Protein AF-A0A7C6N5M1-F1 (afdb_monomer_lite)

pLDDT: mean 90.39, std 10.66, range [36.88, 98.88]

Foldseek 3Di:
DDDLVRDDLLLLLLLLEEEAEQELADDPLLVCCCQPSVHAEYEDALSNPPDLLSLLVRLLVSQVSSCVRRVFGYAYEYAPQAFQQHNRFPLFARFHAQLLLLQLVDLLLLLVSLQLVQQLCLLSVHAEYADDELAAQCDLLQLPCFLSANFNANVSSLSSRLSSLNSNVVSRHQYEYDAPQHDNPWNDDLLVEATEDADAPLCSVRHSNSNVLSNQVSPRQHYEYDSYFYCNQPVPRGGLLLALSNQPVVVCPVSVHDHAYEYDALPRCSNCVPQRSLRSLLSSLVSHHLYYYHYYDSVSSNSNSVVNSVCCVVVVDDSVSSSVSSNNSSVSSVSSVVSNVCSSPDDSVVSSVSRVPVVSNVSSLVSLLQSKAWPAADADDDDQFEEEEEEDDDQSDPSGDDDPVQDLQVLCCVQPVSYHYDYAHLQHDPVRLVVCLVVLLVGQEYEYEHESCSNRVNVLVSVVSSLPHNHHYAYEYAARQCSCVVCVVRHTYIYSRHRGPSSSVSVSCRNVVVGDHNTHNSYDPQPLAAEEEEAEFQDPVHDLVNLLVQLVLLLVLQHQAYEYEDDPDRHDPCRVVSVVSNVVSCVVSNHAYEYEDEPVSVVPDDDDPRHAEYEYDDDDDLLNQQVCQPPDPHAYEYALLPDDPVNVVVSVVVRRPLVRYAYEHFWDLDAPPADALVSLLVSQVSVVSSVHAYEWEAFAPPFADPDRSQTTGNHNLRSPDDLLLVLQSCVVSPHNYYYHPGHDRDSVSSNCNSVDHPLAAEFEKEWDPDDDPLLVVLQQDKFWFAQDDDQFKGKTPDDWQPDAFAFDQQAWAAQQFWKAFHCVVHRRGRIIIGTHHTGGGDSRIHGTTGTPSNNVVVVVRHHGGMYHYDYDDD

Sequence (874 aa):
MRKLQDLTLREKIGQLIMAGFKAEDIDDHVLQMVKEAKIGNIILFTRNIKSARQLYRLNRKLYELIYNELGIYPLVSIDQEGGMVTRILEDATFLPGNMTLGATNNPEYAYRAGQISGQELISLGINVNLAPVLDIATNAYNPVIGVRSYSSDPETVALFGARYTQGLQESGVIGVGKHFPGHGDTDVDSHYGLPKVDAGRGRLNSVELVPFKEAIKNQIKGIMSAHILFPSYEKEQLPATLSSKVLTDLLRDQLGYEGLVFTDCMEMKAIADHYGTHQGALQAVIAGANQVCISHTLSEQLKAVDLIEAAVINGEISEDLINERVERVLKAKADLLDQAKAFVNSSEDEAIKVLITKEHHSFAEAVVDESLTLVKGEPFSLKERTLLIASDPFATSIADDEVDSKSIVKAVRDQIPSIATIKMAVRPSVEEQKNIIDQAAEYEQVVICTYNANIYQEQLELVKKLLGLNLTVYVISMRNPYDLVFIPEIKNYVCLYEYTKNSIKTLIKYLKREISPKGSLPIKNNKSHKTGVSVYIGLAEYSLQDNLRYLEHAKASGAEMVFTSAHMPEMSKDFLSDLDAIINKVLELKMKLVIDVSKPMMENFKIPKGTYALRLDYGFKDDEIVKMSNELDLFIELNASTLSPERMQKLIDMGLNVKNIRVSHNFYPKAYTGLTHEQVRRQNEFFKTLGLDILMYIPSQHQKRPPLKEGLPTVEAHRKMPLDVVIQEVLMLGATEICFGDAYASIDEIKTVAEFDVKEIILPIRLVEGLSDEEIRIINSPHRSRMDESVYLKRSTAYRGKVTISAHNTIAREKYAVTIDNDGYLRYRGELNIVMESLPADPRVNVVGYIDNCEYLLENLKPGTRFRFRVKNK

Radius of gyration: 30.92 Å; chains: 1; bounding box: 86×70×77 Å

Structure (mmCIF, N/CA/C/O backbone):
data_AF-A0A7C6N5M1-F1
#
_entry.id   AF-A0A7C6N5M1-F1
#
loop_
_atom_site.group_PDB
_atom_site.id
_atom_site.type_symbol
_atom_site.label_atom_id
_atom_site.label_alt_id
_atom_site.label_comp_id
_atom_site.label_asym_id
_atom_site.label_entity_id
_atom_site.label_seq_id
_atom_site.pdbx_PDB_ins_code
_atom_site.Cartn_x
_atom_site.Cartn_y
_atom_site.Cartn_z
_atom_site.occupancy
_atom_site.B_iso_or_equiv
_atom_site.auth_seq_id
_atom_site.auth_comp_id
_atom_site.auth_asym_id
_atom_site.auth_atom_id
_atom_site.pdbx_PDB_model_num
ATOM 1 N N . MET A 1 1 ? 18.106 10.911 -33.159 1.00 85.31 1 MET A N 1
ATOM 2 C CA . MET A 1 1 ? 17.966 9.566 -32.570 1.00 85.31 1 MET A CA 1
ATOM 3 C C . MET A 1 1 ? 17.758 8.580 -33.707 1.00 85.31 1 MET A C 1
ATOM 5 O O . MET A 1 1 ? 17.018 8.927 -34.625 1.00 85.31 1 MET A O 1
ATOM 9 N N . ARG A 1 2 ? 18.442 7.428 -33.691 1.00 92.88 2 ARG A N 1
ATOM 10 C CA . ARG A 1 2 ? 18.256 6.357 -34.696 1.00 92.88 2 ARG A CA 1
ATOM 11 C C . ARG A 1 2 ? 16.830 5.791 -34.647 1.00 92.88 2 ARG A C 1
ATOM 13 O O . ARG A 1 2 ? 16.206 5.812 -33.585 1.00 92.88 2 ARG A O 1
ATOM 20 N N . LYS A 1 3 ? 16.309 5.335 -35.791 1.00 92.56 3 LYS A N 1
ATOM 21 C CA . LYS A 1 3 ? 14.969 4.733 -35.909 1.00 92.56 3 LYS A CA 1
ATOM 22 C C . LYS A 1 3 ? 15.052 3.210 -35.799 1.00 92.56 3 LYS A C 1
ATOM 24 O O . LYS A 1 3 ? 16.115 2.640 -36.007 1.00 92.56 3 LYS A O 1
ATOM 29 N N . LEU A 1 4 ? 13.920 2.552 -35.532 1.00 96.12 4 LEU A N 1
ATOM 30 C CA . LEU A 1 4 ? 13.825 1.093 -35.366 1.00 96.12 4 LEU A CA 1
ATOM 31 C C . LEU A 1 4 ? 14.471 0.305 -36.520 1.00 96.12 4 LEU A C 1
ATOM 33 O O . LEU A 1 4 ? 15.212 -0.643 -36.285 1.00 96.12 4 LEU A O 1
ATOM 37 N N . GLN A 1 5 ? 14.218 0.731 -37.757 1.00 95.56 5 GLN A N 1
ATOM 38 C CA . GLN A 1 5 ? 14.763 0.131 -38.981 1.00 95.56 5 GLN A CA 1
ATOM 39 C C . GLN A 1 5 ? 16.289 0.257 -39.124 1.00 95.56 5 GLN A C 1
ATOM 41 O O . GLN A 1 5 ? 16.888 -0.477 -39.902 1.00 95.56 5 GLN A O 1
ATOM 46 N N . ASP A 1 6 ? 16.907 1.185 -38.387 1.00 96.00 6 ASP A N 1
ATOM 47 C CA . ASP A 1 6 ? 18.350 1.415 -38.415 1.00 96.00 6 ASP A CA 1
ATOM 48 C C . ASP A 1 6 ? 19.080 0.551 -37.373 1.00 96.00 6 ASP A C 1
ATOM 50 O O . ASP A 1 6 ? 20.309 0.586 -37.324 1.00 96.00 6 ASP A O 1
ATOM 54 N N . LEU A 1 7 ? 18.352 -0.159 -36.500 1.00 98.06 7 LEU A N 1
ATOM 55 C CA . LEU A 1 7 ? 18.908 -0.967 -35.414 1.00 98.06 7 LEU A CA 1
ATOM 56 C C . LEU A 1 7 ? 19.129 -2.415 -35.854 1.00 98.06 7 LEU A C 1
ATOM 58 O O . LEU A 1 7 ? 18.262 -3.038 -36.466 1.00 98.06 7 LEU A O 1
ATOM 62 N N . THR A 1 8 ? 20.270 -2.973 -35.465 1.00 98.31 8 THR A N 1
ATOM 63 C CA . THR A 1 8 ? 20.513 -4.420 -35.506 1.00 98.31 8 THR A CA 1
ATOM 64 C C . THR A 1 8 ? 19.602 -5.150 -34.515 1.00 98.31 8 THR A C 1
ATOM 66 O O . THR A 1 8 ? 19.125 -4.555 -33.547 1.00 98.31 8 THR A O 1
ATOM 69 N N . LEU A 1 9 ? 19.390 -6.455 -34.713 1.00 98.56 9 LEU A N 1
ATOM 70 C CA . LEU A 1 9 ? 18.599 -7.277 -33.791 1.00 98.56 9 LEU A CA 1
ATOM 71 C C . LEU A 1 9 ? 19.101 -7.163 -32.341 1.00 98.56 9 LEU A C 1
ATOM 73 O O . LEU A 1 9 ? 18.314 -6.914 -31.430 1.00 98.56 9 LEU A O 1
ATOM 77 N N . ARG A 1 10 ? 20.417 -7.250 -32.131 1.00 98.50 10 ARG A N 1
ATOM 78 C CA . ARG A 1 10 ? 21.021 -7.102 -30.804 1.00 98.50 10 ARG A CA 1
ATOM 79 C C . ARG A 1 10 ? 20.785 -5.725 -30.186 1.00 98.50 10 ARG A C 1
ATOM 81 O O . ARG A 1 10 ? 20.463 -5.637 -29.007 1.00 98.50 10 ARG A O 1
ATOM 88 N N . GLU A 1 11 ? 20.881 -4.648 -30.969 1.00 98.69 11 GLU A N 1
ATOM 89 C CA . GLU A 1 11 ? 20.552 -3.295 -30.492 1.00 98.69 11 GLU A CA 1
ATOM 90 C C . GLU A 1 11 ? 19.073 -3.165 -30.115 1.00 98.69 11 GLU A C 1
ATOM 92 O O . GLU A 1 11 ? 18.770 -2.539 -29.100 1.00 98.69 11 GLU A O 1
ATOM 97 N N . LYS A 1 12 ? 18.161 -3.780 -30.883 1.00 98.75 12 LYS A N 1
ATOM 98 C CA . LYS A 1 12 ? 16.730 -3.845 -30.549 1.00 98.75 12 LYS A CA 1
ATOM 99 C C . LYS A 1 12 ? 16.520 -4.550 -29.207 1.00 98.75 12 LYS A C 1
ATOM 101 O O . LYS A 1 12 ? 15.891 -3.983 -28.318 1.00 98.75 12 LYS A O 1
ATOM 106 N N . ILE A 1 13 ? 17.107 -5.731 -29.021 1.00 98.75 13 ILE A N 1
ATOM 107 C CA . ILE A 1 13 ? 17.009 -6.497 -27.767 1.00 98.75 13 ILE A CA 1
ATOM 108 C C . ILE A 1 13 ? 17.606 -5.710 -26.594 1.00 98.75 13 ILE A C 1
ATOM 110 O O . ILE A 1 13 ? 16.985 -5.615 -25.538 1.00 98.75 13 ILE A O 1
ATOM 114 N N . GLY A 1 14 ? 18.756 -5.061 -26.787 1.00 98.56 14 GLY A N 1
ATOM 115 C CA . GLY A 1 14 ? 19.378 -4.208 -25.776 1.00 98.56 14 GLY A CA 1
ATOM 116 C C . GLY A 1 14 ? 18.515 -3.008 -25.353 1.00 98.56 14 GLY A C 1
ATOM 117 O O . GLY A 1 14 ? 18.627 -2.546 -24.215 1.00 98.56 14 GLY A O 1
ATOM 118 N N . GLN A 1 15 ? 17.598 -2.526 -26.206 1.00 98.62 15 GLN A N 1
ATOM 119 C CA . GLN A 1 15 ? 16.604 -1.517 -25.808 1.00 98.62 15 GLN A CA 1
ATOM 120 C C . GLN A 1 15 ? 15.501 -2.070 -24.895 1.00 98.62 15 GLN A C 1
ATOM 122 O O . GLN A 1 15 ? 14.842 -1.270 -24.233 1.00 98.62 15 GLN A O 1
ATOM 127 N N . LEU A 1 16 ? 15.297 -3.388 -24.826 1.00 98.69 16 LEU A N 1
ATOM 128 C CA . LEU A 1 16 ? 14.302 -4.014 -23.947 1.00 98.69 16 LEU A CA 1
ATOM 129 C C . LEU A 1 16 ? 14.835 -4.308 -22.543 1.00 98.69 16 LEU A C 1
ATOM 131 O O . LEU A 1 16 ? 14.048 -4.586 -21.643 1.00 98.69 16 LEU A O 1
ATOM 135 N N . ILE A 1 17 ? 16.152 -4.257 -22.335 1.00 98.75 17 ILE A N 1
ATOM 136 C CA . ILE A 1 17 ? 16.771 -4.562 -21.043 1.00 98.75 17 ILE A CA 1
ATOM 137 C C . ILE A 1 17 ? 17.021 -3.273 -20.257 1.00 98.75 17 ILE A C 1
ATOM 139 O O . ILE A 1 17 ? 17.542 -2.291 -20.791 1.00 98.75 17 ILE A O 1
ATOM 143 N N . MET A 1 18 ? 16.676 -3.306 -18.971 1.00 98.62 18 MET A N 1
ATOM 144 C CA . MET A 1 18 ? 17.031 -2.308 -17.965 1.00 98.62 18 MET A CA 1
ATOM 145 C C . MET A 1 18 ? 18.042 -2.928 -16.997 1.00 98.62 18 MET A C 1
ATOM 147 O O . MET A 1 18 ? 17.693 -3.798 -16.196 1.00 98.62 18 MET A O 1
ATOM 151 N N . ALA A 1 19 ? 19.300 -2.497 -17.084 1.00 98.38 19 ALA A N 1
ATOM 152 C CA . ALA A 1 19 ? 20.415 -3.109 -16.364 1.00 98.38 19 ALA A CA 1
ATOM 153 C C . ALA A 1 19 ? 20.944 -2.227 -15.229 1.00 98.38 19 ALA A C 1
ATOM 155 O O . ALA A 1 19 ? 21.029 -1.006 -15.356 1.00 98.38 19 ALA A O 1
ATOM 156 N N . GLY A 1 20 ? 21.333 -2.853 -14.120 1.00 97.62 20 GLY A N 1
ATOM 157 C CA . GLY A 1 20 ? 22.065 -2.187 -13.043 1.00 97.62 20 GLY A CA 1
ATOM 158 C C . GLY A 1 20 ? 23.506 -2.686 -12.921 1.00 97.62 20 GLY A C 1
ATOM 159 O O . GLY A 1 20 ? 23.897 -3.687 -13.520 1.00 97.62 20 GLY A O 1
ATOM 160 N N . PHE A 1 21 ? 24.298 -1.979 -12.118 1.00 97.25 21 PHE A N 1
ATOM 161 C CA . PHE A 1 21 ? 25.713 -2.270 -11.847 1.00 97.25 21 PHE A CA 1
ATOM 162 C C . PHE A 1 21 ? 26.070 -1.846 -10.411 1.00 97.25 21 PHE A C 1
ATOM 164 O O . PHE A 1 21 ? 25.227 -1.283 -9.701 1.00 97.25 21 PHE A O 1
ATOM 171 N N . LYS A 1 22 ? 27.279 -2.166 -9.928 1.00 93.81 22 LYS A N 1
ATOM 172 C CA . LYS A 1 22 ? 27.675 -1.992 -8.509 1.00 93.81 22 LYS A CA 1
ATOM 173 C C . LYS A 1 22 ? 28.709 -0.886 -8.247 1.00 93.81 22 LYS A C 1
ATOM 175 O O . LYS A 1 22 ? 29.173 -0.779 -7.118 1.00 93.81 22 LYS A O 1
ATOM 180 N N . ALA A 1 23 ? 29.061 -0.085 -9.249 1.00 94.81 23 ALA A N 1
ATOM 181 C CA . ALA A 1 23 ? 30.067 0.970 -9.132 1.00 94.81 23 ALA A CA 1
ATOM 182 C C . ALA A 1 23 ? 29.456 2.381 -8.996 1.00 94.81 23 ALA A C 1
ATOM 184 O O . ALA A 1 23 ? 28.322 2.629 -9.409 1.00 94.81 23 ALA A O 1
ATOM 185 N N . GLU A 1 24 ? 30.239 3.311 -8.437 1.00 96.12 24 GLU A N 1
ATOM 186 C CA . GLU A 1 24 ? 29.944 4.757 -8.356 1.00 96.12 24 GLU A CA 1
ATOM 187 C C . GLU A 1 24 ? 30.411 5.529 -9.614 1.00 96.12 24 GLU A C 1
ATOM 189 O O . GLU A 1 24 ? 30.208 6.734 -9.739 1.00 96.12 24 GLU A O 1
ATOM 194 N N . ASP A 1 25 ? 31.071 4.865 -10.559 1.00 97.81 25 ASP A N 1
ATOM 195 C CA . ASP A 1 25 ? 31.503 5.433 -11.840 1.00 97.81 25 ASP A CA 1
ATOM 196 C C . ASP A 1 25 ? 31.401 4.349 -12.929 1.00 97.81 25 ASP A C 1
ATOM 198 O O . ASP A 1 25 ? 31.084 3.196 -12.626 1.00 97.81 25 ASP A O 1
ATOM 202 N N . ILE A 1 26 ? 31.660 4.703 -14.188 1.00 97.50 26 ILE A N 1
ATOM 203 C CA . ILE A 1 26 ? 31.745 3.732 -15.285 1.00 97.50 26 ILE A CA 1
ATOM 204 C C . ILE A 1 26 ? 32.922 2.783 -15.037 1.00 97.50 26 ILE A C 1
ATOM 206 O O . ILE A 1 26 ? 34.074 3.215 -14.977 1.00 97.50 26 ILE A O 1
ATOM 210 N N . ASP A 1 27 ? 32.619 1.493 -14.948 1.00 96.88 27 ASP A N 1
ATOM 211 C CA . ASP A 1 27 ? 33.569 0.392 -14.822 1.00 96.88 27 ASP A CA 1
ATOM 212 C C . ASP A 1 27 ? 33.473 -0.571 -16.023 1.00 96.88 27 ASP A C 1
ATOM 214 O O . ASP A 1 27 ? 32.703 -0.359 -16.967 1.00 96.88 27 ASP A O 1
ATOM 218 N N . ASP A 1 28 ? 34.264 -1.647 -16.001 1.00 97.88 28 ASP A N 1
ATOM 219 C CA . ASP A 1 28 ? 34.266 -2.651 -17.071 1.00 97.88 28 ASP A CA 1
ATOM 220 C C . ASP A 1 28 ? 32.904 -3.341 -17.235 1.00 97.88 28 ASP A C 1
ATOM 222 O O . ASP A 1 28 ? 32.538 -3.697 -18.355 1.00 97.88 28 ASP A O 1
ATOM 226 N N . HIS A 1 29 ? 32.120 -3.478 -16.156 1.00 97.94 29 HIS A N 1
ATOM 227 C CA . HIS A 1 29 ? 30.747 -3.990 -16.231 1.00 97.94 29 HIS A CA 1
ATOM 228 C C . HIS A 1 29 ? 29.909 -3.083 -17.129 1.00 97.94 29 HIS A C 1
ATOM 230 O O . HIS A 1 29 ? 29.341 -3.555 -18.119 1.00 97.94 29 HIS A O 1
ATOM 236 N N . VAL A 1 30 ? 29.868 -1.781 -16.831 1.00 98.19 30 VAL A N 1
ATOM 237 C CA . VAL A 1 30 ? 29.108 -0.804 -17.626 1.00 98.19 30 VAL A CA 1
ATOM 238 C C . VAL A 1 30 ? 29.575 -0.788 -19.085 1.00 98.19 30 VAL A C 1
ATOM 240 O O . VAL A 1 30 ? 28.749 -0.750 -20.000 1.00 98.19 30 VAL A O 1
ATOM 243 N N . LEU A 1 31 ? 30.886 -0.856 -19.329 1.00 98.44 31 LEU A N 1
ATOM 244 C CA . LEU A 1 31 ? 31.424 -0.886 -20.690 1.00 98.44 31 LEU A CA 1
ATOM 245 C C . LEU A 1 31 ? 30.972 -2.130 -21.465 1.00 98.44 31 LEU A C 1
ATOM 247 O O . LEU A 1 31 ? 30.548 -1.989 -22.612 1.00 98.44 31 LEU A O 1
ATOM 251 N N . GLN A 1 32 ? 31.026 -3.318 -20.858 1.00 98.12 32 GLN A N 1
ATOM 252 C CA . GLN A 1 32 ? 30.619 -4.568 -21.508 1.00 98.12 32 GLN A CA 1
ATOM 253 C C . GLN A 1 32 ? 29.113 -4.597 -21.785 1.00 98.12 32 GLN A C 1
ATOM 255 O O . GLN A 1 32 ? 28.702 -4.877 -22.912 1.00 98.12 32 GLN A O 1
ATOM 260 N N . MET A 1 33 ? 28.270 -4.231 -20.813 1.00 97.75 33 MET A N 1
ATOM 261 C CA . MET A 1 33 ? 26.818 -4.260 -21.028 1.00 97.75 33 MET A CA 1
ATOM 262 C C . MET A 1 33 ? 26.370 -3.281 -22.133 1.00 97.75 33 MET A C 1
ATOM 264 O O . MET A 1 33 ? 25.473 -3.601 -22.913 1.00 97.75 33 MET A O 1
ATOM 268 N N . VAL A 1 34 ? 27.021 -2.118 -22.264 1.00 98.56 34 VAL A N 1
ATOM 269 C CA . VAL A 1 34 ? 26.686 -1.144 -23.318 1.00 98.56 34 VAL A CA 1
ATOM 270 C C . VAL A 1 34 ? 27.293 -1.540 -24.666 1.00 98.56 34 VAL A C 1
ATOM 272 O O . VAL A 1 34 ? 26.591 -1.536 -25.675 1.00 98.56 34 VAL A O 1
ATOM 275 N N . LYS A 1 35 ? 28.580 -1.901 -24.720 1.00 98.25 35 LYS A N 1
ATOM 276 C CA . LYS A 1 35 ? 29.273 -2.150 -25.997 1.00 98.25 35 LYS A CA 1
ATOM 277 C C . LYS A 1 35 ? 29.014 -3.536 -26.570 1.00 98.25 35 LYS A C 1
ATOM 279 O O . LYS A 1 35 ? 28.893 -3.666 -27.786 1.00 98.25 35 LYS A O 1
ATOM 284 N N . GLU A 1 36 ? 28.924 -4.561 -25.730 1.00 97.25 36 GLU A N 1
ATOM 285 C CA . GLU A 1 36 ? 28.743 -5.946 -26.176 1.00 97.25 36 GLU A CA 1
ATOM 286 C C . GLU A 1 36 ? 27.263 -6.312 -26.220 1.00 97.25 36 GLU A C 1
ATOM 288 O O . GLU A 1 36 ? 26.778 -6.802 -27.237 1.00 97.25 36 GLU A O 1
ATOM 293 N N . ALA A 1 37 ? 26.519 -6.030 -25.150 1.00 97.38 37 ALA A N 1
ATOM 294 C CA . ALA A 1 37 ? 25.098 -6.374 -25.043 1.00 97.38 37 ALA A CA 1
ATOM 295 C C . ALA A 1 37 ? 24.161 -5.325 -25.670 1.00 97.38 37 ALA A C 1
ATOM 297 O O . ALA A 1 37 ? 22.960 -5.561 -25.779 1.00 97.38 37 ALA A O 1
ATOM 298 N N . LYS A 1 38 ? 24.700 -4.165 -26.075 1.00 98.50 38 LYS A N 1
ATOM 299 C CA . LYS A 1 38 ? 23.947 -3.031 -26.642 1.00 98.50 38 LYS A CA 1
ATOM 300 C C . LYS A 1 38 ? 22.830 -2.517 -25.725 1.00 98.50 38 LYS A C 1
ATOM 302 O O . LYS A 1 38 ? 21.851 -1.937 -26.200 1.00 98.50 38 LYS A O 1
ATOM 307 N N . ILE A 1 39 ? 22.973 -2.713 -24.411 1.00 98.56 39 ILE A N 1
ATOM 308 C CA . ILE A 1 39 ? 21.969 -2.304 -23.429 1.00 98.56 39 ILE A CA 1
ATOM 309 C C . ILE A 1 39 ? 21.944 -0.781 -23.323 1.00 98.56 39 ILE A C 1
ATOM 311 O O . ILE A 1 39 ? 22.966 -0.136 -23.088 1.00 98.56 39 ILE A O 1
ATOM 315 N N . GLY A 1 40 ? 20.750 -0.214 -23.504 1.00 95.56 40 GLY A N 1
ATOM 316 C CA . GLY A 1 40 ? 20.538 1.231 -23.555 1.00 95.56 40 GLY A CA 1
ATOM 317 C C . GLY A 1 40 ? 19.746 1.810 -22.388 1.00 95.56 40 GLY A C 1
ATOM 318 O O . GLY A 1 40 ? 19.379 2.980 -22.469 1.00 95.56 40 GLY A O 1
ATOM 319 N N . ASN A 1 41 ? 19.421 1.029 -21.353 1.00 98.62 41 ASN A N 1
ATOM 320 C CA . ASN A 1 41 ? 18.628 1.495 -20.212 1.00 98.62 41 ASN A CA 1
ATOM 321 C C . ASN A 1 41 ? 19.240 1.041 -18.888 1.00 98.62 41 ASN A C 1
ATOM 323 O O . ASN A 1 41 ? 19.738 -0.080 -18.768 1.00 98.62 41 ASN A O 1
ATOM 327 N N . ILE A 1 42 ? 19.181 1.925 -17.897 1.00 98.75 42 ILE A N 1
ATOM 328 C CA . ILE A 1 42 ? 19.898 1.814 -16.630 1.00 98.75 42 ILE A CA 1
ATOM 329 C C . ILE A 1 42 ? 18.904 1.832 -15.469 1.00 98.75 42 ILE A C 1
ATOM 331 O O . ILE A 1 42 ? 17.950 2.607 -15.489 1.00 98.75 42 ILE A O 1
ATOM 335 N N . ILE A 1 43 ? 19.154 1.024 -14.439 1.00 98.62 43 ILE A N 1
ATOM 336 C CA . ILE A 1 43 ? 18.548 1.168 -13.110 1.00 98.62 43 ILE A CA 1
ATOM 337 C C . ILE A 1 43 ? 19.638 1.454 -12.072 1.00 98.62 43 ILE A C 1
ATOM 339 O O . ILE A 1 43 ? 20.654 0.757 -12.002 1.00 98.62 43 ILE A O 1
ATOM 343 N N . LEU A 1 44 ? 19.424 2.498 -11.274 1.00 98.44 44 LEU A N 1
ATOM 344 C CA . LEU A 1 44 ? 20.336 2.965 -10.236 1.00 98.44 44 LEU A CA 1
ATOM 345 C C . LEU A 1 44 ? 19.837 2.571 -8.844 1.00 98.44 44 LEU A C 1
ATOM 347 O O . LEU A 1 44 ? 18.640 2.564 -8.558 1.00 98.44 44 LEU A O 1
ATOM 351 N N . PHE A 1 45 ? 20.788 2.300 -7.959 1.00 96.31 45 PHE A N 1
ATOM 352 C CA . PHE A 1 45 ? 20.577 1.967 -6.554 1.00 96.31 45 PHE A CA 1
ATOM 353 C C . PHE A 1 45 ? 21.467 2.842 -5.670 1.00 96.31 45 PHE A C 1
ATOM 355 O O . PHE A 1 45 ? 22.397 3.485 -6.149 1.00 96.31 45 PHE A O 1
ATOM 362 N N . THR A 1 46 ? 21.253 2.792 -4.358 1.00 92.06 46 THR A N 1
ATOM 363 C CA . THR A 1 46 ? 22.054 3.507 -3.350 1.00 92.06 46 THR A CA 1
ATOM 364 C C . THR A 1 46 ? 23.557 3.243 -3.499 1.00 92.06 46 THR A C 1
ATOM 366 O O . THR A 1 46 ? 24.364 4.153 -3.377 1.00 92.06 46 THR A O 1
ATOM 369 N N . ARG A 1 47 ? 23.952 2.026 -3.904 1.00 93.06 47 ARG A N 1
ATOM 370 C CA . ARG A 1 47 ? 25.356 1.660 -4.197 1.00 93.06 47 ARG A CA 1
ATOM 371 C C . ARG A 1 47 ? 26.013 2.433 -5.352 1.00 93.06 47 ARG A C 1
ATOM 373 O O . ARG A 1 47 ? 27.220 2.337 -5.523 1.00 93.06 47 ARG A O 1
ATOM 380 N N . ASN A 1 48 ? 25.234 3.135 -6.174 1.00 96.31 48 ASN A N 1
ATOM 381 C CA . ASN A 1 48 ? 25.739 3.979 -7.259 1.00 96.31 48 ASN A CA 1
ATOM 382 C C . ASN A 1 48 ? 25.878 5.451 -6.829 1.00 96.31 48 ASN A C 1
ATOM 384 O O . ASN A 1 48 ? 26.324 6.280 -7.626 1.00 96.31 48 ASN A O 1
ATOM 388 N N . ILE A 1 49 ? 25.460 5.786 -5.600 1.00 94.88 49 ILE A N 1
ATOM 389 C CA . ILE A 1 49 ? 25.220 7.154 -5.144 1.00 94.88 49 ILE A CA 1
ATOM 390 C C . ILE A 1 49 ? 26.069 7.434 -3.908 1.00 94.88 49 ILE A C 1
ATOM 392 O O . ILE A 1 49 ? 25.772 6.986 -2.804 1.00 94.88 49 ILE A O 1
ATOM 396 N N . LYS A 1 50 ? 27.103 8.247 -4.097 1.00 92.88 50 LYS A N 1
ATOM 397 C CA . LYS A 1 50 ? 27.925 8.793 -3.014 1.00 92.88 50 LYS A CA 1
ATOM 398 C C . LYS A 1 50 ? 27.538 10.223 -2.651 1.00 92.88 50 LYS A C 1
ATOM 400 O O . LYS A 1 50 ? 27.630 10.614 -1.494 1.00 92.88 50 LYS A O 1
ATOM 405 N N . SER A 1 51 ? 27.159 11.019 -3.647 1.00 94.44 51 SER A N 1
ATOM 406 C CA . SER A 1 51 ? 26.638 12.380 -3.488 1.00 94.44 51 SER A CA 1
ATOM 407 C C . SER A 1 51 ? 25.898 12.800 -4.751 1.00 94.44 51 SER A C 1
ATOM 409 O O . SER A 1 51 ? 26.127 12.230 -5.824 1.00 94.44 51 SER A O 1
ATOM 411 N N . ALA A 1 52 ? 25.068 13.840 -4.671 1.00 95.12 52 ALA A N 1
ATOM 412 C CA . ALA A 1 52 ? 24.351 14.339 -5.846 1.00 95.12 52 ALA A CA 1
ATOM 413 C C . ALA A 1 52 ? 25.301 14.796 -6.972 1.00 95.12 52 ALA A C 1
ATOM 415 O O . ALA A 1 52 ? 25.030 14.567 -8.151 1.00 95.12 52 ALA A O 1
ATOM 416 N N . ARG A 1 53 ? 26.458 15.382 -6.626 1.00 96.69 53 ARG A N 1
ATOM 417 C CA . ARG A 1 53 ? 27.473 15.807 -7.611 1.00 96.69 53 ARG A CA 1
ATOM 418 C C . ARG A 1 53 ? 28.120 14.623 -8.324 1.00 96.69 53 ARG A C 1
ATOM 420 O O . ARG A 1 53 ? 28.298 14.661 -9.539 1.00 96.69 53 ARG A O 1
ATOM 427 N N . GLN A 1 54 ? 28.477 13.568 -7.590 1.00 97.50 54 GLN A N 1
ATOM 428 C CA . GLN A 1 54 ? 29.019 12.357 -8.211 1.00 97.50 54 GLN A CA 1
ATOM 429 C C . GLN A 1 54 ? 27.965 11.691 -9.105 1.00 97.50 54 GLN A C 1
ATOM 431 O O . GLN A 1 54 ? 28.285 11.334 -10.238 1.00 97.50 54 GLN A O 1
ATOM 436 N N . LEU A 1 55 ? 26.717 11.605 -8.641 1.00 98.00 55 LEU A N 1
ATOM 437 C CA . LEU A 1 55 ? 25.610 11.027 -9.398 1.00 98.00 55 LEU A CA 1
ATOM 438 C C . LEU A 1 55 ? 25.348 11.778 -10.713 1.00 98.00 55 LEU A C 1
ATOM 440 O O . LEU A 1 55 ? 25.218 11.150 -11.763 1.00 98.00 55 LEU A O 1
ATOM 444 N N . TYR A 1 56 ? 25.357 13.115 -10.677 1.00 98.50 56 TYR A N 1
ATOM 445 C CA . TYR A 1 56 ? 25.270 13.954 -11.875 1.00 98.50 56 TYR A CA 1
ATOM 446 C C . TYR A 1 56 ? 26.352 13.585 -12.901 1.00 98.50 56 TYR A C 1
ATOM 448 O O . TYR A 1 56 ? 26.052 13.330 -14.069 1.00 98.50 56 TYR A O 1
ATOM 456 N N . ARG A 1 57 ? 27.619 13.498 -12.469 1.00 98.56 57 ARG A N 1
ATOM 457 C CA . ARG A 1 57 ? 28.750 13.149 -13.348 1.00 98.56 57 ARG A CA 1
ATOM 458 C C . ARG A 1 57 ? 28.623 11.743 -13.921 1.00 98.56 57 ARG A C 1
ATOM 460 O O . ARG A 1 57 ? 28.856 11.568 -15.115 1.00 98.56 57 ARG A O 1
ATOM 467 N N . LEU A 1 58 ? 28.252 10.765 -13.095 1.00 98.69 58 LEU A N 1
ATOM 468 C CA . LEU A 1 58 ? 28.006 9.391 -13.534 1.00 98.69 58 LEU A CA 1
ATOM 469 C C . LEU A 1 58 ? 26.945 9.368 -14.641 1.00 98.69 58 LEU A C 1
ATOM 471 O O . LEU A 1 58 ? 27.196 8.835 -15.721 1.00 98.69 58 LEU A O 1
ATOM 475 N N . ASN A 1 59 ? 25.803 10.020 -14.420 1.00 98.69 59 ASN A N 1
ATOM 476 C CA . ASN A 1 59 ? 24.728 10.060 -15.407 1.00 98.69 59 ASN A CA 1
ATOM 477 C C . ASN A 1 59 ? 25.137 10.819 -16.674 1.00 98.69 59 ASN A C 1
ATOM 479 O O . ASN A 1 59 ? 24.848 10.349 -17.773 1.00 98.69 59 ASN A O 1
ATOM 483 N N . ARG A 1 60 ? 25.893 11.923 -16.579 1.00 98.56 60 ARG A N 1
ATOM 484 C CA . ARG A 1 60 ? 26.436 12.602 -17.771 1.00 98.56 60 ARG A CA 1
ATOM 485 C C . ARG A 1 60 ? 27.321 11.667 -18.602 1.00 98.56 60 ARG A C 1
ATOM 487 O O . ARG A 1 60 ? 27.121 11.590 -19.815 1.00 98.56 60 ARG A O 1
ATOM 494 N N . LYS A 1 61 ? 28.220 10.906 -17.963 1.00 98.69 61 LYS A N 1
ATOM 495 C CA . LYS A 1 61 ? 29.066 9.915 -18.649 1.00 98.69 61 LYS A CA 1
ATOM 496 C C . LYS A 1 61 ? 28.253 8.763 -19.250 1.00 98.69 61 LYS A C 1
ATOM 498 O O . LYS A 1 61 ? 28.558 8.333 -20.358 1.00 98.69 61 LYS A O 1
ATOM 503 N N . LEU A 1 62 ? 27.218 8.274 -18.558 1.00 98.69 62 LEU A N 1
ATOM 504 C CA . LEU A 1 62 ? 26.328 7.224 -19.074 1.00 98.69 62 LEU A CA 1
ATOM 505 C C . LEU A 1 62 ? 25.575 7.691 -20.325 1.00 98.69 62 LEU A C 1
ATOM 507 O O . LEU A 1 62 ? 25.530 6.964 -21.315 1.00 98.69 62 LEU A O 1
ATOM 511 N N . TYR A 1 63 ? 25.035 8.915 -20.313 1.00 98.69 63 TYR A N 1
ATOM 512 C CA . TYR A 1 63 ? 24.389 9.508 -21.487 1.00 98.69 63 TYR A CA 1
ATOM 513 C C . TYR A 1 63 ? 25.356 9.599 -22.670 1.00 98.69 63 TYR A C 1
ATOM 515 O O . TYR A 1 63 ? 24.981 9.239 -23.783 1.00 98.69 63 TYR A O 1
ATOM 523 N N . GLU A 1 64 ? 26.591 10.050 -22.440 1.00 98.44 64 GLU A N 1
ATOM 524 C CA . GLU A 1 64 ? 27.617 10.160 -23.483 1.00 98.44 64 GLU A CA 1
ATOM 525 C C . GLU A 1 64 ? 28.032 8.792 -24.033 1.00 98.44 64 GLU A C 1
ATOM 527 O O . GLU A 1 64 ? 28.036 8.603 -25.249 1.00 98.44 64 GLU A O 1
ATOM 532 N N . LEU A 1 65 ? 28.325 7.820 -23.163 1.00 98.69 65 LEU A N 1
ATOM 533 C CA . LEU A 1 65 ? 28.702 6.462 -23.563 1.00 98.69 65 LEU A CA 1
ATOM 534 C C . LEU A 1 65 ? 27.598 5.802 -24.401 1.00 98.69 65 LEU A C 1
ATOM 536 O O . LEU A 1 65 ? 27.867 5.315 -25.497 1.00 98.69 65 LEU A O 1
ATOM 540 N N . ILE A 1 66 ? 26.362 5.809 -23.899 1.00 98.56 66 ILE A N 1
ATOM 541 C CA . ILE A 1 66 ? 25.232 5.122 -24.536 1.00 98.56 66 ILE A CA 1
ATOM 542 C C . ILE A 1 66 ? 24.836 5.824 -25.837 1.00 98.56 66 ILE A C 1
ATOM 544 O O . ILE A 1 66 ? 24.587 5.156 -26.840 1.00 98.56 66 ILE A O 1
ATOM 548 N N . TYR A 1 67 ? 24.834 7.161 -25.869 1.00 98.25 67 TYR A N 1
ATOM 549 C CA . TYR A 1 67 ? 24.531 7.896 -27.096 1.00 98.25 67 TYR A CA 1
ATOM 550 C C . TYR A 1 67 ? 25.599 7.685 -28.175 1.00 98.25 67 TYR A C 1
ATOM 552 O O . TYR A 1 67 ? 25.245 7.489 -29.335 1.00 98.25 67 TYR A O 1
ATOM 560 N N . ASN A 1 68 ? 26.885 7.690 -27.812 1.00 98.00 68 ASN A N 1
ATOM 561 C CA . ASN A 1 68 ? 27.971 7.462 -28.769 1.00 98.00 68 ASN A CA 1
ATOM 562 C C . ASN A 1 68 ? 27.948 6.039 -29.342 1.00 98.00 68 ASN A C 1
ATOM 564 O O . ASN A 1 68 ? 28.238 5.861 -30.522 1.00 98.00 68 ASN A O 1
ATOM 568 N N . GLU A 1 69 ? 27.590 5.046 -28.526 1.00 98.00 69 GLU A N 1
ATOM 569 C CA . GLU A 1 69 ? 27.529 3.647 -28.953 1.00 98.00 69 GLU A CA 1
ATOM 570 C C . GLU A 1 69 ? 26.261 3.336 -29.764 1.00 98.00 69 GLU A C 1
ATOM 572 O O . GLU A 1 69 ? 26.324 2.636 -30.770 1.00 98.00 69 GLU A O 1
ATOM 577 N N . LEU A 1 70 ? 25.101 3.854 -29.344 1.00 97.12 70 LEU A N 1
ATOM 578 C CA . LEU A 1 70 ? 23.798 3.419 -29.865 1.00 97.12 70 LEU A CA 1
ATOM 579 C C . LEU A 1 70 ? 23.069 4.483 -30.693 1.00 97.12 70 LEU A C 1
ATOM 581 O O . LEU A 1 70 ? 22.105 4.154 -31.383 1.00 97.12 70 LEU A O 1
ATOM 585 N N . GLY A 1 71 ? 23.474 5.756 -30.644 1.00 97.00 71 GLY A N 1
ATOM 586 C CA . GLY A 1 71 ? 22.763 6.878 -31.281 1.00 97.00 71 GLY A CA 1
ATOM 587 C C . GLY A 1 71 ? 21.398 7.198 -30.649 1.00 97.00 71 GLY A C 1
ATOM 588 O O . GLY A 1 71 ? 20.536 7.822 -31.289 1.00 97.00 71 GLY A O 1
ATOM 589 N N . ILE A 1 72 ? 21.181 6.724 -29.418 1.00 97.38 72 IL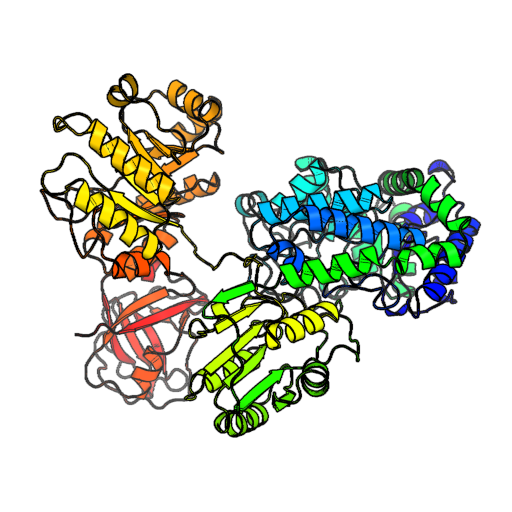E A N 1
ATOM 590 C CA . ILE A 1 72 ? 19.934 6.791 -28.648 1.00 97.38 72 ILE A CA 1
ATOM 591 C C . ILE A 1 72 ? 20.280 7.154 -27.197 1.00 97.38 72 ILE A C 1
ATOM 593 O O . ILE A 1 72 ? 21.204 6.584 -26.628 1.00 97.38 72 ILE A O 1
ATOM 597 N N . TYR A 1 73 ? 19.549 8.095 -26.591 1.00 98.12 73 TYR A N 1
ATOM 598 C CA . TYR A 1 73 ? 19.734 8.433 -25.173 1.00 98.12 73 TYR A CA 1
ATOM 599 C C . TYR A 1 73 ? 19.149 7.353 -24.247 1.00 98.12 73 TYR A C 1
ATOM 601 O O . TYR A 1 73 ? 18.192 6.667 -24.626 1.00 98.12 73 TYR A O 1
ATOM 609 N N . PRO A 1 74 ? 19.699 7.175 -23.036 1.00 98.25 74 PRO A N 1
ATOM 610 C CA . PRO A 1 74 ? 19.217 6.147 -22.129 1.00 98.25 74 PRO A CA 1
ATOM 611 C C . PRO A 1 74 ? 17.903 6.511 -21.437 1.00 98.25 74 PRO A C 1
ATOM 613 O O . PRO A 1 74 ? 17.620 7.682 -21.176 1.00 98.25 74 PRO A O 1
ATOM 616 N N . LEU A 1 75 ? 17.134 5.483 -21.070 1.00 98.75 75 LEU A N 1
ATOM 617 C CA . LEU A 1 75 ? 16.265 5.586 -19.898 1.00 98.75 75 LEU A CA 1
ATOM 618 C C . LEU A 1 75 ? 17.124 5.302 -18.663 1.00 98.75 75 LEU A C 1
ATOM 620 O O . LEU A 1 75 ? 17.838 4.300 -18.629 1.00 98.75 75 LEU A O 1
ATOM 624 N N . VAL A 1 76 ? 17.077 6.185 -17.675 1.00 98.88 76 VAL A N 1
ATOM 625 C CA . VAL A 1 76 ? 17.777 6.044 -16.397 1.00 98.88 76 VAL A CA 1
ATOM 626 C C . VAL A 1 76 ? 16.725 6.038 -15.300 1.00 98.88 76 VAL A C 1
ATOM 628 O O . VAL A 1 76 ? 16.015 7.029 -15.113 1.00 98.88 76 VAL A O 1
ATOM 631 N N . SER A 1 77 ? 16.634 4.904 -14.612 1.00 98.81 77 SER A N 1
ATOM 632 C CA . SER A 1 77 ? 15.575 4.566 -13.664 1.00 98.81 77 SER A CA 1
ATOM 633 C C . SER A 1 77 ? 16.082 4.508 -12.230 1.00 98.81 77 SER A C 1
ATOM 635 O O . SER A 1 77 ? 17.244 4.180 -11.989 1.00 98.81 77 SER A O 1
ATOM 637 N N . ILE A 1 78 ? 15.201 4.782 -11.270 1.00 98.50 78 ILE A N 1
ATOM 638 C CA . ILE A 1 78 ? 15.488 4.686 -9.833 1.00 98.50 78 ILE A CA 1
ATOM 639 C C . ILE A 1 78 ? 14.209 4.376 -9.042 1.00 98.50 78 ILE A C 1
ATOM 641 O O . ILE A 1 78 ? 13.123 4.750 -9.474 1.00 98.50 78 ILE A O 1
ATOM 645 N N . ASP A 1 79 ? 14.329 3.749 -7.870 1.00 97.06 79 ASP A N 1
ATOM 646 C CA . ASP A 1 79 ? 13.236 3.615 -6.892 1.00 97.06 79 ASP A CA 1
ATOM 647 C C . ASP A 1 79 ? 13.245 4.776 -5.882 1.00 97.06 79 ASP A C 1
ATOM 649 O O . ASP A 1 79 ? 13.665 4.616 -4.734 1.00 97.06 79 ASP A O 1
ATOM 653 N N . GLN A 1 80 ? 12.799 5.964 -6.294 1.00 96.94 80 GLN A N 1
ATOM 654 C CA . GLN A 1 80 ? 12.683 7.130 -5.412 1.00 96.94 80 GLN A CA 1
ATOM 655 C C . GLN A 1 80 ? 11.212 7.319 -4.992 1.00 96.94 80 GLN A C 1
ATOM 657 O O . GLN A 1 80 ? 10.569 8.299 -5.371 1.00 96.94 80 GLN A O 1
ATOM 662 N N . GLU A 1 81 ? 10.669 6.351 -4.240 1.00 96.69 81 GLU A N 1
ATOM 663 C CA . GLU A 1 81 ? 9.265 6.348 -3.784 1.00 96.69 81 GLU A CA 1
ATOM 664 C C . GLU A 1 81 ? 9.001 7.452 -2.744 1.00 96.69 81 GLU A C 1
ATOM 666 O O . GLU A 1 81 ? 7.933 8.060 -2.745 1.00 96.69 81 GLU A O 1
ATOM 671 N N . GLY A 1 82 ? 9.986 7.722 -1.880 1.00 93.62 82 GLY A N 1
ATOM 672 C CA . GLY A 1 82 ? 9.844 8.555 -0.685 1.00 93.62 82 GLY A CA 1
ATOM 673 C C . GLY A 1 82 ? 9.723 7.709 0.587 1.00 93.62 82 GLY A C 1
ATOM 674 O O . GLY A 1 82 ? 9.531 6.489 0.550 1.00 93.62 82 GLY A O 1
ATOM 675 N N . GLY A 1 83 ? 9.864 8.347 1.749 1.00 92.69 83 GLY A N 1
ATOM 676 C CA . GLY A 1 83 ? 9.815 7.659 3.040 1.00 92.69 83 GLY A CA 1
ATOM 677 C C . GLY A 1 83 ? 10.866 6.547 3.148 1.00 92.69 83 GLY A C 1
ATOM 678 O O . GLY A 1 83 ? 12.069 6.798 3.071 1.00 92.69 83 GLY A O 1
ATOM 679 N N . MET A 1 84 ? 10.415 5.303 3.341 1.00 88.38 84 MET A N 1
ATOM 680 C CA . MET A 1 84 ? 11.297 4.155 3.599 1.00 88.38 84 MET A CA 1
ATOM 681 C C . MET A 1 84 ? 12.065 3.653 2.366 1.00 88.38 84 MET A C 1
ATOM 683 O O . MET A 1 84 ? 13.116 3.041 2.544 1.00 88.38 84 MET A O 1
ATOM 687 N N . VAL A 1 85 ? 11.582 3.930 1.147 1.00 90.19 85 VAL A N 1
ATOM 688 C CA . VAL A 1 85 ? 12.244 3.533 -0.108 1.00 90.19 85 VAL A CA 1
ATOM 689 C C . VAL A 1 85 ? 12.711 4.791 -0.838 1.00 90.19 85 VAL A C 1
ATOM 691 O O . VAL A 1 85 ? 11.972 5.442 -1.575 1.00 90.19 85 VAL A O 1
ATOM 694 N N . THR A 1 86 ? 13.961 5.153 -0.568 1.00 91.00 86 THR A N 1
ATOM 695 C CA . THR A 1 86 ? 14.620 6.369 -1.053 1.00 91.00 86 THR A CA 1
ATOM 696 C C . THR A 1 86 ? 16.070 6.006 -1.356 1.00 91.00 86 THR A C 1
ATOM 698 O O . THR A 1 86 ? 16.748 5.487 -0.474 1.00 91.00 86 THR A O 1
ATOM 701 N N . ARG A 1 87 ? 16.562 6.275 -2.571 1.00 92.44 87 ARG A N 1
ATOM 702 C CA . ARG A 1 87 ? 17.946 5.951 -2.975 1.00 92.44 87 ARG A CA 1
ATOM 703 C C . ARG A 1 87 ? 18.886 7.141 -2.835 1.00 92.44 87 ARG A C 1
ATOM 705 O O . ARG A 1 87 ? 20.028 6.985 -2.413 1.00 92.44 87 ARG A O 1
ATOM 712 N N . ILE A 1 88 ? 18.404 8.342 -3.158 1.00 92.12 88 ILE A N 1
ATOM 713 C CA . ILE A 1 88 ? 19.157 9.584 -2.945 1.00 92.12 88 ILE A CA 1
ATOM 714 C C . ILE A 1 88 ? 18.867 10.059 -1.518 1.00 92.12 88 ILE A C 1
ATOM 716 O O . ILE A 1 88 ? 17.875 10.738 -1.262 1.00 92.12 88 ILE A O 1
ATOM 720 N N . LEU A 1 89 ? 19.695 9.602 -0.577 1.00 82.00 89 LEU A N 1
ATOM 721 C CA . LEU A 1 89 ? 19.492 9.770 0.870 1.00 82.00 89 LEU A CA 1
ATOM 722 C C . LEU A 1 89 ? 20.044 11.092 1.425 1.00 82.00 89 LEU A C 1
ATOM 724 O O . LEU A 1 89 ? 19.650 11.524 2.514 1.00 82.00 89 LEU A O 1
ATOM 728 N N . GLU A 1 90 ? 20.984 11.695 0.701 1.00 81.06 90 GLU A N 1
ATOM 729 C CA . GLU A 1 90 ? 21.684 12.927 1.061 1.00 81.06 90 GLU A CA 1
ATOM 730 C C . GLU A 1 90 ? 21.635 13.916 -0.112 1.00 81.06 90 GLU A C 1
ATOM 732 O O . GLU A 1 90 ? 21.397 13.519 -1.251 1.00 81.06 90 GLU A O 1
ATOM 737 N N . ASP A 1 91 ? 21.830 15.205 0.176 1.00 86.00 91 ASP A N 1
ATOM 738 C CA . ASP A 1 91 ? 21.748 16.353 -0.747 1.00 86.00 91 ASP A CA 1
ATOM 739 C C . ASP A 1 91 ? 20.357 16.669 -1.335 1.00 86.00 91 ASP A C 1
ATOM 741 O O . ASP A 1 91 ? 20.021 17.844 -1.478 1.00 86.00 91 ASP A O 1
ATOM 745 N N . ALA A 1 92 ? 19.550 15.656 -1.655 1.00 90.62 92 ALA A N 1
ATOM 746 C CA . ALA A 1 92 ? 18.189 15.795 -2.178 1.00 90.62 92 ALA A CA 1
ATOM 747 C C . ALA A 1 92 ? 17.134 15.939 -1.069 1.00 90.62 92 ALA A C 1
ATOM 749 O O . ALA A 1 92 ? 17.394 15.697 0.117 1.00 90.62 92 ALA A O 1
ATOM 750 N N . THR A 1 93 ? 15.915 16.312 -1.457 1.00 93.44 93 THR A N 1
ATOM 751 C CA . THR A 1 93 ? 14.791 16.411 -0.525 1.00 93.44 93 THR A CA 1
ATOM 752 C C . THR A 1 93 ? 14.354 15.021 -0.068 1.00 93.44 93 THR A C 1
ATOM 754 O O . THR A 1 93 ? 13.970 14.168 -0.869 1.00 93.44 93 THR A O 1
ATOM 757 N N . PHE A 1 94 ? 14.342 14.798 1.249 1.00 91.56 94 PHE A N 1
ATOM 758 C CA . PHE A 1 94 ? 13.799 13.571 1.830 1.00 91.56 94 PHE A CA 1
ATOM 759 C C . PHE A 1 94 ? 12.264 13.646 1.850 1.00 91.56 94 PHE A C 1
ATOM 761 O O . PHE A 1 94 ? 11.665 14.087 2.832 1.00 91.56 94 PHE A O 1
ATOM 768 N N . LEU A 1 95 ? 11.633 13.275 0.735 1.00 95.75 95 LEU A N 1
ATOM 769 C CA . LEU A 1 95 ? 10.180 13.337 0.567 1.00 95.75 95 LEU A CA 1
ATOM 770 C C . LEU A 1 95 ? 9.439 12.360 1.504 1.00 95.75 95 LEU A C 1
ATOM 772 O O . LEU A 1 95 ? 9.954 11.270 1.780 1.00 95.75 95 LEU A O 1
ATOM 776 N N . PRO A 1 96 ? 8.230 12.727 1.976 1.00 96.44 96 PRO A N 1
ATOM 777 C CA . PRO A 1 96 ? 7.397 11.858 2.805 1.00 96.44 96 PRO A CA 1
ATOM 778 C C . PRO A 1 96 ? 7.001 10.582 2.051 1.00 96.44 96 PRO A C 1
ATOM 780 O O . PRO A 1 96 ? 6.802 10.602 0.836 1.00 96.44 96 PRO A O 1
ATOM 783 N N . GLY A 1 97 ? 6.869 9.477 2.783 1.00 96.62 97 GLY A N 1
ATOM 784 C CA . GLY A 1 97 ? 6.394 8.205 2.246 1.00 96.62 97 GLY A CA 1
ATOM 785 C C . GLY A 1 97 ? 4.910 8.214 1.879 1.00 96.62 97 GLY A C 1
ATOM 786 O O . GLY A 1 97 ? 4.151 9.116 2.235 1.00 96.62 97 GLY A O 1
ATOM 787 N N . ASN A 1 98 ? 4.470 7.161 1.194 1.00 98.12 98 ASN A N 1
ATOM 788 C CA . ASN A 1 98 ? 3.105 7.080 0.674 1.00 98.12 98 ASN A CA 1
ATOM 789 C C . ASN A 1 98 ? 2.050 7.051 1.787 1.00 98.12 98 ASN A C 1
ATOM 791 O O . ASN A 1 98 ? 1.094 7.819 1.728 1.00 98.12 98 ASN A O 1
ATOM 795 N N . MET A 1 99 ? 2.225 6.245 2.838 1.00 97.56 99 MET A N 1
ATOM 796 C CA . MET A 1 99 ? 1.268 6.232 3.953 1.00 97.56 99 MET A CA 1
ATOM 797 C C . MET A 1 99 ? 1.305 7.530 4.770 1.00 97.56 99 MET A C 1
ATOM 799 O O . MET A 1 99 ? 0.265 7.979 5.244 1.00 97.56 99 MET A O 1
ATOM 803 N N . THR A 1 100 ? 2.474 8.170 4.874 1.00 98.19 100 THR A N 1
ATOM 804 C CA . THR A 1 100 ? 2.642 9.511 5.457 1.00 98.19 100 THR A CA 1
ATOM 805 C C . THR A 1 100 ? 1.802 10.538 4.694 1.00 98.19 100 THR A C 1
ATOM 807 O O . THR A 1 100 ? 1.039 11.289 5.300 1.00 98.19 100 THR A O 1
ATOM 810 N N . LEU A 1 101 ? 1.871 10.523 3.357 1.00 98.19 101 LEU A N 1
ATOM 811 C CA . LEU A 1 101 ? 1.016 11.337 2.491 1.00 98.19 101 LEU A CA 1
ATOM 812 C C . LEU A 1 101 ? -0.464 10.992 2.692 1.00 98.19 101 LEU A C 1
ATOM 814 O O . LEU A 1 101 ? -1.268 11.895 2.914 1.00 98.19 101 LEU A O 1
ATOM 818 N N . GLY A 1 102 ? -0.821 9.706 2.677 1.00 94.19 102 GLY A N 1
ATOM 819 C CA . GLY A 1 102 ? -2.195 9.245 2.886 1.00 94.19 102 GLY A CA 1
ATOM 820 C C . GLY A 1 102 ? -2.789 9.716 4.214 1.00 94.19 102 GLY A C 1
ATOM 821 O O . GLY A 1 102 ? -3.938 10.152 4.253 1.00 94.19 102 GLY A O 1
ATOM 822 N N . ALA A 1 103 ? -1.992 9.728 5.286 1.00 93.81 103 ALA A N 1
ATOM 823 C CA . ALA A 1 103 ? -2.434 10.160 6.607 1.00 93.81 103 ALA A CA 1
ATOM 824 C C . ALA A 1 103 ? -2.830 11.644 6.666 1.00 93.81 103 ALA A C 1
ATOM 826 O O . ALA A 1 103 ? -3.679 12.024 7.473 1.00 93.81 103 ALA A O 1
ATOM 827 N N . THR A 1 104 ? -2.280 12.487 5.786 1.00 89.00 104 THR A N 1
ATOM 828 C CA . THR A 1 104 ? -2.682 13.903 5.695 1.00 89.00 104 THR A CA 1
ATOM 829 C C . THR A 1 104 ? -4.083 14.101 5.117 1.00 89.00 104 THR A C 1
ATOM 831 O O . THR A 1 104 ? -4.649 15.184 5.253 1.00 89.00 104 THR A O 1
ATOM 834 N N . ASN A 1 105 ? -4.640 13.084 4.443 1.00 81.44 105 ASN A N 1
ATOM 835 C CA . ASN A 1 105 ? -5.887 13.172 3.681 1.00 81.44 105 ASN A CA 1
ATOM 836 C C . ASN A 1 105 ? -5.907 14.341 2.666 1.00 81.44 105 ASN A C 1
ATOM 838 O O . ASN A 1 105 ? -6.968 14.851 2.305 1.00 81.44 105 ASN A O 1
ATOM 842 N N . ASN A 1 106 ? -4.726 14.779 2.207 1.00 85.31 106 ASN A N 1
ATOM 843 C CA . ASN A 1 106 ? -4.565 15.863 1.248 1.00 85.31 106 ASN A CA 1
ATOM 844 C C . ASN A 1 106 ? -3.838 15.372 -0.022 1.00 85.31 106 ASN A C 1
ATOM 846 O O . ASN A 1 106 ? -2.605 15.321 -0.060 1.00 85.31 106 ASN A O 1
ATOM 850 N N . PRO A 1 107 ? -4.575 15.037 -1.095 1.00 85.12 107 PRO A N 1
ATOM 851 C CA . PRO A 1 107 ? -3.986 14.498 -2.319 1.00 85.12 107 PRO A CA 1
ATOM 852 C C . PRO A 1 107 ? -3.127 15.525 -3.087 1.00 85.12 107 PRO A C 1
ATOM 854 O O . PRO A 1 107 ? -2.293 15.136 -3.907 1.00 85.12 107 PRO A O 1
ATOM 857 N N . GLU A 1 108 ? -3.237 16.826 -2.789 1.00 92.69 108 GLU A N 1
ATOM 858 C CA . GLU A 1 108 ? -2.345 17.847 -3.360 1.00 92.69 108 GLU A CA 1
ATOM 859 C C . GLU A 1 108 ? -0.909 17.731 -2.842 1.00 92.69 108 GLU A C 1
ATOM 861 O O . GLU A 1 108 ? 0.036 18.084 -3.551 1.00 92.69 108 GLU A O 1
ATOM 866 N N . TYR A 1 109 ? -0.711 17.173 -1.645 1.00 97.00 109 TYR A N 1
ATOM 867 C CA . TYR A 1 109 ? 0.634 16.864 -1.166 1.00 97.00 109 TYR A CA 1
ATOM 868 C C . TYR A 1 109 ? 1.282 15.746 -1.975 1.00 97.00 109 TYR A C 1
ATOM 870 O O . TYR A 1 109 ? 2.480 15.821 -2.238 1.00 97.00 109 TYR A O 1
ATOM 878 N N . ALA A 1 110 ? 0.507 14.766 -2.451 1.00 98.06 110 ALA A N 1
ATOM 879 C CA . ALA A 1 110 ? 1.023 13.737 -3.348 1.00 98.06 110 ALA A CA 1
ATOM 880 C C . ALA A 1 110 ? 1.446 14.339 -4.696 1.00 98.06 110 ALA A C 1
ATOM 882 O O . ALA A 1 110 ? 2.549 14.060 -5.164 1.00 98.06 110 ALA A O 1
ATOM 883 N N . TYR A 1 111 ? 0.630 15.233 -5.269 1.00 98.38 111 TYR A N 1
ATOM 884 C CA . TYR A 1 111 ? 0.995 15.981 -6.478 1.00 98.38 111 TYR A CA 1
ATOM 885 C C . TYR A 1 111 ? 2.286 16.781 -6.291 1.00 98.38 111 TYR A C 1
ATOM 887 O O . TYR A 1 111 ? 3.218 16.658 -7.088 1.00 98.38 111 TYR A O 1
ATOM 895 N N . ARG A 1 112 ? 2.383 17.564 -5.210 1.00 98.50 112 ARG A N 1
ATOM 896 C CA . ARG A 1 112 ? 3.566 18.391 -4.954 1.00 98.50 112 ARG A CA 1
ATOM 897 C C . ARG A 1 112 ? 4.813 17.550 -4.668 1.00 98.50 112 ARG A C 1
ATOM 899 O O . ARG A 1 112 ? 5.889 17.914 -5.137 1.00 98.50 112 ARG A O 1
ATOM 906 N N . ALA A 1 113 ? 4.679 16.423 -3.967 1.00 98.62 113 ALA A N 1
ATOM 907 C CA . ALA A 1 113 ? 5.773 15.475 -3.759 1.00 98.62 113 ALA A CA 1
ATOM 908 C C . ALA A 1 113 ? 6.262 14.873 -5.087 1.00 98.62 113 ALA A C 1
ATOM 910 O O . ALA A 1 113 ? 7.466 14.863 -5.340 1.00 98.62 113 ALA A O 1
ATOM 911 N N . GLY A 1 114 ? 5.342 14.456 -5.966 1.00 98.56 114 GLY A N 1
ATOM 912 C CA . GLY A 1 114 ? 5.675 13.989 -7.315 1.00 98.56 114 GLY A CA 1
ATOM 913 C C . GLY A 1 114 ? 6.385 15.065 -8.140 1.00 98.56 114 GLY A C 1
ATOM 914 O O . GLY A 1 114 ? 7.406 14.793 -8.766 1.00 98.56 114 GLY A O 1
ATOM 915 N N . GLN A 1 115 ? 5.910 16.312 -8.070 1.00 98.62 115 GLN A N 1
ATOM 916 C CA . GLN A 1 115 ? 6.517 17.447 -8.767 1.00 98.62 115 GLN A CA 1
ATOM 917 C C . GLN A 1 115 ? 7.957 17.716 -8.315 1.00 98.62 115 GLN A C 1
ATOM 919 O O . GLN A 1 115 ? 8.838 17.841 -9.168 1.00 98.62 115 GLN A O 1
ATOM 924 N N . ILE A 1 116 ? 8.198 17.775 -6.999 1.00 98.62 116 ILE A N 1
ATOM 925 C CA . ILE A 1 116 ? 9.536 17.964 -6.414 1.00 98.62 116 ILE A CA 1
ATOM 926 C C . ILE A 1 116 ? 10.455 16.804 -6.805 1.00 98.62 116 ILE A C 1
ATOM 928 O O . ILE A 1 116 ? 11.561 17.041 -7.287 1.00 98.62 116 ILE A O 1
ATOM 932 N N . SER A 1 117 ? 9.976 15.560 -6.666 1.00 98.44 117 SER A N 1
ATOM 933 C CA . SER A 1 117 ? 10.725 14.366 -7.072 1.00 98.44 117 SER A CA 1
ATOM 934 C C . SER A 1 117 ? 11.140 14.458 -8.539 1.00 98.44 117 SER A C 1
ATOM 936 O O . SER A 1 117 ? 12.316 14.312 -8.855 1.00 98.44 117 SER A O 1
ATOM 938 N N . GLY A 1 118 ? 10.207 14.790 -9.433 1.00 98.38 118 GLY A N 1
ATOM 939 C CA . GLY A 1 118 ? 10.500 14.911 -10.857 1.00 98.38 118 GLY A CA 1
ATOM 940 C C . GLY A 1 118 ? 11.515 16.008 -11.178 1.00 98.38 118 GLY A C 1
ATOM 941 O O . GLY A 1 118 ? 12.412 15.776 -11.982 1.00 98.38 118 GLY A O 1
ATOM 942 N N . GLN A 1 119 ? 11.424 17.171 -10.522 1.00 98.31 119 GLN A N 1
ATOM 943 C CA . GLN A 1 119 ? 12.378 18.273 -10.704 1.00 98.31 119 GLN A CA 1
ATOM 944 C C . GLN A 1 119 ? 13.795 17.884 -10.268 1.00 98.31 119 GLN A C 1
ATOM 946 O O . GLN A 1 119 ? 14.758 18.151 -10.988 1.00 98.31 119 GLN A O 1
ATOM 951 N N . GLU A 1 120 ? 13.933 17.234 -9.112 1.00 98.19 120 GLU A N 1
ATOM 952 C CA . GLU A 1 120 ? 15.238 16.808 -8.602 1.00 98.19 120 GLU A CA 1
ATOM 953 C C . GLU A 1 120 ? 15.823 15.667 -9.443 1.00 98.19 120 GLU A C 1
ATOM 955 O O . GLU A 1 120 ? 16.984 15.737 -9.851 1.00 98.19 120 GLU A O 1
ATOM 960 N N . LEU A 1 121 ? 15.019 14.658 -9.790 1.00 98.62 121 LEU A N 1
ATOM 961 C CA . LEU A 1 121 ? 15.459 13.514 -10.591 1.00 98.62 121 LEU A CA 1
ATOM 962 C C . LEU A 1 121 ? 15.899 13.924 -12.000 1.00 98.62 121 LEU A C 1
ATOM 964 O O . LEU A 1 121 ? 16.994 13.543 -12.427 1.00 98.62 121 LEU A O 1
ATOM 968 N N . ILE A 1 122 ? 15.108 14.743 -12.702 1.00 98.19 122 ILE A N 1
ATOM 969 C CA . ILE A 1 122 ? 15.451 15.145 -14.071 1.00 98.19 122 ILE A CA 1
ATOM 970 C C . ILE A 1 122 ? 16.712 16.013 -14.111 1.00 98.19 122 ILE A C 1
ATOM 972 O O . ILE A 1 122 ? 17.509 15.895 -15.041 1.00 98.19 122 ILE A O 1
ATOM 976 N N . SER A 1 123 ? 16.950 16.820 -13.067 1.00 98.00 123 SER A N 1
ATOM 977 C CA . SER A 1 123 ? 18.175 17.621 -12.930 1.00 98.00 123 SER A CA 1
ATOM 978 C C . SER A 1 123 ? 19.435 16.756 -12.793 1.00 98.00 123 SER A C 1
ATOM 980 O O . SER A 1 123 ? 20.521 17.153 -13.210 1.00 98.00 123 SER A O 1
ATOM 982 N N . LEU A 1 124 ? 19.281 15.533 -12.279 1.00 98.50 124 LEU A N 1
ATOM 983 C CA . LEU A 1 124 ? 20.338 14.531 -12.168 1.00 98.50 124 LEU A CA 1
ATOM 984 C C . LEU A 1 124 ? 20.394 13.584 -13.376 1.00 98.50 124 LEU A C 1
ATOM 986 O O . LEU A 1 124 ? 21.188 12.646 -13.369 1.00 98.50 124 LEU A O 1
ATOM 990 N N . GLY A 1 125 ? 19.576 13.801 -14.410 1.00 98.25 125 GLY A N 1
ATOM 991 C CA . GLY A 1 125 ? 19.534 12.963 -15.612 1.00 98.25 125 GLY A CA 1
ATOM 992 C C . GLY A 1 125 ? 18.739 11.668 -15.453 1.00 98.25 125 GLY A C 1
ATOM 993 O O . GLY A 1 125 ? 18.814 10.796 -16.321 1.00 98.25 125 GLY A O 1
ATOM 994 N N . ILE A 1 126 ? 17.980 11.533 -14.367 1.00 98.81 126 ILE A N 1
ATOM 995 C CA . ILE A 1 126 ? 17.088 10.401 -14.117 1.00 98.81 126 ILE A CA 1
ATOM 996 C C . ILE A 1 126 ? 15.723 10.746 -14.713 1.00 98.81 126 ILE A C 1
ATOM 998 O O . ILE A 1 126 ? 15.101 11.736 -14.336 1.00 98.81 126 ILE A O 1
ATOM 1002 N N . ASN A 1 127 ? 15.263 9.939 -15.665 1.00 98.69 127 ASN A N 1
ATOM 1003 C CA . ASN A 1 127 ? 14.067 10.221 -16.465 1.00 98.69 127 ASN A CA 1
ATOM 1004 C C . ASN A 1 127 ? 12.969 9.152 -16.324 1.00 98.69 127 ASN A C 1
ATOM 1006 O O . ASN A 1 127 ? 11.906 9.279 -16.935 1.00 98.69 127 ASN A O 1
ATOM 1010 N N . VAL A 1 128 ? 13.185 8.152 -15.467 1.00 98.88 128 VAL A N 1
ATOM 1011 C CA . VAL A 1 128 ? 12.179 7.185 -15.020 1.00 98.88 128 VAL A CA 1
ATOM 1012 C C . VAL A 1 128 ? 12.245 7.086 -13.494 1.00 98.88 128 VAL A C 1
ATOM 1014 O O . VAL A 1 128 ? 13.307 6.835 -12.928 1.00 98.88 128 VAL A O 1
ATOM 1017 N N . ASN A 1 129 ? 11.117 7.261 -12.811 1.00 98.81 129 ASN A N 1
ATOM 1018 C CA . ASN A 1 129 ? 10.995 6.908 -11.399 1.00 98.81 129 ASN A CA 1
ATOM 1019 C C . ASN A 1 129 ? 10.071 5.698 -11.291 1.00 98.81 129 ASN A C 1
ATOM 1021 O O . ASN A 1 129 ? 8.956 5.708 -11.817 1.00 98.81 129 ASN A O 1
ATOM 1025 N N . LEU A 1 130 ? 10.529 4.658 -10.601 1.00 98.75 130 LEU A N 1
ATOM 1026 C CA . LEU A 1 130 ? 9.782 3.430 -10.358 1.00 98.75 130 LEU A CA 1
ATOM 1027 C C . LEU A 1 130 ? 8.763 3.659 -9.227 1.00 98.75 130 LEU A C 1
ATOM 1029 O O . LEU A 1 130 ? 8.789 2.999 -8.195 1.00 98.75 130 LEU A O 1
ATOM 1033 N N . ALA A 1 131 ? 7.909 4.664 -9.406 1.00 98.12 131 ALA A N 1
ATOM 1034 C CA . ALA A 1 131 ? 6.885 5.141 -8.485 1.00 98.12 131 ALA A CA 1
ATOM 1035 C C . ALA A 1 131 ? 5.738 5.784 -9.298 1.00 98.12 131 ALA A C 1
ATOM 1037 O O . ALA A 1 131 ? 5.983 6.294 -10.398 1.00 98.12 131 ALA A O 1
ATOM 1038 N N . PRO A 1 132 ? 4.496 5.815 -8.783 1.00 98.25 132 PRO A N 1
ATOM 1039 C CA . PRO A 1 132 ? 4.088 5.482 -7.414 1.00 98.25 132 PRO A CA 1
ATOM 1040 C C . PRO A 1 132 ? 3.813 3.991 -7.172 1.00 98.25 132 PRO A C 1
ATOM 1042 O O . PRO A 1 132 ? 3.564 3.211 -8.091 1.00 98.25 132 PRO A O 1
ATOM 1045 N N . VAL A 1 133 ? 3.774 3.611 -5.894 1.00 98.06 133 VAL A N 1
ATOM 1046 C CA . VAL A 1 133 ? 3.201 2.327 -5.467 1.00 98.06 133 VAL A CA 1
ATOM 1047 C C . VAL A 1 133 ? 1.676 2.457 -5.443 1.00 98.06 133 VAL A C 1
ATOM 1049 O O . VAL A 1 133 ? 1.120 3.313 -4.760 1.00 98.06 133 VAL A O 1
ATOM 1052 N N . LEU A 1 134 ? 1.011 1.606 -6.214 1.00 98.19 134 LEU A N 1
ATOM 1053 C CA . LEU A 1 134 ? -0.435 1.513 -6.402 1.00 98.19 134 LEU A CA 1
ATOM 1054 C C . LEU A 1 134 ? -1.052 0.313 -5.664 1.00 98.19 134 LEU A C 1
ATOM 1056 O O . LEU A 1 134 ? -2.251 0.065 -5.772 1.00 98.19 134 LEU A O 1
ATOM 1060 N N . ASP A 1 135 ? -0.247 -0.430 -4.903 1.00 96.06 135 ASP A N 1
ATOM 1061 C CA . ASP A 1 135 ? -0.729 -1.491 -4.023 1.00 96.06 135 ASP A CA 1
ATOM 1062 C C . ASP A 1 135 ? -1.558 -0.933 -2.863 1.00 96.06 135 ASP A C 1
ATOM 1064 O O . ASP A 1 135 ? -1.306 0.164 -2.361 1.00 96.06 135 ASP A O 1
ATOM 1068 N N . ILE A 1 136 ? -2.516 -1.724 -2.381 1.00 91.44 136 ILE A N 1
ATOM 1069 C CA . ILE A 1 136 ? -3.437 -1.334 -1.308 1.00 91.44 136 ILE A CA 1
ATOM 1070 C C . ILE A 1 136 ? -3.068 -2.090 -0.038 1.00 91.44 136 ILE A C 1
ATOM 1072 O O . ILE A 1 136 ? -2.938 -3.309 -0.059 1.00 91.44 136 ILE A O 1
ATOM 1076 N N . ALA A 1 137 ? -2.930 -1.397 1.087 1.00 88.81 137 ALA A N 1
ATOM 1077 C CA . ALA A 1 137 ? -2.560 -2.012 2.360 1.00 88.81 137 ALA A CA 1
ATOM 1078 C C . ALA A 1 137 ? -3.725 -2.784 3.025 1.00 88.81 137 ALA A C 1
ATOM 1080 O O . ALA A 1 137 ? -4.140 -2.458 4.135 1.00 88.81 137 ALA A O 1
ATOM 1081 N N . THR A 1 138 ? -4.288 -3.793 2.351 1.00 74.94 138 THR A N 1
ATOM 1082 C CA . THR A 1 138 ? -5.426 -4.588 2.860 1.00 74.94 138 THR A CA 1
ATOM 1083 C C . THR A 1 138 ? -5.032 -5.590 3.940 1.00 74.94 138 THR A C 1
ATOM 1085 O O . THR A 1 138 ? -5.868 -5.954 4.766 1.00 74.94 138 THR A O 1
ATOM 1088 N N . ASN A 1 139 ? -3.775 -6.039 3.951 1.00 70.50 139 ASN A N 1
ATOM 1089 C CA . ASN A 1 139 ? -3.302 -7.083 4.849 1.00 70.50 139 ASN A CA 1
ATOM 1090 C C . ASN A 1 139 ? -2.279 -6.541 5.861 1.00 70.50 139 ASN A C 1
ATOM 1092 O O . ASN A 1 139 ? -1.134 -6.245 5.520 1.00 70.50 139 ASN A O 1
ATOM 1096 N N . ALA A 1 140 ? -2.668 -6.489 7.139 1.00 73.94 140 ALA A N 1
ATOM 1097 C CA . ALA A 1 140 ? -1.802 -6.066 8.247 1.00 73.94 140 ALA A CA 1
ATOM 1098 C C . ALA A 1 140 ? -0.586 -6.989 8.486 1.00 73.94 140 ALA A C 1
ATOM 1100 O O . ALA A 1 140 ? 0.338 -6.617 9.212 1.00 73.94 140 ALA A O 1
ATOM 1101 N N . TYR A 1 141 ? -0.582 -8.189 7.898 1.00 67.00 141 TYR A N 1
ATOM 1102 C CA . TYR A 1 141 ? 0.527 -9.144 7.947 1.00 67.00 141 TYR A CA 1
ATOM 1103 C C . TYR A 1 141 ? 1.479 -9.026 6.753 1.00 67.00 141 TYR A C 1
ATOM 1105 O O . TYR A 1 141 ? 2.493 -9.719 6.737 1.00 67.00 141 TYR A O 1
ATOM 1113 N N . ASN A 1 142 ? 1.182 -8.171 5.768 1.00 67.25 142 ASN A N 1
ATOM 1114 C CA . ASN A 1 142 ? 2.026 -8.006 4.590 1.00 67.25 142 ASN A CA 1
ATOM 1115 C C . ASN A 1 142 ? 3.401 -7.432 4.996 1.00 67.25 142 ASN A C 1
ATOM 1117 O O . ASN A 1 142 ? 3.459 -6.316 5.528 1.00 67.25 142 ASN A O 1
ATOM 1121 N N . PRO A 1 143 ? 4.510 -8.157 4.750 1.00 64.75 143 PRO A N 1
ATOM 1122 C CA . PRO A 1 143 ? 5.837 -7.709 5.160 1.00 64.75 143 PRO A CA 1
ATOM 1123 C C . PRO A 1 143 ? 6.476 -6.713 4.175 1.00 64.75 143 PRO A C 1
ATOM 1125 O O . PRO A 1 143 ? 7.450 -6.059 4.539 1.00 64.75 143 PRO A O 1
ATOM 1128 N N . VAL A 1 144 ? 5.945 -6.585 2.951 1.00 69.94 144 VAL A N 1
ATOM 1129 C CA . VAL A 1 144 ? 6.593 -5.889 1.822 1.00 69.94 144 VAL A CA 1
ATOM 1130 C C . VAL A 1 144 ? 5.995 -4.513 1.538 1.00 69.94 144 VAL A C 1
ATOM 1132 O O . VAL A 1 144 ? 6.741 -3.571 1.271 1.00 69.94 144 VAL A O 1
ATOM 1135 N N . ILE A 1 145 ? 4.664 -4.384 1.556 1.00 80.50 145 ILE A N 1
ATOM 1136 C CA . ILE A 1 145 ? 3.978 -3.142 1.171 1.00 80.50 145 ILE A CA 1
ATOM 1137 C C . ILE A 1 145 ? 3.862 -2.202 2.368 1.00 80.50 145 ILE A C 1
ATOM 1139 O O . ILE A 1 145 ? 4.555 -1.188 2.404 1.00 80.50 145 ILE A O 1
ATOM 1143 N N . GLY A 1 146 ? 3.040 -2.534 3.370 1.00 87.00 146 GLY A N 1
ATOM 1144 C CA . GLY A 1 146 ? 2.875 -1.714 4.577 1.00 87.00 146 GLY A CA 1
ATOM 1145 C C . GLY A 1 146 ? 2.757 -0.214 4.264 1.00 87.00 146 GLY A C 1
ATOM 1146 O O . GLY A 1 146 ? 1.919 0.198 3.464 1.00 87.00 146 GLY A O 1
ATOM 1147 N N . VAL A 1 147 ? 3.652 0.587 4.847 1.00 93.38 147 VAL A N 1
ATOM 1148 C CA . VAL A 1 147 ? 3.727 2.053 4.670 1.00 93.38 147 VAL A CA 1
ATOM 1149 C C . VAL A 1 147 ? 4.080 2.543 3.254 1.00 93.38 147 VAL A C 1
ATOM 1151 O O . VAL A 1 147 ? 3.986 3.740 2.980 1.00 93.38 147 VAL A O 1
ATOM 1154 N N . ARG A 1 148 ? 4.485 1.647 2.343 1.00 95.25 148 ARG A N 1
ATOM 1155 C CA . ARG A 1 148 ? 4.697 1.970 0.920 1.00 95.25 148 ARG A CA 1
ATOM 1156 C C . ARG A 1 148 ? 3.381 2.133 0.162 1.00 95.25 148 ARG A C 1
ATOM 1158 O O . ARG A 1 148 ? 3.388 2.708 -0.915 1.00 95.25 148 ARG A O 1
ATOM 1165 N N . SER A 1 149 ? 2.256 1.669 0.701 1.00 96.19 149 SER A N 1
ATOM 1166 C CA . SER A 1 149 ? 0.933 2.018 0.175 1.00 96.19 149 SER A CA 1
ATOM 1167 C C . SER A 1 149 ? 0.446 3.339 0.768 1.00 96.19 149 SER A C 1
ATOM 1169 O O . SER A 1 149 ? 0.759 3.655 1.913 1.00 96.19 149 SER A O 1
ATOM 1171 N N . TYR A 1 150 ? -0.365 4.088 0.019 1.00 96.69 150 TYR A N 1
ATOM 1172 C CA . TYR A 1 150 ? -1.031 5.284 0.540 1.00 96.69 150 TYR A CA 1
ATOM 1173 C C . TYR A 1 150 ? -2.092 4.960 1.594 1.00 96.69 150 TYR A C 1
ATOM 1175 O O . TYR A 1 150 ? -2.285 5.743 2.519 1.00 96.69 150 TYR A O 1
ATOM 1183 N N . SER A 1 151 ? -2.814 3.845 1.442 1.00 91.75 151 SER A N 1
ATOM 1184 C CA . SER A 1 151 ? -3.994 3.544 2.254 1.00 91.75 151 SER A CA 1
ATOM 1185 C C . SER A 1 151 ? -4.433 2.082 2.124 1.00 91.75 151 SER A C 1
ATOM 1187 O O . SER A 1 151 ? -4.043 1.374 1.195 1.00 91.75 151 SER A O 1
ATOM 1189 N N . SER A 1 152 ? -5.289 1.617 3.034 1.00 85.75 152 SER A N 1
ATOM 1190 C CA . SER A 1 152 ? -6.029 0.358 2.848 1.00 85.75 152 SER A CA 1
ATOM 1191 C C . SER A 1 152 ? -7.325 0.536 2.034 1.00 85.75 152 SER A C 1
ATOM 1193 O O . SER A 1 152 ? -8.096 -0.414 1.885 1.00 85.75 152 SER A O 1
ATOM 1195 N N . ASP A 1 153 ? -7.628 1.756 1.588 1.00 82.44 153 ASP A N 1
ATOM 1196 C CA . ASP A 1 153 ? -8.806 2.102 0.797 1.00 82.44 153 ASP A CA 1
ATOM 1197 C C . ASP A 1 153 ? -8.448 2.251 -0.699 1.00 82.44 153 ASP A C 1
ATOM 1199 O O . ASP A 1 153 ? -7.613 3.098 -1.029 1.00 82.44 153 ASP A O 1
ATOM 1203 N N . PRO A 1 154 ? -9.064 1.466 -1.609 1.00 83.81 154 PRO A N 1
ATOM 1204 C CA . PRO A 1 154 ? -8.709 1.468 -3.032 1.00 83.81 154 PRO A CA 1
ATOM 1205 C C . PRO A 1 154 ? -8.827 2.839 -3.706 1.00 83.81 154 PRO A C 1
ATOM 1207 O O . PRO A 1 154 ? -7.949 3.217 -4.477 1.00 83.81 154 PRO A O 1
ATOM 1210 N N . GLU A 1 155 ? -9.881 3.597 -3.394 1.00 84.19 155 GLU A N 1
ATOM 1211 C CA . GLU A 1 155 ? -10.139 4.915 -3.992 1.00 84.19 155 GLU A CA 1
ATOM 1212 C C . GLU A 1 155 ? -9.127 5.957 -3.506 1.00 84.19 155 GLU A C 1
ATOM 1214 O O . GLU A 1 155 ? -8.629 6.771 -4.283 1.00 84.19 155 GLU A O 1
ATOM 1219 N N . THR A 1 156 ? -8.751 5.889 -2.227 1.00 82.06 156 THR A N 1
ATOM 1220 C CA . THR A 1 156 ? -7.684 6.732 -1.673 1.00 82.06 156 THR A CA 1
ATOM 1221 C C . THR A 1 156 ? -6.348 6.450 -2.363 1.00 82.06 156 THR A C 1
ATOM 1223 O O . THR A 1 156 ? -5.663 7.384 -2.781 1.00 82.06 156 THR A O 1
ATOM 1226 N N . VAL A 1 157 ? -5.980 5.174 -2.541 1.00 96.88 157 VAL A N 1
ATOM 1227 C CA . VAL A 1 157 ? -4.743 4.797 -3.252 1.00 96.88 157 VAL A CA 1
ATOM 1228 C C . VAL A 1 157 ? -4.784 5.262 -4.710 1.00 96.88 157 VAL A C 1
ATOM 1230 O O . VAL A 1 157 ? -3.798 5.818 -5.196 1.00 96.88 157 VAL A O 1
ATOM 1233 N N . ALA A 1 158 ? -5.922 5.101 -5.390 1.00 89.88 158 ALA A N 1
ATOM 1234 C CA . ALA A 1 158 ? -6.119 5.555 -6.763 1.00 89.88 158 ALA A CA 1
ATOM 1235 C C . ALA A 1 158 ? -5.922 7.072 -6.906 1.00 89.88 158 ALA A C 1
ATOM 1237 O O . ALA A 1 158 ? -5.155 7.521 -7.760 1.00 89.88 158 ALA A O 1
ATOM 1238 N N . LEU A 1 159 ? -6.556 7.860 -6.032 1.00 89.94 159 LEU A N 1
ATOM 1239 C CA . LEU A 1 159 ? -6.476 9.318 -6.054 1.00 89.94 159 LEU A CA 1
ATOM 1240 C C . LEU A 1 159 ? -5.054 9.823 -5.781 1.00 89.94 159 LEU A C 1
ATOM 1242 O O . LEU A 1 159 ? -4.526 10.632 -6.545 1.00 89.94 159 LEU A O 1
ATOM 1246 N N . PHE A 1 160 ? -4.416 9.341 -4.713 1.00 97.19 160 PHE A N 1
ATOM 1247 C CA . PHE A 1 160 ? -3.066 9.778 -4.345 1.00 97.19 160 PHE A CA 1
ATOM 1248 C C . PHE A 1 160 ? -2.026 9.340 -5.381 1.00 97.19 160 PHE A C 1
ATOM 1250 O O . PHE A 1 160 ? -1.187 10.150 -5.784 1.00 97.19 160 PHE A O 1
ATOM 1257 N N . GLY A 1 161 ? -2.121 8.099 -5.869 1.00 98.19 161 GLY A N 1
ATOM 1258 C CA . GLY A 1 161 ? -1.258 7.587 -6.931 1.00 98.19 161 GLY A CA 1
ATOM 1259 C C . GLY A 1 161 ? -1.388 8.392 -8.227 1.00 98.19 161 GLY A C 1
ATOM 1260 O O . GLY A 1 161 ? -0.375 8.759 -8.829 1.00 98.19 161 GLY A O 1
ATOM 1261 N N . ALA A 1 162 ? -2.611 8.749 -8.633 1.00 95.81 162 ALA A N 1
ATOM 1262 C CA . ALA A 1 162 ? -2.841 9.590 -9.808 1.00 95.81 162 ALA A CA 1
ATOM 1263 C C . ALA A 1 162 ? -2.243 10.998 -9.637 1.00 95.81 162 ALA A C 1
ATOM 1265 O O . ALA A 1 162 ? -1.546 11.479 -10.532 1.00 95.81 162 ALA A O 1
ATOM 1266 N N . ARG A 1 163 ? -2.441 11.641 -8.475 1.00 97.75 163 ARG A N 1
ATOM 1267 C CA . ARG A 1 163 ? -1.881 12.976 -8.200 1.00 97.75 163 ARG A CA 1
ATOM 1268 C C . ARG A 1 163 ? -0.353 12.971 -8.177 1.00 97.75 163 ARG A C 1
ATOM 1270 O O . ARG A 1 163 ? 0.247 13.827 -8.825 1.00 97.75 163 ARG A O 1
ATOM 1277 N N . TYR A 1 164 ? 0.276 11.993 -7.520 1.00 98.69 164 TYR A N 1
ATOM 1278 C CA . TYR A 1 164 ? 1.737 11.841 -7.541 1.00 98.69 164 TYR A CA 1
ATOM 1279 C C . TYR A 1 164 ? 2.268 11.642 -8.964 1.00 98.69 164 TYR A C 1
ATOM 1281 O O . TYR A 1 164 ? 3.192 12.340 -9.385 1.00 98.69 164 TYR A O 1
ATOM 1289 N N . THR A 1 165 ? 1.643 10.736 -9.727 1.00 98.44 165 THR A N 1
ATOM 1290 C CA . THR A 1 165 ? 1.999 10.471 -11.131 1.00 98.44 165 THR A CA 1
ATOM 1291 C C . THR A 1 165 ? 1.929 11.743 -11.965 1.00 98.44 165 THR A C 1
ATOM 1293 O O . THR A 1 165 ? 2.844 12.022 -12.736 1.00 98.44 165 THR A O 1
ATOM 1296 N N . GLN A 1 166 ? 0.871 12.536 -11.796 1.00 98.00 166 GLN A N 1
ATOM 1297 C CA . GLN A 1 166 ? 0.709 13.784 -12.527 1.00 98.00 166 GLN A CA 1
ATOM 1298 C C . GLN A 1 166 ? 1.860 14.759 -12.247 1.00 98.00 166 GLN A C 1
ATOM 1300 O O . GLN A 1 166 ? 2.510 15.204 -13.191 1.00 98.00 166 GLN A O 1
ATOM 1305 N N . GLY A 1 167 ? 2.160 15.040 -10.974 1.00 98.44 167 GLY A N 1
ATOM 1306 C CA . GLY A 1 167 ? 3.248 15.955 -10.615 1.00 98.44 167 GLY A CA 1
ATOM 1307 C C . GLY A 1 167 ? 4.609 15.485 -11.140 1.00 98.44 167 GLY A C 1
ATOM 1308 O O . GLY A 1 167 ? 5.380 16.280 -11.673 1.00 98.44 167 GLY A O 1
ATOM 1309 N N . LEU A 1 168 ? 4.880 14.180 -11.053 1.00 98.38 168 LEU A N 1
ATOM 1310 C CA . LEU A 1 168 ? 6.116 13.572 -11.548 1.00 98.38 168 LEU A CA 1
ATOM 1311 C C . LEU A 1 168 ? 6.260 13.702 -13.075 1.00 98.38 168 LEU A C 1
ATOM 1313 O O . LEU A 1 168 ? 7.314 14.107 -13.573 1.00 98.38 168 LEU A O 1
ATOM 1317 N N . GLN A 1 169 ? 5.199 13.382 -13.821 1.00 98.19 169 GLN A N 1
ATOM 1318 C CA . GLN A 1 169 ? 5.224 13.376 -15.285 1.00 98.19 169 GLN A CA 1
ATOM 1319 C C . GLN A 1 169 ? 5.240 14.776 -15.897 1.00 98.19 169 GLN A C 1
ATOM 1321 O O . GLN A 1 169 ? 5.881 14.965 -16.933 1.00 98.19 169 GLN A O 1
ATOM 1326 N N . GLU A 1 170 ? 4.596 15.758 -15.262 1.00 97.69 170 GLU A N 1
ATOM 1327 C CA . GLU A 1 170 ? 4.666 17.166 -15.676 1.00 97.69 170 GLU A CA 1
ATOM 1328 C C . GLU A 1 170 ? 6.084 17.746 -15.529 1.00 97.69 170 GLU A C 1
ATOM 1330 O O . GLU A 1 170 ? 6.484 18.602 -16.317 1.00 97.69 170 GLU A O 1
ATOM 1335 N N . SER A 1 171 ? 6.883 17.223 -14.592 1.00 96.94 171 SER A N 1
ATOM 1336 C CA . SER A 1 171 ? 8.309 17.555 -14.447 1.00 96.94 171 SER A CA 1
ATOM 1337 C C . SER A 1 171 ? 9.221 16.848 -15.466 1.00 96.94 171 SER A C 1
ATOM 1339 O O . SER A 1 171 ? 10.431 17.063 -15.455 1.00 96.94 171 SER A O 1
ATOM 1341 N N . GLY A 1 172 ? 8.670 16.021 -16.363 1.00 96.06 172 GLY A N 1
ATOM 1342 C CA . GLY A 1 172 ? 9.431 15.358 -17.426 1.00 96.06 172 GLY A CA 1
ATOM 1343 C C . GLY A 1 172 ? 10.042 14.007 -17.045 1.00 96.06 172 GLY A C 1
ATOM 1344 O O . GLY A 1 172 ? 10.969 13.561 -17.715 1.00 96.06 172 GLY A O 1
ATOM 1345 N N . VAL A 1 173 ? 9.525 13.343 -16.005 1.00 98.69 173 VAL A N 1
ATOM 1346 C CA . VAL A 1 173 ? 9.962 12.004 -15.571 1.00 98.69 173 VAL A CA 1
ATOM 1347 C C . VAL A 1 173 ? 8.843 10.987 -15.802 1.00 98.69 173 VAL A C 1
ATOM 1349 O O . VAL A 1 173 ? 7.690 11.234 -15.467 1.00 98.69 173 VAL A O 1
ATOM 1352 N N . ILE A 1 174 ? 9.150 9.825 -16.379 1.00 98.75 174 ILE A N 1
ATOM 1353 C CA . ILE A 1 174 ? 8.183 8.725 -16.514 1.00 98.75 174 ILE A CA 1
ATOM 1354 C C . ILE A 1 174 ? 7.859 8.173 -15.122 1.00 98.75 174 ILE A C 1
ATOM 1356 O O . ILE A 1 174 ? 8.758 7.707 -14.424 1.00 98.75 174 ILE A O 1
ATOM 1360 N N . GLY A 1 175 ? 6.580 8.203 -14.743 1.00 98.62 175 GLY A N 1
ATOM 1361 C CA . GLY A 1 175 ? 6.075 7.479 -13.577 1.00 98.62 175 GLY A CA 1
ATOM 1362 C C . GLY A 1 175 ? 5.739 6.035 -13.931 1.00 98.62 175 GLY A C 1
ATOM 1363 O O . GLY A 1 175 ? 5.195 5.772 -15.008 1.00 98.62 175 GLY A O 1
ATOM 1364 N N . VAL A 1 176 ? 6.057 5.110 -13.025 1.00 98.88 176 VAL A N 1
ATOM 1365 C CA . VAL A 1 176 ? 5.814 3.673 -13.186 1.00 98.88 176 VAL A CA 1
ATOM 1366 C C . VAL A 1 176 ? 4.986 3.149 -12.015 1.00 98.88 176 VAL A C 1
ATOM 1368 O O . VAL A 1 176 ? 5.487 2.996 -10.903 1.00 98.88 176 VAL A O 1
ATOM 1371 N N . GLY A 1 177 ? 3.709 2.864 -12.275 1.00 98.50 177 GLY A N 1
ATOM 1372 C CA . GLY A 1 177 ? 2.776 2.351 -11.272 1.00 98.50 177 GLY A CA 1
ATOM 1373 C C . GLY A 1 177 ? 3.064 0.890 -10.936 1.00 98.50 177 GLY A C 1
ATOM 1374 O O . GLY A 1 177 ? 3.187 0.073 -11.852 1.00 98.50 177 GLY A O 1
ATOM 1375 N N . LYS A 1 178 ? 3.160 0.539 -9.648 1.00 97.38 178 LYS A N 1
ATOM 1376 C CA . LYS A 1 178 ? 3.566 -0.814 -9.218 1.00 97.38 178 LYS A CA 1
ATOM 1377 C C . LYS A 1 178 ? 2.842 -1.325 -7.959 1.00 97.38 178 LYS A C 1
ATOM 1379 O O . LYS A 1 178 ? 2.412 -0.513 -7.156 1.00 97.38 178 LYS A O 1
ATOM 1384 N N . HIS A 1 179 ? 2.666 -2.628 -7.747 1.00 95.81 179 HIS A N 1
ATOM 1385 C CA . HIS A 1 179 ? 3.148 -3.744 -8.572 1.00 95.81 179 HIS A CA 1
ATOM 1386 C C . HIS A 1 179 ? 1.941 -4.491 -9.156 1.00 95.81 179 HIS A C 1
ATOM 1388 O O . HIS A 1 179 ? 1.186 -5.151 -8.447 1.00 95.81 179 HIS A O 1
ATOM 1394 N N . PHE A 1 180 ? 1.725 -4.359 -10.462 1.00 98.00 180 PHE A N 1
ATOM 1395 C CA . PHE A 1 180 ? 0.548 -4.883 -11.148 1.00 98.00 180 PHE A CA 1
ATOM 1396 C C . PHE A 1 180 ? 0.506 -6.421 -11.128 1.00 98.00 180 PHE A C 1
ATOM 1398 O O . PHE A 1 180 ? 1.540 -7.050 -11.373 1.00 98.00 180 PHE A O 1
ATOM 1405 N N . PRO A 1 181 ? -0.669 -7.055 -10.931 1.00 94.56 181 PRO A N 1
ATOM 1406 C CA . PRO A 1 181 ? -2.005 -6.479 -10.706 1.00 94.56 181 PRO A CA 1
ATOM 1407 C C . PRO A 1 181 ? -2.374 -6.195 -9.236 1.00 94.56 181 PRO A C 1
ATOM 1409 O O . PRO A 1 181 ? -3.544 -5.945 -8.960 1.00 94.56 181 PRO A O 1
ATOM 1412 N N . GLY A 1 182 ? -1.414 -6.221 -8.308 1.00 89.81 182 GLY A N 1
ATOM 1413 C CA . GLY A 1 182 ? -1.582 -5.817 -6.908 1.00 89.81 182 GLY A CA 1
ATOM 1414 C C . GLY A 1 182 ? -0.855 -6.737 -5.921 1.00 89.81 182 GLY A C 1
ATOM 1415 O O . GLY A 1 182 ? -1.142 -7.927 -5.837 1.00 89.81 182 GLY A O 1
ATOM 1416 N N . HIS A 1 183 ? 0.051 -6.182 -5.119 1.00 84.62 183 HIS A N 1
ATOM 1417 C CA . HIS A 1 183 ? 0.870 -6.893 -4.122 1.00 84.62 183 HIS A CA 1
ATOM 1418 C C . HIS A 1 183 ? 0.338 -6.750 -2.680 1.00 84.62 183 HIS A C 1
ATOM 1420 O O . HIS A 1 183 ? 0.845 -7.360 -1.738 1.00 84.62 183 HIS A O 1
ATOM 1426 N N . GLY A 1 184 ? -0.692 -5.928 -2.486 1.00 72.69 184 GLY A N 1
ATOM 1427 C CA . GLY A 1 184 ? -1.203 -5.511 -1.179 1.00 72.69 184 GLY A CA 1
ATOM 1428 C C . GLY A 1 184 ? -1.680 -6.626 -0.240 1.00 72.69 184 GLY A C 1
ATOM 1429 O O . GLY A 1 184 ? -1.527 -6.515 0.979 1.00 72.69 184 GLY A O 1
ATOM 1430 N N . ASP A 1 185 ? -2.180 -7.729 -0.801 1.00 75.88 185 ASP A N 1
ATOM 1431 C CA . ASP A 1 185 ? -2.837 -8.815 -0.060 1.00 75.88 185 ASP A CA 1
ATOM 1432 C C . ASP A 1 185 ? -1.985 -10.092 0.085 1.00 75.88 185 ASP A C 1
ATOM 1434 O O . ASP A 1 185 ? -2.505 -11.174 0.335 1.00 75.88 185 ASP A O 1
ATOM 1438 N N . THR A 1 186 ? -0.661 -9.999 -0.067 1.00 64.38 186 THR A N 1
ATOM 1439 C CA . THR A 1 186 ? 0.250 -11.150 0.092 1.00 64.38 186 THR A CA 1
ATOM 1440 C C . THR A 1 186 ? 0.754 -11.295 1.530 1.00 64.38 186 THR A C 1
ATOM 1442 O O . THR A 1 186 ? 1.109 -10.301 2.165 1.00 64.38 186 THR A O 1
ATOM 1445 N N . ASP A 1 187 ? 0.866 -12.526 2.028 1.00 57.06 187 ASP A N 1
ATOM 1446 C CA . ASP A 1 187 ? 1.440 -12.875 3.341 1.00 57.06 187 ASP A CA 1
ATOM 1447 C C . ASP A 1 187 ? 2.868 -13.459 3.262 1.00 57.06 187 ASP A C 1
ATOM 1449 O O . ASP A 1 187 ? 3.528 -13.634 4.287 1.00 57.06 187 ASP A O 1
ATOM 1453 N N . VAL A 1 188 ? 3.369 -13.709 2.048 1.00 57.41 188 VAL A N 1
ATOM 1454 C CA . VAL A 1 188 ? 4.744 -14.139 1.748 1.00 57.41 188 VAL A CA 1
ATOM 1455 C C . VAL A 1 188 ? 5.471 -13.012 1.015 1.00 57.41 188 VAL A C 1
ATOM 1457 O O . VAL A 1 188 ? 4.928 -12.402 0.096 1.00 57.41 188 VAL A O 1
ATOM 1460 N N . ASP A 1 189 ? 6.713 -12.743 1.407 1.00 55.72 189 ASP A N 1
ATOM 1461 C CA . ASP A 1 189 ? 7.596 -11.813 0.703 1.00 55.72 189 ASP A CA 1
ATOM 1462 C C . ASP A 1 189 ? 8.166 -12.451 -0.583 1.00 55.72 189 ASP A C 1
ATOM 1464 O O . ASP A 1 189 ? 8.787 -13.519 -0.535 1.00 55.72 189 ASP A O 1
ATOM 1468 N N . SER A 1 190 ? 7.992 -11.774 -1.725 1.00 51.97 190 SER A N 1
ATOM 1469 C CA . SER A 1 190 ? 8.511 -12.161 -3.050 1.00 51.97 190 SER A CA 1
ATOM 1470 C C . SER A 1 190 ? 10.039 -12.279 -3.112 1.00 51.97 190 SER A C 1
ATOM 1472 O O . SER A 1 190 ? 10.578 -12.953 -3.994 1.00 51.97 190 SER A O 1
ATOM 1474 N N . HIS A 1 191 ? 10.760 -11.692 -2.154 1.00 54.41 191 HIS A N 1
ATOM 1475 C CA . HIS A 1 191 ? 12.211 -11.845 -2.032 1.00 54.41 191 HIS A CA 1
ATOM 1476 C C . HIS A 1 191 ? 12.634 -13.209 -1.458 1.00 54.41 191 HIS A C 1
ATOM 1478 O O . HIS A 1 191 ? 13.800 -13.589 -1.600 1.00 54.41 191 HIS A O 1
ATOM 1484 N N . TYR A 1 192 ? 11.721 -13.954 -0.820 1.00 54.25 192 TYR A N 1
ATOM 1485 C CA . TYR A 1 192 ? 12.021 -15.222 -0.136 1.00 54.25 192 TYR A CA 1
ATOM 1486 C C . TYR A 1 192 ? 11.233 -16.430 -0.663 1.00 54.25 192 TYR A C 1
ATOM 1488 O O . TYR A 1 192 ? 11.604 -17.562 -0.357 1.00 54.25 192 TYR A O 1
ATOM 1496 N N . GLY A 1 193 ? 10.185 -16.216 -1.457 1.00 58.41 193 GLY A N 1
ATOM 1497 C CA . GLY A 1 193 ? 9.400 -17.268 -2.105 1.00 58.41 193 GLY A CA 1
ATOM 1498 C C . GLY A 1 193 ? 8.466 -16.687 -3.162 1.00 58.41 193 GLY A C 1
ATOM 1499 O O . GLY A 1 193 ? 8.505 -15.489 -3.415 1.00 58.41 193 GLY A O 1
ATOM 1500 N N . LEU A 1 194 ? 7.630 -17.523 -3.783 1.00 73.81 194 LEU A N 1
ATOM 1501 C CA . LEU A 1 194 ? 6.669 -17.085 -4.796 1.00 73.81 194 LEU A CA 1
ATOM 1502 C C . LEU A 1 194 ? 5.291 -16.791 -4.158 1.00 73.81 194 LEU A C 1
ATOM 1504 O O . LEU A 1 194 ? 4.543 -17.733 -3.880 1.00 73.81 194 LEU A O 1
ATOM 1508 N N . PRO A 1 195 ? 4.945 -15.520 -3.879 1.00 77.06 195 PRO A N 1
ATOM 1509 C CA . PRO A 1 195 ? 3.651 -15.149 -3.318 1.00 77.06 195 PRO A CA 1
ATOM 1510 C C . PRO A 1 195 ? 2.485 -15.435 -4.262 1.00 77.06 195 PRO A C 1
ATOM 1512 O O . PRO A 1 195 ? 2.616 -15.449 -5.487 1.00 77.06 195 PRO A O 1
ATOM 1515 N N . LYS A 1 196 ? 1.308 -15.617 -3.664 1.00 81.44 196 LYS A N 1
ATOM 1516 C CA . LYS A 1 196 ? 0.052 -15.895 -4.359 1.00 81.44 196 LYS A CA 1
ATOM 1517 C C . LYS A 1 196 ? -1.057 -15.011 -3.796 1.00 81.44 196 LYS A C 1
ATOM 1519 O O . LYS A 1 196 ? -1.191 -14.899 -2.582 1.00 81.44 196 LYS A O 1
ATOM 1524 N N . VAL A 1 197 ? -1.891 -14.466 -4.678 1.00 79.06 197 VAL A N 1
ATOM 1525 C CA . VAL A 1 197 ? -3.154 -13.811 -4.313 1.00 79.06 197 VAL A CA 1
ATOM 1526 C C . VAL A 1 197 ? -4.304 -14.699 -4.789 1.00 79.06 197 VAL A C 1
ATOM 1528 O O . VAL A 1 197 ? -4.569 -14.809 -5.986 1.00 79.06 197 VAL A O 1
ATOM 1531 N N . ASP A 1 198 ? -4.986 -15.364 -3.850 1.00 75.50 198 ASP A N 1
ATOM 1532 C CA . ASP A 1 198 ? -6.085 -16.307 -4.135 1.00 75.50 198 ASP A CA 1
ATOM 1533 C C . ASP A 1 198 ? -7.462 -15.622 -4.196 1.00 75.50 198 ASP A C 1
ATOM 1535 O O . ASP A 1 198 ? -8.463 -16.119 -3.679 1.00 75.50 198 ASP A O 1
ATOM 1539 N N . ALA A 1 199 ? -7.506 -14.430 -4.788 1.00 70.25 199 ALA A N 1
ATOM 1540 C CA . ALA A 1 199 ? -8.723 -13.643 -4.920 1.00 70.25 199 ALA A CA 1
ATOM 1541 C C . ALA A 1 199 ? -9.419 -13.914 -6.262 1.00 70.25 199 ALA A C 1
ATOM 1543 O O . ALA A 1 199 ? -8.784 -14.051 -7.306 1.00 70.25 199 ALA A O 1
ATOM 1544 N N . GLY A 1 200 ? -10.754 -13.951 -6.256 1.00 69.25 200 GLY A N 1
ATOM 1545 C CA . GLY A 1 200 ? -11.540 -14.025 -7.489 1.00 69.25 200 GLY A CA 1
ATOM 1546 C C . GLY A 1 200 ? -11.474 -12.726 -8.302 1.00 69.25 200 GLY A C 1
ATOM 1547 O O . GLY A 1 200 ? -11.263 -11.644 -7.753 1.00 69.25 200 GLY A O 1
ATOM 1548 N N . ARG A 1 201 ? -11.745 -12.800 -9.615 1.00 78.94 201 ARG A N 1
ATOM 1549 C CA . ARG A 1 201 ? -11.698 -11.629 -10.519 1.00 78.94 201 ARG A CA 1
ATOM 1550 C C . ARG A 1 201 ? -12.569 -10.457 -10.061 1.00 78.94 201 ARG A C 1
ATOM 1552 O O . ARG A 1 201 ? -12.181 -9.316 -10.278 1.00 78.94 201 ARG A O 1
ATOM 1559 N N . GLY A 1 202 ? -13.730 -10.718 -9.452 1.00 64.75 202 GLY A N 1
ATOM 1560 C CA . GLY A 1 202 ? -14.607 -9.669 -8.917 1.00 64.75 202 GLY A CA 1
ATOM 1561 C C . GLY A 1 202 ? -13.915 -8.847 -7.827 1.00 64.75 202 GLY A C 1
ATOM 1562 O O . GLY A 1 202 ? -13.870 -7.625 -7.922 1.00 64.75 202 GLY A O 1
ATOM 1563 N N . ARG A 1 203 ? -13.268 -9.528 -6.868 1.00 73.62 203 ARG A N 1
ATOM 1564 C CA . ARG A 1 203 ? -12.461 -8.892 -5.817 1.00 73.62 203 ARG A CA 1
ATOM 1565 C C . ARG A 1 203 ? -11.323 -8.076 -6.426 1.00 73.62 203 ARG A C 1
ATOM 1567 O O . ARG A 1 203 ? -11.307 -6.868 -6.207 1.00 73.62 203 ARG A O 1
ATOM 1574 N N . LEU A 1 204 ? -10.496 -8.704 -7.268 1.00 79.81 204 LEU A N 1
ATOM 1575 C CA . LEU A 1 204 ? -9.377 -8.041 -7.952 1.00 79.81 204 LEU A CA 1
ATOM 1576 C C . LEU A 1 204 ? -9.827 -6.790 -8.713 1.00 79.81 204 LEU A C 1
ATOM 1578 O O . LEU A 1 204 ? -9.162 -5.765 -8.675 1.00 79.81 204 LEU A O 1
ATOM 1582 N N . ASN A 1 205 ? -10.991 -6.830 -9.364 1.00 76.06 205 ASN A N 1
ATOM 1583 C CA . ASN A 1 205 ? -11.532 -5.677 -10.082 1.00 76.06 205 ASN A CA 1
ATOM 1584 C C . ASN A 1 205 ? -12.028 -4.536 -9.190 1.00 76.06 205 ASN A C 1
ATOM 1586 O O . ASN A 1 205 ? -11.992 -3.393 -9.648 1.00 76.06 205 ASN A O 1
ATOM 1590 N N . SER A 1 206 ? -12.522 -4.854 -7.993 1.00 71.81 206 SER A N 1
ATOM 1591 C CA . SER A 1 206 ? -13.107 -3.908 -7.030 1.00 71.81 206 SER A CA 1
ATOM 1592 C C . SER A 1 206 ? -12.112 -3.353 -6.006 1.00 71.81 206 SER A C 1
ATOM 1594 O O . SER A 1 206 ? -12.434 -2.402 -5.302 1.00 71.81 206 SER A O 1
ATOM 1596 N N . VAL A 1 207 ? -10.927 -3.959 -5.899 1.00 77.31 207 VAL A N 1
ATOM 1597 C CA . VAL A 1 207 ? -9.897 -3.586 -4.924 1.00 77.31 207 VAL A CA 1
ATOM 1598 C C . VAL A 1 207 ? -8.572 -3.394 -5.653 1.00 77.31 207 VAL A C 1
ATOM 1600 O O . VAL A 1 207 ? -8.245 -2.268 -6.010 1.00 77.31 207 VAL A O 1
ATOM 1603 N N . GLU A 1 208 ? -7.842 -4.467 -5.950 1.00 88.94 208 GLU A N 1
ATOM 1604 C CA . GLU A 1 208 ? -6.441 -4.403 -6.386 1.00 88.94 208 GLU A CA 1
ATOM 1605 C C . GLU A 1 208 ? -6.242 -3.644 -7.713 1.00 88.94 208 GLU A C 1
ATOM 1607 O O . GLU A 1 208 ? -5.292 -2.879 -7.853 1.00 88.94 208 GLU A O 1
ATOM 1612 N N . LEU A 1 209 ? -7.169 -3.780 -8.668 1.00 93.56 209 LEU A N 1
ATOM 1613 C CA . LEU A 1 209 ? -7.098 -3.127 -9.980 1.00 93.56 209 LEU A CA 1
ATOM 1614 C C . LEU A 1 209 ? -7.630 -1.686 -9.997 1.00 93.56 209 LEU A C 1
ATOM 1616 O O . LEU A 1 209 ? -7.459 -1.009 -11.013 1.00 93.56 209 LEU A O 1
ATOM 1620 N N . VAL A 1 210 ? -8.286 -1.208 -8.933 1.00 94.06 210 VAL A N 1
ATOM 1621 C CA . VAL A 1 210 ? -8.882 0.143 -8.906 1.00 94.06 210 VAL A CA 1
ATOM 1622 C C . VAL A 1 210 ? -7.816 1.232 -9.111 1.00 94.06 210 VAL A C 1
ATOM 1624 O O . VAL A 1 210 ? -7.973 2.024 -10.045 1.00 94.06 210 VAL A O 1
ATOM 1627 N N . PRO A 1 211 ? -6.684 1.235 -8.376 1.00 96.94 211 PRO A N 1
ATOM 1628 C CA . PRO A 1 211 ? -5.627 2.222 -8.590 1.00 96.94 211 PRO A CA 1
ATOM 1629 C C . PRO A 1 211 ? -4.990 2.160 -9.980 1.00 96.94 211 PRO A C 1
ATOM 1631 O O . PRO A 1 211 ? -4.692 3.199 -10.564 1.00 96.94 211 PRO A O 1
ATOM 1634 N N . PHE A 1 212 ? -4.820 0.964 -10.551 1.00 98.56 212 PHE A N 1
ATOM 1635 C CA . PHE A 1 212 ? -4.250 0.811 -11.894 1.00 98.56 212 PHE A CA 1
ATOM 1636 C C . PHE A 1 212 ? -5.186 1.338 -12.984 1.00 98.56 212 PHE A C 1
ATOM 1638 O O . PHE A 1 212 ? -4.726 2.015 -13.900 1.00 98.56 212 PHE A O 1
ATOM 1645 N N . LYS A 1 213 ? -6.498 1.089 -12.874 1.00 97.06 213 LYS A N 1
ATOM 1646 C CA . LYS A 1 213 ? -7.501 1.647 -13.797 1.00 97.06 213 LYS A CA 1
ATOM 1647 C C . LYS A 1 213 ? -7.486 3.173 -13.780 1.00 97.06 213 LYS A C 1
ATOM 1649 O O . LYS A 1 213 ? -7.481 3.793 -14.843 1.00 97.06 213 LYS A O 1
ATOM 1654 N N . GLU A 1 214 ? -7.437 3.776 -12.592 1.00 94.88 214 GLU A N 1
ATOM 1655 C CA . GLU A 1 214 ? -7.382 5.234 -12.480 1.00 94.88 214 GLU A CA 1
ATOM 1656 C C . GLU A 1 214 ? -6.039 5.786 -12.984 1.00 94.88 214 GLU A C 1
ATOM 1658 O O . GLU A 1 214 ? -6.023 6.790 -13.692 1.00 94.88 214 GLU A O 1
ATOM 1663 N N . ALA A 1 215 ? -4.915 5.111 -12.725 1.00 97.56 215 ALA A N 1
ATOM 1664 C CA . ALA A 1 215 ? -3.611 5.510 -13.257 1.00 97.56 215 ALA A CA 1
ATOM 1665 C C . ALA A 1 215 ? -3.560 5.464 -14.798 1.00 97.56 215 ALA A C 1
ATOM 1667 O O . ALA A 1 215 ? -3.059 6.400 -15.422 1.00 97.56 215 ALA A O 1
ATOM 1668 N N . ILE A 1 216 ? -4.127 4.425 -15.425 1.00 98.25 216 ILE A N 1
ATOM 1669 C CA . ILE A 1 216 ? -4.233 4.307 -16.892 1.00 98.25 216 ILE A CA 1
ATOM 1670 C C . ILE A 1 216 ? -5.083 5.446 -17.461 1.00 98.25 216 ILE A C 1
ATOM 1672 O O . ILE A 1 216 ? -4.667 6.120 -18.404 1.00 98.25 216 ILE A O 1
ATOM 1676 N N . LYS A 1 217 ? -6.242 5.717 -16.852 1.00 95.06 217 LYS A N 1
ATOM 1677 C CA . LYS A 1 217 ? -7.120 6.835 -17.227 1.00 95.06 217 LYS A CA 1
ATOM 1678 C C . LYS A 1 217 ? -6.420 8.195 -17.108 1.00 95.06 217 LYS A C 1
ATOM 1680 O O . LYS A 1 217 ? -6.662 9.077 -17.927 1.00 95.06 217 LYS A O 1
ATOM 1685 N N . ASN A 1 218 ? -5.520 8.344 -16.136 1.00 92.12 218 ASN A N 1
ATOM 1686 C CA . ASN A 1 218 ? -4.676 9.529 -15.951 1.00 92.12 218 ASN A CA 1
ATOM 1687 C C . ASN A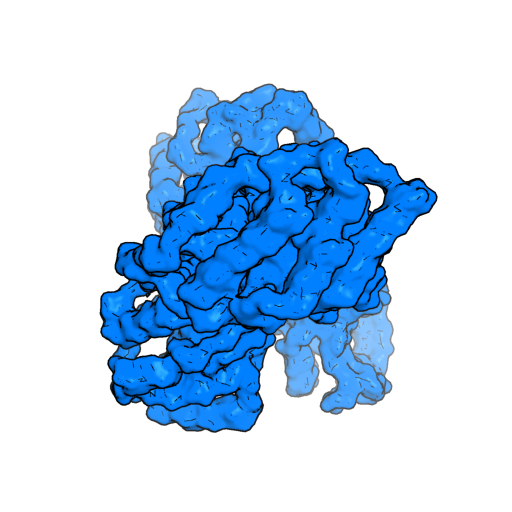 1 218 ? -3.336 9.450 -16.712 1.00 92.12 218 ASN A C 1
ATOM 1689 O O . ASN A 1 218 ? -2.409 10.200 -16.412 1.00 92.12 218 ASN A O 1
ATOM 1693 N N . GLN A 1 219 ? -3.243 8.589 -17.733 1.00 96.31 219 GLN A N 1
ATOM 1694 C CA . GLN A 1 219 ? -2.125 8.522 -18.680 1.00 96.31 219 GLN A CA 1
ATOM 1695 C C . GLN A 1 219 ? -0.763 8.262 -18.013 1.00 96.31 219 GLN A C 1
ATOM 1697 O O . GLN A 1 219 ? 0.250 8.879 -18.362 1.00 96.31 219 GLN A O 1
ATOM 1702 N N . ILE A 1 220 ? -0.718 7.339 -17.049 1.00 98.38 220 ILE A N 1
ATOM 1703 C CA . ILE A 1 220 ? 0.556 6.851 -16.512 1.00 98.38 220 ILE A CA 1
ATOM 1704 C C . ILE A 1 220 ? 1.424 6.251 -17.631 1.00 98.38 220 ILE A C 1
ATOM 1706 O O . ILE A 1 220 ? 0.948 5.488 -18.470 1.00 98.38 220 ILE A O 1
ATOM 1710 N N . LYS A 1 221 ? 2.711 6.601 -17.677 1.00 98.56 221 LYS A N 1
ATOM 1711 C CA . LYS A 1 221 ? 3.612 6.233 -18.782 1.00 98.56 221 LYS A CA 1
ATOM 1712 C C . LYS A 1 221 ? 4.255 4.853 -18.625 1.00 98.56 221 LYS A C 1
ATOM 1714 O O . LYS A 1 221 ? 4.609 4.256 -19.642 1.00 98.56 221 LYS A O 1
ATOM 1719 N N . GLY A 1 222 ? 4.356 4.331 -17.401 1.00 98.75 222 GLY A N 1
ATOM 1720 C CA . GLY A 1 222 ? 4.832 2.976 -17.110 1.00 98.75 222 GLY A CA 1
ATOM 1721 C C . GLY A 1 222 ? 3.948 2.211 -16.115 1.00 98.75 222 GLY A C 1
ATOM 1722 O O . GLY A 1 222 ? 3.363 2.801 -15.208 1.00 98.75 222 GLY A O 1
ATOM 1723 N N . ILE A 1 223 ? 3.891 0.885 -16.242 1.00 98.88 223 ILE A N 1
ATOM 1724 C CA . ILE A 1 223 ? 3.370 -0.026 -15.209 1.00 98.88 223 ILE A CA 1
ATOM 1725 C C . ILE A 1 223 ? 4.368 -1.162 -15.009 1.00 98.88 223 ILE A C 1
ATOM 1727 O O . ILE A 1 223 ? 4.818 -1.763 -15.982 1.00 98.88 223 ILE A O 1
ATOM 1731 N N . MET A 1 224 ? 4.693 -1.464 -13.753 1.00 98.81 224 MET A N 1
ATOM 1732 C CA . MET A 1 224 ? 5.570 -2.572 -13.379 1.00 98.81 224 MET A CA 1
ATOM 1733 C C . MET A 1 224 ? 4.761 -3.771 -12.893 1.00 98.81 224 MET A C 1
ATOM 1735 O O . MET A 1 224 ? 3.891 -3.616 -12.034 1.00 98.81 224 MET A O 1
ATOM 1739 N N . SER A 1 225 ? 5.061 -4.962 -13.410 1.00 97.50 225 SER A N 1
ATOM 1740 C CA . SER A 1 225 ? 4.443 -6.222 -12.987 1.00 97.50 225 SER A CA 1
ATOM 1741 C C . SER A 1 225 ? 5.107 -6.826 -11.750 1.00 97.50 225 SER A C 1
ATOM 1743 O O . SER A 1 225 ? 6.309 -6.677 -11.549 1.00 97.50 225 SER A O 1
ATOM 1745 N N . ALA A 1 226 ? 4.329 -7.556 -10.950 1.00 92.31 226 ALA A N 1
ATOM 1746 C CA . ALA A 1 226 ? 4.803 -8.274 -9.772 1.00 92.31 226 ALA A CA 1
ATOM 1747 C C . ALA A 1 226 ? 5.118 -9.751 -10.065 1.00 92.31 226 ALA A C 1
ATOM 1749 O O . ALA A 1 226 ? 4.406 -10.422 -10.820 1.00 92.31 226 ALA A O 1
ATOM 1750 N N . HIS A 1 227 ? 6.100 -10.317 -9.363 1.00 93.88 227 HIS A N 1
ATOM 1751 C CA . HIS A 1 227 ? 6.370 -11.763 -9.373 1.00 93.88 227 HIS A CA 1
ATOM 1752 C C . HIS A 1 227 ? 5.418 -12.520 -8.427 1.00 93.88 227 HIS A C 1
ATOM 1754 O O . HIS A 1 227 ? 5.847 -13.137 -7.455 1.00 93.88 227 HIS A O 1
ATOM 1760 N N . ILE A 1 228 ? 4.109 -12.431 -8.687 1.00 91.69 228 ILE A N 1
ATOM 1761 C CA . ILE A 1 228 ? 3.032 -13.029 -7.875 1.00 91.69 228 ILE A CA 1
ATOM 1762 C C . ILE A 1 228 ? 2.137 -13.916 -8.744 1.00 91.69 228 ILE A C 1
ATOM 1764 O O . ILE A 1 228 ? 1.836 -13.574 -9.888 1.00 91.69 228 ILE A O 1
ATOM 1768 N N . LEU A 1 229 ? 1.652 -15.021 -8.177 1.00 91.88 229 LEU A N 1
ATOM 1769 C CA . LEU A 1 229 ? 0.632 -15.881 -8.780 1.00 91.88 229 LEU A CA 1
ATOM 1770 C C . LEU A 1 229 ? -0.784 -15.310 -8.613 1.00 91.88 229 LEU A C 1
ATOM 1772 O O . LEU A 1 229 ? -1.214 -15.029 -7.492 1.00 91.88 229 LEU A O 1
ATOM 1776 N N . PHE A 1 230 ? -1.544 -15.257 -9.713 1.00 89.00 230 PHE A N 1
ATOM 1777 C CA . PHE A 1 230 ? -2.963 -14.868 -9.727 1.00 89.00 230 PHE A CA 1
ATOM 1778 C C . PHE A 1 230 ? -3.825 -15.936 -10.416 1.00 89.00 230 PHE A C 1
ATOM 1780 O O . PHE A 1 230 ? -4.194 -15.760 -11.582 1.00 89.00 230 PHE A O 1
ATOM 1787 N N . PRO A 1 231 ? -4.212 -17.025 -9.720 1.00 87.69 231 PRO A N 1
ATOM 1788 C CA . PRO A 1 231 ? -4.920 -18.157 -10.332 1.00 87.69 231 PRO A CA 1
ATOM 1789 C C . PRO A 1 231 ? -6.230 -17.800 -11.044 1.00 87.69 231 PRO A C 1
ATOM 1791 O O . PRO A 1 231 ? -6.680 -18.508 -11.944 1.00 87.69 231 PRO A O 1
ATOM 1794 N N . SER A 1 232 ? -6.868 -16.694 -10.651 1.00 85.88 232 SER A N 1
ATOM 1795 C CA . SER A 1 232 ? -8.088 -16.206 -11.293 1.00 85.88 232 SER A CA 1
ATOM 1796 C C . SER A 1 232 ? -7.861 -15.681 -12.715 1.00 85.88 232 SER A C 1
ATOM 1798 O O . SER A 1 232 ? -8.803 -15.653 -13.513 1.00 85.88 232 SER A O 1
ATOM 1800 N N . TYR A 1 233 ? -6.649 -15.223 -13.033 1.00 86.81 233 TYR A N 1
ATOM 1801 C CA . TYR A 1 233 ? -6.262 -14.729 -14.357 1.00 86.81 233 TYR A CA 1
ATOM 1802 C C . TYR A 1 233 ? -5.345 -15.711 -15.092 1.00 86.81 233 TYR A C 1
ATOM 1804 O O . TYR A 1 233 ? -5.531 -15.891 -16.292 1.00 86.81 233 TYR A O 1
ATOM 1812 N N . GLU A 1 234 ? -4.455 -16.395 -14.372 1.00 93.00 234 GLU A N 1
ATOM 1813 C CA . GLU A 1 234 ? -3.472 -17.333 -14.913 1.00 93.00 234 GLU A CA 1
ATOM 1814 C C . GLU A 1 234 ? -3.585 -18.706 -14.235 1.00 93.00 234 GLU A C 1
ATOM 1816 O O . GLU A 1 234 ? -3.191 -18.887 -13.083 1.00 93.00 234 GLU A O 1
ATOM 1821 N N . LYS A 1 235 ? -4.144 -19.688 -14.949 1.00 89.38 235 LYS A N 1
ATOM 1822 C CA . LYS A 1 235 ? -4.411 -21.031 -14.404 1.00 89.38 235 LYS A CA 1
ATOM 1823 C C . LYS A 1 235 ? -3.172 -21.922 -14.388 1.00 89.38 235 LYS A C 1
ATOM 1825 O O . LYS A 1 235 ? -3.145 -22.879 -13.615 1.00 89.38 235 LYS A O 1
ATOM 1830 N N . GLU A 1 236 ? -2.167 -21.615 -15.205 1.00 88.00 236 GLU A N 1
ATOM 1831 C CA . GLU A 1 236 ? -0.931 -22.399 -15.322 1.00 88.00 236 GLU A CA 1
ATOM 1832 C C . GLU A 1 236 ? 0.084 -22.073 -14.217 1.00 88.00 236 GLU A C 1
ATOM 1834 O O . GLU A 1 236 ? 1.196 -22.589 -14.225 1.00 88.00 236 GLU A O 1
ATOM 1839 N N . GLN A 1 237 ? -0.314 -21.264 -13.223 1.00 86.06 237 GLN A N 1
ATOM 1840 C CA . GLN A 1 237 ? 0.517 -20.875 -12.080 1.00 86.06 237 GLN A CA 1
ATOM 1841 C C . GLN A 1 237 ? 1.822 -20.183 -12.502 1.00 86.06 237 GLN A C 1
ATOM 1843 O O . GLN A 1 237 ? 2.852 -20.330 -11.844 1.00 86.06 237 GLN A O 1
ATOM 1848 N N . LEU A 1 238 ? 1.770 -19.394 -13.579 1.00 94.06 238 LEU A N 1
ATOM 1849 C CA . LEU A 1 238 ? 2.840 -18.464 -13.918 1.00 94.06 238 LEU A CA 1
ATOM 1850 C C . LEU A 1 238 ? 2.697 -17.172 -13.091 1.00 94.06 238 LEU A C 1
ATOM 1852 O O . LEU A 1 238 ? 1.575 -16.692 -12.884 1.00 94.06 238 LEU A O 1
ATOM 1856 N N . PRO A 1 239 ? 3.811 -16.578 -12.623 1.00 95.31 239 PRO A N 1
ATOM 1857 C CA . PRO A 1 239 ? 3.802 -15.237 -12.055 1.00 95.31 239 PRO A CA 1
ATOM 1858 C C . PRO A 1 239 ? 3.253 -14.230 -13.069 1.00 95.31 239 PRO A C 1
ATOM 1860 O O . PRO A 1 239 ? 3.485 -14.376 -14.269 1.00 95.31 239 PRO A O 1
ATOM 1863 N N . ALA A 1 240 ? 2.589 -13.173 -12.597 1.00 96.44 240 ALA A N 1
ATOM 1864 C CA . ALA A 1 240 ? 2.033 -12.124 -13.454 1.00 96.44 240 ALA A CA 1
ATOM 1865 C C . ALA A 1 240 ? 3.057 -11.575 -14.463 1.00 96.44 240 ALA A C 1
ATOM 1867 O O . ALA A 1 240 ? 2.712 -11.389 -15.625 1.00 96.44 240 ALA A O 1
ATOM 1868 N N . THR A 1 241 ? 4.318 -11.400 -14.054 1.00 97.44 241 THR A N 1
ATOM 1869 C CA . THR A 1 241 ? 5.427 -10.972 -14.928 1.00 97.44 241 THR A CA 1
ATOM 1870 C C . THR A 1 241 ? 5.699 -11.897 -16.125 1.00 97.44 241 THR A C 1
ATOM 1872 O O . THR A 1 241 ? 6.185 -11.431 -17.152 1.00 97.44 241 THR A O 1
ATOM 1875 N N . LEU A 1 242 ? 5.405 -13.196 -16.017 1.00 98.06 242 LEU A N 1
ATOM 1876 C CA . LEU A 1 242 ? 5.685 -14.196 -17.058 1.00 98.06 242 LEU A CA 1
ATOM 1877 C C . LEU A 1 242 ? 4.432 -14.602 -17.853 1.00 98.06 242 LEU A C 1
ATOM 1879 O O . LEU A 1 242 ? 4.516 -15.428 -18.757 1.00 98.06 242 LEU A O 1
ATOM 1883 N N . SER A 1 243 ? 3.261 -14.052 -17.520 1.00 97.94 243 SER A N 1
ATOM 1884 C CA . SER A 1 243 ? 1.978 -14.478 -18.081 1.00 97.94 243 SER A CA 1
ATOM 1885 C C . SER A 1 243 ? 1.457 -13.501 -19.135 1.00 97.94 243 SER A C 1
ATOM 1887 O O . SER A 1 243 ? 1.133 -12.349 -18.831 1.00 97.94 243 SER A O 1
ATOM 1889 N N . SER A 1 244 ? 1.265 -13.980 -20.369 1.00 97.62 244 SER A N 1
ATOM 1890 C CA . SER A 1 244 ? 0.560 -13.219 -21.412 1.00 97.62 244 SER A CA 1
ATOM 1891 C C . SER A 1 244 ? -0.908 -12.970 -21.051 1.00 97.62 244 SER A C 1
ATOM 1893 O O . SER A 1 244 ? -1.445 -11.919 -21.391 1.00 97.62 244 SER A O 1
ATOM 1895 N N . LYS A 1 245 ? -1.535 -13.859 -20.264 1.00 97.88 245 LYS A N 1
ATOM 1896 C CA . LYS A 1 245 ? -2.896 -13.664 -19.732 1.00 97.88 245 LYS A CA 1
ATOM 1897 C C . LYS A 1 245 ? -3.008 -12.456 -18.813 1.00 97.88 245 LYS A C 1
ATOM 1899 O O . LYS A 1 245 ? -4.083 -11.866 -18.704 1.00 97.88 245 LYS A O 1
ATOM 1904 N N . VAL A 1 246 ? -1.913 -12.078 -18.159 1.00 98.00 246 VAL A N 1
ATOM 1905 C CA . VAL A 1 246 ? -1.873 -10.917 -17.271 1.00 98.00 246 VAL A CA 1
ATOM 1906 C C . VAL A 1 246 ? -1.335 -9.680 -17.994 1.00 98.00 246 VAL A C 1
ATOM 1908 O O . VAL A 1 246 ? -1.996 -8.641 -17.983 1.00 98.00 246 VAL A O 1
ATOM 1911 N N . LEU A 1 247 ? -0.172 -9.763 -18.646 1.00 98.50 247 LEU A N 1
ATOM 1912 C CA . LEU A 1 247 ? 0.468 -8.587 -19.251 1.00 98.50 247 LEU A CA 1
ATOM 1913 C C . LEU A 1 247 ? -0.140 -8.165 -20.589 1.00 98.50 247 LEU A C 1
ATOM 1915 O O . LEU A 1 247 ? -0.112 -6.974 -20.894 1.00 98.50 247 LEU A O 1
ATOM 1919 N N . THR A 1 248 ? -0.696 -9.103 -21.358 1.00 97.75 248 THR A N 1
ATOM 1920 C CA . THR A 1 248 ? -1.360 -8.821 -22.637 1.00 97.75 248 THR A CA 1
ATOM 1921 C C . THR A 1 248 ? -2.879 -8.840 -22.461 1.00 97.75 248 THR A C 1
ATOM 1923 O O . THR A 1 248 ? -3.478 -7.768 -22.411 1.00 97.75 248 THR A O 1
ATOM 1926 N N . ASP A 1 249 ? -3.501 -10.004 -22.239 1.00 97.94 249 ASP A N 1
ATOM 1927 C CA . ASP A 1 249 ? -4.970 -10.128 -22.259 1.00 97.94 249 ASP A CA 1
ATOM 1928 C C . ASP A 1 249 ? -5.663 -9.235 -21.205 1.00 97.94 249 ASP A C 1
ATOM 1930 O O . ASP A 1 249 ? -6.731 -8.677 -21.459 1.00 97.94 249 ASP A O 1
ATOM 1934 N N . LEU A 1 250 ? -5.105 -9.116 -19.993 1.00 97.88 250 LEU A N 1
ATOM 1935 C CA . LEU A 1 250 ? -5.662 -8.247 -18.951 1.00 97.88 250 LEU A CA 1
ATOM 1936 C C . LEU A 1 250 ? -5.173 -6.800 -19.102 1.00 97.88 250 LEU A C 1
ATOM 1938 O O . LEU A 1 250 ? -5.988 -5.890 -19.225 1.00 97.88 250 LEU A O 1
ATOM 1942 N N . LEU A 1 251 ? -3.860 -6.566 -19.054 1.00 98.50 251 LEU A N 1
ATOM 1943 C CA . LEU A 1 251 ? -3.324 -5.205 -18.986 1.00 98.50 251 LEU A CA 1
ATOM 1944 C C . LEU A 1 251 ? -3.429 -4.438 -20.312 1.00 98.50 251 LEU A C 1
ATOM 1946 O O . LEU A 1 251 ? -3.845 -3.279 -20.294 1.00 98.50 251 LEU A O 1
ATOM 1950 N N . ARG A 1 252 ? -3.054 -5.048 -21.445 1.00 97.25 252 ARG A N 1
ATOM 1951 C CA . ARG A 1 252 ? -3.173 -4.392 -22.757 1.00 97.25 252 ARG A CA 1
ATOM 1952 C C . ARG A 1 252 ? -4.617 -4.388 -23.230 1.00 97.25 252 ARG A C 1
ATOM 1954 O O . ARG A 1 252 ? -5.177 -3.318 -23.433 1.00 97.25 252 ARG A O 1
ATOM 1961 N N . ASP A 1 253 ? -5.226 -5.564 -23.348 1.00 97.56 253 ASP A N 1
ATOM 1962 C CA . ASP A 1 253 ? -6.471 -5.699 -24.106 1.00 97.56 253 ASP A CA 1
ATOM 1963 C C . ASP A 1 253 ? -7.698 -5.283 -23.284 1.00 97.56 253 ASP A C 1
ATOM 1965 O O . ASP A 1 253 ? -8.516 -4.488 -23.743 1.00 97.56 253 ASP A O 1
ATOM 1969 N N . GLN A 1 254 ? -7.839 -5.787 -22.051 1.00 96.25 254 GLN A N 1
ATOM 1970 C CA . GLN A 1 254 ? -9.006 -5.473 -21.213 1.00 96.25 254 GLN A CA 1
ATOM 1971 C C . GLN A 1 254 ? -8.928 -4.091 -20.559 1.00 96.25 254 GLN A C 1
ATOM 1973 O O . GLN A 1 254 ? -9.951 -3.414 -20.452 1.00 96.25 254 GLN A O 1
ATOM 1978 N N . LEU A 1 255 ? -7.750 -3.683 -20.076 1.00 96.75 255 LEU A N 1
ATOM 1979 C CA . LEU A 1 255 ? -7.568 -2.383 -19.419 1.00 96.75 255 LEU A CA 1
ATOM 1980 C C . LEU A 1 255 ? -7.164 -1.261 -20.388 1.00 96.75 255 LEU A C 1
ATOM 1982 O O . LEU A 1 255 ? -7.171 -0.100 -19.983 1.00 96.75 255 LEU A O 1
ATOM 1986 N N . GLY A 1 256 ? -6.846 -1.580 -21.648 1.00 97.56 256 GLY A N 1
ATOM 1987 C CA . GLY A 1 256 ? -6.544 -0.593 -22.688 1.00 97.56 256 GLY A CA 1
ATOM 1988 C C . GLY A 1 256 ? -5.254 0.188 -22.441 1.00 97.56 256 GLY A C 1
ATOM 1989 O O . GLY A 1 256 ? -5.165 1.360 -22.808 1.00 97.56 256 GLY A O 1
ATOM 1990 N N . TYR A 1 257 ? -4.276 -0.401 -21.747 1.00 98.50 257 TYR A N 1
ATOM 1991 C CA . TYR A 1 257 ? -3.045 0.309 -21.428 1.00 98.50 257 TYR A CA 1
ATOM 1992 C C . TYR A 1 257 ? -2.101 0.346 -22.640 1.00 98.50 257 TYR A C 1
ATOM 1994 O O . TYR A 1 257 ? -1.832 -0.680 -23.252 1.00 98.50 257 TYR A O 1
ATOM 2002 N N . GLU A 1 258 ? -1.520 1.508 -22.956 1.00 95.88 258 GLU A N 1
ATOM 2003 C CA . GLU A 1 258 ? -0.648 1.704 -24.136 1.00 95.88 258 GLU A CA 1
ATOM 2004 C C . GLU A 1 258 ? 0.811 2.065 -23.804 1.00 95.88 258 GLU A C 1
ATOM 2006 O O . GLU A 1 258 ? 1.674 2.055 -24.686 1.00 95.88 258 GLU A O 1
ATOM 2011 N N . GLY A 1 259 ? 1.098 2.388 -22.537 1.00 97.69 259 GLY A N 1
ATOM 2012 C CA . GLY A 1 259 ? 2.437 2.760 -22.070 1.00 97.69 259 GLY A CA 1
ATOM 2013 C C . GLY A 1 259 ? 3.366 1.561 -21.850 1.00 97.69 259 GLY A C 1
ATOM 2014 O O . GLY A 1 259 ? 3.023 0.422 -22.175 1.00 97.69 259 GLY A O 1
ATOM 2015 N N . LEU A 1 260 ? 4.544 1.814 -21.282 1.00 98.75 260 LEU A N 1
ATOM 2016 C CA . LEU A 1 260 ? 5.591 0.806 -21.101 1.00 98.75 260 LEU A CA 1
ATOM 2017 C C . LEU A 1 260 ? 5.247 -0.207 -19.995 1.00 98.75 260 LEU A C 1
ATOM 2019 O O . LEU A 1 260 ? 4.879 0.169 -18.883 1.00 98.75 260 LEU A O 1
ATOM 2023 N N . VAL A 1 261 ? 5.439 -1.498 -20.272 1.00 98.88 261 VAL A N 1
ATOM 2024 C CA . VAL A 1 261 ? 5.489 -2.555 -19.250 1.00 98.88 261 VAL A CA 1
ATOM 2025 C C . VAL A 1 261 ? 6.915 -2.717 -18.746 1.00 98.88 261 VAL A C 1
ATOM 2027 O O . VAL A 1 261 ? 7.816 -3.051 -19.517 1.00 98.88 261 VAL A O 1
ATOM 2030 N N . PHE A 1 262 ? 7.092 -2.568 -17.442 1.00 98.88 262 PHE A N 1
ATOM 2031 C CA . PHE A 1 262 ? 8.314 -2.909 -16.729 1.00 98.88 262 PHE A CA 1
ATOM 2032 C C . PHE A 1 262 ? 8.129 -4.240 -15.997 1.00 98.88 262 PHE A C 1
ATOM 2034 O O . PHE A 1 262 ? 7.037 -4.542 -15.516 1.00 98.88 262 PHE A O 1
ATOM 2041 N N . THR A 1 263 ? 9.194 -5.022 -15.870 1.00 98.62 263 THR A N 1
ATOM 2042 C CA . THR A 1 263 ? 9.227 -6.124 -14.901 1.00 98.62 263 THR A CA 1
ATOM 2043 C C . THR A 1 263 ? 9.809 -5.627 -13.583 1.00 98.62 263 THR A C 1
ATOM 2045 O O . THR A 1 263 ? 10.675 -4.747 -13.582 1.00 98.62 263 THR A O 1
ATOM 2048 N N . ASP A 1 264 ? 9.406 -6.234 -12.468 1.00 95.25 264 ASP A N 1
ATOM 2049 C CA . ASP A 1 264 ? 10.245 -6.226 -11.266 1.00 95.25 264 ASP A CA 1
ATOM 2050 C C . ASP A 1 264 ? 11.566 -6.986 -11.540 1.00 95.25 264 ASP A C 1
ATOM 2052 O O . ASP A 1 264 ? 11.736 -7.619 -12.594 1.00 95.25 264 ASP A O 1
ATOM 2056 N N . CYS A 1 265 ? 12.535 -6.911 -10.630 1.00 95.62 265 CYS A N 1
ATOM 2057 C CA . CYS A 1 265 ? 13.875 -7.452 -10.840 1.00 95.62 265 CYS A CA 1
ATOM 2058 C C . CYS A 1 265 ? 13.844 -8.969 -11.090 1.00 95.62 265 CYS A C 1
ATOM 2060 O O . CYS A 1 265 ? 13.412 -9.751 -10.243 1.00 95.62 265 CYS A O 1
ATOM 2062 N N . MET A 1 266 ? 14.353 -9.409 -12.242 1.00 96.69 266 MET A N 1
ATOM 2063 C CA . MET A 1 266 ? 14.364 -10.824 -12.641 1.00 96.69 266 MET A CA 1
ATOM 2064 C C . MET A 1 266 ? 15.356 -11.672 -11.833 1.00 96.69 266 MET A C 1
ATOM 2066 O O . MET A 1 266 ? 15.306 -12.897 -11.886 1.00 96.69 266 MET A O 1
ATOM 2070 N N . GLU A 1 267 ? 16.239 -11.030 -11.061 1.00 94.25 267 GLU A N 1
ATOM 2071 C CA . GLU A 1 267 ? 17.164 -11.689 -10.130 1.00 94.25 267 GLU A CA 1
ATOM 2072 C C . GLU A 1 267 ? 16.540 -11.943 -8.742 1.00 94.25 267 GLU A C 1
ATOM 2074 O O . GLU A 1 267 ? 17.202 -12.478 -7.853 1.00 94.25 267 GLU A O 1
ATOM 2079 N N . MET A 1 268 ? 15.267 -11.585 -8.527 1.00 89.19 268 MET A N 1
ATOM 2080 C CA . MET A 1 268 ? 14.532 -11.976 -7.320 1.00 89.19 268 MET A CA 1
ATOM 2081 C C . MET A 1 268 ? 14.285 -13.486 -7.300 1.00 89.19 268 MET A C 1
ATOM 2083 O O . MET A 1 268 ? 13.966 -14.086 -8.327 1.00 89.19 268 MET A O 1
ATOM 2087 N N . LYS A 1 269 ? 14.350 -14.095 -6.110 1.00 86.06 269 LYS A N 1
ATOM 2088 C CA . LYS A 1 269 ? 14.225 -15.552 -5.920 1.00 86.06 269 LYS A CA 1
ATOM 2089 C C . LYS A 1 269 ? 12.947 -16.147 -6.508 1.00 86.06 269 LYS A C 1
ATOM 2091 O O . LYS A 1 269 ? 12.997 -17.238 -7.065 1.00 86.06 269 LYS A O 1
ATOM 2096 N N . ALA A 1 270 ? 11.833 -15.410 -6.463 1.00 84.62 270 ALA A N 1
ATOM 2097 C CA . ALA A 1 270 ? 10.566 -15.811 -7.082 1.00 84.62 270 ALA A CA 1
ATOM 2098 C C . ALA A 1 270 ? 10.700 -16.192 -8.572 1.00 84.62 270 ALA A C 1
ATOM 2100 O O . ALA A 1 270 ? 9.970 -17.059 -9.049 1.00 84.62 270 ALA A O 1
ATOM 2101 N N . ILE A 1 271 ? 11.645 -15.579 -9.293 1.00 93.19 271 ILE A N 1
ATOM 2102 C CA . ILE A 1 271 ? 11.954 -15.881 -10.695 1.00 93.19 271 ILE A CA 1
ATOM 2103 C C . ILE A 1 271 ? 13.242 -16.694 -10.810 1.00 93.19 271 ILE A C 1
ATOM 2105 O O . ILE A 1 271 ? 13.242 -17.751 -11.441 1.00 93.19 271 ILE A O 1
ATOM 2109 N N . ALA A 1 272 ? 14.328 -16.227 -10.191 1.00 91.06 272 ALA A N 1
ATOM 2110 C CA . ALA A 1 272 ? 15.655 -16.813 -10.341 1.00 91.06 272 ALA A CA 1
ATOM 2111 C C . ALA A 1 272 ? 15.701 -18.297 -9.933 1.00 91.06 272 ALA A C 1
ATOM 2113 O O . ALA A 1 272 ? 16.276 -19.099 -10.668 1.00 91.06 272 ALA A O 1
ATOM 2114 N N . ASP A 1 273 ? 15.043 -18.675 -8.830 1.00 89.62 273 ASP A N 1
ATOM 2115 C CA . ASP A 1 273 ? 15.090 -20.048 -8.307 1.00 89.62 273 ASP A CA 1
ATOM 2116 C C . ASP A 1 273 ? 14.134 -21.000 -9.053 1.00 89.62 273 ASP A C 1
ATOM 2118 O O . ASP A 1 273 ? 14.365 -22.208 -9.086 1.00 89.62 273 ASP A O 1
ATOM 2122 N N . HIS A 1 274 ? 13.059 -20.475 -9.655 1.00 88.88 274 HIS A N 1
ATOM 2123 C CA . HIS A 1 274 ? 11.986 -21.281 -10.256 1.00 88.88 274 HIS A CA 1
ATOM 2124 C C . HIS A 1 274 ? 12.042 -21.363 -11.786 1.00 88.88 274 HIS A C 1
ATOM 2126 O O . HIS A 1 274 ? 11.677 -22.390 -12.356 1.00 88.88 274 HIS A O 1
ATOM 2132 N N . TYR A 1 275 ? 12.489 -20.293 -12.443 1.00 93.06 275 TYR A N 1
ATOM 2133 C CA . TYR A 1 275 ? 12.484 -20.147 -13.902 1.00 93.06 275 TYR A CA 1
ATOM 2134 C C . TYR A 1 275 ? 13.877 -19.835 -14.461 1.00 93.06 275 TYR A C 1
ATOM 2136 O O . TYR A 1 275 ? 14.145 -20.128 -15.622 1.00 93.06 275 TYR A O 1
ATOM 2144 N N . GLY A 1 276 ? 14.772 -19.276 -13.639 1.00 96.00 276 GLY A N 1
ATOM 2145 C CA . GLY A 1 276 ? 16.075 -18.761 -14.058 1.00 96.00 276 GLY A CA 1
ATOM 2146 C C . GLY A 1 276 ? 15.975 -17.351 -14.645 1.00 96.00 276 GLY A C 1
ATOM 2147 O O . GLY A 1 276 ? 15.046 -17.035 -15.383 1.00 96.00 276 GLY A O 1
ATOM 2148 N N . THR A 1 277 ? 16.946 -16.487 -14.339 1.00 96.38 277 THR A N 1
ATOM 2149 C CA . THR A 1 277 ? 16.901 -15.052 -14.680 1.00 96.38 277 THR A CA 1
ATOM 2150 C C . THR A 1 277 ? 16.760 -14.788 -16.183 1.00 96.38 277 THR A C 1
ATOM 2152 O O . THR A 1 277 ? 15.837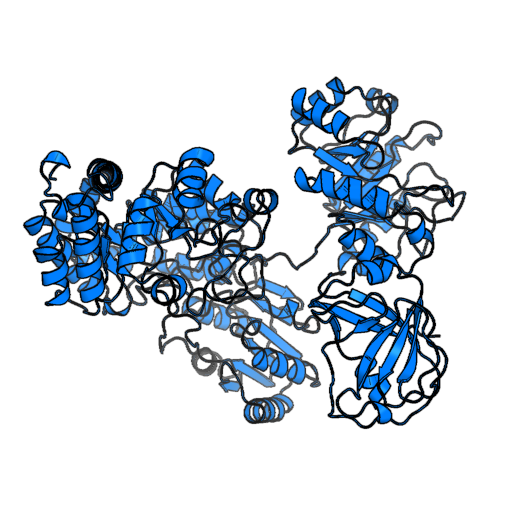 -14.096 -16.606 1.00 96.38 277 THR A O 1
ATOM 2155 N N . HIS A 1 278 ? 17.653 -15.340 -17.009 1.00 96.69 278 HIS A N 1
ATOM 2156 C CA . HIS A 1 278 ? 17.656 -15.105 -18.460 1.00 96.69 278 HIS A CA 1
ATOM 2157 C C . HIS A 1 278 ? 16.476 -15.788 -19.177 1.00 96.69 278 HIS A C 1
ATOM 2159 O O . HIS A 1 278 ? 15.910 -15.212 -20.102 1.00 96.69 278 HIS A O 1
ATOM 2165 N N . GLN A 1 279 ? 16.047 -16.970 -18.720 1.00 97.44 279 GLN A N 1
ATOM 2166 C CA . GLN A 1 279 ? 14.844 -17.644 -19.233 1.00 97.44 279 GLN A CA 1
ATOM 2167 C C . GLN A 1 279 ? 13.567 -16.876 -18.874 1.00 97.44 279 GLN A C 1
ATOM 2169 O O . GLN A 1 279 ? 12.721 -16.632 -19.734 1.00 97.44 279 GLN A O 1
ATOM 2174 N N . GLY A 1 280 ? 13.460 -16.415 -17.626 1.00 97.62 280 GLY A N 1
ATOM 2175 C CA . GLY A 1 280 ? 12.393 -15.521 -17.193 1.00 97.62 280 GLY A CA 1
ATOM 2176 C C . GLY A 1 280 ? 12.368 -14.229 -18.011 1.00 97.62 280 GLY A C 1
ATOM 2177 O O . GLY A 1 280 ? 11.291 -13.766 -18.370 1.00 97.62 280 GLY A O 1
ATOM 2178 N N . ALA A 1 281 ? 13.532 -13.667 -18.359 1.00 98.25 281 ALA A N 1
ATOM 2179 C CA . ALA A 1 281 ? 13.616 -12.473 -19.200 1.00 98.25 281 ALA A CA 1
ATOM 2180 C C . ALA A 1 281 ? 13.010 -12.696 -20.597 1.00 98.25 281 ALA A C 1
ATOM 2182 O O . ALA A 1 281 ? 12.189 -11.888 -21.032 1.00 98.25 281 ALA A O 1
ATOM 2183 N N . LEU A 1 282 ? 13.343 -13.809 -21.264 1.00 98.56 282 LEU A N 1
ATOM 2184 C CA . LEU A 1 282 ? 12.720 -14.189 -22.538 1.00 98.56 282 LEU A CA 1
ATOM 2185 C C . LEU A 1 282 ? 11.196 -14.348 -22.391 1.00 98.56 282 LEU A C 1
ATOM 2187 O O . LEU A 1 282 ? 10.438 -13.774 -23.174 1.00 98.56 282 LEU A O 1
ATOM 2191 N N . GLN A 1 283 ? 10.738 -15.067 -21.361 1.00 98.25 283 GLN A N 1
ATOM 2192 C CA . GLN A 1 283 ? 9.305 -15.262 -21.108 1.00 98.25 283 GLN A CA 1
ATOM 2193 C C . GLN A 1 283 ? 8.567 -13.945 -20.837 1.00 98.25 283 GLN A C 1
ATOM 2195 O O . GLN A 1 283 ? 7.462 -13.755 -21.339 1.00 98.25 283 GLN A O 1
ATOM 2200 N N . ALA A 1 284 ? 9.176 -13.007 -20.109 1.00 98.56 284 ALA A N 1
ATOM 2201 C CA . ALA A 1 284 ? 8.586 -11.696 -19.858 1.00 98.56 284 ALA A CA 1
ATOM 2202 C C . ALA A 1 284 ? 8.428 -10.877 -21.153 1.00 98.56 284 ALA A C 1
ATOM 2204 O O . ALA A 1 284 ? 7.380 -10.263 -21.364 1.00 98.56 284 ALA A O 1
ATOM 2205 N N . VAL A 1 285 ? 9.423 -10.902 -22.054 1.00 98.56 285 VAL A N 1
ATOM 2206 C CA . VAL A 1 285 ? 9.322 -10.255 -23.381 1.00 98.56 285 VAL A CA 1
ATOM 2207 C C . VAL A 1 285 ? 8.167 -10.851 -24.190 1.00 98.56 285 VAL A C 1
ATOM 2209 O O . VAL A 1 285 ? 7.358 -10.105 -24.750 1.00 98.56 285 VAL A O 1
ATOM 2212 N N . ILE A 1 286 ? 8.046 -12.183 -24.198 1.00 98.38 286 ILE A N 1
ATOM 2213 C CA . ILE A 1 286 ? 6.938 -12.895 -24.854 1.00 98.38 286 ILE A CA 1
ATOM 2214 C C . ILE A 1 286 ? 5.591 -12.486 -24.241 1.00 98.38 286 ILE A C 1
ATOM 2216 O O . ILE A 1 286 ? 4.645 -12.192 -24.971 1.00 98.38 286 ILE A O 1
ATOM 2220 N N . ALA A 1 287 ? 5.511 -12.415 -22.910 1.00 98.31 287 ALA A N 1
ATOM 2221 C CA . ALA A 1 287 ? 4.292 -12.079 -22.180 1.00 98.31 287 ALA A CA 1
ATOM 2222 C C . ALA A 1 287 ? 3.802 -10.644 -22.430 1.00 98.31 287 ALA A C 1
ATOM 2224 O O . ALA A 1 287 ? 2.594 -10.405 -22.392 1.00 98.31 287 ALA A O 1
ATOM 2225 N N . GLY A 1 288 ? 4.711 -9.702 -22.703 1.00 97.88 288 GLY A N 1
ATOM 2226 C CA . GLY A 1 288 ? 4.365 -8.313 -23.021 1.00 97.88 288 GLY A CA 1
ATOM 2227 C C . GLY A 1 288 ? 5.303 -7.239 -22.471 1.00 97.88 288 GLY A C 1
ATOM 2228 O O . GLY A 1 288 ? 5.016 -6.055 -22.643 1.00 97.88 288 GLY A O 1
ATOM 2229 N N . ALA A 1 289 ? 6.394 -7.610 -21.796 1.00 98.62 289 ALA A N 1
ATOM 2230 C CA . ALA A 1 289 ? 7.310 -6.655 -21.183 1.00 98.62 289 ALA A CA 1
ATOM 2231 C C . ALA A 1 289 ? 8.069 -5.805 -22.222 1.00 98.62 289 ALA A C 1
ATOM 2233 O O . ALA A 1 289 ? 8.531 -6.312 -23.244 1.00 98.62 289 ALA A O 1
ATOM 2234 N N . ASN A 1 290 ? 8.241 -4.510 -21.932 1.00 98.50 290 ASN A N 1
ATOM 2235 C CA . ASN A 1 290 ? 9.038 -3.581 -22.742 1.00 98.50 290 ASN A CA 1
ATOM 2236 C C . ASN A 1 290 ? 10.375 -3.220 -22.083 1.00 98.50 290 ASN A C 1
ATOM 2238 O O . ASN A 1 290 ? 11.299 -2.815 -22.781 1.00 98.50 290 ASN A O 1
ATOM 2242 N N . GLN A 1 291 ? 10.462 -3.310 -20.754 1.00 98.56 291 GLN A N 1
ATOM 2243 C CA . GLN A 1 291 ? 11.655 -3.033 -19.955 1.00 98.56 291 GLN A CA 1
ATOM 2244 C C . GLN A 1 291 ? 11.849 -4.158 -18.929 1.00 98.56 291 GLN A C 1
ATOM 2246 O O . GLN A 1 291 ? 11.217 -4.170 -17.872 1.00 98.56 291 GLN A O 1
ATOM 2251 N N . VAL A 1 292 ? 12.708 -5.122 -19.255 1.00 98.69 292 VAL A N 1
ATOM 2252 C CA . VAL A 1 292 ? 13.028 -6.269 -18.399 1.00 98.69 292 VAL A CA 1
ATOM 2253 C C . VAL A 1 292 ? 14.203 -5.924 -17.491 1.00 98.69 292 VAL A C 1
ATOM 2255 O O . VAL A 1 292 ? 15.300 -5.613 -17.957 1.00 98.69 292 VAL A O 1
ATOM 2258 N N . CYS A 1 293 ? 13.965 -5.965 -16.184 1.00 98.50 293 CYS A N 1
ATOM 2259 C CA . CYS A 1 293 ? 14.910 -5.520 -15.170 1.00 98.50 293 CYS A CA 1
ATOM 2260 C C . CYS A 1 293 ? 15.895 -6.628 -14.758 1.00 98.50 293 CYS A C 1
ATOM 2262 O O . CYS A 1 293 ? 15.499 -7.613 -14.137 1.00 98.50 293 CYS A O 1
ATOM 2264 N N . ILE A 1 294 ? 17.192 -6.442 -15.026 1.00 98.19 294 ILE A N 1
ATOM 2265 C CA . ILE A 1 294 ? 18.276 -7.324 -14.550 1.00 98.19 294 ILE A CA 1
ATOM 2266 C C . ILE A 1 294 ? 19.288 -6.470 -13.775 1.00 98.19 294 ILE A C 1
ATOM 2268 O O . ILE A 1 294 ? 20.214 -5.871 -14.331 1.00 98.19 294 ILE A O 1
ATOM 2272 N N . SER A 1 295 ? 19.055 -6.348 -12.470 1.00 93.12 295 SER A N 1
ATOM 2273 C CA . SER A 1 295 ? 19.583 -5.247 -11.657 1.00 93.12 295 SER A CA 1
ATOM 2274 C C . SER A 1 295 ? 21.043 -5.361 -11.223 1.00 93.12 295 SER A C 1
ATOM 2276 O O . SER A 1 295 ? 21.591 -4.354 -10.770 1.00 93.12 295 SER A O 1
ATOM 2278 N N . HIS A 1 296 ? 21.680 -6.533 -11.261 1.00 91.19 296 HIS A N 1
ATOM 2279 C CA . HIS A 1 296 ? 22.932 -6.751 -10.523 1.00 91.19 296 HIS A CA 1
ATOM 2280 C C . HIS A 1 296 ? 24.034 -7.454 -11.308 1.00 91.19 296 HIS A C 1
ATOM 2282 O O . HIS A 1 296 ? 25.195 -7.064 -11.156 1.00 91.19 296 HIS A O 1
ATOM 2288 N N . THR A 1 297 ? 23.716 -8.500 -12.071 1.00 96.12 297 THR A N 1
ATOM 2289 C CA . THR A 1 297 ? 24.729 -9.470 -12.512 1.00 96.12 297 THR A CA 1
ATOM 2290 C C . THR A 1 297 ? 24.997 -9.384 -14.014 1.00 96.12 297 THR A C 1
ATOM 2292 O O . THR A 1 297 ? 24.153 -9.764 -14.821 1.00 96.12 297 THR A O 1
ATOM 2295 N N . LEU A 1 298 ? 26.209 -8.955 -14.397 1.00 97.62 298 LEU A N 1
ATOM 2296 C CA . LEU A 1 298 ? 26.618 -8.798 -15.803 1.00 97.62 298 LEU A CA 1
ATOM 2297 C C . LEU A 1 298 ? 26.432 -10.071 -16.634 1.00 97.62 298 LEU A C 1
ATOM 2299 O O . LEU A 1 298 ? 25.926 -10.019 -17.749 1.00 97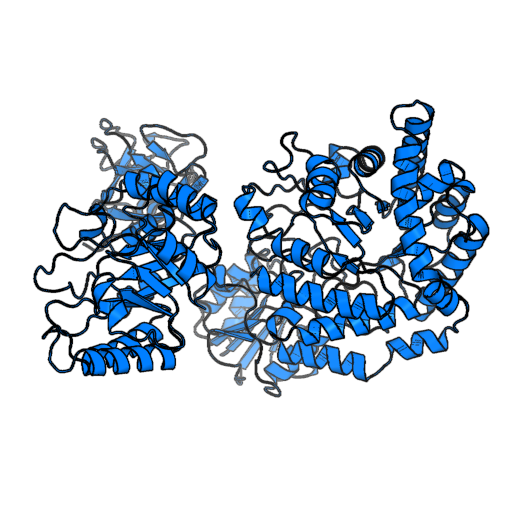.62 298 LEU A O 1
ATOM 2303 N N . SER A 1 299 ? 26.821 -11.227 -16.095 1.00 97.94 299 SER A N 1
ATOM 2304 C CA . SER A 1 299 ? 26.709 -12.488 -16.829 1.00 97.94 299 SER A CA 1
ATOM 2305 C C . SER A 1 299 ? 25.257 -12.855 -17.138 1.00 97.94 299 SER A C 1
ATOM 2307 O O . SER A 1 299 ? 24.993 -13.389 -18.210 1.00 97.94 299 SER A O 1
ATOM 2309 N N . GLU A 1 300 ? 24.307 -12.542 -16.255 1.00 98.12 300 GLU A N 1
ATOM 2310 C CA . GLU A 1 300 ? 22.880 -12.758 -16.518 1.00 98.12 300 GLU A CA 1
ATOM 2311 C C . GLU A 1 300 ? 22.321 -11.734 -17.513 1.00 98.12 300 GLU A C 1
ATOM 2313 O O . GLU A 1 300 ? 21.489 -12.094 -18.343 1.00 98.12 300 GLU A O 1
ATOM 2318 N N . GLN A 1 301 ? 22.825 -10.495 -17.501 1.00 98.50 301 GLN A N 1
ATOM 2319 C CA . GLN A 1 301 ? 22.483 -9.476 -18.503 1.00 98.50 301 GLN A CA 1
ATOM 2320 C C . GLN A 1 301 ? 22.912 -9.916 -19.912 1.00 98.50 301 GLN A C 1
ATOM 2322 O O . GLN A 1 301 ? 22.101 -9.878 -20.836 1.00 98.50 301 GLN A O 1
ATOM 2327 N N . LEU A 1 302 ? 24.155 -10.390 -20.067 1.00 98.50 302 LEU A N 1
ATOM 2328 C CA . LEU A 1 302 ? 24.677 -10.899 -21.342 1.00 98.50 302 LEU A CA 1
ATOM 2329 C C . LEU A 1 302 ? 23.896 -12.128 -21.819 1.00 98.50 302 LEU A C 1
ATOM 2331 O O . LEU A 1 302 ? 23.390 -12.132 -22.939 1.00 98.50 302 LEU A O 1
ATOM 2335 N N . LYS A 1 303 ? 23.710 -13.128 -20.946 1.00 98.50 303 LYS A N 1
ATOM 2336 C CA . LYS A 1 303 ? 22.952 -14.346 -21.277 1.00 98.50 303 LYS A CA 1
ATOM 2337 C C . LYS A 1 303 ? 21.508 -14.060 -21.671 1.00 98.50 303 LYS A C 1
ATOM 2339 O O . LYS A 1 303 ? 20.981 -14.764 -22.524 1.00 98.50 303 LYS A O 1
ATOM 2344 N N . ALA A 1 304 ? 20.853 -13.079 -21.050 1.00 98.56 304 ALA A N 1
ATOM 2345 C CA . ALA A 1 304 ? 19.490 -12.709 -21.418 1.00 98.56 304 ALA A CA 1
ATOM 2346 C C . ALA A 1 304 ? 19.431 -12.152 -22.846 1.00 98.56 304 ALA A C 1
ATOM 2348 O O . ALA A 1 304 ? 18.590 -12.588 -23.628 1.00 98.56 304 ALA A O 1
ATOM 2349 N N . VAL A 1 305 ? 20.351 -11.248 -23.207 1.00 98.69 305 VAL A N 1
ATOM 2350 C CA . VAL A 1 305 ? 20.447 -10.720 -24.578 1.00 98.69 305 VAL A CA 1
ATOM 2351 C C . VAL A 1 305 ? 20.753 -11.843 -25.570 1.00 98.69 305 VAL A C 1
ATOM 2353 O O . VAL A 1 305 ? 20.045 -11.973 -26.567 1.00 98.69 305 VAL A O 1
ATOM 2356 N N . ASP A 1 306 ? 21.745 -12.685 -25.271 1.00 98.69 306 ASP A N 1
ATOM 2357 C CA . ASP A 1 306 ? 22.147 -13.801 -26.135 1.00 98.69 306 ASP A CA 1
ATOM 2358 C C . ASP A 1 306 ? 21.011 -14.815 -26.333 1.00 98.69 306 ASP A C 1
ATOM 2360 O O . ASP A 1 306 ? 20.784 -15.284 -27.447 1.00 98.69 306 ASP A O 1
ATOM 2364 N N . LEU A 1 307 ? 20.266 -15.138 -25.269 1.00 98.69 307 LEU A N 1
ATOM 2365 C CA . LEU A 1 307 ? 19.143 -16.070 -25.339 1.00 98.69 307 LEU A CA 1
ATOM 2366 C C . LEU A 1 307 ? 17.993 -15.509 -26.180 1.00 98.69 307 LEU A C 1
ATOM 2368 O O . LEU A 1 307 ? 17.444 -16.231 -27.008 1.00 98.69 307 LEU A O 1
ATOM 2372 N N . ILE A 1 308 ? 17.621 -14.241 -25.979 1.00 98.69 308 ILE A N 1
ATOM 2373 C CA . ILE A 1 308 ? 16.546 -13.612 -26.758 1.00 98.69 308 ILE A CA 1
ATOM 2374 C C . ILE A 1 308 ? 16.951 -13.528 -28.235 1.00 98.69 308 ILE A C 1
ATOM 2376 O O . ILE A 1 308 ? 16.137 -13.814 -29.112 1.00 98.69 308 ILE A O 1
ATOM 2380 N N . GLU A 1 309 ? 18.211 -13.192 -28.521 1.00 98.62 309 GLU A N 1
ATOM 2381 C CA . GLU A 1 309 ? 18.734 -13.143 -29.889 1.00 98.62 309 GLU A CA 1
ATOM 2382 C C . GLU A 1 309 ? 18.696 -14.527 -30.548 1.00 98.62 309 GLU A C 1
ATOM 2384 O O . GLU A 1 309 ? 18.194 -14.664 -31.665 1.00 98.62 309 GLU A O 1
ATOM 2389 N N . ALA A 1 310 ? 19.137 -15.565 -29.833 1.00 98.62 310 ALA A N 1
ATOM 2390 C CA . ALA A 1 310 ? 19.070 -16.943 -30.307 1.00 98.62 310 ALA A CA 1
ATOM 2391 C C . ALA A 1 310 ? 17.625 -17.399 -30.572 1.00 98.62 310 ALA A C 1
ATOM 2393 O O . ALA A 1 310 ? 17.369 -18.009 -31.608 1.00 98.62 310 ALA A O 1
ATOM 2394 N N . ALA A 1 311 ? 16.676 -17.065 -29.692 1.00 98.56 311 ALA A N 1
ATOM 2395 C CA . ALA A 1 311 ? 15.264 -17.414 -29.863 1.00 98.56 311 ALA A CA 1
ATOM 2396 C C . ALA A 1 311 ? 14.658 -16.787 -31.134 1.00 98.56 311 ALA A C 1
ATOM 2398 O O . ALA A 1 311 ? 13.872 -17.434 -31.828 1.00 98.56 311 ALA A O 1
ATOM 2399 N N . VAL A 1 312 ? 15.059 -15.559 -31.489 1.00 98.44 312 VAL A N 1
ATOM 2400 C CA . VAL A 1 312 ? 14.648 -14.922 -32.753 1.00 98.44 312 VAL A CA 1
ATOM 2401 C C . VAL A 1 312 ? 15.304 -15.605 -33.955 1.00 98.44 312 VAL A C 1
ATOM 2403 O O . VAL A 1 312 ? 14.616 -15.962 -34.910 1.00 98.44 312 VAL A O 1
ATOM 2406 N N . ILE A 1 313 ? 16.623 -15.825 -33.911 1.00 98.31 313 ILE A N 1
ATOM 2407 C CA . ILE A 1 313 ? 17.382 -16.439 -35.017 1.00 98.31 313 ILE A CA 1
ATOM 2408 C C . ILE A 1 313 ? 16.889 -17.863 -35.314 1.00 98.31 313 ILE A C 1
ATOM 2410 O O . ILE A 1 313 ? 16.803 -18.257 -36.478 1.00 98.31 313 ILE A O 1
ATOM 2414 N N . ASN A 1 314 ? 16.530 -18.621 -34.276 1.00 97.81 314 ASN A N 1
ATOM 2415 C CA . ASN A 1 314 ? 16.012 -19.983 -34.396 1.00 97.81 314 ASN A CA 1
ATOM 2416 C C . ASN A 1 314 ? 14.522 -20.038 -34.782 1.00 97.81 314 ASN A C 1
ATOM 2418 O O . ASN A 1 314 ? 14.004 -21.125 -35.037 1.00 97.81 314 ASN A O 1
ATOM 2422 N N . GLY A 1 315 ? 13.828 -18.895 -34.831 1.00 96.69 315 GLY A N 1
ATOM 2423 C CA . GLY A 1 315 ? 12.405 -18.814 -35.165 1.00 96.69 315 GLY A CA 1
ATOM 2424 C C . GLY A 1 315 ? 11.455 -19.241 -34.041 1.00 96.69 315 GLY A C 1
ATOM 2425 O O . GLY A 1 315 ? 10.283 -19.497 -34.313 1.00 96.69 315 GLY A O 1
ATOM 2426 N N . GLU A 1 316 ? 11.927 -19.317 -32.792 1.00 97.38 316 GLU A N 1
ATOM 2427 C CA . GLU A 1 316 ? 11.083 -19.568 -31.612 1.00 97.38 316 GLU A CA 1
ATOM 2428 C C . GLU A 1 316 ? 10.165 -18.370 -31.327 1.00 97.38 316 GLU A C 1
ATOM 2430 O O . GLU A 1 316 ? 9.016 -18.542 -30.920 1.00 97.38 316 GLU A O 1
ATOM 2435 N N . ILE A 1 317 ? 10.657 -17.155 -31.596 1.00 97.50 317 ILE A N 1
ATOM 2436 C CA . ILE A 1 317 ? 9.879 -15.912 -31.593 1.00 97.50 317 ILE A CA 1
ATOM 2437 C C . ILE A 1 317 ? 10.169 -15.096 -32.858 1.00 97.50 317 ILE A C 1
ATOM 2439 O O . ILE A 1 317 ? 11.267 -15.134 -33.406 1.00 97.50 317 ILE A O 1
ATOM 2443 N N . SER A 1 318 ? 9.188 -14.335 -33.342 1.00 97.88 318 SER A N 1
ATOM 2444 C CA . SER A 1 318 ? 9.364 -13.475 -34.521 1.00 97.88 318 SER A CA 1
ATOM 2445 C C . SER A 1 318 ? 10.119 -12.186 -34.186 1.00 97.88 318 SER A C 1
ATOM 2447 O O . SER A 1 318 ? 9.865 -11.588 -33.140 1.00 97.88 318 SER A O 1
ATOM 2449 N N . GLU A 1 319 ? 10.925 -11.667 -35.115 1.00 98.00 319 GLU A N 1
ATOM 2450 C CA . GLU A 1 319 ? 11.521 -10.328 -34.978 1.00 98.00 319 GLU A CA 1
ATOM 2451 C C . GLU A 1 319 ? 10.454 -9.221 -34.870 1.00 98.00 319 GLU A C 1
ATOM 2453 O O . GLU A 1 319 ? 10.663 -8.240 -34.162 1.00 98.00 319 GLU A O 1
ATOM 2458 N N . ASP A 1 320 ? 9.277 -9.396 -35.482 1.00 98.19 320 ASP A N 1
ATOM 2459 C CA . ASP A 1 320 ? 8.163 -8.442 -35.374 1.00 98.19 320 ASP A CA 1
ATOM 2460 C C . ASP A 1 320 ? 7.650 -8.271 -33.939 1.00 98.19 320 ASP A C 1
ATOM 2462 O O . ASP A 1 320 ? 7.275 -7.166 -33.544 1.00 98.19 320 ASP A O 1
ATOM 2466 N N . LEU A 1 321 ? 7.714 -9.332 -33.128 1.00 97.62 321 LEU A N 1
ATOM 2467 C CA . LEU A 1 321 ? 7.412 -9.251 -31.699 1.00 97.62 321 LEU A CA 1
ATOM 2468 C C . LEU A 1 321 ? 8.415 -8.331 -30.998 1.00 97.62 321 LEU A C 1
ATOM 2470 O O . LEU A 1 321 ? 8.015 -7.480 -30.214 1.00 97.62 321 LEU A O 1
ATOM 2474 N N . ILE A 1 322 ? 9.710 -8.445 -31.307 1.00 98.50 322 ILE A N 1
ATOM 2475 C CA . ILE A 1 322 ? 10.737 -7.549 -30.755 1.00 98.50 322 ILE A CA 1
ATOM 2476 C C . ILE A 1 322 ? 10.528 -6.115 -31.256 1.00 98.50 322 ILE A C 1
ATOM 2478 O O . ILE A 1 322 ? 10.591 -5.174 -30.464 1.00 98.50 322 ILE A O 1
ATOM 2482 N N . ASN A 1 323 ? 10.244 -5.941 -32.549 1.00 98.62 323 ASN A N 1
ATOM 2483 C CA . ASN A 1 323 ? 10.005 -4.639 -33.170 1.00 98.62 323 ASN A CA 1
ATOM 2484 C C . ASN A 1 323 ? 8.878 -3.871 -32.471 1.00 98.62 323 ASN A C 1
ATOM 2486 O O . ASN A 1 323 ? 9.076 -2.712 -32.109 1.00 98.62 323 ASN A O 1
ATOM 2490 N N . GLU A 1 324 ? 7.740 -4.523 -32.224 1.00 97.25 324 GLU A N 1
ATOM 2491 C CA . GLU A 1 324 ? 6.589 -3.906 -31.556 1.00 97.25 324 GLU A CA 1
ATOM 2492 C C . GLU A 1 324 ? 6.943 -3.432 -30.137 1.00 97.25 324 GLU A C 1
ATOM 2494 O O . GLU A 1 324 ? 6.620 -2.303 -29.752 1.00 97.25 324 GLU A O 1
ATOM 2499 N N . ARG A 1 325 ? 7.683 -4.243 -29.371 1.00 97.50 325 ARG A N 1
ATOM 2500 C CA . ARG A 1 325 ? 8.073 -3.886 -27.998 1.00 97.50 325 ARG A CA 1
ATOM 2501 C C . ARG A 1 325 ? 9.081 -2.735 -27.988 1.00 97.50 325 ARG A C 1
ATOM 2503 O O . ARG A 1 325 ? 8.964 -1.829 -27.161 1.00 97.50 325 ARG A O 1
ATOM 2510 N N . VAL A 1 326 ? 10.050 -2.747 -28.906 1.00 98.44 326 VAL A N 1
ATOM 2511 C CA . VAL A 1 326 ? 11.095 -1.714 -29.017 1.00 98.44 326 VAL A CA 1
ATOM 2512 C C . VAL A 1 326 ? 10.529 -0.394 -29.526 1.00 98.44 326 VAL A C 1
ATOM 2514 O O . VAL A 1 326 ? 10.964 0.662 -29.068 1.00 98.44 326 VAL A O 1
ATOM 2517 N N . GLU A 1 327 ? 9.537 -0.415 -30.415 1.00 98.19 327 GLU A N 1
ATOM 2518 C CA . GLU A 1 327 ? 8.888 0.802 -30.906 1.00 98.19 327 GLU A CA 1
ATOM 2519 C C . GLU A 1 327 ? 8.295 1.631 -29.756 1.00 98.19 327 GLU A C 1
ATOM 2521 O O . GLU A 1 327 ? 8.477 2.851 -29.718 1.00 98.19 327 GLU A O 1
ATOM 2526 N N . ARG A 1 328 ? 7.693 0.979 -28.752 1.00 98.06 328 ARG A N 1
ATOM 2527 C CA . ARG A 1 328 ? 7.187 1.661 -27.546 1.00 98.06 328 ARG A CA 1
ATOM 2528 C C . ARG A 1 328 ? 8.303 2.306 -26.732 1.00 98.06 328 ARG A C 1
ATOM 2530 O O . ARG A 1 328 ? 8.154 3.445 -26.290 1.00 98.06 328 ARG A O 1
ATOM 2537 N N . VAL A 1 329 ? 9.433 1.614 -26.572 1.00 98.69 329 VAL A N 1
ATOM 2538 C CA . VAL A 1 329 ? 10.612 2.149 -25.869 1.00 98.69 329 VAL A CA 1
ATOM 2539 C C . VAL A 1 329 ? 11.179 3.358 -26.611 1.00 98.69 329 VAL A C 1
ATOM 2541 O O . VAL A 1 329 ? 11.427 4.399 -26.003 1.00 98.69 329 VAL A O 1
ATOM 2544 N N . LEU A 1 330 ? 11.349 3.258 -27.931 1.00 98.44 330 LEU A N 1
ATOM 2545 C CA . LEU A 1 330 ? 11.857 4.358 -28.752 1.00 98.44 330 LEU A CA 1
ATOM 2546 C C . LEU A 1 330 ? 10.897 5.550 -28.760 1.00 98.44 330 LEU A C 1
ATOM 2548 O O . LEU A 1 330 ? 11.361 6.686 -28.706 1.00 98.44 330 LEU A O 1
ATOM 2552 N N . LYS A 1 331 ? 9.580 5.316 -28.765 1.00 97.88 331 LYS A N 1
ATOM 2553 C CA . LYS A 1 331 ? 8.577 6.376 -28.619 1.00 97.88 331 LYS A CA 1
ATOM 2554 C C . LYS A 1 331 ? 8.720 7.096 -27.276 1.00 97.88 331 LYS A C 1
ATOM 2556 O O . LYS A 1 331 ? 8.850 8.314 -27.262 1.00 97.88 331 LYS A O 1
ATOM 2561 N N . ALA A 1 332 ? 8.807 6.357 -26.169 1.00 97.88 332 ALA A N 1
ATOM 2562 C CA . ALA A 1 332 ? 9.003 6.952 -24.846 1.00 97.88 332 ALA A CA 1
ATOM 2563 C C . ALA A 1 332 ? 10.308 7.767 -24.753 1.00 97.88 332 ALA A C 1
ATOM 2565 O O . ALA A 1 332 ? 10.327 8.852 -24.175 1.00 97.88 332 ALA A O 1
ATOM 2566 N N . LYS A 1 333 ? 11.395 7.285 -25.371 1.00 98.19 333 LYS A N 1
ATOM 2567 C CA . LYS A 1 333 ? 12.665 8.025 -25.467 1.00 98.19 333 LYS A CA 1
ATOM 2568 C C . LYS A 1 333 ? 12.566 9.267 -26.353 1.00 98.19 333 LYS A C 1
ATOM 2570 O O . LYS A 1 333 ? 13.195 10.277 -26.048 1.00 98.19 333 LYS A O 1
ATOM 2575 N N . ALA A 1 334 ? 11.790 9.211 -27.435 1.00 97.31 334 ALA A N 1
ATOM 2576 C CA . ALA A 1 334 ? 11.539 10.364 -28.296 1.00 97.31 334 ALA A CA 1
ATOM 2577 C C . ALA A 1 334 ? 10.765 11.461 -27.549 1.00 97.31 334 ALA A C 1
ATOM 2579 O O . ALA A 1 334 ? 11.143 12.627 -27.640 1.00 97.31 334 ALA A O 1
ATOM 2580 N N . ASP A 1 335 ? 9.763 11.079 -26.751 1.00 96.44 335 ASP A N 1
ATOM 2581 C CA . ASP A 1 335 ? 8.973 11.998 -25.919 1.00 96.44 335 ASP A CA 1
ATOM 2582 C C . ASP A 1 335 ? 9.809 12.683 -24.817 1.00 96.44 335 ASP A C 1
ATOM 2584 O O . ASP A 1 335 ? 9.400 13.715 -24.286 1.00 96.44 335 ASP A O 1
ATOM 2588 N N . LEU A 1 336 ? 10.975 12.120 -24.475 1.00 97.00 336 LEU A N 1
ATOM 2589 C CA . LEU A 1 336 ? 11.927 12.644 -23.486 1.00 97.00 336 LEU A CA 1
ATOM 2590 C C . LEU A 1 336 ? 13.160 13.324 -24.110 1.00 97.00 336 LEU A C 1
ATOM 2592 O O . LEU A 1 336 ? 14.111 13.672 -23.402 1.00 97.00 336 LEU A O 1
ATOM 2596 N N . LEU A 1 337 ? 13.200 13.481 -25.437 1.00 96.69 337 LEU A N 1
ATOM 2597 C CA . LEU A 1 337 ? 14.409 13.915 -26.142 1.00 96.69 337 LEU A CA 1
ATOM 2598 C C . LEU A 1 337 ? 14.869 15.318 -25.725 1.00 96.69 337 LEU A C 1
ATOM 2600 O O . LEU A 1 337 ? 16.073 15.567 -25.635 1.00 96.69 337 LEU A O 1
ATOM 2604 N N . ASP A 1 338 ? 13.932 16.229 -25.478 1.00 96.62 338 ASP A N 1
ATOM 2605 C CA . ASP A 1 338 ? 14.258 17.599 -25.085 1.00 96.62 338 ASP A CA 1
ATOM 2606 C C . ASP A 1 338 ? 14.807 17.652 -23.657 1.00 96.62 338 ASP A C 1
ATOM 2608 O O . ASP A 1 338 ? 15.803 18.331 -23.412 1.00 96.62 338 ASP A O 1
ATOM 2612 N N . GLN A 1 339 ? 14.247 16.860 -22.742 1.00 96.75 339 GLN A N 1
ATOM 2613 C CA . GLN A 1 339 ? 14.742 16.710 -21.374 1.00 96.75 339 GLN A CA 1
ATOM 2614 C C . GLN A 1 339 ? 16.146 16.092 -21.364 1.00 96.75 339 GLN A C 1
ATOM 2616 O O . GLN A 1 339 ? 17.038 16.595 -20.682 1.00 96.75 339 GLN A O 1
ATOM 2621 N N . ALA A 1 340 ? 16.377 15.052 -22.172 1.00 96.94 340 ALA A N 1
ATOM 2622 C CA . ALA A 1 340 ? 17.689 14.425 -22.313 1.00 96.94 340 ALA A CA 1
ATOM 2623 C C . ALA A 1 340 ? 18.748 15.420 -22.817 1.00 96.94 340 ALA A C 1
ATOM 2625 O O . ALA A 1 340 ? 19.840 15.514 -22.253 1.00 96.94 340 ALA A O 1
ATOM 2626 N N . LYS A 1 341 ? 18.421 16.211 -23.848 1.00 96.88 341 LYS A N 1
ATOM 2627 C CA . LYS A 1 341 ? 19.311 17.266 -24.357 1.00 96.88 341 LYS A CA 1
ATOM 2628 C C . LYS A 1 341 ? 19.537 18.372 -23.331 1.00 96.88 341 LYS A C 1
ATOM 2630 O O . LYS A 1 341 ? 20.660 18.854 -23.216 1.00 96.88 341 LYS A O 1
ATOM 2635 N N . ALA A 1 342 ? 18.497 18.784 -22.608 1.00 97.25 342 ALA A N 1
ATOM 2636 C CA . ALA A 1 342 ? 18.610 19.801 -21.569 1.00 97.25 342 ALA A CA 1
ATOM 2637 C C . ALA A 1 342 ? 19.576 19.352 -20.465 1.00 97.25 342 ALA A C 1
ATOM 2639 O O . ALA A 1 342 ? 20.490 20.099 -20.129 1.00 97.25 342 ALA A O 1
ATOM 2640 N N . PHE A 1 343 ? 19.451 18.111 -19.985 1.00 97.94 343 PHE A N 1
ATOM 2641 C CA . PHE A 1 343 ? 20.371 17.541 -19.001 1.00 97.94 343 PHE A CA 1
ATOM 2642 C C . PHE A 1 343 ? 21.816 17.489 -19.518 1.00 97.94 343 PHE A C 1
ATOM 2644 O O . PHE A 1 343 ? 22.731 17.966 -18.848 1.00 97.94 343 PHE A O 1
ATOM 2651 N N . VAL A 1 344 ? 22.033 16.970 -20.733 1.00 96.88 344 VAL A N 1
ATOM 2652 C CA . VAL A 1 344 ? 23.379 16.876 -21.329 1.00 96.88 344 VAL A CA 1
ATOM 2653 C C . VAL A 1 344 ? 24.046 18.252 -21.468 1.00 96.88 344 VAL A C 1
ATOM 2655 O O . VAL A 1 344 ? 25.259 18.370 -21.302 1.00 96.88 344 VAL A O 1
ATOM 2658 N N . ASN A 1 345 ? 23.265 19.299 -21.730 1.00 96.94 345 ASN A N 1
ATOM 2659 C CA . ASN A 1 345 ? 23.772 20.664 -21.877 1.00 96.94 345 ASN A CA 1
ATOM 2660 C C . ASN A 1 345 ? 23.809 21.466 -20.565 1.00 96.94 345 ASN A C 1
ATOM 2662 O O . ASN A 1 345 ? 24.306 22.591 -20.572 1.00 96.94 345 ASN A O 1
ATOM 2666 N N . SER A 1 346 ? 23.288 20.923 -19.463 1.00 97.00 346 SER A N 1
ATOM 2667 C CA . SER A 1 346 ? 23.296 21.589 -18.159 1.00 97.00 346 SER A CA 1
ATOM 2668 C C . SER A 1 346 ? 24.675 21.552 -17.492 1.00 97.00 346 SER A C 1
ATOM 2670 O O . SER A 1 346 ? 25.560 20.765 -17.855 1.00 97.00 346 SER A O 1
ATOM 2672 N N . SER A 1 347 ? 24.874 22.425 -16.506 1.00 97.62 347 SER A N 1
ATOM 2673 C CA . SER A 1 347 ? 26.026 22.381 -15.606 1.00 97.62 347 SER A CA 1
ATOM 2674 C C . SER A 1 347 ? 25.702 21.648 -14.302 1.00 97.62 347 SER A C 1
ATOM 2676 O O . SER A 1 347 ? 24.565 21.625 -13.833 1.00 97.62 347 SER A O 1
ATOM 2678 N N . GLU A 1 348 ? 26.737 21.091 -13.666 1.00 97.56 348 GLU A N 1
ATOM 2679 C CA . GLU A 1 348 ? 26.599 20.452 -12.353 1.00 97.56 348 GLU A CA 1
ATOM 2680 C C . GLU A 1 348 ? 26.014 21.415 -11.308 1.00 97.56 348 GLU A C 1
ATOM 2682 O O . GLU A 1 348 ? 25.155 21.025 -10.525 1.00 97.56 348 GLU A O 1
ATOM 2687 N N . ASP A 1 349 ? 26.433 22.683 -11.297 1.00 96.94 349 ASP A N 1
ATOM 2688 C CA . ASP A 1 349 ? 25.951 23.651 -10.306 1.00 96.94 349 ASP A CA 1
ATOM 2689 C C . ASP A 1 349 ? 24.472 24.017 -10.499 1.00 96.94 349 ASP A C 1
ATOM 2691 O O . ASP A 1 349 ? 23.764 24.218 -9.510 1.00 96.94 349 ASP A O 1
ATOM 2695 N N . GLU A 1 350 ? 23.978 24.059 -11.741 1.00 95.75 350 GLU A N 1
ATOM 2696 C CA . GLU A 1 350 ? 22.549 24.244 -12.023 1.00 95.75 350 GLU A CA 1
ATOM 2697 C C . GLU A 1 350 ? 21.721 23.070 -11.500 1.00 95.75 350 GLU A C 1
ATOM 2699 O O . GLU A 1 350 ? 20.696 23.301 -10.858 1.00 95.75 350 GLU A O 1
ATOM 2704 N N . ALA A 1 351 ? 22.186 21.834 -11.709 1.00 94.75 351 ALA A N 1
ATOM 2705 C CA . ALA A 1 351 ? 21.518 20.639 -11.200 1.00 94.75 351 ALA A CA 1
ATOM 2706 C C . ALA A 1 351 ? 21.450 20.642 -9.666 1.00 94.75 351 ALA A C 1
ATOM 2708 O O . ALA A 1 351 ? 20.373 20.536 -9.082 1.00 94.75 351 ALA A O 1
ATOM 2709 N N . ILE A 1 352 ? 22.585 20.860 -8.992 1.00 95.69 352 ILE A N 1
ATOM 2710 C CA . ILE A 1 352 ? 22.644 20.860 -7.521 1.00 95.69 352 ILE A CA 1
ATOM 2711 C C . ILE A 1 352 ? 21.795 21.976 -6.910 1.00 95.69 352 ILE A C 1
ATOM 2713 O O . ILE A 1 352 ? 21.204 21.779 -5.848 1.00 95.69 352 ILE A O 1
ATOM 2717 N N . LYS A 1 353 ? 21.681 23.132 -7.577 1.00 95.50 353 LYS A N 1
ATOM 2718 C CA . LYS A 1 353 ? 20.838 24.239 -7.112 1.00 95.50 353 LYS A CA 1
ATOM 2719 C C . LYS A 1 353 ? 19.370 23.830 -6.945 1.00 95.50 353 LYS A C 1
ATOM 2721 O O . LYS A 1 353 ? 18.723 24.339 -6.034 1.00 95.50 353 LYS A O 1
ATOM 2726 N N . VAL A 1 354 ? 18.863 22.917 -7.778 1.00 95.25 354 VAL A N 1
ATOM 2727 C CA . VAL A 1 354 ? 17.484 22.407 -7.680 1.00 95.25 354 VAL A CA 1
ATOM 2728 C C . VAL A 1 354 ? 17.283 21.613 -6.386 1.00 95.25 354 VAL A C 1
ATOM 2730 O O . VAL A 1 354 ? 16.300 21.841 -5.683 1.00 95.25 354 VAL A O 1
ATOM 2733 N N . LEU A 1 355 ? 18.234 20.748 -6.026 1.00 92.44 355 LEU A N 1
ATOM 2734 C CA . LEU A 1 355 ? 18.145 19.857 -4.859 1.00 92.44 355 LEU A CA 1
ATOM 2735 C C . LEU A 1 355 ? 18.206 20.597 -3.514 1.00 92.44 355 LEU A C 1
ATOM 2737 O O . LEU A 1 355 ? 17.585 20.188 -2.534 1.00 92.44 355 LEU A O 1
ATOM 2741 N N . ILE A 1 356 ? 18.940 21.710 -3.455 1.00 89.38 356 ILE A N 1
ATOM 2742 C CA . ILE A 1 356 ? 19.104 22.503 -2.223 1.00 89.38 356 ILE A CA 1
ATOM 2743 C C . ILE A 1 356 ? 18.021 23.580 -2.043 1.00 89.38 356 ILE A C 1
ATOM 2745 O O . ILE A 1 356 ? 18.168 24.483 -1.213 1.00 89.38 356 ILE A O 1
ATOM 2749 N N . THR A 1 357 ? 16.939 23.514 -2.824 1.00 93.12 357 THR A N 1
ATOM 2750 C CA . THR A 1 357 ? 15.814 24.455 -2.754 1.00 93.12 357 THR A CA 1
ATOM 2751 C C . THR A 1 357 ? 15.125 24.346 -1.396 1.00 93.12 357 THR A C 1
ATOM 2753 O O . THR A 1 357 ? 14.470 23.349 -1.097 1.00 93.12 357 THR A O 1
ATOM 2756 N N . LYS A 1 358 ? 15.249 25.379 -0.554 1.00 93.81 358 LYS A N 1
ATOM 2757 C CA . LYS A 1 358 ? 14.752 25.362 0.836 1.00 93.81 358 LYS A CA 1
ATOM 2758 C C . LYS A 1 358 ? 13.261 25.055 0.922 1.00 93.81 358 LYS A C 1
ATOM 2760 O O . LYS A 1 358 ? 12.836 24.348 1.830 1.00 93.81 358 LYS A O 1
ATOM 2765 N N . GLU A 1 359 ? 12.484 25.547 -0.035 1.00 96.44 359 GLU A N 1
ATOM 2766 C CA . GLU A 1 359 ? 11.044 25.338 -0.119 1.00 96.44 359 GLU A CA 1
ATOM 2767 C C . GLU A 1 359 ? 10.680 23.852 -0.259 1.00 96.44 359 GLU A C 1
ATOM 2769 O O . GLU A 1 359 ? 9.654 23.435 0.277 1.00 96.44 359 GLU A O 1
ATOM 2774 N N . HIS A 1 360 ? 11.509 23.039 -0.927 1.00 96.44 360 HIS A N 1
ATOM 2775 C CA . HIS A 1 360 ? 11.274 21.596 -1.063 1.00 96.44 360 HIS A CA 1
ATOM 2776 C C . HIS A 1 360 ? 11.450 20.881 0.279 1.00 96.44 360 HIS A C 1
ATOM 2778 O O . HIS A 1 360 ? 10.569 20.136 0.711 1.00 96.44 360 HIS A O 1
ATOM 2784 N N . HIS A 1 361 ? 12.546 21.180 0.983 1.00 94.38 361 HIS A N 1
ATOM 2785 C CA . HIS A 1 361 ? 12.834 20.628 2.310 1.00 94.38 361 HIS A CA 1
ATOM 2786 C C . HIS A 1 361 ? 11.780 21.050 3.338 1.00 94.38 361 HIS A C 1
ATOM 2788 O O . HIS A 1 361 ? 11.269 20.210 4.076 1.00 94.38 361 HIS A O 1
ATOM 2794 N N . SER A 1 362 ? 11.395 22.331 3.351 1.00 96.19 362 SER A N 1
ATOM 2795 C CA . SER A 1 362 ? 10.340 22.834 4.240 1.00 96.19 362 SER A CA 1
ATOM 2796 C C . SER A 1 362 ? 8.978 22.206 3.949 1.00 96.19 362 SER A C 1
ATOM 2798 O O . SER A 1 362 ? 8.246 21.903 4.888 1.00 96.19 362 SER A O 1
ATOM 2800 N N . PHE A 1 363 ? 8.643 21.971 2.676 1.00 98.00 363 PHE A N 1
ATOM 2801 C CA . PHE A 1 363 ? 7.429 21.247 2.304 1.00 98.00 363 PHE A CA 1
ATOM 2802 C C . PHE A 1 363 ? 7.444 19.815 2.851 1.00 98.00 363 PHE A C 1
ATOM 2804 O O . PHE A 1 363 ? 6.488 19.407 3.507 1.00 98.00 363 PHE A O 1
ATOM 2811 N N . ALA A 1 364 ? 8.530 19.068 2.626 1.00 96.69 364 ALA A N 1
ATOM 2812 C CA . ALA A 1 364 ? 8.631 17.685 3.081 1.00 96.69 364 ALA A CA 1
ATOM 2813 C C . ALA A 1 364 ? 8.520 17.574 4.610 1.00 96.69 364 ALA A C 1
ATOM 2815 O O . ALA A 1 364 ? 7.767 16.740 5.107 1.00 96.69 364 ALA A O 1
ATOM 2816 N N . GLU A 1 365 ? 9.205 18.445 5.359 1.00 96.12 365 GLU A N 1
ATOM 2817 C CA . GLU A 1 365 ? 9.099 18.485 6.823 1.00 96.12 365 GLU A CA 1
ATOM 2818 C C . GLU A 1 365 ? 7.678 18.821 7.301 1.00 96.12 365 GLU A C 1
ATOM 2820 O O . GLU A 1 365 ? 7.177 18.172 8.220 1.00 96.12 365 GLU A O 1
ATOM 2825 N N . ALA A 1 366 ? 7.012 19.795 6.670 1.00 97.44 366 ALA A N 1
ATOM 2826 C CA . ALA A 1 366 ? 5.658 20.198 7.044 1.00 97.44 366 ALA A CA 1
ATOM 2827 C C . ALA A 1 366 ? 4.631 19.077 6.822 1.00 97.44 366 ALA A C 1
ATOM 2829 O O . ALA A 1 366 ? 3.773 18.857 7.673 1.00 97.44 366 ALA A O 1
ATOM 2830 N N . VAL A 1 367 ? 4.741 18.328 5.720 1.00 97.88 367 VAL A N 1
ATOM 2831 C CA . VAL A 1 367 ? 3.842 17.194 5.445 1.00 97.88 367 VAL A CA 1
ATOM 2832 C C . VAL A 1 367 ? 4.011 16.087 6.488 1.00 97.88 367 VAL A C 1
ATOM 2834 O O . VAL A 1 367 ? 3.016 15.529 6.947 1.00 97.88 367 VAL A O 1
ATOM 2837 N N . VAL A 1 368 ? 5.245 15.789 6.909 1.00 97.94 368 VAL A N 1
ATOM 2838 C CA . VAL A 1 368 ? 5.485 14.799 7.973 1.00 97.94 368 VAL A CA 1
ATOM 2839 C C . VAL A 1 368 ? 4.909 15.286 9.307 1.00 97.94 368 VAL A C 1
ATOM 2841 O O . VAL A 1 368 ? 4.234 14.510 9.986 1.00 97.94 368 VAL A O 1
ATOM 2844 N N . ASP A 1 369 ? 5.076 16.570 9.649 1.00 97.75 369 ASP A N 1
ATOM 2845 C CA . ASP A 1 369 ? 4.450 17.165 10.839 1.00 97.75 369 ASP A CA 1
ATOM 2846 C C . ASP A 1 369 ? 2.914 17.043 10.808 1.00 97.75 369 ASP A C 1
ATOM 2848 O O . ASP A 1 369 ? 2.301 16.686 11.816 1.00 97.75 369 ASP A O 1
ATOM 2852 N N . GLU A 1 370 ? 2.284 17.303 9.659 1.00 94.31 370 GLU A N 1
ATOM 2853 C CA . GLU A 1 370 ? 0.829 17.189 9.492 1.00 94.31 370 GLU A CA 1
ATOM 2854 C C . GLU A 1 370 ? 0.323 15.742 9.489 1.00 94.31 370 GLU A C 1
ATOM 2856 O O . GLU A 1 370 ? -0.805 15.493 9.912 1.00 94.31 370 GLU A O 1
ATOM 2861 N N . SER A 1 371 ? 1.151 14.781 9.071 1.00 96.56 371 SER A N 1
ATOM 2862 C CA . SER A 1 371 ? 0.792 13.356 9.050 1.00 96.56 371 SER A CA 1
ATOM 2863 C C . SER A 1 371 ? 0.685 12.726 10.444 1.00 96.56 371 SER A C 1
ATOM 2865 O O . SER A 1 371 ? 0.027 11.697 10.600 1.00 96.56 371 SER A O 1
ATOM 2867 N N . LEU A 1 372 ? 1.306 13.328 11.469 1.00 97.75 372 LEU A N 1
ATOM 2868 C CA . LEU A 1 372 ? 1.301 12.816 12.840 1.00 97.75 372 LEU A CA 1
ATOM 2869 C C . LEU A 1 372 ? -0.138 12.559 13.306 1.00 97.75 372 LEU A C 1
ATOM 2871 O O . LEU A 1 372 ? -0.945 13.486 13.388 1.00 97.75 372 LEU A O 1
ATOM 2875 N N . THR A 1 373 ? -0.447 11.307 13.643 1.00 94.62 373 THR A N 1
ATOM 2876 C CA . THR A 1 373 ? -1.827 10.866 13.891 1.00 94.62 373 THR A CA 1
ATOM 2877 C C . THR A 1 373 ? -1.990 10.324 15.304 1.00 94.62 373 THR A C 1
ATOM 2879 O O . THR A 1 373 ? -1.325 9.360 15.686 1.00 94.62 373 THR A O 1
ATOM 2882 N N . LEU A 1 374 ? -2.918 10.903 16.069 1.00 93.31 374 LEU A N 1
ATOM 2883 C CA . LEU A 1 374 ? -3.403 10.327 17.322 1.00 93.31 374 LEU A CA 1
ATOM 2884 C C . LEU A 1 374 ? -4.532 9.350 16.996 1.00 93.31 374 LEU A C 1
ATOM 2886 O O . LEU A 1 374 ? -5.610 9.759 16.575 1.00 93.31 374 LEU A O 1
ATOM 2890 N N . VAL A 1 375 ? -4.278 8.058 17.182 1.00 86.88 375 VAL A N 1
ATOM 2891 C CA . VAL A 1 375 ? -5.239 7.005 16.831 1.00 86.88 375 VAL A CA 1
ATOM 2892 C C . VAL A 1 375 ? -6.145 6.663 18.013 1.00 86.88 375 VAL A C 1
ATOM 2894 O O . VAL A 1 375 ? -7.326 6.375 17.828 1.00 86.88 375 VAL A O 1
ATOM 2897 N N . LYS A 1 376 ? -5.598 6.664 19.235 1.00 86.00 376 LYS A N 1
ATOM 2898 C CA . LYS A 1 376 ? -6.334 6.319 20.457 1.00 86.00 376 LYS A CA 1
ATOM 2899 C C . LYS A 1 376 ? -5.721 6.999 21.680 1.00 86.00 376 LYS A C 1
ATOM 2901 O O . LYS A 1 376 ? -4.499 7.085 21.774 1.00 86.00 376 LYS A O 1
ATOM 2906 N N . GLY A 1 377 ? -6.562 7.393 22.632 1.00 89.50 377 GLY A N 1
ATOM 2907 C CA . GLY A 1 377 ? -6.143 7.956 23.917 1.00 89.50 377 GLY A CA 1
ATOM 2908 C C . GLY A 1 377 ? -5.874 9.451 23.870 1.00 89.50 377 GLY A C 1
ATOM 2909 O O . GLY A 1 377 ? -6.403 10.155 23.014 1.00 89.50 377 GLY A O 1
ATOM 2910 N N . GLU A 1 378 ? -5.054 9.917 24.807 1.00 88.31 378 GLU A N 1
ATOM 2911 C CA . GLU A 1 378 ? -4.749 11.337 24.975 1.00 88.31 378 GLU A CA 1
ATOM 2912 C C . GLU A 1 378 ? -3.419 11.720 24.302 1.00 88.31 378 GLU A C 1
ATOM 2914 O O . GLU A 1 378 ? -2.519 10.879 24.182 1.00 88.31 378 GLU A O 1
ATOM 2919 N N . PRO A 1 379 ? -3.246 12.990 23.888 1.00 89.06 379 PRO A N 1
ATOM 2920 C CA . PRO A 1 379 ? -1.954 13.506 23.451 1.00 89.06 379 PRO A CA 1
ATOM 2921 C C . PRO A 1 379 ? -0.883 13.393 24.542 1.00 89.06 379 PRO A C 1
ATOM 2923 O O . PRO A 1 379 ? -1.168 13.455 25.739 1.00 89.06 379 PRO A O 1
ATOM 2926 N N . PHE A 1 380 ? 0.378 13.291 24.124 1.00 95.19 380 PHE A N 1
ATOM 2927 C CA . PHE A 1 380 ? 1.508 13.167 25.036 1.00 95.19 380 PHE A CA 1
ATOM 2928 C C . PHE A 1 380 ? 1.596 14.349 26.010 1.00 95.19 380 PHE A C 1
ATOM 2930 O O . PHE A 1 380 ? 1.612 15.521 25.625 1.00 95.19 380 PHE A O 1
ATOM 2937 N N . SER A 1 381 ? 1.717 14.012 27.292 1.00 93.38 381 SER A N 1
ATOM 2938 C CA . SER A 1 381 ? 2.022 14.950 28.366 1.00 93.38 381 SER A CA 1
ATOM 2939 C C . SER A 1 381 ? 3.179 14.404 29.188 1.00 93.38 381 SER A C 1
ATOM 2941 O O . SER A 1 381 ? 3.050 13.340 29.793 1.00 93.38 381 SER A O 1
ATOM 2943 N N . LEU A 1 382 ? 4.286 15.145 29.223 1.00 94.62 382 LEU A N 1
ATOM 2944 C CA . LEU A 1 382 ? 5.510 14.763 29.924 1.00 94.62 382 LEU A CA 1
ATOM 2945 C C . LEU A 1 382 ? 5.290 14.669 31.443 1.00 94.62 382 LEU A C 1
ATOM 2947 O O . LEU A 1 382 ? 4.735 15.594 32.042 1.00 94.62 382 LEU A O 1
ATOM 2951 N N . LYS A 1 383 ? 5.765 13.581 32.061 1.00 95.06 383 LYS A N 1
ATOM 2952 C CA . LYS A 1 383 ? 5.915 13.455 33.524 1.00 95.06 383 LYS A CA 1
ATOM 2953 C C . LYS A 1 383 ? 7.375 13.614 33.950 1.00 95.06 383 LYS A C 1
ATOM 2955 O O . LYS A 1 383 ? 8.275 13.417 33.135 1.00 95.06 383 LYS A O 1
ATOM 2960 N N . GLU A 1 384 ? 7.613 13.909 35.231 1.00 91.56 384 GLU A N 1
ATOM 2961 C CA . GLU A 1 384 ? 8.970 14.079 35.784 1.00 91.56 384 GLU A CA 1
ATOM 2962 C C . GLU A 1 384 ? 9.853 12.849 35.545 1.00 91.56 384 GLU A C 1
ATOM 2964 O O . GLU A 1 384 ? 10.989 12.976 35.097 1.00 91.56 384 GLU A O 1
ATOM 2969 N N . ARG A 1 385 ? 9.312 11.647 35.786 1.00 96.00 385 ARG A N 1
ATOM 2970 C CA . ARG A 1 385 ? 10.003 10.377 35.534 1.00 96.00 385 ARG A CA 1
ATOM 2971 C C . ARG A 1 385 ? 9.439 9.697 34.298 1.00 96.00 385 ARG A C 1
ATOM 2973 O O . ARG A 1 385 ? 8.579 8.818 34.398 1.00 96.00 385 ARG A O 1
ATOM 2980 N N . THR A 1 386 ? 9.965 10.102 33.145 1.00 98.19 386 THR A N 1
ATOM 2981 C CA . THR A 1 386 ? 9.616 9.539 31.836 1.00 98.19 386 THR A CA 1
ATOM 2982 C C . THR A 1 386 ? 10.788 8.775 31.231 1.00 98.19 386 THR A C 1
ATOM 2984 O O . THR A 1 386 ? 11.896 9.304 31.126 1.00 98.19 386 THR A O 1
ATOM 2987 N N . LEU A 1 387 ? 10.519 7.544 30.796 1.00 98.50 387 LEU A N 1
ATOM 2988 C CA . LEU A 1 387 ? 11.454 6.694 30.064 1.00 98.50 387 LEU A CA 1
ATOM 2989 C C . LEU A 1 387 ? 10.999 6.541 28.610 1.00 98.50 387 LEU A C 1
ATOM 2991 O O . LEU A 1 387 ? 9.853 6.179 28.353 1.00 98.50 387 LEU A O 1
ATOM 2995 N N . LEU A 1 388 ? 11.902 6.762 27.658 1.00 98.31 388 LEU A N 1
ATOM 2996 C CA . LEU A 1 388 ? 11.700 6.449 26.249 1.00 98.31 388 LEU A CA 1
ATOM 2997 C C . LEU A 1 388 ? 12.474 5.191 25.851 1.00 98.31 388 LEU A C 1
ATOM 2999 O O . LEU A 1 388 ? 13.677 5.084 26.079 1.00 98.31 388 LEU A O 1
ATOM 3003 N N . ILE A 1 389 ? 11.776 4.256 25.214 1.00 97.81 389 ILE A N 1
ATOM 3004 C CA . ILE A 1 389 ? 12.319 3.003 24.691 1.00 97.81 389 ILE A CA 1
ATOM 3005 C C . ILE A 1 389 ? 12.157 3.040 23.175 1.00 97.81 389 ILE A C 1
ATOM 3007 O O . ILE A 1 389 ? 11.044 3.210 22.682 1.00 97.81 389 ILE A O 1
ATOM 3011 N N . ALA A 1 390 ? 13.241 2.886 22.422 1.00 94.94 390 ALA A N 1
ATOM 3012 C CA . ALA A 1 390 ? 13.178 2.858 20.962 1.00 94.94 390 ALA A CA 1
ATOM 3013 C C . ALA A 1 390 ? 14.252 1.939 20.382 1.00 94.94 390 ALA A C 1
ATOM 3015 O O . ALA A 1 390 ? 15.336 1.798 20.955 1.00 94.94 390 ALA A O 1
ATOM 3016 N N . SER A 1 391 ? 13.960 1.338 19.231 1.00 86.94 391 SER A N 1
ATOM 3017 C CA . SER A 1 391 ? 14.973 0.664 18.426 1.00 86.94 391 SER A CA 1
ATOM 3018 C C . SER A 1 391 ? 15.666 1.635 17.480 1.00 86.94 391 SER A C 1
ATOM 3020 O O . SER A 1 391 ? 15.036 2.554 16.964 1.00 86.94 391 SER A O 1
ATOM 3022 N N . ASP A 1 392 ? 16.948 1.393 17.208 1.00 73.06 392 ASP A N 1
ATOM 3023 C CA . ASP A 1 392 ? 17.583 1.967 16.019 1.00 73.06 392 ASP A CA 1
ATOM 3024 C C . ASP A 1 392 ? 17.010 1.279 14.762 1.00 73.06 392 ASP A C 1
ATOM 3026 O O . ASP A 1 392 ? 16.527 0.142 14.855 1.00 73.06 392 ASP A O 1
ATOM 3030 N N . PRO A 1 393 ? 16.997 1.952 13.598 1.00 62.72 393 PRO A N 1
ATOM 3031 C CA . PRO A 1 393 ? 16.392 1.383 12.405 1.00 62.72 393 PRO A CA 1
ATOM 3032 C C . PRO A 1 393 ? 17.178 0.160 11.932 1.00 62.72 393 PRO A C 1
ATOM 3034 O O . PRO A 1 393 ? 18.400 0.114 12.028 1.00 62.72 393 PRO A O 1
ATOM 3037 N N . PHE A 1 394 ? 16.453 -0.802 11.371 1.00 60.19 394 PHE A N 1
ATOM 3038 C CA . PHE A 1 394 ? 16.998 -1.964 10.677 1.00 60.19 394 PHE A CA 1
ATOM 3039 C C . PHE A 1 394 ? 16.321 -2.067 9.307 1.00 60.19 394 PHE A C 1
ATOM 3041 O O . PHE A 1 394 ? 15.104 -1.842 9.203 1.00 60.19 394 PHE A O 1
ATOM 3048 N N . ALA A 1 395 ? 17.089 -2.384 8.263 1.00 53.22 395 ALA A N 1
ATOM 3049 C CA . ALA A 1 395 ? 16.550 -2.647 6.932 1.00 53.22 395 ALA A CA 1
ATOM 3050 C C . ALA A 1 395 ? 15.722 -3.944 6.959 1.00 53.22 395 ALA A C 1
ATOM 3052 O O . ALA A 1 395 ? 16.247 -5.024 7.214 1.00 53.22 395 ALA A O 1
ATOM 3053 N N . THR A 1 396 ? 14.406 -3.848 6.746 1.00 44.47 396 THR A N 1
ATOM 3054 C CA . THR A 1 396 ? 13.490 -5.002 6.868 1.00 44.47 396 THR A CA 1
ATOM 3055 C C . THR A 1 396 ? 13.281 -5.745 5.550 1.00 44.47 396 THR A C 1
ATOM 3057 O O . THR A 1 396 ? 12.866 -6.901 5.561 1.00 44.47 396 THR A O 1
ATOM 3060 N N . SER A 1 397 ? 13.615 -5.102 4.430 1.00 45.38 397 SER A N 1
ATOM 3061 C CA . SER A 1 397 ? 13.598 -5.666 3.080 1.00 45.38 397 SER A CA 1
ATOM 3062 C C . SER A 1 397 ? 14.863 -5.249 2.324 1.00 45.38 397 SER A C 1
ATOM 3064 O O . SER A 1 397 ? 15.519 -4.283 2.709 1.00 45.38 397 SER A O 1
ATOM 3066 N N . ILE A 1 398 ? 15.186 -5.934 1.220 1.00 37.34 398 ILE A N 1
ATOM 3067 C CA . ILE A 1 398 ? 16.301 -5.558 0.322 1.00 37.34 398 ILE A CA 1
ATOM 3068 C C . ILE A 1 398 ? 16.093 -4.143 -0.266 1.00 37.34 398 ILE A C 1
ATOM 3070 O O . ILE A 1 398 ? 17.043 -3.515 -0.725 1.00 37.34 398 ILE A O 1
ATOM 3074 N N . ALA A 1 399 ? 14.862 -3.621 -0.221 1.00 36.88 399 ALA A N 1
ATOM 3075 C CA . ALA A 1 399 ? 14.526 -2.275 -0.661 1.00 36.88 399 ALA A CA 1
ATOM 3076 C C . ALA A 1 399 ? 14.711 -1.187 0.417 1.00 36.88 399 ALA A C 1
ATOM 3078 O O . ALA A 1 399 ? 14.626 -0.011 0.060 1.00 36.88 399 ALA A O 1
ATOM 3079 N N . ASP A 1 400 ? 14.963 -1.535 1.685 1.00 46.44 400 ASP A N 1
ATOM 3080 C CA . ASP A 1 400 ? 15.195 -0.575 2.775 1.00 46.44 400 ASP A CA 1
ATOM 3081 C C . ASP A 1 400 ? 16.708 -0.285 2.935 1.00 46.44 400 ASP A C 1
ATOM 3083 O O . ASP A 1 400 ? 17.508 -1.216 2.969 1.00 46.44 400 ASP A O 1
ATOM 3087 N N . ASP A 1 401 ? 17.110 0.982 3.114 1.00 50.47 401 ASP A N 1
ATOM 3088 C CA . ASP A 1 401 ? 18.525 1.383 3.274 1.00 50.47 401 ASP A CA 1
ATOM 3089 C C . ASP A 1 401 ? 18.871 1.877 4.710 1.00 50.47 401 ASP A C 1
ATOM 3091 O O . ASP A 1 401 ? 18.114 2.640 5.334 1.00 50.47 401 ASP A O 1
ATOM 3095 N N . GLU A 1 402 ? 20.045 1.484 5.234 1.00 46.41 402 GLU A N 1
ATOM 3096 C CA . GLU A 1 402 ? 20.578 1.885 6.556 1.00 46.41 402 GLU A CA 1
ATOM 3097 C C . GLU A 1 402 ? 21.288 3.254 6.518 1.00 46.41 402 GLU A C 1
ATOM 3099 O O . GLU A 1 402 ? 22.087 3.532 5.629 1.00 46.41 402 GLU A O 1
ATOM 3104 N N . VAL A 1 403 ? 21.022 4.125 7.506 1.00 49.03 403 VAL A N 1
ATOM 3105 C CA . VAL A 1 403 ? 21.734 5.410 7.680 1.00 49.03 403 VAL A CA 1
ATOM 3106 C C . VAL A 1 403 ? 21.937 5.701 9.172 1.00 49.03 403 VAL A C 1
ATOM 3108 O O . VAL A 1 403 ? 20.960 5.817 9.915 1.00 49.03 403 VAL A O 1
ATOM 3111 N N . ASP A 1 404 ? 23.188 5.914 9.593 1.00 41.66 404 ASP A N 1
ATOM 3112 C CA . ASP A 1 404 ? 23.614 6.135 10.993 1.00 41.66 404 ASP A CA 1
ATOM 3113 C C . ASP A 1 404 ? 23.015 7.388 11.673 1.00 41.66 404 ASP A C 1
ATOM 3115 O O . ASP A 1 404 ? 22.926 7.484 12.898 1.00 41.66 404 ASP A O 1
ATOM 3119 N N . SER A 1 405 ? 22.557 8.377 10.902 1.00 52.81 405 SER A N 1
ATOM 3120 C CA . SER A 1 405 ? 22.006 9.646 11.414 1.00 52.81 405 SER A CA 1
ATOM 3121 C C . SER A 1 405 ? 20.543 9.567 11.889 1.00 52.81 405 SER A C 1
ATOM 3123 O O . SER A 1 405 ? 19.914 10.600 12.122 1.00 52.81 405 SER A O 1
ATOM 3125 N N . LYS A 1 406 ? 19.991 8.358 12.049 1.00 69.88 406 LYS A N 1
ATOM 3126 C CA . LYS A 1 406 ? 18.565 8.110 12.318 1.00 69.88 406 LYS A CA 1
ATOM 3127 C C . LYS A 1 406 ? 18.260 7.615 13.755 1.00 69.88 406 LYS A C 1
ATOM 3129 O O . LYS A 1 406 ? 17.190 7.078 14.003 1.00 69.88 406 LYS A O 1
ATOM 3134 N N . SER A 1 407 ? 19.136 7.753 14.750 1.00 86.31 407 SER A N 1
ATOM 3135 C CA . SER A 1 407 ? 18.821 7.233 16.103 1.00 86.31 407 SER A CA 1
ATOM 3136 C C . SER A 1 407 ? 17.832 8.122 16.882 1.00 86.31 407 SER A C 1
ATOM 3138 O O . SER A 1 407 ? 18.180 9.242 17.270 1.00 86.31 407 SER A O 1
ATOM 3140 N N . ILE A 1 408 ? 16.625 7.609 17.183 1.00 91.38 408 ILE A N 1
ATOM 3141 C CA . ILE A 1 408 ? 15.646 8.277 18.070 1.00 91.38 408 ILE A CA 1
ATOM 3142 C C . ILE A 1 408 ? 16.243 8.476 19.464 1.00 91.38 408 ILE A C 1
ATOM 3144 O O . ILE A 1 408 ? 16.141 9.560 20.034 1.00 91.38 408 ILE A O 1
ATOM 3148 N N . VAL A 1 409 ? 16.899 7.443 20.002 1.00 92.44 409 VAL A N 1
ATOM 3149 C CA . VAL A 1 409 ? 17.494 7.465 21.346 1.00 92.44 409 VAL A CA 1
ATOM 3150 C C . VAL A 1 409 ? 18.500 8.604 21.477 1.00 92.44 409 VAL A C 1
ATOM 3152 O O . VAL A 1 409 ? 18.448 9.364 22.445 1.00 92.44 409 VAL A O 1
ATOM 3155 N N . LYS A 1 410 ? 19.387 8.757 20.486 1.00 90.19 410 LYS A N 1
ATOM 3156 C CA . LYS A 1 410 ? 20.347 9.865 20.455 1.00 90.19 410 LYS A CA 1
ATOM 3157 C C . LYS A 1 410 ? 19.637 11.216 20.342 1.00 90.19 410 LYS A C 1
ATOM 3159 O O . LYS A 1 410 ? 19.912 12.106 21.138 1.00 90.19 410 LYS A O 1
ATOM 3164 N N . ALA A 1 411 ? 18.692 11.353 19.408 1.00 92.19 411 ALA A N 1
ATOM 3165 C CA . ALA A 1 411 ? 17.978 12.610 19.186 1.00 92.19 411 ALA A CA 1
ATOM 3166 C C . ALA A 1 411 ? 17.212 13.090 20.433 1.00 92.19 411 ALA A C 1
ATOM 3168 O O . ALA A 1 411 ? 17.254 14.278 20.752 1.00 92.19 411 ALA A O 1
ATOM 3169 N N . VAL A 1 412 ? 16.551 12.176 21.151 1.00 94.81 412 VAL A N 1
ATOM 3170 C CA . VAL A 1 412 ? 15.821 12.482 22.392 1.00 94.81 412 VAL A CA 1
ATOM 3171 C C . VAL A 1 412 ? 16.790 12.857 23.505 1.00 94.81 412 VAL A C 1
ATOM 3173 O O . VAL A 1 412 ? 16.579 13.871 24.159 1.00 94.81 412 VAL A O 1
ATOM 3176 N N . ARG A 1 413 ? 17.882 12.104 23.688 1.00 93.56 413 ARG A N 1
ATOM 3177 C CA . ARG A 1 413 ? 18.894 12.405 24.711 1.00 93.56 413 ARG A CA 1
ATOM 3178 C C . ARG A 1 413 ? 19.519 13.789 24.521 1.00 93.56 413 ARG A C 1
ATOM 3180 O O . ARG A 1 413 ? 19.678 14.516 25.497 1.00 93.56 413 ARG A O 1
ATOM 3187 N N . ASP A 1 414 ? 19.841 14.146 23.280 1.00 93.00 414 ASP A N 1
ATOM 3188 C CA . ASP A 1 414 ? 20.512 15.408 22.961 1.00 93.00 414 ASP A CA 1
ATOM 3189 C C . ASP A 1 414 ? 19.556 16.614 23.066 1.00 93.00 414 ASP A C 1
ATOM 3191 O O . ASP A 1 414 ? 19.975 17.705 23.449 1.00 93.00 414 ASP A O 1
ATOM 3195 N N . GLN A 1 415 ? 18.268 16.441 22.735 1.00 96.06 415 GLN A N 1
ATOM 3196 C CA . GLN A 1 415 ? 17.310 17.555 22.621 1.00 96.06 415 GLN A CA 1
ATOM 3197 C C . GLN A 1 415 ? 16.273 17.642 23.749 1.00 96.06 415 GLN A C 1
ATOM 3199 O O . GLN A 1 415 ? 15.620 18.681 23.881 1.00 96.06 415 GLN A O 1
ATOM 3204 N N . ILE A 1 416 ? 16.082 16.570 24.522 1.00 96.06 416 ILE A N 1
ATOM 3205 C CA . ILE A 1 416 ? 15.141 16.466 25.647 1.00 96.06 416 ILE A CA 1
ATOM 3206 C C . ILE A 1 416 ? 15.812 15.670 26.790 1.00 96.06 416 ILE A C 1
ATOM 3208 O O . ILE A 1 416 ? 15.385 14.562 27.118 1.00 96.06 416 ILE A O 1
ATOM 3212 N N . PRO A 1 417 ? 16.865 16.215 27.433 1.00 93.88 417 PRO A N 1
ATOM 3213 C CA . PRO A 1 417 ? 17.651 15.490 28.440 1.00 93.88 417 PRO A CA 1
ATOM 3214 C C . PRO A 1 417 ? 16.862 15.108 29.706 1.00 93.88 417 PRO A C 1
ATOM 3216 O O . PRO A 1 417 ? 17.348 14.323 30.514 1.00 93.88 417 PRO A O 1
ATOM 3219 N N . SER A 1 418 ? 15.652 15.647 29.891 1.00 94.50 418 SER A N 1
ATOM 3220 C CA . SER A 1 418 ? 14.727 15.256 30.961 1.00 94.50 418 SER A CA 1
ATOM 3221 C C . SER A 1 418 ? 14.062 13.891 30.742 1.00 94.50 418 SER A C 1
ATOM 3223 O O . SER A 1 418 ? 13.504 13.341 31.687 1.00 94.50 418 SER A O 1
ATOM 3225 N N . ILE A 1 419 ? 14.107 13.331 29.527 1.00 97.31 419 ILE A N 1
ATOM 3226 C CA . ILE A 1 419 ? 13.593 11.992 29.224 1.00 97.31 419 ILE A CA 1
ATOM 3227 C C . ILE A 1 419 ? 14.756 10.996 29.270 1.00 97.31 419 ILE A C 1
ATOM 3229 O O . ILE A 1 419 ? 15.701 11.080 28.482 1.00 97.31 419 ILE A O 1
ATOM 3233 N N . ALA A 1 420 ? 14.676 10.016 30.172 1.00 97.62 420 ALA A N 1
ATOM 3234 C CA . ALA A 1 420 ? 15.616 8.899 30.180 1.00 97.62 420 ALA A CA 1
ATOM 3235 C C . ALA A 1 420 ? 15.416 8.041 28.923 1.00 97.62 420 ALA A C 1
ATOM 3237 O O . ALA A 1 420 ? 14.303 7.940 28.413 1.00 97.62 420 ALA A O 1
ATOM 3238 N N . THR A 1 421 ? 16.472 7.409 28.410 1.00 96.75 421 THR A N 1
ATOM 3239 C CA . THR A 1 421 ? 16.396 6.651 27.151 1.00 96.75 421 THR A CA 1
ATOM 3240 C C . THR A 1 421 ? 17.015 5.266 27.269 1.00 96.75 421 THR A C 1
ATOM 3242 O O . THR A 1 421 ? 18.128 5.125 27.776 1.00 96.75 421 THR A O 1
ATOM 3245 N N . ILE A 1 422 ? 16.331 4.259 26.725 1.00 95.56 422 ILE A N 1
ATOM 3246 C CA . ILE A 1 422 ? 16.850 2.904 26.531 1.00 95.56 422 ILE A CA 1
ATOM 3247 C C . ILE A 1 422 ? 16.780 2.555 25.044 1.00 95.56 422 ILE A C 1
ATOM 3249 O O . ILE A 1 422 ? 15.755 2.741 24.383 1.00 95.56 422 ILE A O 1
ATOM 3253 N N . LYS A 1 423 ? 17.893 2.034 24.523 1.00 93.31 423 LYS A N 1
ATOM 3254 C CA . LYS A 1 423 ? 17.949 1.428 23.194 1.00 93.31 423 LYS A CA 1
ATOM 3255 C C . LYS A 1 423 ? 17.490 -0.025 23.286 1.00 93.31 423 LYS A C 1
ATOM 3257 O O . LYS A 1 423 ? 17.964 -0.756 24.149 1.00 93.31 423 LYS A O 1
ATOM 3262 N N . MET A 1 424 ? 16.601 -0.411 22.380 1.00 92.56 424 MET A N 1
ATOM 3263 C CA . MET A 1 424 ? 16.030 -1.751 22.247 1.00 92.56 424 MET A CA 1
ATOM 3264 C C . MET A 1 424 ? 16.457 -2.372 20.908 1.00 92.56 424 MET A C 1
ATOM 3266 O O . MET A 1 424 ? 16.508 -1.682 19.888 1.00 92.56 424 MET A O 1
ATOM 3270 N N . ALA A 1 425 ? 16.744 -3.671 20.868 1.00 89.81 425 ALA A N 1
ATOM 3271 C CA . ALA A 1 425 ? 16.861 -4.395 19.603 1.00 89.81 425 ALA A CA 1
ATOM 3272 C C . ALA A 1 425 ? 15.492 -4.505 18.904 1.00 89.81 425 ALA A C 1
ATOM 3274 O O . ALA A 1 425 ? 14.466 -4.622 19.561 1.00 89.81 425 ALA A O 1
ATOM 3275 N N . VAL A 1 426 ? 15.454 -4.541 17.566 1.00 87.25 426 VAL A N 1
ATOM 3276 C CA . VAL A 1 426 ? 14.192 -4.733 16.809 1.00 87.25 426 VAL A CA 1
ATOM 3277 C C . VAL A 1 426 ? 13.496 -6.055 17.173 1.00 87.25 426 VAL A C 1
ATOM 3279 O O . VAL A 1 426 ? 12.270 -6.141 17.137 1.00 87.25 426 VAL A O 1
ATOM 3282 N N . ARG A 1 427 ? 14.273 -7.074 17.563 1.00 90.25 427 ARG A N 1
ATOM 3283 C CA . ARG A 1 427 ? 13.798 -8.340 18.136 1.00 90.25 427 ARG A CA 1
ATOM 3284 C C . ARG A 1 427 ? 14.390 -8.507 19.539 1.00 90.25 427 ARG A C 1
ATOM 3286 O O . ARG A 1 427 ? 15.415 -9.180 19.674 1.00 90.25 427 ARG A O 1
ATOM 3293 N N . PRO A 1 428 ? 13.823 -7.856 20.568 1.00 91.06 428 PRO A N 1
ATOM 3294 C CA . PRO A 1 428 ? 14.406 -7.892 21.900 1.00 91.06 428 PRO A CA 1
ATOM 3295 C C . PRO A 1 428 ? 14.301 -9.301 22.490 1.00 91.06 428 PRO A C 1
ATOM 3297 O O . PRO A 1 428 ? 13.221 -9.899 22.523 1.00 91.06 428 PRO A O 1
ATOM 3300 N N . SER A 1 429 ? 15.427 -9.831 22.970 1.00 93.31 429 SER A N 1
ATOM 3301 C CA . SER A 1 429 ? 15.474 -11.157 23.602 1.00 93.31 429 SER A CA 1
ATOM 3302 C C . SER A 1 429 ? 14.653 -11.198 24.896 1.00 93.31 429 SER A C 1
ATOM 3304 O O . SER A 1 429 ? 14.374 -10.164 25.496 1.00 93.31 429 SER A O 1
ATOM 3306 N N . VAL A 1 430 ? 14.301 -12.391 25.387 1.00 93.31 430 VAL A N 1
ATOM 3307 C CA . VAL A 1 430 ? 13.574 -12.535 26.666 1.00 93.31 430 VAL A CA 1
ATOM 3308 C C . VAL A 1 430 ? 14.313 -11.856 27.830 1.00 93.31 430 VAL A C 1
ATOM 3310 O O . VAL A 1 430 ? 13.675 -11.233 28.679 1.00 93.31 430 VAL A O 1
ATOM 3313 N N . GLU A 1 431 ? 15.644 -11.944 27.854 1.00 96.25 431 GLU A N 1
ATOM 3314 C CA . GLU A 1 431 ? 16.488 -11.300 28.866 1.00 96.25 431 GLU A CA 1
ATOM 3315 C C . GLU A 1 431 ? 16.492 -9.774 28.718 1.00 96.25 431 GLU A C 1
ATOM 3317 O O . GLU A 1 431 ? 16.290 -9.058 29.697 1.00 96.25 431 GLU A O 1
ATOM 3322 N N . GLU A 1 432 ? 16.641 -9.270 27.491 1.00 96.06 432 GLU A N 1
ATOM 3323 C CA . GLU A 1 432 ? 16.577 -7.834 27.206 1.00 96.06 432 GLU A CA 1
ATOM 3324 C C . GLU A 1 432 ? 15.208 -7.255 27.578 1.00 96.06 432 GLU A C 1
ATOM 3326 O O . GLU A 1 432 ? 15.137 -6.241 28.269 1.00 96.06 432 GLU A O 1
ATOM 3331 N N . GLN A 1 433 ? 14.119 -7.936 27.209 1.00 96.31 433 GLN A N 1
ATOM 3332 C CA . GLN A 1 433 ? 12.766 -7.552 27.606 1.00 96.31 433 GLN A CA 1
ATOM 3333 C C . GLN A 1 433 ? 12.641 -7.480 29.129 1.00 96.31 433 GLN A C 1
ATOM 3335 O O . GLN A 1 433 ? 12.102 -6.504 29.644 1.00 96.31 433 GLN A O 1
ATOM 3340 N N . LYS A 1 434 ? 13.150 -8.479 29.863 1.00 96.94 434 LYS A N 1
ATOM 3341 C CA . LYS A 1 434 ? 13.129 -8.470 31.331 1.00 96.94 434 LYS A CA 1
ATOM 3342 C C . LYS A 1 434 ? 13.894 -7.265 31.889 1.00 96.94 434 LYS A C 1
ATOM 3344 O O . LYS A 1 434 ? 13.348 -6.547 32.716 1.00 96.94 434 LYS A O 1
ATOM 3349 N N . ASN A 1 435 ? 15.101 -7.001 31.392 1.00 97.12 435 ASN A N 1
ATOM 3350 C CA . ASN A 1 435 ? 15.919 -5.869 31.837 1.00 97.12 435 ASN A CA 1
ATOM 3351 C C . ASN A 1 435 ? 15.255 -4.512 31.550 1.00 97.12 435 ASN A C 1
ATOM 3353 O O . ASN A 1 435 ? 15.386 -3.585 32.349 1.00 97.12 435 ASN A O 1
ATOM 3357 N N . ILE A 1 436 ? 14.544 -4.388 30.423 1.00 97.75 436 ILE A N 1
ATOM 3358 C CA . ILE A 1 436 ? 13.763 -3.192 30.086 1.00 97.75 436 ILE A CA 1
ATOM 3359 C C . ILE A 1 436 ? 12.578 -3.035 31.044 1.00 97.75 436 ILE A C 1
ATOM 3361 O O . ILE A 1 436 ? 12.343 -1.933 31.531 1.00 97.75 436 ILE A O 1
ATOM 3365 N N . ILE A 1 437 ? 11.842 -4.113 31.330 1.00 98.00 437 ILE A N 1
ATOM 3366 C CA . ILE A 1 437 ? 10.701 -4.098 32.259 1.00 98.00 437 ILE A CA 1
ATOM 3367 C C . ILE A 1 437 ? 11.141 -3.735 33.681 1.00 98.00 437 ILE A C 1
ATOM 3369 O O . ILE A 1 437 ? 10.504 -2.887 34.305 1.00 98.00 437 ILE A O 1
ATOM 3373 N N . ASP A 1 438 ? 12.235 -4.332 34.162 1.00 97.12 438 ASP A N 1
ATOM 3374 C CA . ASP A 1 438 ? 12.778 -4.078 35.499 1.00 97.12 438 ASP A CA 1
ATOM 3375 C C . ASP A 1 438 ? 13.155 -2.591 35.660 1.00 97.12 438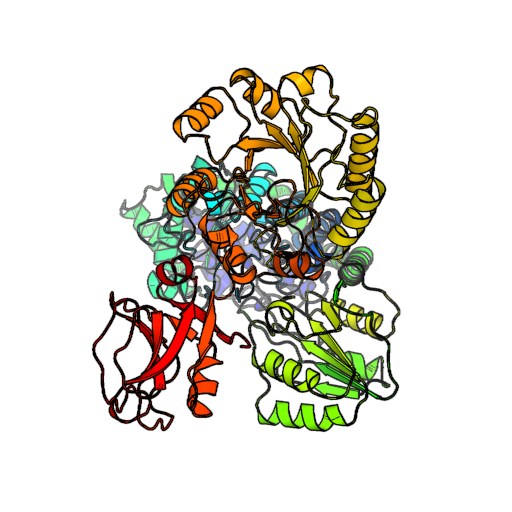 ASP A C 1
ATOM 3377 O O . ASP A 1 438 ? 12.798 -1.973 36.659 1.00 97.12 438 ASP A O 1
ATOM 3381 N N . GLN A 1 439 ? 13.782 -1.982 34.644 1.00 96.50 439 GLN A N 1
ATOM 3382 C CA . GLN A 1 439 ? 14.082 -0.542 34.636 1.00 96.50 439 GLN A CA 1
ATOM 3383 C C . GLN A 1 439 ? 12.824 0.324 34.491 1.00 96.50 439 GLN A C 1
ATOM 3385 O O . GLN A 1 439 ? 12.682 1.333 35.177 1.00 96.50 439 GLN A O 1
ATOM 3390 N N . ALA A 1 440 ? 11.892 -0.052 33.610 1.00 97.38 440 ALA A N 1
ATOM 3391 C CA . ALA A 1 440 ? 10.669 0.708 33.359 1.00 97.38 440 ALA A CA 1
ATOM 3392 C C . ALA A 1 440 ? 9.783 0.842 34.607 1.00 97.38 440 ALA A C 1
ATOM 3394 O O . ALA A 1 440 ? 9.086 1.847 34.750 1.00 97.38 440 ALA A O 1
ATOM 3395 N N . ALA A 1 441 ? 9.839 -0.127 35.526 1.00 96.06 441 ALA A N 1
ATOM 3396 C CA . ALA A 1 441 ? 9.106 -0.098 36.789 1.00 96.06 441 ALA A CA 1
ATOM 3397 C C . ALA A 1 441 ? 9.511 1.062 37.726 1.00 96.06 441 ALA A C 1
ATOM 3399 O O . ALA A 1 441 ? 8.740 1.417 38.618 1.00 96.06 441 ALA A O 1
ATOM 3400 N N . GLU A 1 442 ? 10.679 1.684 37.523 1.00 96.06 442 GLU A N 1
ATOM 3401 C CA . GLU A 1 442 ? 11.140 2.846 38.300 1.00 96.06 442 GLU A CA 1
ATOM 3402 C C . GLU A 1 442 ? 10.549 4.187 37.815 1.00 96.06 442 GLU A C 1
ATOM 3404 O O . GLU A 1 442 ? 10.736 5.227 38.461 1.00 96.06 442 GLU A O 1
ATOM 3409 N N . TYR A 1 443 ? 9.819 4.178 36.694 1.00 97.81 443 TYR A N 1
ATOM 3410 C CA . TYR A 1 443 ? 9.276 5.364 36.031 1.00 97.81 443 TYR A CA 1
ATOM 3411 C C . TYR A 1 443 ? 7.748 5.453 36.147 1.00 97.81 443 TYR A C 1
ATOM 3413 O O . TYR A 1 443 ? 7.036 4.467 36.311 1.00 97.81 443 TYR A O 1
ATOM 3421 N N . GLU A 1 444 ? 7.217 6.670 36.024 1.00 97.56 444 GLU A N 1
ATOM 3422 C CA . GLU A 1 444 ? 5.767 6.940 36.074 1.00 97.56 444 GLU A CA 1
ATOM 3423 C C . GLU A 1 444 ? 5.108 6.903 34.694 1.00 97.56 444 GLU A C 1
ATOM 3425 O O . GLU A 1 444 ? 3.874 6.842 34.562 1.00 97.56 444 GLU A O 1
ATOM 3430 N N . GLN A 1 445 ? 5.938 7.022 33.662 1.00 98.12 445 GLN A N 1
ATOM 3431 C CA . GLN A 1 445 ? 5.544 7.080 32.272 1.00 98.12 445 GLN A CA 1
ATOM 3432 C C . GLN A 1 445 ? 6.599 6.411 31.398 1.00 98.12 445 GLN A C 1
ATOM 3434 O O . GLN A 1 445 ? 7.798 6.635 31.559 1.00 98.12 445 GLN A O 1
ATOM 3439 N N . VAL A 1 446 ? 6.121 5.637 30.429 1.00 98.50 446 VAL A N 1
ATOM 3440 C CA . VAL A 1 446 ? 6.940 5.036 29.383 1.00 98.50 446 VAL A CA 1
ATOM 3441 C C . VAL A 1 446 ? 6.411 5.475 28.026 1.00 98.50 446 VAL A C 1
ATOM 3443 O O . VAL A 1 446 ? 5.211 5.386 27.765 1.00 98.50 446 VAL A O 1
ATOM 3446 N N . VAL A 1 447 ? 7.313 5.918 27.156 1.00 98.50 447 VAL A N 1
ATOM 3447 C CA . VAL A 1 447 ? 7.073 6.107 25.725 1.00 98.50 447 VAL A CA 1
ATOM 3448 C C . VAL A 1 447 ? 7.836 5.018 24.987 1.00 98.50 447 VAL A C 1
ATOM 3450 O O . VAL A 1 447 ? 9.063 5.026 24.975 1.00 98.50 447 VAL A O 1
ATOM 3453 N N . ILE A 1 448 ? 7.136 4.074 24.370 1.00 98.00 448 ILE A N 1
ATOM 3454 C CA . ILE A 1 448 ? 7.762 3.042 23.542 1.00 98.00 448 ILE A CA 1
ATOM 3455 C C . ILE A 1 448 ? 7.521 3.348 22.064 1.00 98.00 448 ILE A C 1
ATOM 3457 O O . ILE A 1 448 ? 6.379 3.437 21.614 1.00 98.00 448 ILE A O 1
ATOM 3461 N N . CYS A 1 449 ? 8.611 3.534 21.321 1.00 97.25 449 CYS A N 1
ATOM 3462 C CA . CYS A 1 449 ? 8.599 3.708 19.875 1.00 97.25 449 CYS A CA 1
ATOM 3463 C C . CYS A 1 449 ? 8.774 2.337 19.217 1.00 97.25 449 CYS A C 1
ATOM 3465 O O . CYS A 1 449 ? 9.862 1.758 19.269 1.00 97.25 449 CYS A O 1
ATOM 3467 N N . THR A 1 450 ? 7.703 1.810 18.632 1.00 94.50 450 THR A N 1
ATOM 3468 C CA . THR A 1 450 ? 7.704 0.514 17.947 1.00 94.50 450 THR A CA 1
ATOM 3469 C C . THR A 1 450 ? 8.095 0.676 16.481 1.00 94.50 450 THR A C 1
ATOM 3471 O O . THR A 1 450 ? 7.849 1.709 15.849 1.00 94.50 450 THR A O 1
ATOM 3474 N N . TYR A 1 451 ? 8.702 -0.365 15.916 1.00 90.94 451 TYR A N 1
ATOM 3475 C CA . TYR A 1 451 ? 9.106 -0.402 14.513 1.00 90.94 451 TYR A CA 1
ATOM 3476 C C . TYR A 1 451 ? 8.720 -1.746 13.896 1.00 90.94 451 TYR A C 1
ATOM 3478 O O . TYR A 1 451 ? 9.336 -2.768 14.196 1.00 90.94 451 TYR A O 1
ATOM 3486 N N . ASN A 1 452 ? 7.683 -1.745 13.046 1.00 87.06 452 ASN A N 1
ATOM 3487 C CA . ASN A 1 452 ? 7.097 -2.950 12.438 1.00 87.06 452 ASN A CA 1
ATOM 3488 C C . ASN A 1 452 ? 6.775 -4.054 13.462 1.00 87.06 452 ASN A C 1
ATOM 3490 O O . ASN A 1 452 ? 7.037 -5.232 13.219 1.00 87.06 452 ASN A O 1
ATOM 3494 N N . ALA A 1 453 ? 6.198 -3.696 14.612 1.00 87.12 453 ALA A N 1
ATOM 3495 C CA . ALA A 1 453 ? 5.892 -4.669 15.661 1.00 87.12 453 ALA A CA 1
ATOM 3496 C C . ALA A 1 453 ? 4.856 -5.723 15.211 1.00 87.12 453 ALA A C 1
ATOM 3498 O O . ALA A 1 453 ? 4.863 -6.848 15.703 1.00 87.12 453 ALA A O 1
ATOM 3499 N N . ASN A 1 454 ? 4.037 -5.418 14.195 1.00 77.44 454 ASN A N 1
ATOM 3500 C CA . ASN A 1 454 ? 3.186 -6.399 13.510 1.00 77.44 454 ASN A CA 1
ATOM 3501 C C . ASN A 1 454 ? 3.964 -7.574 12.884 1.00 77.44 454 ASN A C 1
ATOM 3503 O O . ASN A 1 454 ? 3.417 -8.670 12.759 1.00 77.44 454 ASN A O 1
ATOM 3507 N N . ILE A 1 455 ? 5.227 -7.350 12.512 1.00 80.62 455 ILE A N 1
ATOM 3508 C CA . ILE A 1 455 ? 6.146 -8.364 11.979 1.00 80.62 455 ILE A CA 1
ATOM 3509 C C . ILE A 1 455 ? 7.061 -8.900 13.090 1.00 80.62 455 ILE A C 1
ATOM 3511 O O . ILE A 1 455 ? 7.254 -10.109 13.205 1.00 80.62 455 ILE A O 1
ATOM 3515 N N . TYR A 1 456 ? 7.600 -8.015 13.930 1.00 83.81 456 TYR A N 1
ATOM 3516 C CA . TYR A 1 456 ? 8.494 -8.354 15.041 1.00 83.81 456 TYR A CA 1
ATOM 3517 C C . TYR A 1 456 ? 7.714 -8.446 16.354 1.00 83.81 456 TYR A C 1
ATOM 3519 O O . TYR A 1 456 ? 7.689 -7.514 17.165 1.00 83.81 456 TYR A O 1
ATOM 3527 N N . GLN A 1 457 ? 7.035 -9.580 16.541 1.00 81.50 457 GLN A N 1
ATOM 3528 C CA . GLN A 1 457 ? 6.083 -9.783 17.637 1.00 81.50 457 GLN A CA 1
ATOM 3529 C C . GLN A 1 457 ? 6.724 -9.706 19.030 1.00 81.50 457 GLN A C 1
ATOM 3531 O O . GLN A 1 457 ? 6.029 -9.421 20.002 1.00 81.50 457 GLN A O 1
ATOM 3536 N N . GLU A 1 458 ? 8.042 -9.861 19.141 1.00 90.56 458 GLU A N 1
ATOM 3537 C CA . GLU A 1 458 ? 8.792 -9.675 20.385 1.00 90.56 458 GLU A CA 1
ATOM 3538 C C . GLU A 1 458 ? 8.638 -8.246 20.947 1.00 90.56 458 GLU A C 1
ATOM 3540 O O . GLU A 1 458 ? 8.582 -8.054 22.163 1.00 90.56 458 GLU A O 1
ATOM 3545 N N . GLN A 1 459 ? 8.486 -7.234 20.080 1.00 92.94 459 GLN A N 1
ATOM 3546 C CA . GLN A 1 459 ? 8.153 -5.872 20.516 1.00 92.94 459 GLN A CA 1
ATOM 3547 C C . GLN A 1 459 ? 6.729 -5.799 21.085 1.00 92.94 459 GLN A C 1
ATOM 3549 O O . GLN A 1 459 ? 6.501 -5.133 22.094 1.00 92.94 459 GLN A O 1
ATOM 3554 N N . LEU A 1 460 ? 5.767 -6.506 20.479 1.00 87.25 460 LEU A N 1
ATOM 3555 C CA . LEU A 1 460 ? 4.384 -6.558 20.968 1.00 87.25 460 LEU A CA 1
ATOM 3556 C C . LEU A 1 460 ? 4.299 -7.233 22.343 1.00 87.25 460 LEU A C 1
ATOM 3558 O O . LEU A 1 460 ? 3.545 -6.786 23.207 1.00 87.25 460 LEU A O 1
ATOM 3562 N N . GLU A 1 461 ? 5.087 -8.282 22.574 1.00 91.38 461 GLU A N 1
ATOM 3563 C CA . GLU A 1 461 ? 5.204 -8.920 23.889 1.00 91.38 461 GLU A CA 1
ATOM 3564 C C . GLU A 1 461 ? 5.733 -7.949 24.949 1.00 91.38 461 GLU A C 1
ATOM 3566 O O . GLU A 1 461 ? 5.173 -7.873 26.047 1.00 91.38 461 GLU A O 1
ATOM 3571 N N . LEU A 1 462 ? 6.770 -7.171 24.618 1.00 96.38 462 LEU A N 1
ATOM 3572 C CA . LEU A 1 462 ? 7.300 -6.138 25.505 1.00 96.38 462 LEU A CA 1
ATOM 3573 C C . LEU A 1 462 ? 6.251 -5.059 25.809 1.00 96.38 462 LEU A C 1
ATOM 3575 O O . LEU A 1 462 ? 6.060 -4.714 26.975 1.00 96.38 462 LEU A O 1
ATOM 3579 N N . VAL A 1 463 ? 5.520 -4.577 24.796 1.00 96.88 463 VAL A N 1
ATOM 3580 C CA . VAL A 1 463 ? 4.417 -3.617 24.981 1.00 96.88 463 VAL A CA 1
ATOM 3581 C C . VAL A 1 463 ? 3.355 -4.184 25.929 1.00 96.88 463 VAL A C 1
ATOM 3583 O O . VAL A 1 463 ? 2.962 -3.500 26.872 1.00 96.88 463 VAL A O 1
ATOM 3586 N N . LYS A 1 464 ? 2.927 -5.443 25.750 1.00 93.62 464 LYS A N 1
ATOM 3587 C CA . LYS A 1 464 ? 1.957 -6.096 26.654 1.00 93.62 464 LYS A CA 1
ATOM 3588 C C . LYS A 1 464 ? 2.461 -6.167 28.095 1.00 93.62 464 LYS A C 1
ATOM 3590 O O . LYS A 1 464 ? 1.697 -5.896 29.017 1.00 93.62 464 LYS A O 1
ATOM 3595 N N . LYS A 1 465 ? 3.740 -6.500 28.297 1.00 96.38 465 LYS A N 1
ATOM 3596 C CA . LYS A 1 465 ? 4.358 -6.537 29.632 1.00 96.38 465 LYS A CA 1
ATOM 3597 C C . LYS A 1 465 ? 4.406 -5.145 30.271 1.00 96.38 465 LYS A C 1
ATOM 3599 O O . LYS A 1 465 ? 4.051 -5.018 31.438 1.00 96.38 465 LYS A O 1
ATOM 3604 N N . LEU A 1 466 ? 4.758 -4.107 29.507 1.00 97.75 466 LEU A N 1
ATOM 3605 C CA . LEU A 1 466 ? 4.746 -2.713 29.973 1.00 97.75 466 LEU A CA 1
ATOM 3606 C C . LEU A 1 466 ? 3.339 -2.251 30.375 1.00 97.75 466 LEU A C 1
ATOM 3608 O O . LEU A 1 466 ? 3.184 -1.593 31.400 1.00 97.75 466 LEU A O 1
ATOM 3612 N N . LEU A 1 467 ? 2.309 -2.627 29.608 1.00 94.69 467 LEU A N 1
ATOM 3613 C CA . LEU A 1 467 ? 0.906 -2.319 29.923 1.00 94.69 467 LEU A CA 1
ATOM 3614 C C . LEU A 1 467 ? 0.413 -2.980 31.222 1.00 94.69 467 LEU A C 1
ATOM 3616 O O . LEU A 1 467 ? -0.563 -2.508 31.801 1.00 94.69 467 LEU A O 1
ATOM 3620 N N . GLY A 1 468 ? 1.068 -4.054 31.676 1.00 93.69 468 GLY A N 1
ATOM 3621 C CA . GLY A 1 468 ? 0.779 -4.718 32.950 1.00 93.69 468 GLY A CA 1
ATOM 3622 C C . GLY A 1 468 ? 1.369 -4.018 34.179 1.00 93.69 468 GLY A C 1
ATOM 3623 O O . GLY A 1 468 ? 1.035 -4.389 35.304 1.00 93.69 468 GLY A O 1
ATOM 3624 N N . LEU A 1 469 ? 2.237 -3.018 33.991 1.00 94.44 469 LEU A N 1
ATOM 3625 C CA . LEU A 1 469 ? 2.818 -2.234 35.080 1.00 94.44 469 LEU A CA 1
ATOM 3626 C C . LEU A 1 469 ? 1.885 -1.084 35.486 1.00 94.44 469 LEU A C 1
ATOM 3628 O O . LEU A 1 469 ? 1.094 -0.579 34.689 1.00 94.44 469 LEU A O 1
ATOM 3632 N N . ASN A 1 470 ? 2.008 -0.616 36.730 1.00 93.94 470 ASN A N 1
ATOM 3633 C CA . ASN A 1 470 ? 1.229 0.515 37.242 1.00 93.94 470 ASN A CA 1
ATOM 3634 C C . ASN A 1 470 ? 1.818 1.874 36.804 1.00 93.94 470 ASN A C 1
ATOM 3636 O O . ASN A 1 470 ? 2.186 2.702 37.636 1.00 93.94 470 ASN A O 1
ATOM 3640 N N . LEU A 1 471 ? 1.944 2.087 35.491 1.00 95.62 471 LEU A N 1
ATOM 3641 C CA . LEU A 1 471 ? 2.501 3.300 34.884 1.00 95.62 471 LEU A CA 1
ATOM 3642 C C . LEU A 1 471 ? 1.705 3.730 33.644 1.00 95.62 471 LEU A C 1
ATOM 3644 O O . LEU A 1 471 ? 0.865 2.996 33.122 1.00 95.62 471 LEU A O 1
ATOM 3648 N N . THR A 1 472 ? 1.939 4.951 33.159 1.00 97.12 472 THR A N 1
ATOM 3649 C CA . THR A 1 472 ? 1.302 5.432 31.921 1.00 97.12 472 THR A CA 1
ATOM 3650 C C . THR A 1 472 ? 2.130 5.043 30.699 1.00 97.12 472 THR A C 1
ATOM 3652 O O . THR A 1 472 ? 3.241 5.537 30.539 1.00 97.12 472 THR A O 1
ATOM 3655 N N . VAL A 1 473 ? 1.580 4.212 29.812 1.00 98.00 473 VAL A N 1
ATOM 3656 C CA . VAL A 1 473 ? 2.246 3.812 28.561 1.00 98.00 473 VAL A CA 1
ATOM 3657 C C . VAL A 1 473 ? 1.724 4.639 27.384 1.00 98.00 473 VAL A C 1
ATOM 3659 O O . VAL A 1 473 ? 0.511 4.728 27.166 1.00 98.00 473 VAL A O 1
ATOM 3662 N N . TYR A 1 474 ? 2.648 5.212 26.615 1.00 98.38 474 TYR A N 1
ATOM 3663 C CA . TYR A 1 474 ? 2.428 5.750 25.275 1.00 98.38 474 TYR A CA 1
ATOM 3664 C C . TYR A 1 474 ? 3.134 4.855 24.268 1.00 98.38 474 TYR A C 1
ATOM 3666 O O . TYR A 1 474 ? 4.334 4.616 24.390 1.00 98.38 474 TYR A O 1
ATOM 3674 N N . VAL A 1 475 ? 2.396 4.374 23.273 1.00 98.19 475 VAL A N 1
ATOM 3675 C CA . VAL A 1 475 ? 2.960 3.612 22.159 1.00 98.19 475 VAL A CA 1
ATOM 3676 C C . VAL A 1 475 ? 2.964 4.511 20.927 1.00 98.19 475 VAL A C 1
ATOM 3678 O O . VAL A 1 475 ? 1.921 5.041 20.540 1.00 98.19 475 VAL A O 1
ATOM 3681 N N . ILE A 1 476 ? 4.135 4.700 20.326 1.00 97.75 476 ILE A N 1
ATOM 3682 C CA . ILE A 1 476 ? 4.306 5.476 19.096 1.00 97.75 476 ILE A CA 1
ATOM 3683 C C . ILE A 1 476 ? 4.804 4.524 18.010 1.00 97.75 476 ILE A C 1
ATOM 3685 O O . ILE A 1 476 ? 5.954 4.094 18.051 1.00 97.75 476 ILE A O 1
ATOM 3689 N N . SER A 1 477 ? 3.957 4.194 17.035 1.00 95.50 477 SER A N 1
ATOM 3690 C CA . SER A 1 477 ? 4.413 3.431 15.874 1.00 95.50 477 SER A CA 1
ATOM 3691 C C . SER A 1 477 ? 5.162 4.333 14.907 1.00 95.50 477 SER A C 1
ATOM 3693 O O . SER A 1 477 ? 4.615 5.298 14.364 1.00 95.50 477 SER A O 1
ATOM 3695 N N . MET A 1 478 ? 6.425 3.986 14.673 1.00 94.06 478 MET A N 1
ATOM 3696 C CA . MET A 1 478 ? 7.306 4.702 13.757 1.00 94.06 478 MET A CA 1
ATOM 3697 C C . MET A 1 478 ? 7.206 4.202 12.314 1.00 94.06 478 MET A C 1
ATOM 3699 O O . MET A 1 478 ? 7.836 4.777 11.440 1.00 94.06 478 MET A O 1
ATOM 3703 N N . ARG A 1 479 ? 6.485 3.111 12.035 1.00 92.12 479 ARG A N 1
ATOM 3704 C CA . ARG A 1 479 ? 6.349 2.580 10.668 1.00 92.12 479 ARG A CA 1
ATOM 3705 C C . ARG A 1 479 ? 4.936 2.047 10.459 1.00 92.12 479 ARG A C 1
ATOM 3707 O O . ARG A 1 479 ? 4.004 2.836 10.368 1.00 92.12 479 ARG A O 1
ATOM 3714 N N . ASN A 1 480 ? 4.750 0.733 10.395 1.00 91.12 480 ASN A N 1
ATOM 3715 C CA . ASN A 1 480 ? 3.433 0.149 10.167 1.00 91.12 480 ASN A CA 1
ATOM 3716 C C . ASN A 1 480 ? 2.449 0.470 11.318 1.00 91.12 480 ASN A C 1
ATOM 3718 O O . ASN A 1 480 ? 2.751 0.164 12.474 1.00 91.12 480 ASN A O 1
ATOM 3722 N N . PRO A 1 481 ? 1.248 1.007 11.042 1.00 91.94 481 PRO A N 1
ATOM 3723 C CA . PRO A 1 481 ? 0.322 1.475 12.079 1.00 91.94 481 PRO A CA 1
ATOM 3724 C C . PRO A 1 481 ? -0.610 0.370 12.618 1.00 91.94 481 PRO A C 1
ATOM 3726 O O . PRO A 1 481 ? -1.763 0.625 12.964 1.00 91.94 481 PRO A O 1
ATOM 3729 N N . TYR A 1 482 ? -0.143 -0.882 12.659 1.00 86.38 482 TYR A N 1
ATOM 3730 C CA . TYR A 1 482 ? -0.993 -2.043 12.950 1.00 86.38 482 TYR A CA 1
ATOM 3731 C C . TYR A 1 482 ? -0.950 -2.512 14.406 1.00 86.38 482 TYR A C 1
ATOM 3733 O O . TYR A 1 482 ? -1.621 -3.485 14.727 1.00 86.38 482 TYR A O 1
ATOM 3741 N N . ASP A 1 483 ? -0.207 -1.876 15.312 1.00 86.25 483 ASP A N 1
ATOM 3742 C CA . ASP A 1 483 ? 0.009 -2.435 16.659 1.00 86.25 483 ASP A CA 1
ATOM 3743 C C . ASP A 1 483 ? -1.311 -2.634 17.430 1.00 86.25 483 ASP A C 1
ATOM 3745 O O . ASP A 1 483 ? -1.490 -3.653 18.098 1.00 86.25 483 ASP A O 1
ATOM 3749 N N . LEU A 1 484 ? -2.287 -1.730 17.255 1.00 81.88 484 LEU A N 1
ATOM 3750 C CA . LEU A 1 484 ? -3.638 -1.862 17.826 1.00 81.88 484 LEU A CA 1
ATOM 3751 C C . LEU A 1 484 ? -4.422 -3.071 17.302 1.00 81.88 484 LEU A C 1
ATOM 3753 O O . LEU A 1 484 ? -5.298 -3.578 18.000 1.00 81.88 484 LEU A O 1
ATOM 3757 N N . VAL A 1 485 ? -4.103 -3.566 16.102 1.00 73.81 485 VAL A N 1
ATOM 3758 C CA . VAL A 1 485 ? -4.696 -4.797 15.552 1.00 73.81 485 VAL A CA 1
ATOM 3759 C C . VAL A 1 485 ? -4.307 -6.007 16.410 1.00 73.81 485 VAL A C 1
ATOM 3761 O O . VAL A 1 485 ? -5.075 -6.971 16.477 1.00 73.81 485 VAL A O 1
ATOM 3764 N N . PHE A 1 486 ? -3.147 -5.958 17.074 1.00 73.44 486 PHE A N 1
ATOM 3765 C CA . PHE A 1 486 ? -2.587 -7.049 17.878 1.00 73.44 486 PHE A CA 1
ATOM 3766 C C . PHE A 1 486 ? -2.692 -6.831 19.393 1.00 73.44 486 PHE A C 1
ATOM 3768 O O . PHE A 1 486 ? -2.663 -7.806 20.151 1.00 73.44 486 PHE A O 1
ATOM 3775 N N . ILE A 1 487 ? -2.781 -5.572 19.830 1.00 78.56 487 ILE A N 1
ATOM 3776 C CA . ILE A 1 487 ? -2.872 -5.170 21.239 1.00 78.56 487 ILE A CA 1
ATOM 3777 C C . ILE A 1 487 ? -3.966 -4.098 21.394 1.00 78.56 487 ILE A C 1
ATOM 3779 O O . ILE A 1 487 ? -3.665 -2.904 21.509 1.00 78.56 487 ILE A O 1
ATOM 3783 N N . PRO A 1 488 ? -5.253 -4.482 21.393 1.00 73.50 488 PRO A N 1
ATOM 3784 C CA . PRO A 1 488 ? -6.350 -3.534 21.592 1.00 73.50 488 PRO A CA 1
ATOM 3785 C C . PRO A 1 488 ? -6.312 -2.847 22.971 1.00 73.50 488 PRO A C 1
ATOM 3787 O O . PRO A 1 488 ? -6.923 -1.790 23.146 1.00 73.50 488 PRO A O 1
ATOM 3790 N N . GLU A 1 489 ? -5.582 -3.405 23.942 1.00 82.94 489 GLU A N 1
ATOM 3791 C CA . GLU A 1 489 ? -5.422 -2.882 25.303 1.00 82.94 489 GLU A CA 1
ATOM 3792 C C . GLU A 1 489 ? -4.580 -1.599 25.377 1.00 82.94 489 GLU A C 1
ATOM 3794 O O . GLU A 1 489 ? -4.625 -0.905 26.397 1.00 82.94 489 GLU A O 1
ATOM 3799 N N . ILE A 1 490 ? -3.835 -1.246 24.318 1.00 88.06 490 ILE A N 1
ATOM 3800 C CA . ILE A 1 490 ? -3.093 0.021 24.268 1.00 88.06 490 ILE A CA 1
ATOM 3801 C C . ILE A 1 490 ? -4.080 1.176 24.482 1.00 88.06 490 ILE A C 1
ATOM 3803 O O . ILE A 1 490 ? -5.112 1.278 23.809 1.00 88.06 490 ILE A O 1
ATOM 3807 N N . LYS A 1 491 ? -3.760 2.047 25.446 1.00 87.12 491 LYS A N 1
ATOM 3808 C CA . LYS A 1 491 ? -4.589 3.206 25.807 1.00 87.12 491 LYS A CA 1
ATOM 3809 C C . LYS A 1 491 ? -4.225 4.449 25.005 1.00 87.12 491 LYS A C 1
ATOM 3811 O O . LYS A 1 491 ? -5.133 5.089 24.499 1.00 87.12 491 LYS A O 1
ATOM 3816 N N . ASN A 1 492 ? -2.930 4.745 24.865 1.00 95.50 492 ASN A N 1
ATOM 3817 C CA . ASN A 1 492 ? -2.424 5.894 24.112 1.00 95.50 492 ASN A CA 1
ATOM 3818 C C . ASN A 1 492 ? -1.590 5.400 22.923 1.00 95.50 492 ASN A C 1
ATOM 3820 O O . ASN A 1 492 ? -0.543 4.780 23.131 1.00 95.50 492 ASN A O 1
ATOM 3824 N N . TYR A 1 493 ? -2.061 5.658 21.701 1.00 95.69 493 TYR A N 1
ATOM 3825 C CA . TYR A 1 493 ? -1.437 5.204 20.459 1.00 95.69 493 TYR A CA 1
ATOM 3826 C C . TYR A 1 493 ? -1.329 6.327 19.429 1.00 95.69 493 TYR A C 1
ATOM 3828 O O . TYR A 1 493 ? -2.331 6.951 19.064 1.00 95.69 493 TYR A O 1
ATOM 3836 N N . VAL A 1 494 ? -0.110 6.547 18.943 1.00 97.19 494 VAL A N 1
ATOM 3837 C CA . VAL A 1 494 ? 0.238 7.565 17.943 1.00 97.19 494 VAL A CA 1
ATOM 3838 C C . VAL A 1 494 ? 1.004 6.909 16.797 1.00 97.19 494 VAL A C 1
ATOM 3840 O O . VAL A 1 494 ? 1.724 5.937 17.016 1.00 97.19 494 VAL A O 1
ATOM 3843 N N . CYS A 1 495 ? 0.857 7.421 15.578 1.00 97.00 495 CYS A N 1
ATOM 3844 C CA . CYS A 1 495 ? 1.535 6.909 14.385 1.00 97.00 495 CYS A CA 1
ATOM 3845 C C . CYS A 1 495 ? 2.289 8.016 13.636 1.00 97.00 495 CYS A C 1
ATOM 3847 O O . CYS A 1 495 ? 1.786 9.135 13.510 1.00 97.00 495 CYS A O 1
ATOM 3849 N N . LEU A 1 496 ? 3.477 7.668 13.127 1.00 94.50 496 LEU A N 1
ATOM 3850 C CA . LEU A 1 496 ? 4.339 8.520 12.295 1.00 94.50 496 LEU A CA 1
ATOM 3851 C C . LEU A 1 496 ? 4.659 7.933 10.910 1.00 94.50 496 LEU A C 1
ATOM 3853 O O . LEU A 1 496 ? 5.273 8.624 10.109 1.00 94.50 496 LEU A O 1
ATOM 3857 N N . TYR A 1 497 ? 4.234 6.697 10.618 1.00 95.00 497 TYR A N 1
ATOM 3858 C CA . TYR A 1 497 ? 4.256 6.035 9.296 1.00 95.00 497 TYR A CA 1
ATOM 3859 C C . TYR A 1 497 ? 5.622 5.845 8.616 1.00 95.00 497 TYR A C 1
ATOM 3861 O O . TYR A 1 497 ? 5.733 5.085 7.656 1.00 95.00 497 TYR A O 1
ATOM 3869 N N . GLU A 1 498 ? 6.687 6.460 9.113 1.00 90.25 498 GLU A N 1
ATOM 3870 C CA . GLU A 1 498 ? 8.026 6.343 8.556 1.00 90.25 498 GLU A CA 1
ATOM 3871 C C . GLU A 1 498 ? 9.108 6.582 9.620 1.00 90.25 498 GLU A C 1
ATOM 3873 O O . GLU A 1 498 ? 8.939 7.361 10.561 1.00 90.25 498 GLU A O 1
ATOM 3878 N N . TYR A 1 499 ? 10.256 5.922 9.461 1.00 89.62 499 TYR A N 1
ATOM 3879 C CA . TYR A 1 499 ? 11.431 6.090 10.314 1.00 89.62 499 TYR A CA 1
ATOM 3880 C C . TYR A 1 499 ? 12.505 6.849 9.510 1.00 89.62 499 TYR A C 1
ATOM 3882 O O . TYR A 1 499 ? 13.419 6.271 8.912 1.00 89.62 499 TYR A O 1
ATOM 3890 N N . THR A 1 500 ? 12.353 8.172 9.432 1.00 88.94 500 THR A N 1
ATOM 3891 C CA . THR A 1 500 ? 13.146 9.085 8.593 1.00 88.94 500 THR A CA 1
ATOM 3892 C C . THR A 1 500 ? 13.724 10.218 9.442 1.00 88.94 500 THR A C 1
ATOM 3894 O O . THR A 1 500 ? 13.340 10.422 10.593 1.00 88.94 500 THR A O 1
ATOM 3897 N N . LYS A 1 501 ? 14.658 11.000 8.883 1.00 88.31 501 LYS A N 1
ATOM 3898 C CA . LYS A 1 501 ? 15.179 12.197 9.573 1.00 88.31 501 LYS A CA 1
ATOM 3899 C C . LYS A 1 501 ? 14.049 13.186 9.900 1.00 88.31 501 LYS A C 1
ATOM 3901 O O . LYS A 1 501 ? 14.085 13.816 10.955 1.00 88.31 501 LYS A O 1
ATOM 3906 N N . ASN A 1 502 ? 13.049 13.296 9.025 1.00 92.81 502 ASN A N 1
ATOM 3907 C CA . ASN A 1 502 ? 11.910 14.189 9.217 1.00 92.81 502 ASN A CA 1
ATOM 3908 C C . ASN A 1 502 ? 10.972 13.665 10.307 1.00 92.81 502 ASN A C 1
ATOM 3910 O O . ASN A 1 502 ? 10.641 14.424 11.212 1.00 92.81 502 ASN A O 1
ATOM 3914 N N . SER A 1 503 ? 10.647 12.369 10.326 1.00 93.94 503 SER A N 1
ATOM 3915 C CA . SER A 1 503 ? 9.774 11.827 11.375 1.00 93.94 503 SER A CA 1
ATOM 3916 C C . SER A 1 503 ? 10.414 11.837 12.761 1.00 93.94 503 SER A C 1
ATOM 3918 O O . SER A 1 503 ? 9.718 12.052 13.750 1.00 93.94 503 SER A O 1
ATOM 3920 N N . ILE A 1 504 ? 11.742 11.707 12.859 1.00 94.00 504 ILE A N 1
ATOM 3921 C CA . ILE A 1 504 ? 12.461 11.905 14.127 1.00 94.00 504 ILE A CA 1
ATOM 3922 C C . ILE A 1 504 ? 12.346 13.364 14.586 1.00 94.00 504 ILE A C 1
ATOM 3924 O O . ILE A 1 504 ? 12.076 13.606 15.762 1.00 94.00 504 ILE A O 1
ATOM 3928 N N . LYS A 1 505 ? 12.496 14.350 13.687 1.00 95.06 505 LYS A N 1
ATOM 3929 C CA . LYS A 1 505 ? 12.264 15.768 14.030 1.00 95.06 505 LYS A CA 1
ATOM 3930 C C . LYS A 1 505 ? 10.827 15.986 14.515 1.00 95.06 505 LYS A C 1
ATOM 3932 O O . LYS A 1 505 ? 10.638 16.615 15.554 1.00 95.06 505 LYS A O 1
ATOM 3937 N N . THR A 1 506 ? 9.837 15.435 13.816 1.00 97.44 506 THR A N 1
ATOM 3938 C CA . THR A 1 506 ? 8.419 15.505 14.200 1.00 97.44 506 THR A CA 1
ATOM 3939 C C . THR A 1 506 ? 8.162 14.844 15.555 1.00 97.44 506 THR A C 1
ATOM 3941 O O . THR A 1 506 ? 7.489 15.432 16.399 1.00 97.44 506 THR A O 1
ATOM 3944 N N . LEU A 1 507 ? 8.759 13.678 15.829 1.00 97.38 507 LEU A N 1
ATOM 3945 C CA . LEU A 1 507 ? 8.694 13.016 17.135 1.00 97.38 507 LEU A CA 1
ATOM 3946 C C . LEU A 1 507 ? 9.232 13.923 18.248 1.00 97.38 507 LEU A C 1
ATOM 3948 O O . LEU A 1 507 ? 8.588 14.065 19.284 1.00 97.38 507 LEU A O 1
ATOM 3952 N N . ILE A 1 508 ? 10.380 14.574 18.037 1.00 97.50 508 ILE A N 1
ATOM 3953 C CA . ILE A 1 508 ? 10.945 15.511 19.018 1.00 97.50 508 ILE A CA 1
ATOM 3954 C C . ILE A 1 508 ? 10.007 16.700 19.251 1.00 97.50 508 ILE A C 1
ATOM 3956 O O . ILE A 1 508 ? 9.721 17.012 20.408 1.00 97.50 508 ILE A O 1
ATOM 3960 N N . LYS A 1 509 ? 9.485 17.328 18.188 1.00 98.06 509 LYS A N 1
ATOM 3961 C CA . LYS A 1 509 ? 8.498 18.419 18.300 1.00 98.06 509 LYS A CA 1
ATOM 3962 C C . LYS A 1 509 ? 7.257 17.969 19.080 1.00 98.06 509 LYS A C 1
ATOM 3964 O O . LYS A 1 509 ? 6.769 18.699 19.942 1.00 98.06 509 LYS A O 1
ATOM 3969 N N . TYR A 1 510 ? 6.768 16.754 18.823 1.00 98.06 510 TYR A N 1
ATOM 3970 C CA . TYR A 1 510 ? 5.617 16.174 19.516 1.00 98.06 510 TYR A CA 1
ATOM 3971 C C . TYR A 1 510 ? 5.892 15.935 21.006 1.00 98.06 510 TYR A C 1
ATOM 3973 O O . TYR A 1 510 ? 5.102 16.355 21.851 1.00 98.06 510 TYR A O 1
ATOM 3981 N N . LEU A 1 511 ? 7.041 15.344 21.352 1.00 97.62 511 LEU A N 1
ATOM 3982 C CA . LEU A 1 511 ? 7.441 15.123 22.748 1.00 97.62 511 LEU A CA 1
ATOM 3983 C C . LEU A 1 511 ? 7.668 16.443 23.505 1.00 97.62 511 LEU A C 1
ATOM 3985 O O . LEU A 1 511 ? 7.387 16.525 24.700 1.00 97.62 511 LEU A O 1
ATOM 3989 N N . LYS A 1 512 ? 8.110 17.501 22.813 1.00 96.88 512 LYS A N 1
ATOM 3990 C CA . LYS A 1 512 ? 8.197 18.870 23.353 1.00 96.88 512 LYS A CA 1
ATOM 3991 C C . LYS A 1 512 ? 6.857 19.614 23.381 1.00 96.88 512 LYS A C 1
ATOM 3993 O O . LYS A 1 512 ? 6.790 20.706 23.939 1.00 96.88 512 LYS A O 1
ATOM 3998 N N . ARG A 1 513 ? 5.794 19.027 22.817 1.00 95.19 513 ARG A N 1
ATOM 3999 C CA . ARG A 1 513 ? 4.454 19.623 22.663 1.00 95.19 513 ARG A CA 1
ATOM 4000 C C . ARG A 1 513 ? 4.441 20.904 21.816 1.00 95.19 513 ARG A C 1
ATOM 4002 O O . ARG A 1 513 ? 3.569 21.751 21.986 1.00 95.19 513 ARG A O 1
ATOM 4009 N N . GLU A 1 514 ? 5.390 21.033 20.893 1.00 96.81 514 GLU A N 1
ATOM 4010 C CA . GLU A 1 514 ? 5.465 22.133 19.919 1.00 96.81 514 GLU A CA 1
ATOM 4011 C C . GLU A 1 514 ? 4.439 21.960 18.788 1.00 96.81 514 GLU A C 1
ATOM 4013 O O . GLU A 1 514 ? 4.007 22.935 18.175 1.00 96.81 514 GLU A O 1
ATOM 4018 N N . ILE A 1 515 ? 4.024 20.716 18.534 1.00 95.75 515 ILE A N 1
ATOM 4019 C CA . ILE A 1 515 ? 3.000 20.356 17.551 1.00 95.75 515 ILE A CA 1
ATOM 4020 C C . ILE A 1 515 ? 1.938 19.455 18.182 1.00 95.75 515 ILE A C 1
ATOM 4022 O O . ILE A 1 515 ? 2.184 18.766 19.174 1.00 95.75 515 ILE A O 1
ATOM 4026 N N . SER A 1 516 ? 0.754 19.445 17.572 1.00 89.44 516 SER A N 1
ATOM 4027 C CA . SER A 1 516 ? -0.337 18.523 17.897 1.00 89.44 516 SER A CA 1
ATOM 4028 C C . SER A 1 516 ? -0.608 17.594 16.709 1.00 89.44 516 SER A C 1
ATOM 4030 O O . SER A 1 516 ? -0.439 18.031 15.569 1.00 89.44 516 SER A O 1
ATOM 4032 N N . PRO A 1 517 ? -1.018 16.335 16.951 1.00 91.50 517 PRO A N 1
ATOM 4033 C CA . PRO A 1 517 ? -1.406 15.419 15.883 1.00 91.50 517 PRO A CA 1
ATOM 4034 C C . PRO A 1 517 ? -2.583 15.970 15.064 1.00 91.50 517 PRO A C 1
ATOM 4036 O O . PRO A 1 517 ? -3.578 16.412 15.641 1.00 91.50 517 PRO A O 1
ATOM 4039 N N . LYS A 1 518 ? -2.469 15.936 13.733 1.00 84.94 518 LYS A N 1
ATOM 4040 C CA . LYS A 1 518 ? -3.497 16.397 12.777 1.00 84.94 518 LYS A CA 1
ATOM 4041 C C . LYS A 1 518 ? -3.887 15.340 11.748 1.00 84.94 518 LYS A C 1
ATOM 4043 O O . LYS A 1 518 ? -4.931 15.481 11.114 1.00 84.94 518 LYS A O 1
ATOM 4048 N N . GLY A 1 519 ? -3.053 14.320 11.576 1.00 86.81 519 GLY A N 1
ATOM 4049 C CA . GLY A 1 519 ? -3.270 13.274 10.598 1.00 86.81 519 GLY A CA 1
ATOM 4050 C C . GLY A 1 519 ? -4.450 12.378 10.959 1.00 86.81 519 GLY A C 1
ATOM 4051 O O . GLY A 1 519 ? -4.975 12.381 12.077 1.00 86.81 519 GLY A O 1
ATOM 4052 N N . SER A 1 520 ? -4.855 11.594 9.973 1.00 82.62 520 SER A N 1
ATOM 4053 C CA . SER A 1 520 ? -5.901 10.585 10.056 1.00 82.62 520 SER A CA 1
ATOM 4054 C C . SER A 1 520 ? -5.309 9.221 9.735 1.00 82.62 520 SER A C 1
ATOM 4056 O O . SER A 1 520 ? -4.432 9.113 8.887 1.00 82.62 520 SER A O 1
ATOM 4058 N N . LEU A 1 521 ? -5.778 8.168 10.405 1.00 87.00 521 LEU A N 1
ATOM 4059 C CA . LEU A 1 521 ? -5.270 6.820 10.173 1.00 87.00 521 LEU A CA 1
ATOM 4060 C C . LEU A 1 521 ? -5.654 6.361 8.749 1.00 87.00 521 LEU A C 1
ATOM 4062 O O . LEU A 1 521 ? -6.839 6.141 8.502 1.00 87.00 521 LEU A O 1
ATOM 4066 N N . PRO A 1 522 ? -4.693 6.162 7.825 1.00 84.44 522 PRO A N 1
ATOM 4067 C CA . PRO A 1 522 ? -4.987 5.828 6.429 1.00 84.44 522 PRO A CA 1
ATOM 4068 C C . PRO A 1 522 ? -5.208 4.323 6.220 1.00 84.44 522 PRO A C 1
ATOM 4070 O O . PRO A 1 522 ? -5.211 3.825 5.101 1.00 84.44 522 PRO A O 1
ATOM 4073 N N . ILE A 1 523 ? -5.382 3.566 7.298 1.00 83.88 523 ILE A N 1
ATOM 4074 C CA . ILE A 1 523 ? -5.829 2.181 7.242 1.00 83.88 523 ILE A CA 1
ATOM 4075 C C . ILE A 1 523 ? -7.212 2.113 7.874 1.00 83.88 523 ILE A C 1
ATOM 4077 O O . ILE A 1 523 ? -7.480 2.716 8.916 1.00 83.88 523 ILE A O 1
ATOM 4081 N N . LYS A 1 524 ? -8.114 1.365 7.250 1.00 66.19 524 LYS A N 1
ATOM 4082 C CA . LYS A 1 524 ? -9.372 1.000 7.881 1.00 66.19 524 LYS A CA 1
ATOM 4083 C C . LYS A 1 524 ? -9.012 0.115 9.068 1.00 66.19 524 LYS A C 1
ATOM 4085 O O . LYS A 1 524 ? -8.347 -0.907 8.913 1.00 66.19 524 LYS A O 1
ATOM 4090 N N . ASN A 1 525 ? -9.482 0.489 10.258 1.00 50.88 525 ASN A N 1
ATOM 4091 C CA . ASN A 1 525 ? -9.706 -0.514 11.293 1.00 50.88 525 ASN A CA 1
ATOM 4092 C C . ASN A 1 525 ? -10.526 -1.624 10.629 1.00 50.88 525 ASN A C 1
ATOM 4094 O O . ASN A 1 525 ? -11.469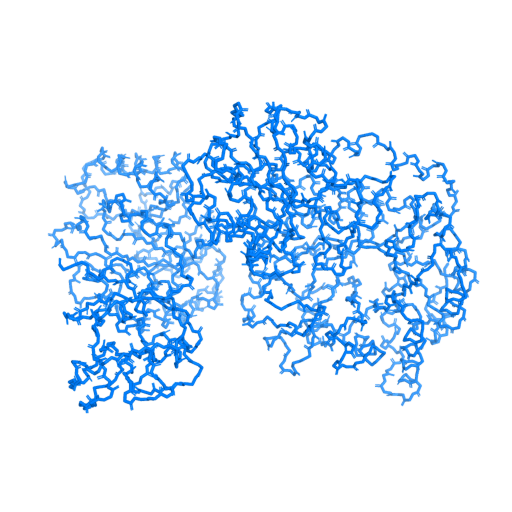 -1.292 9.914 1.00 50.88 525 ASN A O 1
ATOM 4098 N N . ASN A 1 526 ? -10.147 -2.891 10.813 1.00 44.59 526 ASN A N 1
ATOM 4099 C CA . ASN A 1 526 ? -10.783 -4.080 10.225 1.00 44.59 526 ASN A CA 1
ATOM 4100 C C . ASN A 1 526 ? -12.255 -4.264 10.669 1.00 44.59 526 ASN A C 1
ATOM 4102 O O . ASN A 1 526 ? -12.666 -5.335 11.100 1.00 44.59 526 ASN A O 1
ATOM 4106 N N . LYS A 1 527 ? -13.097 -3.236 10.573 1.00 50.56 527 LYS A N 1
ATOM 4107 C CA . LYS A 1 527 ? -14.537 -3.405 10.580 1.00 50.56 527 LYS A CA 1
ATOM 4108 C C . LYS A 1 527 ? -14.891 -4.071 9.262 1.00 50.56 527 LYS A C 1
ATOM 4110 O O . LYS A 1 527 ? -14.865 -3.451 8.202 1.00 50.56 527 LYS A O 1
ATOM 4115 N N . SER A 1 528 ? -15.205 -5.356 9.345 1.00 57.06 528 SER A N 1
ATOM 4116 C CA . SER A 1 528 ? -15.731 -6.146 8.231 1.00 57.06 528 SER A CA 1
ATOM 4117 C C . SER A 1 528 ? -17.108 -5.664 7.759 1.00 57.06 528 SER A C 1
ATOM 4119 O O . SER A 1 528 ? -17.574 -6.109 6.714 1.00 57.06 528 SER A O 1
ATOM 4121 N N . HIS A 1 529 ? -17.762 -4.778 8.522 1.00 78.56 529 HIS A N 1
ATOM 4122 C CA . HIS A 1 529 ? -19.131 -4.348 8.282 1.00 78.56 529 HIS A CA 1
ATOM 4123 C C . HIS A 1 529 ? -19.459 -2.971 8.879 1.00 78.56 529 HIS A C 1
ATOM 4125 O O . HIS A 1 529 ? -18.793 -2.501 9.804 1.00 78.56 529 HIS A O 1
ATOM 4131 N N . LYS A 1 530 ? -20.533 -2.350 8.373 1.00 89.31 530 LYS A N 1
ATOM 4132 C CA . LYS A 1 530 ? -21.155 -1.147 8.960 1.00 89.31 530 LYS A CA 1
ATOM 4133 C C . LYS A 1 530 ? -22.260 -1.550 9.941 1.00 89.31 530 LYS A C 1
ATOM 4135 O O . LYS A 1 530 ? -22.979 -2.519 9.699 1.00 89.31 530 LYS A O 1
ATOM 4140 N N . THR A 1 531 ? -22.427 -0.786 11.019 1.00 94.69 531 THR A N 1
ATOM 4141 C CA . THR A 1 531 ? -23.488 -1.010 12.022 1.00 94.69 531 THR A CA 1
ATOM 4142 C C . THR A 1 531 ? -24.625 -0.005 11.863 1.00 94.69 531 THR A C 1
ATOM 4144 O O . THR A 1 531 ? -24.387 1.200 11.754 1.00 94.69 531 THR A O 1
ATOM 4147 N N . GLY A 1 532 ? -25.864 -0.486 11.887 1.00 96.44 532 GLY A N 1
ATOM 4148 C CA . GLY A 1 532 ? -27.072 0.321 11.807 1.00 96.44 532 GLY A CA 1
ATOM 4149 C C . GLY A 1 532 ? -28.067 0.052 12.934 1.00 96.44 532 GLY A C 1
ATOM 4150 O O . GLY A 1 532 ? -28.067 -1.007 13.560 1.00 96.44 532 GLY A O 1
ATOM 4151 N N . VAL A 1 533 ? -28.964 1.006 13.152 1.00 97.38 533 VAL A N 1
ATOM 4152 C CA . VAL A 1 533 ? -30.082 0.903 14.103 1.00 97.38 533 VAL A CA 1
ATOM 4153 C C . VAL A 1 533 ? -31.395 1.285 13.430 1.00 97.38 533 VAL A C 1
ATOM 4155 O O . VAL A 1 533 ? -31.392 2.074 12.486 1.00 97.38 533 VAL A O 1
ATOM 4158 N N . SER A 1 534 ? -32.514 0.752 13.917 1.00 94.88 534 SER A N 1
ATOM 4159 C CA . SER A 1 534 ? -33.842 1.138 13.434 1.00 94.88 534 SER A CA 1
ATOM 4160 C C . SER A 1 534 ? -34.494 2.183 14.336 1.00 94.88 534 SER A C 1
ATOM 4162 O O . SER A 1 534 ? -34.403 2.108 15.562 1.00 94.88 534 SER A O 1
ATOM 4164 N N . VAL A 1 535 ? -35.198 3.132 13.721 1.00 92.62 535 VAL A N 1
ATOM 4165 C CA . VAL A 1 535 ? -36.068 4.105 14.391 1.00 92.62 535 VAL A CA 1
ATOM 4166 C C . VAL A 1 535 ? -37.436 4.081 13.720 1.00 92.62 535 VAL A C 1
ATOM 4168 O O . VAL A 1 535 ? -37.542 4.168 12.496 1.00 92.62 535 VAL A O 1
ATOM 4171 N N . TYR A 1 536 ? -38.493 3.983 14.522 1.00 88.00 536 TYR A N 1
ATOM 4172 C CA . TYR A 1 536 ? -39.871 3.930 14.041 1.00 88.00 536 TYR A CA 1
ATOM 4173 C C . TYR A 1 536 ? -40.652 5.153 14.518 1.00 88.00 536 TYR A C 1
ATOM 4175 O O . TYR A 1 536 ? -40.476 5.611 15.646 1.00 88.00 536 TYR A O 1
ATOM 4183 N N . ILE A 1 537 ? -41.515 5.673 13.647 1.00 85.19 537 ILE A N 1
ATOM 4184 C CA . ILE A 1 537 ? -42.281 6.907 13.854 1.00 85.19 537 ILE A CA 1
ATOM 4185 C C . ILE A 1 537 ? -43.774 6.565 13.841 1.00 85.19 537 ILE A C 1
ATOM 4187 O O . ILE A 1 537 ? -44.191 5.643 13.141 1.00 85.19 537 ILE A O 1
ATOM 4191 N N . GLY A 1 538 ? -44.577 7.298 14.617 1.00 75.00 538 GLY A N 1
ATOM 4192 C CA . GLY A 1 538 ? -46.037 7.150 14.639 1.00 75.00 538 GLY A CA 1
ATOM 4193 C C . GLY A 1 538 ? -46.573 6.033 15.541 1.00 75.00 538 GLY A C 1
ATOM 4194 O O . GLY A 1 538 ? -47.781 5.830 15.587 1.00 75.00 538 GLY A O 1
ATOM 4195 N N . LEU A 1 539 ? -45.710 5.337 16.288 1.00 75.56 539 LEU A N 1
ATOM 4196 C CA . LEU A 1 539 ? -46.113 4.352 17.298 1.00 75.56 539 LEU A CA 1
ATOM 4197 C C . LEU A 1 539 ? -46.068 4.992 18.690 1.00 75.56 539 LEU A C 1
ATOM 4199 O O . LEU A 1 539 ? -45.112 5.695 19.012 1.00 75.56 539 LEU A O 1
ATOM 4203 N N . ALA A 1 540 ? -47.084 4.741 19.521 1.00 73.44 540 ALA A N 1
ATOM 4204 C CA . ALA A 1 540 ? -47.228 5.374 20.837 1.00 73.44 540 ALA A CA 1
ATOM 4205 C C . ALA A 1 540 ? -46.036 5.100 21.775 1.00 73.44 540 ALA A C 1
ATOM 4207 O O . ALA A 1 540 ? -45.714 5.916 22.635 1.00 73.44 540 ALA A O 1
ATOM 4208 N N . GLU A 1 541 ? -45.369 3.964 21.591 1.00 78.94 541 GLU A N 1
ATOM 4209 C CA . GLU A 1 541 ? -44.192 3.537 22.343 1.00 78.94 541 GLU A CA 1
ATOM 4210 C C . GLU A 1 541 ? -42.880 4.205 21.893 1.00 78.94 541 GLU A C 1
ATOM 4212 O O . GLU A 1 541 ? -41.859 4.027 22.557 1.00 78.94 541 GLU A O 1
ATOM 4217 N N . TYR A 1 542 ? -42.892 4.960 20.788 1.00 84.94 542 TYR A N 1
ATOM 4218 C CA . TYR A 1 542 ? -41.718 5.603 20.191 1.00 84.94 542 TYR A CA 1
ATOM 4219 C C . TYR A 1 542 ? -41.943 7.106 20.036 1.00 84.94 542 TYR A C 1
ATOM 4221 O O . TYR A 1 542 ? -42.222 7.608 18.945 1.00 84.94 542 TYR A O 1
ATOM 4229 N N . SER A 1 543 ? -41.833 7.837 21.149 1.00 89.06 543 SER A N 1
ATOM 4230 C CA . SER A 1 543 ? -41.966 9.293 21.125 1.00 89.06 543 SER A CA 1
ATOM 4231 C C . SER A 1 543 ? -40.830 9.937 20.320 1.00 89.06 543 SER A C 1
ATOM 4233 O O . SER A 1 543 ? -39.703 9.433 20.289 1.00 89.06 543 SER A O 1
ATOM 4235 N N . LEU A 1 544 ? -41.096 11.093 19.700 1.00 90.50 544 LEU A N 1
ATOM 4236 C CA . LEU A 1 544 ? -40.065 11.841 18.974 1.00 90.50 544 LEU A CA 1
ATOM 4237 C C . LEU A 1 544 ? -38.841 12.129 19.861 1.00 90.50 544 LEU A C 1
ATOM 4239 O O . LEU A 1 544 ? -37.706 11.962 19.424 1.00 90.50 544 LEU A O 1
ATOM 4243 N N . GLN A 1 545 ? -39.058 12.523 21.118 1.00 92.44 545 GLN A N 1
ATOM 4244 C CA . GLN A 1 545 ? -37.972 12.852 22.047 1.00 92.44 545 GLN A CA 1
ATOM 4245 C C . GLN A 1 545 ? -37.096 11.638 22.375 1.00 92.44 545 GLN A C 1
ATOM 4247 O O . GLN A 1 545 ? -35.872 11.764 22.427 1.00 92.44 545 GLN A O 1
ATOM 4252 N N . ASP A 1 546 ? -37.699 10.463 22.551 1.00 92.38 546 ASP A N 1
ATOM 4253 C CA . ASP A 1 546 ? -36.949 9.235 22.827 1.00 92.38 546 ASP A CA 1
ATOM 4254 C C . ASP A 1 546 ? -36.166 8.774 21.596 1.00 92.38 546 ASP A C 1
ATOM 4256 O O . ASP A 1 546 ? -35.000 8.398 21.713 1.00 92.38 546 ASP A O 1
ATOM 4260 N N . ASN A 1 547 ? -36.750 8.900 20.401 1.00 94.06 547 ASN A N 1
ATOM 4261 C CA . ASN A 1 547 ? -36.049 8.631 19.148 1.00 94.06 547 ASN A CA 1
ATOM 4262 C C . ASN A 1 547 ? -34.840 9.557 18.943 1.00 94.06 547 ASN A C 1
ATOM 4264 O O . ASN A 1 547 ? -33.758 9.080 18.602 1.00 94.06 547 ASN A O 1
ATOM 4268 N N . LEU A 1 548 ? -34.987 10.862 19.190 1.00 95.69 548 LEU A N 1
ATOM 4269 C CA . LEU A 1 548 ? -33.884 11.822 19.063 1.00 95.69 548 LEU A CA 1
ATOM 4270 C C . LEU A 1 548 ? -32.743 11.516 20.045 1.00 95.69 548 LEU A C 1
ATOM 4272 O O . LEU A 1 548 ? -31.580 11.503 19.640 1.00 95.69 548 LEU A O 1
ATOM 4276 N N . ARG A 1 549 ? -33.064 11.204 21.309 1.00 94.69 549 ARG A N 1
ATOM 4277 C CA . ARG A 1 549 ? -32.066 10.784 22.312 1.00 94.69 549 ARG A CA 1
ATOM 4278 C C . ARG A 1 549 ? -31.387 9.475 21.927 1.00 94.69 549 ARG A C 1
ATOM 4280 O O . ARG A 1 549 ? -30.173 9.335 22.070 1.00 94.69 549 ARG A O 1
ATOM 4287 N N . TYR A 1 550 ? -32.158 8.517 21.421 1.00 95.62 550 TYR A N 1
ATOM 4288 C CA . TYR A 1 550 ? -31.620 7.236 20.990 1.00 95.62 550 TYR A CA 1
ATOM 4289 C C . TYR A 1 550 ? -30.606 7.387 19.856 1.00 95.62 550 TYR A C 1
ATOM 4291 O O . TYR A 1 550 ? -29.564 6.740 19.895 1.00 95.62 550 TYR A O 1
ATOM 4299 N N . LEU A 1 551 ? -30.862 8.264 18.883 1.00 97.12 551 LEU A N 1
ATOM 4300 C CA . LEU A 1 551 ? -29.933 8.520 17.779 1.00 97.12 551 LEU A CA 1
ATOM 4301 C C . LEU A 1 551 ? -28.572 9.038 18.260 1.00 97.12 551 LEU A C 1
ATOM 4303 O O . LEU A 1 551 ? -27.536 8.572 17.783 1.00 97.12 551 LEU A O 1
ATOM 4307 N N . GLU A 1 552 ? -28.557 9.953 19.231 1.00 93.50 552 GLU A N 1
ATOM 4308 C CA . GLU A 1 552 ? -27.314 10.451 19.834 1.00 93.50 552 GLU A CA 1
ATOM 4309 C C . GLU A 1 552 ? -26.543 9.320 20.527 1.00 93.50 552 GLU A C 1
ATOM 4311 O O . GLU A 1 552 ? -25.340 9.150 20.302 1.00 93.50 552 GLU A O 1
ATOM 4316 N N . HIS A 1 553 ? -27.243 8.493 21.308 1.00 92.69 553 HIS A N 1
ATOM 4317 C CA . HIS A 1 553 ? -26.645 7.339 21.981 1.00 92.69 553 HIS A CA 1
ATOM 4318 C C . HIS A 1 553 ? -26.136 6.285 20.994 1.00 92.69 553 HIS A C 1
ATOM 4320 O O . HIS A 1 553 ? -25.041 5.749 21.176 1.00 92.69 553 HIS A O 1
ATOM 4326 N N . ALA A 1 554 ? -26.893 6.000 19.935 1.00 94.31 554 ALA A N 1
ATOM 4327 C CA . ALA A 1 554 ? -26.513 5.040 18.911 1.00 94.31 554 ALA A CA 1
ATOM 4328 C C . ALA A 1 554 ? -25.254 5.501 18.170 1.00 94.31 554 ALA A C 1
ATOM 4330 O O . ALA A 1 554 ? -24.310 4.721 18.027 1.00 94.31 554 ALA A O 1
ATOM 4331 N N . LYS A 1 555 ? -25.188 6.783 17.779 1.00 94.31 555 LYS A N 1
ATOM 4332 C CA . LYS A 1 555 ? -23.996 7.370 17.155 1.00 94.31 555 LYS A CA 1
ATOM 4333 C C . LYS A 1 555 ? -22.778 7.285 18.071 1.00 94.31 555 LYS A C 1
ATOM 4335 O O . LYS A 1 555 ? -21.720 6.837 17.633 1.00 94.31 555 LYS A O 1
ATOM 4340 N N . ALA A 1 556 ? -22.932 7.669 19.339 1.00 86.94 556 ALA A N 1
ATOM 4341 C CA . ALA A 1 556 ? -21.860 7.592 20.334 1.00 86.94 556 ALA A CA 1
ATOM 4342 C C . ALA A 1 556 ? -21.389 6.149 20.598 1.00 86.94 556 ALA A C 1
ATOM 4344 O O . ALA A 1 556 ? -20.246 5.930 20.992 1.00 86.94 556 ALA A O 1
ATOM 4345 N N . SER A 1 557 ? -22.257 5.165 20.350 1.00 87.44 557 SER A N 1
ATOM 4346 C CA . SER A 1 557 ? -21.975 3.733 20.511 1.00 87.44 557 SER A CA 1
ATOM 4347 C C . SER A 1 557 ? -21.417 3.072 19.245 1.00 87.44 557 SER A C 1
ATOM 4349 O O . SER A 1 557 ? -21.152 1.875 19.256 1.00 87.44 557 SER A O 1
ATOM 4351 N N . GLY A 1 558 ? -21.213 3.835 18.165 1.00 85.94 558 GLY A N 1
ATOM 4352 C CA . GLY A 1 558 ? -20.576 3.356 16.938 1.00 85.94 558 GLY A CA 1
ATOM 4353 C C . GLY A 1 558 ? -21.529 2.987 15.800 1.00 85.94 558 GLY A C 1
ATOM 4354 O O . GLY A 1 558 ? -21.060 2.452 14.796 1.00 85.94 558 GLY A O 1
ATOM 4355 N N . ALA A 1 559 ? -22.830 3.282 15.910 1.00 93.19 559 ALA A N 1
ATOM 4356 C CA . ALA A 1 559 ? -23.744 3.158 14.779 1.00 93.19 559 ALA A CA 1
ATOM 4357 C C . ALA A 1 559 ? -23.421 4.205 13.698 1.00 93.19 559 ALA A C 1
ATOM 4359 O O . ALA A 1 559 ? -23.172 5.384 13.970 1.00 93.19 559 ALA A O 1
ATOM 4360 N N . GLU A 1 560 ? -23.462 3.770 12.446 1.00 94.25 560 GLU A N 1
ATOM 4361 C CA . GLU A 1 560 ? -23.149 4.579 11.266 1.00 94.25 560 GLU A CA 1
ATOM 4362 C C . GLU A 1 560 ? -24.383 4.822 10.397 1.00 94.25 560 GLU A C 1
ATOM 4364 O O . GLU A 1 560 ? -24.406 5.773 9.616 1.00 94.25 560 GLU A O 1
ATOM 4369 N N . MET A 1 561 ? -25.405 3.978 10.544 1.00 96.12 561 MET A N 1
ATOM 4370 C CA . MET A 1 561 ? -26.600 3.962 9.710 1.00 96.12 561 MET A CA 1
ATOM 4371 C C . MET A 1 561 ? -27.881 3.944 10.545 1.00 96.12 561 MET A C 1
ATOM 4373 O O . MET A 1 561 ? -27.929 3.370 11.633 1.00 96.12 561 MET A O 1
ATOM 4377 N N . VAL A 1 562 ? -28.932 4.551 10.003 1.00 97.12 562 VAL A N 1
ATOM 4378 C CA . VAL A 1 562 ? -30.279 4.549 10.565 1.00 97.12 562 VAL A CA 1
ATOM 4379 C C . VAL A 1 562 ? -31.253 4.060 9.510 1.00 97.12 562 VAL A C 1
ATOM 4381 O O . VAL A 1 562 ? -31.312 4.615 8.414 1.00 97.12 562 VAL A O 1
ATOM 4384 N N . PHE A 1 563 ? -32.025 3.040 9.861 1.00 95.81 563 PHE A N 1
ATOM 4385 C CA . PHE A 1 563 ? -33.172 2.581 9.096 1.00 95.81 563 PHE A CA 1
ATOM 4386 C C . PHE A 1 563 ? -34.456 3.179 9.677 1.00 95.81 563 PHE A C 1
ATOM 4388 O O . PHE A 1 563 ? -34.669 3.151 10.891 1.00 95.81 563 PHE A O 1
ATOM 4395 N N . THR A 1 564 ? -35.336 3.695 8.822 1.00 92.00 564 THR A N 1
ATOM 4396 C CA . THR A 1 564 ? -36.683 4.105 9.227 1.00 92.00 564 THR A CA 1
ATOM 4397 C C . THR A 1 564 ? -37.713 3.790 8.148 1.00 92.00 564 THR A C 1
ATOM 4399 O O . THR A 1 564 ? -37.385 3.703 6.966 1.00 92.00 564 THR A O 1
ATOM 4402 N N . SER A 1 565 ? -38.967 3.608 8.561 1.00 85.62 565 SER A N 1
ATOM 4403 C CA . SER A 1 565 ? -40.073 3.235 7.678 1.00 85.62 565 SER A CA 1
ATOM 4404 C C . SER A 1 565 ? -41.044 4.390 7.479 1.00 85.62 565 SER A C 1
ATOM 4406 O O . SER A 1 565 ? -41.612 4.898 8.444 1.00 85.62 565 SER A O 1
ATOM 4408 N N . ALA A 1 566 ? -41.310 4.723 6.218 1.00 77.75 566 ALA A N 1
ATOM 4409 C CA . ALA A 1 566 ? -42.277 5.719 5.775 1.00 77.75 566 ALA A CA 1
ATOM 4410 C C . ALA A 1 566 ? -43.495 5.032 5.120 1.00 77.75 566 ALA A C 1
ATOM 4412 O O . ALA A 1 566 ? -43.734 5.147 3.918 1.00 77.75 566 ALA A O 1
ATOM 4413 N N . HIS A 1 567 ? -44.262 4.274 5.915 1.00 69.06 567 HIS A N 1
ATOM 4414 C CA . HIS A 1 567 ? -45.427 3.509 5.449 1.00 69.06 567 HIS A CA 1
ATOM 4415 C C . HIS A 1 567 ? -46.759 4.060 5.988 1.00 69.06 567 HIS A C 1
ATOM 4417 O O . HIS A 1 567 ? -46.876 4.436 7.148 1.00 69.06 567 HIS A O 1
ATOM 4423 N N . MET A 1 568 ? -47.765 4.088 5.105 1.00 54.62 568 MET A N 1
ATOM 4424 C CA . MET A 1 568 ? -48.959 4.945 5.152 1.00 54.62 568 MET A CA 1
ATOM 4425 C C . MET A 1 568 ? -50.203 4.567 6.007 1.00 54.62 568 MET A C 1
ATOM 4427 O O . MET A 1 568 ? -51.059 5.444 6.112 1.00 54.62 568 MET A O 1
ATOM 4431 N N . PRO A 1 569 ? -50.430 3.373 6.601 1.00 48.53 569 PRO A N 1
ATOM 4432 C CA . PRO A 1 569 ? -51.783 3.081 7.114 1.00 48.53 569 PRO A CA 1
ATOM 4433 C C . PRO A 1 569 ? -52.158 3.692 8.476 1.00 48.53 569 PRO A C 1
ATOM 4435 O O . PRO A 1 569 ? -53.343 3.764 8.787 1.00 48.53 569 PRO A O 1
ATOM 4438 N N . GLU A 1 570 ? -51.196 4.124 9.295 1.00 51.56 570 GLU A N 1
ATOM 4439 C CA . GLU A 1 570 ? -51.445 4.456 10.714 1.00 51.56 570 GLU A CA 1
ATOM 4440 C C . GLU A 1 570 ? -50.791 5.778 11.147 1.00 51.56 570 GLU A C 1
ATOM 4442 O O . GLU A 1 570 ? -50.407 5.949 12.301 1.00 51.56 570 GLU A O 1
ATOM 4447 N N . MET A 1 571 ? -50.623 6.730 10.226 1.00 59.16 571 MET A N 1
ATOM 4448 C CA . MET A 1 571 ? -49.931 7.978 10.552 1.00 59.16 571 MET A CA 1
ATOM 4449 C C . MET A 1 571 ? -50.721 8.793 11.585 1.00 59.16 571 MET A C 1
ATOM 4451 O O . MET A 1 571 ? -51.845 9.239 11.336 1.00 59.16 571 MET A O 1
ATOM 4455 N N . SER A 1 572 ? -50.101 9.018 12.746 1.00 64.38 572 SER A N 1
ATOM 4456 C CA . SER A 1 572 ? -50.494 10.080 13.670 1.00 64.38 572 SER A CA 1
ATOM 4457 C C . SER A 1 572 ? -50.525 11.423 12.926 1.00 64.38 572 SER A C 1
ATOM 4459 O O . SER A 1 572 ? -49.848 11.601 11.910 1.00 64.38 572 SER A O 1
ATOM 4461 N N . LYS A 1 573 ? -51.299 12.399 13.423 1.00 67.81 573 LYS A N 1
ATOM 4462 C CA . LYS A 1 573 ? -51.392 13.737 12.800 1.00 67.81 573 LYS A CA 1
ATOM 4463 C C . LYS A 1 573 ? -50.026 14.403 12.575 1.00 67.81 573 LYS A C 1
ATOM 4465 O O . LYS A 1 573 ? -49.901 15.189 11.643 1.00 67.81 573 LYS A O 1
ATOM 4470 N N . ASP A 1 574 ? -49.031 14.045 13.383 1.00 77.06 574 ASP A N 1
ATOM 4471 C CA . ASP A 1 574 ? -47.710 14.674 13.431 1.00 77.06 574 ASP A CA 1
ATOM 4472 C C . ASP A 1 574 ? -46.605 13.837 12.744 1.00 77.06 574 ASP A C 1
ATOM 4474 O O . ASP A 1 574 ? -45.426 14.170 12.828 1.00 77.06 574 ASP A O 1
ATOM 4478 N N . PHE A 1 575 ? -46.952 12.756 12.028 1.00 81.38 575 PHE A N 1
ATOM 4479 C CA . PHE A 1 575 ? -45.971 11.825 11.447 1.00 81.38 575 PHE A CA 1
ATOM 4480 C C . PHE A 1 575 ? -44.924 12.501 10.549 1.00 81.38 575 PHE A C 1
ATOM 4482 O O . PHE A 1 575 ? -43.735 12.220 10.671 1.00 81.38 575 PHE A O 1
ATOM 4489 N N . LEU A 1 576 ? -45.351 13.382 9.636 1.00 80.31 576 LEU A N 1
ATOM 4490 C CA . LEU A 1 576 ? -44.434 14.039 8.698 1.00 80.31 576 LEU A CA 1
ATOM 4491 C C . LEU A 1 576 ? -43.479 14.994 9.421 1.00 80.31 576 LEU A C 1
ATOM 4493 O O . LEU A 1 576 ? -42.291 15.008 9.111 1.00 80.31 576 LEU A O 1
ATOM 4497 N N . SER A 1 577 ? -43.971 15.739 10.417 1.00 84.94 577 SER A N 1
ATOM 4498 C CA . SER A 1 577 ? -43.119 16.609 11.233 1.00 84.94 577 SER A CA 1
ATOM 4499 C C . SER A 1 577 ? -42.124 15.816 12.077 1.00 84.94 577 SER A C 1
ATOM 4501 O O . SER A 1 577 ? -40.969 16.224 12.201 1.00 84.94 577 SER A O 1
ATOM 4503 N N . ASP A 1 578 ? -42.538 14.668 12.615 1.00 87.75 578 ASP A N 1
ATOM 4504 C CA . ASP A 1 578 ? -41.653 13.790 13.378 1.00 87.75 578 ASP A CA 1
ATOM 4505 C C . ASP A 1 578 ? -40.587 13.161 12.471 1.00 87.75 578 ASP A C 1
ATOM 4507 O O . ASP A 1 578 ? -39.409 13.132 12.827 1.00 87.75 578 ASP A O 1
ATOM 4511 N N . LEU A 1 579 ? -40.974 12.710 11.274 1.00 87.06 579 LEU A N 1
ATOM 4512 C CA . LEU A 1 579 ? -40.054 12.182 10.268 1.00 87.06 579 LEU A CA 1
ATOM 4513 C C . LEU A 1 579 ? -39.009 13.227 9.866 1.00 87.06 579 LEU A C 1
ATOM 4515 O O . LEU A 1 579 ? -37.817 12.918 9.887 1.00 87.06 579 LEU A O 1
ATOM 4519 N N . ASP A 1 580 ? -39.423 14.465 9.590 1.00 87.94 580 ASP A N 1
ATOM 4520 C CA . ASP A 1 580 ? -38.505 15.566 9.283 1.00 87.94 580 ASP A CA 1
ATOM 4521 C C . ASP A 1 580 ? -37.527 15.836 10.437 1.00 87.94 580 ASP A C 1
ATOM 4523 O O . ASP A 1 580 ? -36.328 16.024 10.211 1.00 87.94 580 ASP A O 1
ATOM 4527 N N . ALA A 1 581 ? -38.001 15.817 11.686 1.00 91.00 581 ALA A N 1
ATOM 4528 C CA . ALA A 1 581 ? -37.144 15.991 12.856 1.00 91.00 581 ALA A CA 1
ATOM 4529 C C . ALA A 1 581 ? -36.104 14.862 12.990 1.00 91.00 581 ALA A C 1
ATOM 4531 O O . ALA A 1 581 ? -34.929 15.137 13.251 1.00 91.00 581 ALA A O 1
ATOM 4532 N N . ILE A 1 582 ? -36.502 13.608 12.749 1.00 92.00 582 ILE A N 1
ATOM 4533 C CA . ILE A 1 582 ? -35.589 12.457 12.728 1.00 92.00 582 ILE A CA 1
ATOM 4534 C C . ILE A 1 582 ? -34.560 12.592 11.610 1.00 92.00 582 ILE A C 1
ATOM 4536 O O . ILE A 1 582 ? -33.365 12.483 11.878 1.00 92.00 582 ILE A O 1
ATOM 4540 N N . ILE A 1 583 ? -34.990 12.883 10.382 1.00 91.56 583 ILE A N 1
ATOM 4541 C CA . ILE A 1 583 ? -34.094 13.069 9.233 1.00 91.56 583 ILE A CA 1
ATOM 4542 C C . ILE A 1 583 ? -33.046 14.137 9.542 1.00 91.56 583 ILE A C 1
ATOM 4544 O O . ILE A 1 583 ? -31.849 13.887 9.397 1.00 91.56 583 ILE A O 1
ATOM 4548 N N . ASN A 1 584 ? -33.485 15.305 10.016 1.00 92.31 584 ASN A N 1
ATOM 4549 C CA . ASN A 1 584 ? -32.587 16.406 10.349 1.00 92.31 584 ASN A CA 1
ATOM 4550 C C . ASN A 1 584 ? -31.557 15.985 11.400 1.00 92.31 584 ASN A C 1
ATOM 4552 O O . ASN A 1 584 ? -30.373 16.282 11.238 1.00 92.31 584 ASN A O 1
ATOM 4556 N N . LYS A 1 585 ? -31.974 15.229 12.423 1.00 95.56 585 LYS A N 1
ATOM 4557 C CA . LYS A 1 585 ? -31.051 14.743 13.451 1.00 95.56 585 LYS A CA 1
ATOM 4558 C C . LYS A 1 585 ? -30.054 13.716 12.914 1.00 95.56 585 LYS A C 1
ATOM 4560 O O . LYS A 1 585 ? -28.875 13.779 13.249 1.00 95.56 585 LYS A O 1
ATOM 4565 N N . VAL A 1 586 ? -30.490 12.790 12.061 1.00 94.88 586 VAL A N 1
ATOM 4566 C CA . VAL A 1 586 ? -29.605 11.796 11.426 1.00 94.88 586 VAL A CA 1
ATOM 4567 C C . VAL A 1 586 ? -28.547 12.487 10.556 1.00 94.88 586 VAL A C 1
ATOM 4569 O O . VAL A 1 586 ? -27.365 12.137 10.628 1.00 94.88 586 VAL A O 1
ATOM 4572 N N . LEU A 1 587 ? -28.947 13.506 9.789 1.00 88.75 587 LEU A N 1
ATOM 4573 C CA . LEU A 1 587 ? -28.040 14.308 8.965 1.00 88.75 587 LEU A CA 1
ATOM 4574 C C . LEU A 1 587 ? -27.074 15.150 9.817 1.00 88.75 587 LEU A C 1
ATOM 4576 O O . LEU A 1 587 ? -25.881 15.191 9.515 1.00 88.75 587 LEU A O 1
ATOM 4580 N N . GLU A 1 588 ? -27.552 15.761 10.906 1.00 93.19 588 GLU A N 1
ATOM 4581 C CA . GLU A 1 588 ? -26.729 16.485 11.891 1.00 93.19 588 GLU A CA 1
ATOM 4582 C C . GLU A 1 588 ? -25.645 15.575 12.490 1.00 93.19 588 GLU A C 1
ATOM 4584 O O . GLU A 1 588 ? -24.468 15.940 12.541 1.00 93.19 588 GLU A O 1
ATOM 4589 N N . LEU A 1 589 ? -26.021 14.349 12.867 1.00 92.00 589 LEU A N 1
ATOM 4590 C CA . LEU A 1 589 ? -25.118 13.329 13.409 1.00 92.00 589 LEU A CA 1
ATOM 4591 C C . LEU A 1 589 ? -24.220 12.675 12.344 1.00 92.00 589 LEU A C 1
ATOM 4593 O O . LEU A 1 589 ? -23.405 11.801 12.673 1.00 92.00 589 LEU A O 1
ATOM 4597 N N . LYS A 1 590 ? -24.345 13.083 11.071 1.00 93.12 590 LYS A N 1
ATOM 4598 C CA . LYS A 1 590 ? -23.614 12.525 9.923 1.00 93.12 590 LYS A CA 1
ATOM 4599 C C . LYS A 1 590 ? -23.736 10.999 9.868 1.00 93.12 590 LYS A C 1
ATOM 4601 O O . LYS A 1 590 ? -22.740 10.280 9.747 1.00 93.12 590 LYS A O 1
ATOM 4606 N N . MET A 1 591 ? -24.951 10.499 10.062 1.00 93.88 591 MET A N 1
ATOM 4607 C CA . MET A 1 591 ? -25.293 9.088 9.907 1.00 93.88 591 MET A CA 1
ATOM 4608 C C . MET A 1 591 ? -25.941 8.855 8.542 1.00 93.88 591 MET A C 1
ATOM 4610 O O . MET A 1 591 ? -26.564 9.743 7.963 1.00 93.88 591 MET A O 1
ATOM 4614 N N . LYS A 1 592 ? -25.790 7.641 8.021 1.00 94.00 592 LYS A N 1
ATOM 4615 C CA . LYS A 1 592 ? -26.391 7.213 6.759 1.00 94.00 592 LYS A CA 1
ATOM 4616 C C . LYS A 1 592 ? -27.871 6.914 6.965 1.00 94.00 592 LYS A C 1
ATOM 4618 O O . LYS A 1 592 ? -28.208 6.021 7.733 1.00 94.00 592 LYS A O 1
ATOM 4623 N N . LEU A 1 593 ? -28.742 7.637 6.273 1.00 94.81 593 LEU A N 1
ATOM 4624 C CA . LEU A 1 593 ? -30.187 7.451 6.373 1.00 94.81 593 LEU A CA 1
ATOM 4625 C C . LEU A 1 593 ? -30.716 6.509 5.281 1.00 94.81 593 LEU A C 1
ATOM 4627 O O . LEU A 1 593 ? -30.600 6.827 4.096 1.00 94.81 593 LEU A O 1
ATOM 4631 N N . VAL A 1 594 ? -31.339 5.402 5.685 1.00 95.06 594 VAL A N 1
ATOM 4632 C CA . VAL A 1 594 ? -32.107 4.503 4.812 1.00 95.06 594 VAL A CA 1
ATOM 4633 C C . VAL A 1 594 ? -33.591 4.680 5.111 1.00 95.06 594 VAL A C 1
ATOM 4635 O O . VAL A 1 594 ? -34.027 4.439 6.239 1.00 95.06 594 VAL A O 1
ATOM 4638 N N . ILE A 1 595 ? -34.361 5.103 4.107 1.00 92.50 595 ILE A N 1
ATOM 4639 C CA . ILE A 1 595 ? -35.813 5.280 4.229 1.00 92.50 595 ILE A CA 1
ATOM 4640 C C . ILE A 1 595 ? -36.511 4.195 3.419 1.00 92.50 595 ILE A C 1
ATOM 4642 O O . ILE A 1 595 ? -36.308 4.088 2.210 1.00 92.50 595 ILE A O 1
ATOM 4646 N N . ASP A 1 596 ? -37.348 3.415 4.089 1.00 91.81 596 ASP A N 1
ATOM 4647 C CA . ASP A 1 596 ? -38.219 2.423 3.471 1.00 91.81 596 ASP A CA 1
ATOM 4648 C C . ASP A 1 596 ? -39.518 3.073 3.005 1.00 91.81 596 ASP A C 1
ATOM 4650 O O . ASP A 1 596 ? -40.251 3.653 3.812 1.00 91.81 596 ASP A O 1
ATOM 4654 N N . VAL A 1 597 ? -39.777 3.013 1.699 1.00 89.31 597 VAL A N 1
ATOM 4655 C CA . VAL A 1 597 ? -40.912 3.683 1.058 1.00 89.31 597 VAL A CA 1
ATOM 4656 C C . VAL A 1 597 ? -41.729 2.722 0.205 1.00 89.31 597 VAL A C 1
ATOM 4658 O O . VAL A 1 597 ? -41.214 1.863 -0.514 1.00 89.31 597 VAL A O 1
ATOM 4661 N N . SER A 1 598 ? -43.036 2.963 0.207 1.00 87.06 598 SER A N 1
ATOM 4662 C CA . SER A 1 598 ? -43.968 2.392 -0.765 1.00 87.06 598 SER A CA 1
ATOM 4663 C C . SER A 1 598 ? -44.250 3.388 -1.888 1.00 87.06 598 SER A C 1
ATOM 4665 O O . SER A 1 598 ? -44.109 4.602 -1.714 1.00 87.06 598 SER A O 1
ATOM 4667 N N . LYS A 1 599 ? -44.705 2.896 -3.043 1.00 86.00 599 LYS A N 1
ATOM 4668 C CA . LYS A 1 599 ? -45.070 3.775 -4.162 1.00 86.00 599 LYS A CA 1
ATOM 4669 C C . LYS A 1 599 ? -46.117 4.849 -3.807 1.00 86.00 599 LYS A C 1
ATOM 4671 O O . LYS A 1 599 ? -45.873 6.001 -4.153 1.00 86.00 599 LYS A O 1
ATOM 4676 N N . PRO A 1 600 ? -47.215 4.550 -3.081 1.00 83.00 600 PRO A N 1
ATOM 4677 C CA . PRO A 1 600 ? -48.174 5.582 -2.674 1.00 83.00 600 PRO A CA 1
ATOM 4678 C C . PRO A 1 600 ? -47.560 6.682 -1.795 1.00 83.00 600 PRO A C 1
ATOM 4680 O O . PRO A 1 600 ? -47.956 7.842 -1.889 1.00 83.00 600 PRO A O 1
ATOM 4683 N N . MET A 1 601 ? -46.564 6.342 -0.967 1.00 78.94 601 MET A N 1
ATOM 4684 C CA . MET A 1 601 ? -45.851 7.335 -0.160 1.00 78.94 601 MET A CA 1
ATOM 4685 C C . MET A 1 601 ? -45.051 8.293 -1.047 1.00 78.94 601 MET A C 1
ATOM 4687 O O . MET A 1 601 ? -45.090 9.502 -0.837 1.00 78.94 601 MET A O 1
ATOM 4691 N N . MET A 1 602 ? -44.377 7.774 -2.076 1.00 81.62 602 MET A N 1
ATOM 4692 C CA . MET A 1 602 ? -43.555 8.577 -2.990 1.00 81.62 602 MET A CA 1
ATOM 4693 C C . MET A 1 602 ? -44.343 9.638 -3.768 1.00 81.62 602 MET A C 1
ATOM 4695 O O . MET A 1 602 ? -43.764 10.645 -4.166 1.00 81.62 602 MET A O 1
ATOM 4699 N N . GLU A 1 603 ? -45.651 9.459 -3.961 1.00 76.69 603 GLU A N 1
ATOM 4700 C CA . GLU A 1 603 ? -46.504 10.466 -4.610 1.00 76.69 603 GLU A CA 1
ATOM 4701 C C . GLU A 1 603 ? -46.665 11.737 -3.756 1.00 76.69 603 GLU A C 1
ATOM 4703 O O . GLU A 1 603 ? -46.873 12.820 -4.300 1.00 76.69 603 GLU A O 1
ATOM 4708 N N . ASN A 1 604 ? -46.526 11.620 -2.429 1.00 70.69 604 ASN A N 1
ATOM 4709 C CA . ASN A 1 604 ? -46.755 12.705 -1.468 1.00 70.69 604 ASN A CA 1
ATOM 4710 C C . ASN A 1 604 ? -45.527 13.027 -0.596 1.00 70.69 604 ASN A C 1
ATOM 4712 O O . ASN A 1 604 ? -45.593 13.916 0.253 1.00 70.69 604 ASN A O 1
ATOM 4716 N N . PHE A 1 605 ? -44.408 12.324 -0.792 1.00 75.19 605 PHE A N 1
ATOM 4717 C CA . PHE A 1 605 ? -43.196 12.454 0.012 1.00 75.19 605 PHE A CA 1
ATOM 4718 C C . PHE A 1 605 ? -42.025 12.951 -0.831 1.00 75.19 605 PHE A C 1
ATOM 4720 O O . PHE A 1 605 ? -41.612 12.322 -1.806 1.00 75.19 605 PHE A O 1
ATOM 4727 N N . LYS A 1 606 ? -41.451 14.087 -0.434 1.00 81.00 606 LYS A N 1
ATOM 4728 C CA . LYS A 1 606 ? -40.246 14.616 -1.069 1.00 81.00 606 LYS A CA 1
ATOM 4729 C C . LYS A 1 606 ? -39.021 13.983 -0.424 1.00 81.00 606 LYS A C 1
ATOM 4731 O O . LYS A 1 606 ? -38.803 14.158 0.769 1.00 81.00 606 LYS A O 1
ATOM 4736 N N . ILE A 1 607 ? -38.196 13.319 -1.233 1.00 82.81 607 ILE A N 1
ATOM 4737 C CA . ILE A 1 607 ? -36.946 12.715 -0.763 1.00 82.81 607 ILE A CA 1
ATOM 4738 C C . ILE A 1 607 ? -36.055 13.808 -0.140 1.00 82.81 607 ILE A C 1
ATOM 4740 O O . ILE A 1 607 ? -35.698 14.772 -0.830 1.00 82.81 607 ILE A O 1
ATOM 4744 N N . PRO A 1 608 ? -35.677 13.683 1.142 1.00 80.56 608 PRO A N 1
ATOM 4745 C CA . PRO A 1 608 ? -34.807 14.648 1.795 1.00 80.56 608 PRO A CA 1
ATOM 4746 C C . PRO A 1 608 ? -33.406 14.654 1.181 1.00 80.56 608 PRO A C 1
ATOM 4748 O O . PRO A 1 608 ? -32.833 13.606 0.867 1.00 80.56 608 PRO A O 1
ATOM 4751 N N . LYS A 1 609 ? -32.815 15.844 1.055 1.00 77.69 609 LYS A N 1
ATOM 4752 C CA . LYS A 1 609 ? -31.435 15.992 0.579 1.00 77.69 609 LYS A CA 1
ATOM 4753 C C . LYS A 1 609 ? -30.468 15.372 1.594 1.00 77.69 609 LYS A C 1
ATOM 4755 O O . LYS A 1 609 ? -30.551 15.682 2.776 1.00 77.69 609 LYS A O 1
ATOM 4760 N N . GLY A 1 610 ? -29.540 14.538 1.124 1.00 75.56 610 GLY A N 1
ATOM 4761 C CA . GLY A 1 610 ? -28.589 13.818 1.982 1.00 75.56 610 GLY A CA 1
ATOM 4762 C C . GLY A 1 610 ? -29.060 12.431 2.435 1.00 75.56 610 GLY A C 1
ATOM 4763 O O . GLY A 1 610 ? -28.349 11.772 3.190 1.00 75.56 610 GLY A O 1
ATOM 4764 N N . THR A 1 611 ? -30.227 11.968 1.968 1.00 87.31 611 THR A N 1
ATOM 4765 C CA . THR A 1 611 ? -30.655 10.570 2.136 1.00 87.31 611 THR A CA 1
ATOM 4766 C C . THR A 1 611 ? -29.614 9.636 1.523 1.00 87.31 611 THR A C 1
ATOM 4768 O O . THR A 1 611 ? -29.220 9.823 0.376 1.00 87.31 611 THR A O 1
ATOM 4771 N N . TYR A 1 612 ? -29.169 8.631 2.281 1.00 92.00 612 TYR A N 1
ATOM 4772 C CA . TYR A 1 612 ? -28.153 7.692 1.807 1.00 92.00 612 TYR A CA 1
ATOM 4773 C C . TYR A 1 612 ? -28.752 6.653 0.863 1.00 92.00 612 TYR A C 1
ATOM 4775 O O . TYR A 1 612 ? -28.184 6.387 -0.195 1.00 92.00 612 TYR A O 1
ATOM 4783 N N . ALA A 1 613 ? -29.895 6.076 1.239 1.00 94.44 613 ALA A N 1
ATOM 4784 C CA . ALA A 1 613 ? -30.579 5.097 0.413 1.00 94.44 613 ALA A CA 1
ATOM 4785 C C . ALA A 1 613 ? -32.100 5.179 0.528 1.00 94.44 613 ALA A C 1
ATOM 4787 O O . ALA A 1 613 ? -32.652 5.506 1.583 1.00 94.44 613 ALA A O 1
ATOM 4788 N N . LEU A 1 614 ? -32.760 4.816 -0.565 1.00 94.12 614 LEU A N 1
ATOM 4789 C CA . LEU A 1 614 ? -34.197 4.632 -0.639 1.00 94.12 614 LEU A CA 1
ATOM 4790 C C . LEU A 1 614 ? -34.495 3.146 -0.840 1.00 94.12 614 LEU A C 1
ATOM 4792 O O . LEU A 1 614 ? -34.190 2.584 -1.896 1.00 94.12 614 LEU A O 1
ATOM 4796 N N . ARG A 1 615 ? -35.079 2.512 0.176 1.00 94.75 615 ARG A N 1
ATOM 4797 C CA . ARG A 1 615 ? -35.497 1.113 0.123 1.00 94.75 615 ARG A CA 1
ATOM 4798 C C . ARG A 1 615 ? -36.891 1.022 -0.474 1.00 94.75 615 ARG A C 1
ATOM 4800 O O . ARG A 1 615 ? -37.829 1.643 0.018 1.00 94.75 615 ARG A O 1
ATOM 4807 N N . LEU A 1 616 ? -36.997 0.283 -1.574 1.00 92.81 616 LEU A N 1
ATOM 4808 C CA . LEU A 1 616 ? -38.230 0.161 -2.344 1.00 92.81 616 LEU A CA 1
ATOM 4809 C C . LEU A 1 616 ? -39.010 -1.070 -1.874 1.00 92.81 616 LEU A C 1
ATOM 4811 O O . LEU A 1 616 ? -38.600 -2.196 -2.163 1.00 92.81 616 LEU A O 1
ATOM 4815 N N . ASP A 1 617 ? -40.129 -0.863 -1.173 1.00 84.56 617 ASP A N 1
ATOM 4816 C CA . ASP A 1 617 ? -40.917 -1.967 -0.609 1.00 84.56 617 ASP A CA 1
ATOM 4817 C C . ASP A 1 617 ? -41.835 -2.623 -1.660 1.00 84.56 617 ASP A C 1
ATOM 4819 O O . ASP A 1 617 ? -41.531 -3.693 -2.194 1.00 84.56 617 ASP A O 1
ATOM 4823 N N . TYR A 1 618 ? -42.942 -1.968 -2.032 1.00 83.38 618 TYR A N 1
ATOM 4824 C CA . TYR A 1 618 ? -43.861 -2.465 -3.064 1.00 83.38 618 TYR A CA 1
ATOM 4825 C C . TYR A 1 618 ? -44.408 -1.367 -3.984 1.00 83.38 618 TYR A C 1
ATOM 4827 O O . TYR A 1 618 ? -44.460 -0.180 -3.653 1.00 83.38 618 TYR A O 1
ATOM 4835 N N . GLY A 1 619 ? -44.860 -1.802 -5.165 1.00 84.31 619 GLY A N 1
ATOM 4836 C CA . GLY A 1 619 ? -45.555 -0.974 -6.155 1.00 84.31 619 GLY A CA 1
ATOM 4837 C C . GLY A 1 619 ? -44.677 -0.403 -7.274 1.00 84.31 619 GLY A C 1
ATOM 4838 O O . GLY A 1 619 ? -45.226 0.098 -8.253 1.00 84.31 619 GLY A O 1
ATOM 4839 N N . PHE A 1 620 ? -43.350 -0.508 -7.177 1.00 91.19 620 PHE A N 1
ATOM 4840 C CA . PHE A 1 620 ? -42.408 0.005 -8.181 1.00 91.19 620 PHE A CA 1
ATOM 4841 C C . PHE A 1 620 ? -42.235 -0.960 -9.361 1.00 91.19 620 PHE A C 1
ATOM 4843 O O . PHE A 1 620 ? -41.990 -2.156 -9.168 1.00 91.19 620 PHE A O 1
ATOM 4850 N N . LYS A 1 621 ? -42.356 -0.441 -10.586 1.00 93.88 621 LYS A N 1
ATOM 4851 C CA . LYS A 1 621 ? -42.103 -1.192 -11.823 1.00 93.88 621 LYS A CA 1
ATOM 4852 C C . LYS A 1 621 ? -40.611 -1.208 -12.163 1.00 93.88 621 LYS A C 1
ATOM 4854 O O . LYS A 1 621 ? -39.858 -0.339 -11.735 1.00 93.88 621 LYS A O 1
ATOM 4859 N N . ASP A 1 622 ? -40.188 -2.185 -12.962 1.00 95.62 622 ASP A N 1
ATOM 4860 C CA . ASP A 1 622 ? -38.777 -2.363 -13.328 1.00 95.62 622 ASP A CA 1
ATOM 4861 C C . ASP A 1 622 ? -38.192 -1.129 -14.056 1.00 95.62 622 ASP A C 1
ATOM 4863 O O . ASP A 1 622 ? -37.065 -0.729 -13.775 1.00 95.62 622 ASP A O 1
ATOM 4867 N N . ASP A 1 623 ? -38.962 -0.476 -14.933 1.00 96.12 623 ASP A N 1
ATOM 4868 C CA . ASP A 1 623 ? -38.563 0.761 -15.623 1.00 96.12 623 ASP A CA 1
ATOM 4869 C C . ASP A 1 623 ? -38.393 1.949 -14.663 1.00 96.12 623 ASP A C 1
ATOM 4871 O O . ASP A 1 623 ? -37.475 2.754 -14.822 1.00 96.12 623 ASP A O 1
ATOM 4875 N N . GLU A 1 624 ? -39.226 2.025 -13.623 1.00 94.88 624 GLU A N 1
ATOM 4876 C CA . GLU A 1 624 ? -39.127 3.050 -12.581 1.00 94.88 624 GLU A CA 1
ATOM 4877 C C . GLU A 1 624 ? -37.858 2.854 -11.743 1.00 94.88 624 GLU A C 1
ATOM 4879 O O . GLU A 1 624 ? -37.136 3.817 -11.497 1.00 94.88 624 GLU A O 1
ATOM 4884 N N . ILE A 1 625 ? -37.541 1.609 -11.369 1.00 95.88 625 ILE A N 1
ATOM 4885 C CA . ILE A 1 625 ? -36.319 1.268 -10.623 1.00 95.88 625 ILE A CA 1
ATOM 4886 C C . ILE A 1 625 ? -35.073 1.662 -11.425 1.00 95.88 625 ILE A C 1
ATOM 4888 O O . ILE A 1 625 ? -34.176 2.323 -10.895 1.00 95.88 625 ILE A O 1
ATOM 4892 N N . VAL A 1 626 ? -35.027 1.295 -12.711 1.00 97.06 626 VAL A N 1
ATOM 4893 C CA . VAL A 1 626 ? -33.916 1.645 -13.607 1.00 97.06 626 VAL A CA 1
ATOM 4894 C C . VAL A 1 626 ? -33.764 3.158 -13.707 1.00 97.06 626 VAL A C 1
ATOM 4896 O O . VAL A 1 626 ? -32.659 3.674 -13.522 1.00 97.06 626 VAL A O 1
ATOM 4899 N N . LYS A 1 627 ? -34.865 3.879 -13.932 1.00 95.88 627 LYS A N 1
ATOM 4900 C CA . LYS A 1 627 ? -34.858 5.341 -13.997 1.00 95.88 627 LYS A CA 1
ATOM 4901 C C . LYS A 1 627 ? -34.315 5.961 -12.707 1.00 95.88 627 LYS A C 1
ATOM 4903 O O . LYS A 1 627 ? -33.391 6.768 -12.757 1.00 95.88 627 LYS A O 1
ATOM 4908 N N . MET A 1 628 ? -34.824 5.530 -11.553 1.00 93.88 628 MET A N 1
ATOM 4909 C CA . MET A 1 628 ? -34.389 6.030 -10.245 1.00 93.88 628 MET A CA 1
ATOM 4910 C C . MET A 1 628 ? -32.898 5.779 -9.996 1.00 93.88 628 MET A C 1
ATOM 4912 O O . MET A 1 628 ? -32.218 6.679 -9.514 1.00 93.88 628 MET A O 1
ATOM 4916 N N . SER A 1 629 ? -32.372 4.609 -10.381 1.00 94.06 629 SER A N 1
ATOM 4917 C CA . SER A 1 629 ? -30.943 4.285 -10.221 1.00 94.06 629 SER A CA 1
ATOM 4918 C C . SER A 1 629 ? -30.005 5.189 -11.031 1.00 94.06 629 SER A C 1
ATOM 4920 O O . SER A 1 629 ? -28.841 5.351 -10.668 1.00 94.06 629 SER A O 1
ATOM 4922 N N . ASN A 1 630 ? -30.501 5.769 -12.127 1.00 90.31 630 ASN A N 1
ATOM 4923 C CA . ASN A 1 630 ? -29.728 6.623 -13.025 1.00 90.31 630 ASN A CA 1
ATOM 4924 C C . ASN A 1 630 ? -29.889 8.119 -12.712 1.00 90.31 630 ASN A C 1
ATOM 4926 O O . ASN A 1 630 ? -28.958 8.886 -12.941 1.00 90.31 630 ASN A O 1
ATOM 4930 N N . GLU A 1 631 ? -31.056 8.542 -12.216 1.00 91.88 631 GLU A N 1
ATOM 4931 C CA . GLU A 1 631 ? -31.389 9.963 -12.035 1.00 91.88 631 GLU A CA 1
ATOM 4932 C C . GLU A 1 631 ? -31.198 10.479 -10.602 1.00 91.88 631 GLU A C 1
ATOM 4934 O O . GLU A 1 631 ? -31.006 11.682 -10.415 1.00 91.88 631 GLU A O 1
ATOM 4939 N N . LEU A 1 632 ? -31.279 9.612 -9.587 1.00 87.44 632 LEU A N 1
ATOM 4940 C CA . LEU A 1 632 ? -31.169 10.026 -8.189 1.00 87.44 632 LEU A CA 1
ATOM 4941 C C . LEU A 1 632 ? -29.728 9.911 -7.679 1.00 87.44 632 LEU A C 1
ATOM 4943 O O . LEU A 1 632 ? -29.060 8.901 -7.878 1.00 87.44 632 LEU A O 1
ATOM 4947 N N . ASP A 1 633 ? -29.282 10.936 -6.952 1.00 87.56 633 ASP A N 1
ATOM 4948 C CA . ASP A 1 633 ? -27.975 10.983 -6.280 1.00 87.56 633 ASP A CA 1
ATOM 4949 C C . ASP A 1 633 ? -28.041 10.321 -4.889 1.00 87.56 633 ASP A C 1
ATOM 4951 O O . ASP A 1 633 ? -27.835 10.954 -3.853 1.00 87.56 633 ASP A O 1
ATOM 4955 N N . LEU A 1 634 ? -28.467 9.055 -4.865 1.00 91.19 634 LEU A N 1
ATOM 4956 C CA . LEU A 1 634 ? -28.560 8.193 -3.681 1.00 91.19 634 LEU A CA 1
ATOM 4957 C C . LEU A 1 634 ? -28.599 6.718 -4.097 1.00 91.19 634 LEU A C 1
ATOM 4959 O O . LEU A 1 634 ? -28.798 6.396 -5.269 1.00 91.19 634 LEU A O 1
ATOM 4963 N N . PHE A 1 635 ? -28.465 5.809 -3.131 1.00 95.25 635 PHE A N 1
ATOM 4964 C CA . PHE A 1 635 ? -28.602 4.380 -3.400 1.00 95.25 635 PHE A CA 1
ATOM 4965 C C . PHE A 1 635 ? -30.064 3.941 -3.516 1.00 95.25 635 PHE A C 1
ATOM 4967 O O . PHE A 1 635 ? -30.890 4.255 -2.658 1.00 95.25 635 PHE A O 1
ATOM 4974 N N . ILE A 1 636 ? -30.365 3.120 -4.517 1.00 96.81 636 ILE A N 1
ATOM 4975 C CA . ILE A 1 636 ? -31.622 2.374 -4.583 1.00 96.81 636 ILE A CA 1
ATOM 4976 C C . ILE A 1 636 ? -31.414 1.020 -3.915 1.00 96.81 636 ILE A C 1
ATOM 4978 O O . ILE A 1 636 ? -30.579 0.220 -4.341 1.00 96.81 636 ILE A O 1
ATOM 4982 N N . GLU A 1 637 ? -32.170 0.773 -2.849 1.00 97.06 637 GLU A N 1
ATOM 4983 C CA . GLU A 1 637 ? -32.087 -0.459 -2.078 1.00 97.06 637 GLU A CA 1
ATOM 4984 C C . GLU A 1 637 ? -33.216 -1.421 -2.460 1.00 97.06 637 GLU A C 1
ATOM 4986 O O . GLU A 1 637 ? -34.402 -1.120 -2.301 1.00 97.06 637 GLU A O 1
ATOM 4991 N N . LEU A 1 638 ? -32.830 -2.589 -2.982 1.00 96.38 638 LEU A N 1
ATOM 4992 C CA . LEU A 1 638 ? -33.749 -3.638 -3.422 1.00 96.38 638 LEU A CA 1
ATOM 4993 C C . LEU A 1 638 ? -33.862 -4.764 -2.388 1.00 96.38 638 LEU A C 1
ATOM 4995 O O . LEU A 1 638 ? -32.933 -5.058 -1.635 1.00 96.38 638 LEU A O 1
ATOM 4999 N N . ASN A 1 639 ? -35.008 -5.444 -2.391 1.00 95.12 639 ASN A N 1
ATOM 5000 C CA . ASN A 1 639 ? -35.296 -6.517 -1.449 1.00 95.12 639 ASN A CA 1
ATOM 5001 C C . ASN A 1 639 ? -34.541 -7.816 -1.793 1.00 95.12 639 ASN A C 1
ATOM 5003 O O . ASN A 1 639 ? -34.993 -8.616 -2.617 1.00 95.12 639 ASN A O 1
ATOM 5007 N N . ALA A 1 640 ? -33.434 -8.068 -1.096 1.00 95.88 640 ALA A N 1
ATOM 5008 C CA . ALA A 1 640 ? -32.597 -9.260 -1.242 1.00 95.88 640 ALA A CA 1
ATOM 5009 C C . ALA A 1 640 ? -33.362 -10.568 -0.994 1.00 95.88 640 ALA A C 1
ATOM 5011 O O . ALA A 1 640 ? -33.029 -11.597 -1.573 1.00 95.88 640 ALA A O 1
ATOM 5012 N N . SER A 1 641 ? -34.401 -10.540 -0.148 1.00 94.44 641 SER A N 1
ATOM 5013 C CA . SER A 1 641 ? -35.155 -11.745 0.225 1.00 94.44 641 SER A CA 1
ATOM 5014 C C . SER A 1 641 ? -36.031 -12.279 -0.904 1.00 94.44 641 SER A C 1
ATOM 5016 O O . SER A 1 641 ? -36.351 -13.466 -0.903 1.00 94.44 641 SER A O 1
ATOM 5018 N N . THR A 1 642 ? -36.417 -11.431 -1.861 1.00 91.62 642 THR A N 1
ATOM 5019 C CA . THR A 1 642 ? -37.358 -11.790 -2.940 1.00 91.62 642 THR A CA 1
ATOM 5020 C C . THR A 1 642 ? -36.813 -11.539 -4.345 1.00 91.62 642 THR A C 1
ATOM 5022 O O . THR A 1 642 ? -37.370 -12.057 -5.313 1.00 91.62 642 THR A O 1
ATOM 5025 N N . LEU A 1 643 ? -35.724 -10.779 -4.483 1.00 92.81 643 LEU A N 1
ATOM 5026 C CA . LEU A 1 643 ? -35.097 -10.505 -5.770 1.00 92.81 643 LEU A CA 1
ATOM 5027 C C . LEU A 1 643 ? -34.384 -11.756 -6.306 1.00 92.81 643 LEU A C 1
ATOM 5029 O O . LEU A 1 643 ? -33.428 -12.245 -5.705 1.00 92.81 643 LEU A O 1
ATOM 5033 N N . SER A 1 644 ? -34.852 -12.272 -7.445 1.00 90.56 644 SER A N 1
ATOM 5034 C CA . SER A 1 644 ? -34.223 -13.412 -8.115 1.00 90.56 644 SER A CA 1
ATOM 5035 C C . SER A 1 644 ? -33.071 -12.969 -9.032 1.00 90.56 644 SER A C 1
ATOM 5037 O O . SER A 1 644 ? -33.104 -11.841 -9.543 1.00 90.56 644 SER A O 1
ATOM 5039 N N . PRO A 1 645 ? -32.079 -13.842 -9.294 1.00 88.31 645 PRO A N 1
ATOM 5040 C CA . PRO A 1 645 ? -31.016 -13.568 -10.258 1.00 88.31 645 PRO A CA 1
ATOM 5041 C C . PRO A 1 645 ? -31.528 -13.176 -11.646 1.00 88.31 645 PRO A C 1
ATOM 5043 O O . PRO A 1 645 ? -31.002 -12.250 -12.255 1.00 88.31 645 PRO A O 1
ATOM 5046 N N . GLU A 1 646 ? -32.599 -13.813 -12.123 1.00 93.38 646 GLU A N 1
ATOM 5047 C CA . GLU A 1 646 ? -33.195 -13.534 -13.434 1.00 93.38 646 GLU A CA 1
ATOM 5048 C C . GLU A 1 646 ? -33.812 -12.135 -13.478 1.00 93.38 646 GLU A C 1
ATOM 5050 O O . GLU A 1 646 ? -33.640 -11.408 -14.456 1.00 93.38 646 GLU A O 1
ATOM 5055 N N . ARG A 1 647 ? -34.508 -11.725 -12.406 1.00 94.44 647 ARG A N 1
ATOM 5056 C CA . ARG A 1 647 ? -35.060 -10.370 -12.316 1.00 94.44 647 ARG A CA 1
ATOM 5057 C C . ARG A 1 647 ? -33.951 -9.325 -12.203 1.00 94.44 647 ARG A C 1
ATOM 5059 O O . ARG A 1 647 ? -34.057 -8.282 -12.840 1.00 94.44 647 ARG A O 1
ATOM 5066 N N . MET A 1 648 ? -32.897 -9.596 -11.432 1.00 93.56 648 MET A N 1
ATOM 5067 C CA . MET A 1 648 ? -31.744 -8.696 -11.341 1.00 93.56 648 MET A CA 1
ATOM 5068 C C . MET A 1 648 ? -31.057 -8.540 -12.703 1.00 93.56 648 MET A C 1
ATOM 5070 O O . MET A 1 648 ? -30.806 -7.416 -13.129 1.00 93.56 648 MET A O 1
ATOM 5074 N N . GLN A 1 649 ? -30.830 -9.643 -13.423 1.00 90.50 649 GLN A N 1
ATOM 5075 C CA . GLN A 1 649 ? -30.246 -9.601 -14.763 1.00 90.50 649 GLN A CA 1
ATOM 5076 C C . GLN A 1 649 ? -31.134 -8.825 -15.739 1.00 90.50 649 GLN A C 1
ATOM 5078 O O . GLN A 1 649 ? -30.640 -7.960 -16.451 1.00 90.50 649 GLN A O 1
ATOM 5083 N N . LYS A 1 650 ? -32.454 -9.040 -15.700 1.00 96.69 650 LYS A N 1
ATOM 5084 C CA . LYS A 1 650 ? -33.406 -8.262 -16.500 1.00 96.69 650 LYS A CA 1
ATOM 5085 C C . LYS A 1 650 ? -33.281 -6.756 -16.238 1.00 96.69 650 LYS A C 1
ATOM 5087 O O . LYS A 1 650 ? -33.303 -5.980 -17.186 1.00 96.69 650 LYS A O 1
ATOM 5092 N N . LEU A 1 651 ? -33.153 -6.330 -14.979 1.00 96.69 651 LEU A N 1
ATOM 5093 C CA . LEU A 1 651 ? -32.958 -4.912 -14.654 1.00 96.69 651 LEU A CA 1
ATOM 5094 C C . LEU A 1 651 ? -31.636 -4.384 -15.232 1.00 96.69 651 LEU A C 1
ATOM 5096 O O . LEU A 1 651 ? -31.617 -3.297 -15.807 1.00 96.69 651 LEU A O 1
ATOM 5100 N N . ILE A 1 652 ? -30.551 -5.157 -15.124 1.00 91.50 652 ILE A N 1
ATOM 5101 C CA . ILE A 1 652 ? -29.248 -4.816 -15.718 1.00 91.50 652 ILE A CA 1
ATOM 5102 C C . ILE A 1 652 ? -29.375 -4.649 -17.237 1.00 91.50 652 ILE A C 1
ATOM 5104 O O . ILE A 1 652 ? -28.942 -3.629 -17.770 1.00 91.50 652 ILE A O 1
ATOM 5108 N N . ASP A 1 653 ? -30.038 -5.585 -17.917 1.00 93.25 653 ASP A N 1
ATOM 5109 C CA . ASP A 1 653 ? -30.265 -5.539 -19.367 1.00 93.25 653 ASP A CA 1
ATOM 5110 C C . ASP A 1 653 ? -31.137 -4.338 -19.780 1.00 93.25 653 ASP A C 1
ATOM 5112 O O . ASP A 1 653 ? -31.001 -3.806 -20.881 1.00 93.25 653 ASP A O 1
ATOM 5116 N N . MET A 1 654 ? -32.010 -3.873 -18.880 1.00 97.38 654 MET A N 1
ATOM 5117 C CA . MET A 1 654 ? -32.807 -2.654 -19.047 1.00 97.38 654 MET A CA 1
ATOM 5118 C C . MET A 1 654 ? -32.014 -1.357 -18.793 1.00 97.38 654 MET A C 1
ATOM 5120 O O . MET A 1 654 ? -32.563 -0.277 -19.001 1.00 97.38 654 MET A O 1
ATOM 5124 N N . GLY A 1 655 ? -30.746 -1.435 -18.371 1.00 92.56 655 GLY A N 1
ATOM 5125 C CA . GLY A 1 655 ? -29.879 -0.276 -18.129 1.00 92.56 655 GLY A CA 1
ATOM 5126 C C . GLY A 1 655 ? -29.797 0.181 -16.667 1.00 92.56 655 GLY A C 1
ATOM 5127 O O . GLY A 1 655 ? -29.536 1.357 -16.407 1.00 92.56 655 GLY A O 1
ATOM 5128 N N . LEU A 1 656 ? -30.043 -0.710 -15.700 1.00 94.69 656 LEU A N 1
ATOM 5129 C CA . LEU A 1 656 ? -29.859 -0.420 -14.271 1.00 94.69 656 LEU A CA 1
ATOM 5130 C C . LEU A 1 656 ? -28.413 0.008 -13.977 1.00 94.69 656 LEU A C 1
ATOM 5132 O O . LEU A 1 656 ? -27.466 -0.719 -14.291 1.00 94.69 656 LEU A O 1
ATOM 5136 N N . ASN A 1 657 ? -28.228 1.142 -13.298 1.00 86.75 657 ASN A N 1
ATOM 5137 C CA . ASN A 1 657 ? -26.905 1.546 -12.833 1.00 86.75 657 ASN A CA 1
ATOM 5138 C C . ASN A 1 657 ? -26.532 0.780 -11.559 1.00 86.75 657 ASN A C 1
ATOM 5140 O O . ASN A 1 657 ? -26.793 1.237 -10.448 1.00 86.75 657 ASN A O 1
ATOM 5144 N N . VAL A 1 658 ? -25.888 -0.377 -11.728 1.00 81.19 658 VAL A N 1
ATOM 5145 C CA . VAL A 1 658 ? -25.493 -1.286 -10.636 1.00 81.19 658 VAL A CA 1
ATOM 5146 C C . VAL A 1 658 ? -24.663 -0.589 -9.548 1.00 81.19 658 VAL A C 1
ATOM 5148 O O . VAL A 1 658 ? -24.781 -0.951 -8.382 1.00 81.19 658 VAL A O 1
ATOM 5151 N N . LYS A 1 659 ? -23.882 0.450 -9.887 1.00 79.75 659 LYS A N 1
ATOM 5152 C CA . LYS A 1 659 ? -23.076 1.204 -8.906 1.00 79.75 659 LYS A CA 1
ATOM 5153 C C . LYS A 1 659 ? -23.921 1.953 -7.874 1.00 79.75 659 LYS A C 1
ATOM 5155 O O . LYS A 1 659 ? -23.441 2.201 -6.775 1.00 79.75 659 LYS A O 1
ATOM 5160 N N . ASN A 1 660 ? -25.162 2.285 -8.225 1.00 90.19 660 ASN A N 1
ATOM 5161 C CA . ASN A 1 660 ? -26.112 2.977 -7.355 1.00 90.19 660 ASN A CA 1
ATOM 5162 C C . ASN A 1 660 ? -27.094 2.003 -6.686 1.00 90.19 660 ASN A C 1
ATOM 5164 O O . ASN A 1 660 ? -28.088 2.434 -6.102 1.00 90.19 660 ASN A O 1
ATOM 5168 N N . ILE A 1 661 ? -26.846 0.693 -6.769 1.00 92.88 661 ILE A N 1
ATOM 5169 C CA . ILE A 1 661 ? -27.701 -0.330 -6.170 1.00 92.88 661 ILE A CA 1
ATOM 5170 C C . ILE A 1 661 ? -27.062 -0.880 -4.907 1.00 92.88 661 ILE A C 1
ATOM 5172 O O . ILE A 1 661 ? -25.861 -1.129 -4.833 1.00 92.88 661 ILE A O 1
ATOM 5176 N N . ARG A 1 662 ? -27.915 -1.135 -3.923 1.00 95.06 662 ARG A N 1
ATOM 5177 C CA . ARG A 1 662 ? -27.612 -1.966 -2.762 1.00 95.06 662 ARG A CA 1
ATOM 5178 C C . ARG A 1 662 ? -28.791 -2.887 -2.478 1.00 95.06 662 ARG A C 1
ATOM 5180 O O . ARG A 1 662 ? -29.867 -2.720 -3.057 1.00 95.06 662 ARG A O 1
ATOM 5187 N N . VAL A 1 663 ? -28.610 -3.856 -1.591 1.00 96.62 663 VAL A N 1
ATOM 5188 C CA . VAL A 1 663 ? -29.685 -4.789 -1.243 1.00 96.62 663 VAL A CA 1
ATOM 5189 C C . VAL A 1 663 ? -29.820 -4.958 0.264 1.00 96.62 663 VAL A C 1
ATOM 5191 O O . VAL A 1 663 ? -28.841 -4.889 1.008 1.00 96.62 663 VAL A O 1
ATOM 5194 N N . SER A 1 664 ? -31.045 -5.199 0.723 1.00 97.19 664 SER A N 1
ATOM 5195 C CA . SER A 1 664 ? -31.315 -5.586 2.107 1.00 97.19 664 SER A CA 1
ATOM 5196 C C . SER A 1 664 ? -32.294 -6.742 2.181 1.00 97.19 664 SER A C 1
ATOM 5198 O O . SER A 1 664 ? -33.239 -6.844 1.393 1.00 97.19 664 SER A O 1
ATOM 5200 N N . HIS A 1 665 ? -32.077 -7.645 3.132 1.00 97.31 665 HIS A N 1
ATOM 5201 C CA . HIS A 1 665 ? -33.076 -8.658 3.444 1.00 97.31 665 HIS A CA 1
ATOM 5202 C C . HIS A 1 665 ? -34.239 -8.059 4.231 1.00 97.31 665 HIS A C 1
ATOM 5204 O O . HIS A 1 665 ? -34.092 -7.054 4.909 1.00 97.31 665 HIS A O 1
ATOM 5210 N N . ASN A 1 666 ? -35.399 -8.706 4.199 1.00 94.31 666 ASN A N 1
ATOM 5211 C CA . ASN A 1 666 ? -36.461 -8.397 5.146 1.00 94.31 666 ASN A CA 1
ATOM 5212 C C . ASN A 1 666 ? -36.045 -8.797 6.571 1.00 94.31 666 ASN A C 1
ATOM 5214 O O . ASN A 1 666 ? -35.263 -9.734 6.773 1.00 94.31 666 ASN A O 1
ATOM 5218 N N . PHE A 1 667 ? -36.640 -8.125 7.552 1.00 92.06 667 PHE A N 1
ATOM 5219 C CA . PHE A 1 667 ? -36.796 -8.647 8.905 1.00 92.06 667 PHE A CA 1
ATOM 5220 C C . PHE A 1 667 ? -38.216 -9.190 9.090 1.00 92.06 667 PHE A C 1
ATOM 5222 O O . PHE A 1 667 ? -39.164 -8.708 8.467 1.00 92.06 667 PHE A O 1
ATOM 5229 N N . TYR A 1 668 ? -38.374 -10.194 9.954 1.00 91.81 668 TYR A N 1
ATOM 5230 C CA . TYR A 1 668 ? -39.622 -10.952 10.057 1.00 91.81 668 TYR A CA 1
ATOM 5231 C C . TYR A 1 668 ? -40.250 -10.842 11.458 1.00 91.81 668 TYR A C 1
ATOM 5233 O O . TYR A 1 668 ? -39.742 -11.452 12.406 1.00 91.81 668 TYR A O 1
ATOM 5241 N N . PRO A 1 669 ? -41.369 -10.099 11.610 1.00 86.06 669 PRO A N 1
ATOM 5242 C CA . PRO A 1 669 ? -42.008 -9.863 12.908 1.00 86.06 669 PRO A CA 1
ATOM 5243 C C . PRO A 1 669 ? -42.757 -11.070 13.462 1.00 86.06 669 PRO A C 1
ATOM 5245 O O . PRO A 1 669 ? -42.866 -11.223 14.677 1.00 86.06 669 PRO A O 1
ATOM 5248 N N . LYS A 1 670 ? -43.274 -11.938 12.589 1.00 88.00 670 LYS A N 1
ATOM 5249 C CA . LYS A 1 670 ? -43.950 -13.165 12.999 1.00 88.00 670 LYS A CA 1
ATOM 5250 C C . LYS A 1 670 ? -42.905 -14.252 13.254 1.00 88.00 670 LYS A C 1
ATOM 5252 O O . LYS A 1 670 ? -42.028 -14.483 12.428 1.00 88.00 670 LYS A O 1
ATOM 5257 N N . ALA A 1 671 ? -43.003 -14.924 14.398 1.00 89.25 671 ALA A N 1
ATOM 5258 C CA . ALA A 1 671 ? -42.167 -16.086 14.674 1.00 89.25 671 ALA A CA 1
ATOM 5259 C C . ALA A 1 671 ? -42.398 -17.183 13.621 1.00 89.25 671 ALA A C 1
ATOM 5261 O O . ALA A 1 671 ? -43.517 -17.356 13.125 1.00 89.25 671 ALA A O 1
ATOM 5262 N N . TYR A 1 672 ? -41.342 -17.935 13.316 1.00 91.44 672 TYR A N 1
ATOM 5263 C CA . TYR A 1 672 ? -41.318 -19.026 12.338 1.00 91.44 672 TYR A CA 1
ATOM 5264 C C . TYR A 1 672 ? -41.528 -18.597 10.877 1.00 91.44 672 TYR A C 1
ATOM 5266 O O . TYR A 1 672 ? -41.915 -19.423 10.052 1.00 91.44 672 TYR A O 1
ATOM 5274 N N . THR A 1 673 ? -41.289 -17.323 10.542 1.00 93.06 673 THR A N 1
ATOM 5275 C CA . THR A 1 673 ? -41.395 -16.831 9.153 1.00 93.06 673 THR A CA 1
ATOM 5276 C C . THR A 1 673 ? -40.103 -16.254 8.586 1.00 93.06 673 THR A C 1
ATOM 5278 O O . THR A 1 673 ? -40.091 -15.882 7.416 1.00 93.06 673 THR A O 1
ATOM 5281 N N . GLY A 1 674 ? -39.038 -16.145 9.387 1.00 94.06 674 GLY A N 1
ATOM 5282 C CA . GLY A 1 674 ? -37.721 -15.742 8.905 1.00 94.06 674 GLY A CA 1
ATOM 5283 C C . GLY A 1 674 ? -37.113 -16.735 7.916 1.00 94.06 674 GLY A C 1
ATOM 5284 O O . GLY A 1 674 ? -37.557 -17.877 7.791 1.00 94.06 674 GLY A O 1
ATOM 5285 N N . LEU A 1 675 ? -36.074 -16.290 7.213 1.00 96.81 675 LEU A N 1
ATOM 5286 C CA . LEU A 1 675 ? -35.388 -17.111 6.216 1.00 96.81 675 LEU A CA 1
ATOM 5287 C C . LEU A 1 675 ? -34.512 -18.180 6.876 1.00 96.81 675 LEU A C 1
ATOM 5289 O O . LEU A 1 675 ? -34.097 -18.046 8.031 1.00 96.81 675 LEU A O 1
ATOM 5293 N N . THR A 1 676 ? -34.187 -19.227 6.118 1.00 95.81 676 THR A N 1
ATOM 5294 C CA . THR A 1 676 ? -33.140 -20.180 6.510 1.00 95.81 676 THR A CA 1
ATOM 5295 C C . THR A 1 676 ? -31.757 -19.639 6.142 1.00 95.81 676 THR A C 1
ATOM 5297 O O . THR A 1 676 ? -31.615 -18.840 5.210 1.00 95.81 676 THR A O 1
ATOM 5300 N N . HIS A 1 677 ? -30.708 -20.110 6.824 1.00 94.81 677 HIS A N 1
ATOM 5301 C CA . HIS A 1 677 ? -29.329 -19.759 6.467 1.00 94.81 677 HIS A CA 1
ATOM 5302 C C . HIS A 1 677 ? -28.989 -20.095 5.013 1.00 94.81 677 HIS A C 1
ATOM 5304 O O . HIS A 1 677 ? -28.305 -19.324 4.353 1.00 94.81 677 HIS A O 1
ATOM 5310 N N . GLU A 1 678 ? -29.467 -21.230 4.499 1.00 92.81 678 GLU A N 1
ATOM 5311 C CA . GLU A 1 678 ? -29.189 -21.671 3.128 1.00 92.81 678 GLU A CA 1
ATOM 5312 C C . GLU A 1 678 ? -29.782 -20.723 2.080 1.00 92.81 678 GLU A C 1
ATOM 5314 O O . GLU A 1 678 ? -29.104 -20.365 1.114 1.00 92.81 678 GLU A O 1
ATOM 5319 N N . GLN A 1 679 ? -31.022 -20.271 2.292 1.00 93.88 679 GLN A N 1
ATOM 5320 C CA . GLN A 1 679 ? -31.673 -19.313 1.400 1.00 93.88 679 GLN A CA 1
ATOM 5321 C C . GLN A 1 679 ? -30.899 -17.993 1.347 1.00 93.88 679 GLN A C 1
ATOM 5323 O O . GLN A 1 679 ? -30.609 -17.504 0.253 1.00 93.88 679 GLN A O 1
ATOM 5328 N N . VAL A 1 680 ? -30.522 -17.463 2.516 1.00 96.06 680 VAL A N 1
ATOM 5329 C CA . VAL A 1 680 ? -29.737 -16.226 2.623 1.00 96.06 680 VAL A CA 1
ATOM 5330 C C . VAL A 1 680 ? -28.359 -16.394 1.991 1.00 96.06 680 VAL A C 1
ATOM 5332 O O . VAL A 1 680 ? -27.954 -15.551 1.196 1.00 96.06 680 VAL A O 1
ATOM 5335 N N . ARG A 1 681 ? -27.655 -17.497 2.272 1.00 91.06 681 ARG A N 1
ATOM 5336 C CA . ARG A 1 681 ? -26.326 -17.775 1.707 1.00 91.06 681 ARG A CA 1
ATOM 5337 C C . ARG A 1 681 ? -26.358 -17.741 0.182 1.00 91.06 681 ARG A C 1
ATOM 5339 O O . ARG A 1 681 ? -25.562 -17.031 -0.421 1.00 91.06 681 ARG A O 1
ATOM 5346 N N . ARG A 1 682 ? -27.315 -18.445 -0.430 1.00 89.69 682 ARG A N 1
ATOM 5347 C CA . ARG A 1 682 ? -27.468 -18.500 -1.891 1.00 89.69 682 ARG A CA 1
ATOM 5348 C C . ARG A 1 682 ? -27.739 -17.119 -2.495 1.00 89.69 682 ARG A C 1
ATOM 5350 O O . ARG A 1 682 ? -27.182 -16.785 -3.536 1.00 89.69 682 ARG A O 1
ATOM 5357 N N . GLN A 1 683 ? -28.597 -16.324 -1.854 1.00 92.62 683 GLN A N 1
ATOM 5358 C CA . GLN A 1 683 ? -28.892 -14.954 -2.286 1.00 92.62 683 GLN A CA 1
ATOM 5359 C C . GLN A 1 683 ? -27.648 -14.062 -2.182 1.00 92.62 683 GLN A C 1
ATOM 5361 O O . GLN A 1 683 ? -27.280 -13.390 -3.144 1.00 92.62 683 GLN A O 1
ATOM 5366 N N . ASN A 1 684 ? -26.947 -14.120 -1.053 1.00 91.94 684 ASN A N 1
ATOM 5367 C CA . ASN A 1 684 ? -25.775 -13.288 -0.804 1.00 91.94 684 ASN A CA 1
ATOM 5368 C C . ASN A 1 684 ? -24.584 -13.657 -1.681 1.00 91.94 684 ASN A C 1
ATOM 5370 O O . ASN A 1 684 ? -23.881 -12.765 -2.147 1.00 91.94 684 ASN A O 1
ATOM 5374 N N . GLU A 1 685 ? -24.357 -14.944 -1.947 1.00 82.62 685 GLU A N 1
ATOM 5375 C CA . GLU A 1 685 ? -23.337 -15.390 -2.900 1.00 82.62 685 GLU A CA 1
ATOM 5376 C C . GLU A 1 685 ? -23.568 -14.772 -4.279 1.00 82.62 685 GLU A C 1
ATOM 5378 O O . GLU A 1 685 ? -22.624 -14.253 -4.871 1.00 82.62 685 GLU A O 1
ATOM 5383 N N . PHE A 1 686 ? -24.820 -14.734 -4.744 1.00 83.81 686 PHE A N 1
ATOM 5384 C CA . PHE A 1 686 ? -25.177 -14.068 -5.992 1.00 83.81 686 PHE A CA 1
ATOM 5385 C C . PHE A 1 686 ? -24.906 -12.556 -5.940 1.00 83.81 686 PHE A C 1
ATOM 5387 O O . PHE A 1 686 ? -24.164 -12.047 -6.781 1.00 83.81 686 PHE A O 1
ATOM 5394 N N . PHE A 1 687 ? -25.426 -11.833 -4.944 1.00 85.00 687 PHE A N 1
ATOM 5395 C CA . PHE A 1 687 ? -25.236 -10.376 -4.853 1.00 85.00 687 PHE A CA 1
ATOM 5396 C C . PHE A 1 687 ? -23.765 -9.967 -4.694 1.00 85.00 687 PHE A C 1
ATOM 5398 O O . PHE A 1 687 ? -23.341 -8.951 -5.248 1.00 85.00 687 PHE A O 1
ATOM 5405 N N . LYS A 1 688 ? -22.951 -10.797 -4.032 1.00 76.81 688 LYS A N 1
ATOM 5406 C CA . LYS A 1 688 ? -21.497 -10.611 -3.948 1.00 76.81 688 LYS A CA 1
ATOM 5407 C C . LYS A 1 688 ? -20.805 -10.678 -5.305 1.00 76.81 688 LYS A C 1
ATOM 5409 O O . LYS A 1 688 ? -19.839 -9.949 -5.508 1.00 76.81 688 LYS A O 1
ATOM 5414 N N . THR A 1 689 ? -21.280 -11.505 -6.243 1.00 70.81 689 THR A N 1
ATOM 5415 C CA . THR A 1 689 ? -20.707 -11.539 -7.606 1.00 70.81 689 THR A CA 1
ATOM 5416 C C . THR A 1 689 ? -20.874 -10.211 -8.346 1.00 70.81 689 THR A C 1
ATOM 5418 O O . THR A 1 689 ? -20.072 -9.900 -9.224 1.00 70.81 689 THR A O 1
ATOM 5421 N N . LEU A 1 690 ? -21.870 -9.415 -7.947 1.00 69.50 690 LEU A N 1
ATOM 5422 C CA . LEU A 1 690 ? -22.160 -8.087 -8.483 1.00 69.50 690 LEU A CA 1
ATOM 5423 C C . LEU A 1 690 ? -21.499 -6.956 -7.672 1.00 69.50 690 LEU A C 1
ATOM 5425 O O . LEU A 1 690 ? -21.619 -5.795 -8.048 1.00 69.50 690 LEU A O 1
ATOM 5429 N N . GLY A 1 691 ? -20.803 -7.279 -6.574 1.00 71.75 691 GLY A N 1
ATOM 5430 C CA . GLY A 1 691 ? -20.125 -6.303 -5.715 1.00 71.75 691 GLY A CA 1
ATOM 5431 C C . GLY A 1 691 ? -21.064 -5.411 -4.895 1.00 71.75 691 GLY A C 1
ATOM 5432 O O . GLY A 1 691 ? -20.674 -4.302 -4.543 1.00 71.75 691 GLY A O 1
ATOM 5433 N N . LEU A 1 692 ? -22.293 -5.859 -4.618 1.00 81.31 692 LEU A N 1
ATOM 5434 C CA . LEU A 1 692 ? -23.300 -5.053 -3.918 1.00 81.31 692 LEU A CA 1
ATOM 5435 C C . LEU A 1 692 ? -23.099 -5.053 -2.398 1.00 81.31 692 LEU A C 1
ATOM 5437 O O . LEU A 1 692 ? -22.725 -6.071 -1.815 1.00 81.31 692 LEU A O 1
ATOM 5441 N N . ASP A 1 693 ? -23.443 -3.932 -1.758 1.00 85.31 693 ASP A N 1
ATOM 5442 C CA . ASP A 1 693 ? -23.614 -3.866 -0.304 1.00 85.31 693 ASP A CA 1
ATOM 5443 C C . ASP A 1 693 ? -24.867 -4.657 0.117 1.00 85.31 693 ASP A C 1
ATOM 5445 O O . ASP A 1 693 ? -25.947 -4.483 -0.461 1.00 85.31 693 ASP A O 1
ATOM 5449 N N . ILE A 1 694 ? -24.719 -5.517 1.131 1.00 94.50 694 ILE A N 1
ATOM 5450 C CA . ILE A 1 694 ? -25.754 -6.444 1.608 1.00 94.50 694 ILE A CA 1
ATOM 5451 C C . ILE A 1 694 ? -26.056 -6.148 3.073 1.00 94.50 694 ILE A C 1
ATOM 5453 O O . ILE A 1 694 ? -25.227 -6.399 3.953 1.00 94.50 694 ILE A O 1
ATOM 5457 N N . LEU A 1 695 ? -27.272 -5.669 3.329 1.00 97.12 695 LEU A N 1
ATOM 5458 C CA . LEU A 1 695 ? -27.786 -5.420 4.669 1.00 97.12 695 LEU A CA 1
ATOM 5459 C C . LEU A 1 695 ? -28.613 -6.601 5.188 1.00 97.12 695 LEU A C 1
ATOM 5461 O O . LEU A 1 695 ? -29.564 -7.056 4.545 1.00 97.12 695 LEU A O 1
ATOM 5465 N N . MET A 1 696 ? -28.280 -7.057 6.393 1.00 97.88 696 MET A N 1
ATOM 5466 C CA . MET A 1 696 ? -29.068 -8.025 7.153 1.00 97.88 696 MET A CA 1
ATOM 5467 C C . MET A 1 696 ? -29.530 -7.444 8.488 1.00 97.88 696 MET A C 1
ATOM 5469 O O . MET A 1 696 ? -28.824 -6.654 9.120 1.00 97.88 696 MET A O 1
ATOM 5473 N N . TYR A 1 697 ? -30.710 -7.878 8.929 1.00 97.31 697 TYR A N 1
ATOM 5474 C CA . TYR A 1 697 ? -31.298 -7.439 10.184 1.00 97.31 697 TYR A CA 1
ATOM 5475 C C . TYR A 1 697 ? -31.109 -8.469 11.293 1.00 97.31 697 TYR A C 1
ATOM 5477 O O . TYR A 1 697 ? -31.293 -9.674 11.088 1.00 97.31 697 TYR A O 1
ATOM 5485 N N . ILE A 1 698 ? -30.781 -7.975 12.482 1.00 96.94 698 ILE A N 1
ATOM 5486 C CA . ILE A 1 698 ? -30.604 -8.765 13.700 1.00 96.94 698 ILE A CA 1
ATOM 5487 C C . ILE A 1 698 ? -31.583 -8.297 14.786 1.00 96.94 698 ILE A C 1
ATOM 5489 O O . ILE A 1 698 ? -31.980 -7.126 14.794 1.00 96.94 698 ILE A O 1
ATOM 5493 N N . PRO A 1 699 ? -31.997 -9.183 15.703 1.00 94.94 699 PRO A N 1
ATOM 5494 C CA . PRO A 1 699 ? -32.900 -8.808 16.778 1.00 94.94 699 PRO A CA 1
ATOM 5495 C C . PRO A 1 699 ? -32.139 -8.104 17.913 1.00 94.94 699 PRO A C 1
ATOM 5497 O O . PRO A 1 699 ? -30.989 -8.447 18.192 1.00 94.94 699 PRO A O 1
ATOM 5500 N N . SER A 1 700 ? -32.791 -7.170 18.610 1.00 93.56 700 SER A N 1
ATOM 5501 C CA . SER A 1 700 ? -32.295 -6.693 19.912 1.00 93.56 700 SER A CA 1
ATOM 5502 C C . SER A 1 700 ? -32.723 -7.658 21.021 1.00 93.56 700 SER A C 1
ATOM 5504 O O . SER A 1 700 ? -33.856 -8.151 21.064 1.00 93.56 700 SER A O 1
ATOM 5506 N N . GLN A 1 701 ? -31.804 -7.918 21.944 1.00 88.38 701 GLN A N 1
ATOM 5507 C CA . GLN A 1 701 ? -32.028 -8.631 23.195 1.00 88.38 701 GLN A CA 1
ATOM 5508 C C . GLN A 1 701 ? -32.544 -7.705 24.309 1.00 88.38 701 GLN A C 1
ATOM 5510 O O . GLN A 1 701 ? -33.097 -8.205 25.289 1.00 88.38 701 GLN A O 1
ATOM 5515 N N . HIS A 1 702 ? -32.399 -6.381 24.168 1.00 87.19 702 HIS A N 1
ATOM 5516 C CA . HIS A 1 702 ? -32.848 -5.396 25.153 1.00 87.19 702 HIS A CA 1
ATOM 5517 C C . HIS A 1 702 ? -34.322 -5.015 24.983 1.00 87.19 702 HIS A C 1
ATOM 5519 O O . HIS A 1 702 ? -35.139 -5.280 25.868 1.00 87.19 702 HIS A O 1
ATOM 5525 N N . GLN A 1 703 ? -34.679 -4.417 23.844 1.00 83.94 703 GLN A N 1
ATOM 5526 C CA . GLN A 1 703 ? -36.035 -3.939 23.592 1.00 83.94 703 GLN A CA 1
ATOM 5527 C C . GLN A 1 703 ? -36.548 -4.466 22.260 1.00 83.94 703 GLN A C 1
ATOM 5529 O O . GLN A 1 703 ? -36.039 -4.137 21.198 1.00 83.94 703 GLN A O 1
ATOM 5534 N N . LYS A 1 704 ? -37.598 -5.286 22.325 1.00 85.75 704 LYS A N 1
ATOM 5535 C CA . LYS A 1 704 ? -38.229 -5.876 21.142 1.00 85.75 704 LYS A CA 1
ATOM 5536 C C . LYS A 1 704 ? -39.388 -5.014 20.660 1.00 85.75 704 LYS A C 1
ATOM 5538 O O . LYS A 1 704 ? -40.151 -4.483 21.476 1.00 85.75 704 LYS A O 1
ATOM 5543 N N . ARG A 1 705 ? -39.558 -4.918 19.342 1.00 81.00 705 ARG A N 1
ATOM 5544 C CA . ARG A 1 705 ? -40.587 -4.071 18.727 1.00 81.00 705 ARG A CA 1
ATOM 5545 C C . ARG A 1 705 ? -42.017 -4.539 19.083 1.00 81.00 705 ARG A C 1
ATOM 5547 O O . ARG A 1 705 ? -42.321 -5.730 18.941 1.00 81.00 705 ARG A O 1
ATOM 5554 N N . PRO A 1 706 ? -42.920 -3.636 19.518 1.00 73.56 706 PRO A N 1
ATOM 5555 C CA . PRO A 1 706 ? -44.354 -3.909 19.634 1.00 73.56 706 PRO A CA 1
ATOM 5556 C C . PRO A 1 706 ? -45.016 -4.264 18.284 1.00 73.56 706 PRO A C 1
ATOM 5558 O O . PRO A 1 706 ? -44.458 -3.969 17.226 1.00 73.56 706 PRO A O 1
ATOM 5561 N N . PRO A 1 707 ? -46.219 -4.872 18.293 1.00 73.44 707 PRO A N 1
ATOM 5562 C CA . PRO A 1 707 ? -46.936 -5.372 19.470 1.00 73.44 707 PRO A CA 1
ATOM 5563 C C . PRO A 1 707 ? -46.450 -6.757 19.927 1.00 73.44 707 PRO A C 1
ATOM 5565 O O . PRO A 1 707 ? -46.667 -7.129 21.075 1.00 73.44 707 PRO A O 1
ATOM 5568 N N . LEU A 1 708 ? -45.781 -7.512 19.047 1.00 78.31 708 LEU A N 1
ATOM 5569 C CA . LEU A 1 708 ? -45.456 -8.924 19.281 1.00 78.31 708 LEU A CA 1
ATOM 5570 C C . LEU A 1 708 ? -44.290 -9.127 20.253 1.00 78.31 708 LEU A C 1
ATOM 5572 O O . LEU A 1 708 ? -44.298 -10.096 21.001 1.00 78.31 708 LEU A O 1
ATOM 5576 N N . LYS A 1 709 ? -43.299 -8.223 20.265 1.00 83.56 709 LYS A N 1
ATOM 5577 C CA . LYS A 1 709 ? -42.105 -8.325 21.122 1.00 83.56 709 LYS A CA 1
ATOM 5578 C C . LYS A 1 709 ? -41.364 -9.667 20.966 1.00 83.56 709 LYS A C 1
ATOM 5580 O O . LYS A 1 709 ? -40.862 -10.226 21.939 1.00 83.56 709 LYS A O 1
ATOM 5585 N N . GLU A 1 710 ? -41.250 -10.160 19.730 1.00 84.88 710 GLU A N 1
ATOM 5586 C CA . GLU A 1 710 ? -40.601 -11.442 19.383 1.00 84.88 710 GLU A CA 1
ATOM 5587 C C . GLU A 1 710 ? -39.207 -11.282 18.737 1.00 84.88 710 GLU A C 1
ATOM 5589 O O . GLU A 1 710 ? -38.567 -12.278 18.399 1.00 84.88 710 GLU A O 1
ATOM 5594 N N . GLY A 1 711 ? -38.709 -10.047 18.588 1.00 88.31 711 GLY A N 1
ATOM 5595 C CA . GLY A 1 711 ? -37.441 -9.717 17.922 1.00 88.31 711 GLY A CA 1
ATOM 5596 C C . GLY A 1 711 ? -37.562 -9.695 16.395 1.00 88.31 711 GLY A C 1
ATOM 5597 O O . GLY A 1 711 ? -38.466 -10.315 15.834 1.00 88.31 711 GLY A O 1
ATOM 5598 N N . LEU A 1 712 ? -36.670 -8.987 15.703 1.00 91.62 712 LEU A N 1
ATOM 5599 C CA . LEU A 1 712 ? -36.760 -8.782 14.248 1.00 91.62 712 LEU A CA 1
ATOM 5600 C C . LEU A 1 712 ? -35.504 -9.235 13.482 1.00 91.62 712 LEU A C 1
ATOM 5602 O O . LEU A 1 712 ? -34.745 -8.397 12.996 1.00 91.62 712 LEU A O 1
ATOM 5606 N N . PRO A 1 713 ? -35.280 -10.555 13.330 1.00 95.69 713 PRO A N 1
ATOM 5607 C CA . PRO A 1 713 ? -34.168 -11.073 12.544 1.00 95.69 713 PRO A CA 1
ATOM 5608 C C . PRO A 1 713 ? -34.511 -11.226 11.052 1.00 95.69 713 PRO A C 1
ATOM 5610 O O . PRO A 1 713 ? -35.677 -11.374 10.670 1.00 95.69 713 PRO A O 1
ATOM 5613 N N . THR A 1 714 ? -33.472 -11.302 10.219 1.00 97.25 714 THR A N 1
ATOM 5614 C CA . THR A 1 714 ? -33.545 -11.829 8.847 1.00 97.25 714 THR A CA 1
ATOM 5615 C C . THR A 1 714 ? -33.606 -13.362 8.822 1.00 97.25 714 THR A C 1
ATOM 5617 O O . THR A 1 714 ? -34.467 -13.929 8.147 1.00 97.25 714 THR A O 1
ATOM 5620 N N . VAL A 1 715 ? -32.707 -14.041 9.546 1.00 96.75 715 VAL A N 1
ATOM 5621 C CA . VAL A 1 715 ? -32.664 -15.511 9.638 1.00 96.75 715 VAL A CA 1
ATOM 5622 C C . VAL A 1 715 ? -33.435 -15.950 10.875 1.00 96.75 715 VAL A C 1
ATOM 5624 O O . VAL A 1 715 ? -33.152 -15.486 11.977 1.00 96.75 715 VAL A O 1
ATOM 5627 N N . GLU A 1 716 ? -34.397 -16.860 10.727 1.00 95.38 716 GLU A N 1
ATOM 5628 C CA . GLU A 1 716 ? -35.298 -17.223 11.833 1.00 95.38 716 GLU A CA 1
ATOM 5629 C C . GLU A 1 716 ? -34.543 -17.765 13.058 1.00 95.38 716 GLU A C 1
ATOM 5631 O O . GLU A 1 716 ? -34.884 -17.435 14.193 1.00 95.38 716 GLU A O 1
ATOM 5636 N N . ALA A 1 717 ? -33.473 -18.534 12.835 1.00 92.69 717 ALA A N 1
ATOM 5637 C CA . ALA A 1 717 ? -32.637 -19.087 13.899 1.00 92.69 717 ALA A CA 1
ATOM 5638 C C . ALA A 1 717 ? -32.020 -18.003 14.807 1.00 92.69 717 ALA A C 1
ATOM 5640 O O . ALA A 1 717 ? -31.873 -18.218 16.010 1.00 92.69 717 ALA A O 1
ATOM 5641 N N . HIS A 1 718 ? -31.739 -16.808 14.270 1.00 94.56 718 HIS A N 1
ATOM 5642 C CA . HIS A 1 718 ? -31.111 -15.709 15.015 1.00 94.56 718 HIS A CA 1
ATOM 5643 C C . HIS A 1 718 ? -32.013 -15.110 16.092 1.00 94.56 718 HIS A C 1
ATOM 5645 O O . HIS A 1 718 ? -31.516 -14.453 17.002 1.00 94.56 718 HIS A O 1
ATOM 5651 N N . ARG A 1 719 ? -33.330 -15.358 16.043 1.00 91.69 719 ARG A N 1
ATOM 5652 C CA . ARG A 1 719 ? -34.329 -14.754 16.944 1.00 91.69 719 ARG A CA 1
ATOM 5653 C C . ARG A 1 719 ? -34.002 -14.904 18.431 1.00 91.69 719 ARG A C 1
ATOM 5655 O O . ARG A 1 719 ? -34.341 -14.033 19.230 1.00 91.69 719 ARG A O 1
ATOM 5662 N N . LYS A 1 720 ? -33.411 -16.039 18.808 1.00 87.50 720 LYS A N 1
ATOM 5663 C CA . LYS A 1 720 ? -33.141 -16.414 20.207 1.00 87.50 720 LYS A CA 1
ATOM 5664 C C . LYS A 1 720 ? -31.665 -16.715 20.469 1.00 87.50 720 LYS A C 1
ATOM 5666 O O . LYS A 1 720 ? -31.326 -17.184 21.553 1.00 87.50 720 LYS A O 1
ATOM 5671 N N . MET A 1 721 ? -30.798 -16.473 19.488 1.00 88.94 721 MET A N 1
ATOM 5672 C CA . MET A 1 721 ? -29.370 -16.733 19.620 1.00 88.94 721 MET A CA 1
ATOM 5673 C C . MET A 1 721 ? -28.665 -15.601 20.386 1.00 88.94 721 MET A C 1
ATOM 5675 O O . MET A 1 721 ? -29.122 -14.453 20.371 1.00 88.94 721 MET A O 1
ATOM 5679 N N . PRO A 1 722 ? -27.545 -15.906 21.063 1.00 88.69 722 PRO A N 1
ATOM 5680 C CA . PRO A 1 722 ? -26.645 -14.891 21.599 1.00 88.69 722 PRO A CA 1
ATOM 5681 C C . PRO A 1 722 ? -26.170 -13.918 20.510 1.00 88.69 722 PRO A C 1
ATOM 5683 O O . PRO A 1 722 ? -25.862 -14.338 19.395 1.00 88.69 722 PRO A O 1
ATOM 5686 N N . LEU A 1 723 ? -26.099 -12.623 20.830 1.00 90.06 723 LEU A N 1
ATOM 5687 C CA . LEU A 1 723 ? -25.771 -11.569 19.865 1.00 90.06 723 LEU A CA 1
ATOM 5688 C C . LEU A 1 723 ? -24.410 -11.792 19.179 1.00 90.06 723 LEU A C 1
ATOM 5690 O O . LEU A 1 723 ? -24.286 -11.611 17.974 1.00 90.06 723 LEU A O 1
ATOM 5694 N N . ASP A 1 724 ? -23.405 -12.247 19.922 1.00 86.25 724 ASP A N 1
ATOM 5695 C CA . ASP A 1 724 ? -22.072 -12.577 19.406 1.00 86.25 724 ASP A CA 1
ATOM 5696 C C . ASP A 1 724 ? -22.072 -13.741 18.402 1.00 86.25 724 ASP A C 1
ATOM 5698 O O . ASP A 1 724 ? -21.268 -13.748 17.471 1.00 86.25 724 ASP A O 1
ATOM 5702 N N . VAL A 1 725 ? -22.971 -14.714 18.559 1.00 89.75 725 VAL A N 1
ATOM 5703 C CA . VAL A 1 725 ? -23.180 -15.787 17.573 1.00 89.75 725 VAL A CA 1
ATOM 5704 C C . VAL A 1 725 ? -23.860 -15.221 16.331 1.00 89.75 725 VAL A C 1
ATOM 5706 O O . VAL A 1 725 ? -23.379 -15.432 15.219 1.00 89.75 725 VAL A O 1
ATOM 5709 N N . VAL A 1 726 ? -24.925 -14.435 16.519 1.00 93.56 726 VAL A N 1
ATOM 5710 C CA . VAL A 1 726 ? -25.682 -13.822 15.417 1.00 93.56 726 VAL A CA 1
ATOM 5711 C C . VAL A 1 726 ? -24.778 -12.961 14.532 1.00 93.56 726 VAL A C 1
ATOM 5713 O O . VAL A 1 726 ? -24.808 -13.115 13.313 1.00 93.56 726 VAL A O 1
ATOM 5716 N N . ILE A 1 727 ? -23.932 -12.106 15.119 1.00 92.06 727 ILE A N 1
ATOM 5717 C CA . ILE A 1 727 ? -23.009 -11.251 14.355 1.00 92.06 727 ILE A CA 1
ATOM 5718 C C . ILE A 1 727 ? -22.074 -12.102 13.485 1.00 92.06 727 ILE A C 1
ATOM 5720 O O . ILE A 1 727 ? -21.944 -11.845 12.288 1.00 92.06 727 ILE A O 1
ATOM 5724 N N . GLN A 1 728 ? -21.460 -13.146 14.053 1.00 91.06 728 GLN A N 1
ATOM 5725 C CA . GLN A 1 728 ? -20.562 -14.033 13.304 1.00 91.06 728 GLN A CA 1
ATOM 5726 C C . GLN A 1 728 ? -21.270 -14.704 12.130 1.00 91.06 728 GLN A C 1
ATOM 5728 O O . GLN A 1 728 ? -20.736 -14.728 11.021 1.00 91.06 728 GLN A O 1
ATOM 5733 N N . GLU A 1 729 ? -22.472 -15.233 12.356 1.00 92.81 729 GLU A N 1
ATOM 5734 C CA . GLU A 1 729 ? -23.227 -15.917 11.311 1.00 92.81 729 GLU A CA 1
ATOM 5735 C C . GLU A 1 729 ? -23.649 -14.966 10.195 1.00 92.81 729 GLU A C 1
ATOM 5737 O O . GLU A 1 729 ? -23.502 -15.307 9.024 1.00 92.81 729 GLU A O 1
ATOM 5742 N N . VAL A 1 730 ? -24.114 -13.762 10.531 1.00 93.75 730 VAL A N 1
ATOM 5743 C CA . VAL A 1 730 ? -24.489 -12.735 9.549 1.00 93.75 730 VAL A CA 1
ATOM 5744 C C . VAL A 1 730 ? -23.293 -12.336 8.674 1.00 93.75 730 VAL A C 1
ATOM 5746 O O . VAL A 1 730 ? -23.419 -12.252 7.449 1.00 93.75 730 VAL A O 1
ATOM 5749 N N . LEU A 1 731 ? -22.109 -12.177 9.269 1.00 88.81 731 LEU A N 1
ATOM 5750 C CA . LEU A 1 731 ? -20.881 -11.868 8.528 1.00 88.81 731 LEU A CA 1
ATOM 5751 C C . LEU A 1 731 ? -20.420 -13.042 7.653 1.00 88.81 731 LEU A C 1
ATOM 5753 O O . LEU A 1 731 ? -20.044 -12.841 6.497 1.00 88.81 731 LEU A O 1
ATOM 5757 N N . MET A 1 732 ? -20.517 -14.281 8.144 1.00 85.50 732 MET A N 1
ATOM 5758 C CA . MET A 1 732 ? -20.229 -15.482 7.344 1.00 85.50 732 MET A CA 1
ATOM 5759 C C . MET A 1 732 ? -21.228 -15.690 6.204 1.00 85.50 732 MET A C 1
ATOM 5761 O O . MET A 1 732 ? -20.849 -16.151 5.127 1.00 85.50 732 MET A O 1
ATOM 5765 N N . LEU A 1 733 ? -22.494 -15.328 6.417 1.00 90.25 733 LEU A N 1
ATOM 5766 C CA . LEU A 1 733 ? -23.525 -15.287 5.380 1.00 90.25 733 LEU A CA 1
ATOM 5767 C C . LEU A 1 733 ? -23.275 -14.171 4.366 1.00 90.25 733 LEU A C 1
ATOM 5769 O O . LEU A 1 733 ? -23.880 -14.175 3.298 1.00 90.25 733 LEU A O 1
ATOM 5773 N N . GLY A 1 734 ? -22.346 -13.260 4.650 1.00 83.50 734 GLY A N 1
ATOM 5774 C CA . GLY A 1 734 ? -21.835 -12.317 3.678 1.00 83.50 734 GLY A CA 1
ATOM 5775 C C . GLY A 1 734 ? -22.427 -10.927 3.713 1.00 83.50 734 GLY A C 1
ATOM 5776 O O . GLY A 1 734 ? -22.256 -10.214 2.726 1.00 83.50 734 GLY A O 1
ATOM 5777 N N . ALA A 1 735 ? -23.087 -10.552 4.804 1.00 91.50 735 ALA A N 1
ATOM 5778 C CA . ALA A 1 735 ? -23.504 -9.177 5.009 1.00 91.50 735 ALA A CA 1
ATOM 5779 C C . ALA A 1 735 ? -22.287 -8.241 5.066 1.00 91.50 735 ALA A C 1
ATOM 5781 O O . ALA A 1 735 ? -21.295 -8.540 5.733 1.00 91.50 735 ALA A O 1
ATOM 5782 N N . THR A 1 736 ? -22.388 -7.098 4.392 1.00 87.25 736 THR A N 1
ATOM 5783 C CA . THR A 1 736 ? -21.449 -5.973 4.546 1.00 87.25 736 THR A CA 1
ATOM 5784 C C . THR A 1 736 ? -21.988 -4.934 5.527 1.00 87.25 736 THR A C 1
ATOM 5786 O O . THR A 1 736 ? -21.257 -4.055 5.987 1.00 87.25 736 THR A O 1
ATOM 5789 N N . GLU A 1 737 ? -23.266 -5.044 5.895 1.00 94.06 737 GLU A N 1
ATOM 5790 C CA . GLU A 1 737 ? -23.931 -4.165 6.843 1.00 94.06 737 GLU A CA 1
ATOM 5791 C C . GLU A 1 737 ? -24.886 -4.951 7.748 1.00 94.06 737 GLU A C 1
ATOM 5793 O O . GLU A 1 737 ? -25.607 -5.848 7.302 1.00 94.06 737 GLU A O 1
ATOM 5798 N N . ILE A 1 738 ? -24.908 -4.592 9.029 1.00 96.69 738 ILE A N 1
ATOM 5799 C CA . ILE A 1 738 ? -25.766 -5.205 10.045 1.00 96.69 738 ILE A CA 1
ATOM 5800 C C . ILE A 1 738 ? -26.620 -4.110 10.665 1.00 96.69 738 ILE A C 1
ATOM 5802 O O . ILE A 1 738 ? -26.081 -3.107 11.126 1.00 96.69 738 ILE A O 1
ATOM 5806 N N . CYS A 1 739 ? -27.937 -4.294 10.713 1.00 97.31 739 CYS A N 1
ATOM 5807 C CA . CYS A 1 739 ? -28.841 -3.362 11.383 1.00 97.31 739 CYS A CA 1
ATOM 5808 C C . CYS A 1 739 ? -29.702 -4.073 12.422 1.00 97.31 739 CYS A C 1
ATOM 5810 O O . CYS A 1 739 ? -30.222 -5.158 12.174 1.00 97.31 739 CYS A O 1
ATOM 5812 N N . PHE A 1 740 ? -29.894 -3.459 13.587 1.00 97.12 740 PHE A N 1
ATOM 5813 C CA . PHE A 1 740 ? -30.939 -3.916 14.497 1.00 97.12 740 PHE A CA 1
ATOM 5814 C C . PHE A 1 740 ? -32.305 -3.656 13.866 1.00 97.12 740 PHE A C 1
ATOM 5816 O O . PHE A 1 740 ? -32.649 -2.506 13.596 1.00 97.12 740 PHE A O 1
ATOM 5823 N N . GLY A 1 741 ? -33.079 -4.716 13.619 1.00 92.94 741 GLY A N 1
ATOM 5824 C CA . GLY A 1 741 ? -34.461 -4.585 13.152 1.00 92.94 741 GLY A CA 1
ATOM 5825 C C . GLY A 1 741 ? -35.366 -4.019 14.245 1.00 92.94 741 GLY A C 1
ATOM 5826 O O . GLY A 1 741 ? -36.274 -3.238 13.973 1.00 92.94 741 GLY A O 1
ATOM 5827 N N . ASP A 1 742 ? -35.102 -4.370 15.501 1.00 91.94 742 ASP A N 1
ATOM 5828 C CA . ASP A 1 742 ? -35.750 -3.753 16.655 1.00 91.94 742 ASP A CA 1
ATOM 5829 C C . ASP A 1 742 ? -35.196 -2.337 16.912 1.00 91.94 742 ASP A C 1
ATOM 5831 O O . ASP A 1 742 ? -34.014 -2.068 16.696 1.00 91.94 742 ASP A O 1
ATOM 5835 N N . ALA A 1 743 ? -36.048 -1.425 17.384 1.00 88.19 743 ALA A N 1
ATOM 5836 C CA . ALA A 1 743 ? -35.601 -0.115 17.861 1.00 88.19 743 ALA A CA 1
ATOM 5837 C C . ALA A 1 743 ? -35.082 -0.201 19.302 1.00 88.19 743 ALA A C 1
ATOM 5839 O O . ALA A 1 743 ? -35.462 -1.101 20.049 1.00 88.19 743 ALA A O 1
ATOM 5840 N N . TYR A 1 744 ? -34.264 0.779 19.698 1.00 91.75 744 TYR A N 1
ATOM 5841 C CA . TYR A 1 744 ? -33.734 0.914 21.061 1.00 91.75 744 TYR A CA 1
ATOM 5842 C C . TYR A 1 744 ? -32.847 -0.254 21.525 1.00 91.75 744 TYR A C 1
ATOM 5844 O O . TYR A 1 744 ? -32.843 -0.616 22.701 1.00 91.75 744 TYR A O 1
ATOM 5852 N N . ALA A 1 745 ? -32.038 -0.809 20.615 1.00 94.38 745 ALA A N 1
ATOM 5853 C CA . ALA A 1 745 ? -30.916 -1.666 21.001 1.00 94.38 745 ALA A CA 1
ATOM 5854 C C . ALA A 1 745 ? -30.010 -0.939 22.008 1.00 94.38 745 ALA A C 1
ATOM 5856 O O . ALA A 1 745 ? -29.754 0.259 21.859 1.00 94.38 745 ALA A O 1
ATOM 5857 N N . SER A 1 746 ? -29.537 -1.638 23.038 1.00 93.88 746 SER A N 1
ATOM 5858 C CA . SER A 1 746 ? -28.778 -0.991 24.113 1.00 93.88 746 SER A CA 1
ATOM 5859 C C . SER A 1 746 ? -27.399 -0.502 23.644 1.00 93.88 746 SER A C 1
ATOM 5861 O O . SER A 1 746 ? -26.877 -0.942 22.620 1.00 93.88 746 SER A O 1
ATOM 5863 N N . ILE A 1 747 ? -26.773 0.386 24.424 1.00 88.19 747 ILE A N 1
ATOM 5864 C CA . ILE A 1 747 ? -25.402 0.868 24.171 1.00 88.19 747 ILE A CA 1
ATOM 5865 C C . ILE A 1 747 ? -24.426 -0.306 24.028 1.00 88.19 747 ILE A C 1
ATOM 5867 O O . ILE A 1 747 ? -23.604 -0.315 23.112 1.00 88.19 747 ILE A O 1
ATOM 5871 N N . ASP A 1 748 ? -24.538 -1.305 24.903 1.00 89.69 748 ASP A N 1
ATOM 5872 C CA . ASP A 1 748 ? -23.645 -2.463 24.901 1.00 89.69 748 ASP A CA 1
ATOM 5873 C C . ASP A 1 748 ? -23.879 -3.351 23.677 1.00 89.69 748 ASP A C 1
ATOM 5875 O O . ASP A 1 748 ? -22.920 -3.853 23.094 1.00 89.69 748 ASP A O 1
ATOM 5879 N N . GLU A 1 749 ? -25.128 -3.500 23.230 1.00 94.88 749 GLU A N 1
ATOM 5880 C CA . GLU A 1 749 ? -25.444 -4.239 22.004 1.00 94.88 749 GLU A CA 1
ATOM 5881 C C . GLU A 1 749 ? -24.862 -3.549 20.768 1.00 94.88 749 GLU A C 1
ATOM 5883 O O . GLU A 1 749 ? -24.205 -4.197 19.953 1.00 94.88 749 GLU A O 1
ATOM 5888 N N . ILE A 1 750 ? -25.056 -2.232 20.646 1.00 94.88 750 ILE A N 1
ATOM 5889 C CA . ILE A 1 750 ? -24.555 -1.456 19.505 1.00 94.88 750 ILE A CA 1
ATOM 5890 C C . ILE A 1 750 ? -23.028 -1.496 19.469 1.00 94.88 750 ILE A C 1
ATOM 5892 O O . ILE A 1 750 ? -22.466 -1.775 18.411 1.00 94.88 750 ILE A O 1
ATOM 5896 N N . LYS A 1 751 ? -22.357 -1.293 20.611 1.00 86.88 751 LYS A N 1
ATOM 5897 C CA . LYS A 1 751 ? -20.895 -1.418 20.703 1.00 86.88 751 LYS A CA 1
ATOM 5898 C C . LYS A 1 751 ? -20.424 -2.820 20.350 1.00 86.88 751 LYS A C 1
ATOM 5900 O O . LYS A 1 751 ? -19.473 -2.961 19.590 1.00 86.88 751 LYS A O 1
ATOM 5905 N N . THR A 1 752 ? -21.115 -3.849 20.845 1.00 89.50 752 THR A N 1
ATOM 5906 C CA . THR A 1 752 ? -20.766 -5.247 20.560 1.00 89.50 752 THR A CA 1
ATOM 5907 C C . THR A 1 752 ? -20.769 -5.525 19.064 1.00 89.50 752 THR A C 1
ATOM 5909 O O . THR A 1 752 ? -19.839 -6.165 18.593 1.00 89.50 752 THR A O 1
ATOM 5912 N N . VAL A 1 753 ? -21.766 -5.035 18.316 1.00 91.38 753 VAL A N 1
ATOM 5913 C CA . VAL A 1 753 ? -21.792 -5.157 16.847 1.00 91.38 753 VAL A CA 1
ATOM 5914 C C . VAL A 1 753 ? -20.704 -4.281 16.221 1.00 91.38 753 VAL A C 1
ATOM 5916 O O . VAL A 1 753 ? -19.877 -4.777 15.463 1.00 91.38 753 VAL A O 1
ATOM 5919 N N . ALA A 1 754 ? -20.642 -3.001 16.594 1.00 85.62 754 ALA A N 1
ATOM 5920 C CA . ALA A 1 754 ? -19.752 -2.019 15.981 1.00 85.62 754 ALA A CA 1
ATOM 5921 C C . ALA A 1 754 ? -18.258 -2.321 16.153 1.00 85.62 754 ALA A C 1
ATOM 5923 O O . ALA A 1 754 ? -17.459 -1.877 15.326 1.00 85.62 754 ALA A O 1
ATOM 5924 N N . GLU A 1 755 ? -17.878 -3.028 17.213 1.00 80.44 755 GLU A N 1
ATOM 5925 C CA . GLU A 1 755 ? -16.501 -3.421 17.522 1.00 80.44 755 GLU A CA 1
ATOM 5926 C C . GLU A 1 755 ? -16.199 -4.876 17.124 1.00 80.44 755 GLU A C 1
ATOM 5928 O O . GLU A 1 755 ? -15.066 -5.335 17.292 1.00 80.44 755 GLU A O 1
ATOM 5933 N N . PHE A 1 756 ? -17.182 -5.614 16.593 1.00 78.19 756 PHE A N 1
ATOM 5934 C CA . PHE A 1 756 ? -17.007 -7.024 16.264 1.00 78.19 756 PHE A CA 1
ATOM 5935 C C . PHE A 1 756 ? -16.094 -7.216 15.047 1.00 78.19 756 PHE A C 1
ATOM 5937 O O . PHE A 1 756 ? -16.367 -6.713 13.957 1.00 78.19 756 PHE A O 1
ATOM 5944 N N . ASP A 1 757 ? -15.045 -8.020 15.211 1.00 66.69 757 ASP A N 1
ATOM 5945 C CA . ASP A 1 757 ? -14.114 -8.385 14.142 1.00 66.69 757 ASP A CA 1
ATOM 5946 C C . ASP A 1 757 ? -13.976 -9.913 14.057 1.00 66.69 757 ASP A C 1
ATOM 5948 O O . ASP A 1 757 ? -13.796 -10.605 15.064 1.00 66.69 757 ASP A O 1
ATOM 5952 N N . VAL A 1 758 ? -14.052 -10.451 12.840 1.00 60.66 758 VAL A N 1
ATOM 5953 C CA . VAL A 1 758 ? -14.040 -11.895 12.567 1.00 60.66 758 VAL A CA 1
ATOM 5954 C C . VAL A 1 758 ? -12.612 -12.333 12.246 1.00 60.66 758 VAL A C 1
ATOM 5956 O O . VAL A 1 758 ? -12.299 -12.753 11.134 1.00 60.66 758 VAL A O 1
ATOM 5959 N N . LYS A 1 759 ? -11.715 -12.236 13.233 1.00 63.59 759 LYS A N 1
ATOM 5960 C CA . LYS A 1 759 ? -10.352 -12.805 13.133 1.00 63.59 759 LYS A CA 1
ATOM 5961 C C . LYS A 1 759 ? -10.304 -14.299 13.470 1.00 63.59 759 LYS A C 1
ATOM 5963 O O . LYS A 1 759 ? -9.365 -14.997 13.081 1.00 63.59 759 LYS A O 1
ATOM 5968 N N . GLU A 1 760 ? -11.294 -14.784 14.212 1.00 73.69 760 GLU A N 1
ATOM 5969 C CA . GLU A 1 760 ? -11.446 -16.170 14.657 1.00 73.69 760 GLU A CA 1
ATOM 5970 C C . GLU A 1 760 ? -12.910 -16.455 15.021 1.00 73.69 760 GLU A C 1
ATOM 5972 O O . GLU A 1 760 ? -13.648 -15.538 15.382 1.00 73.69 760 GLU A O 1
ATOM 5977 N N . ILE A 1 761 ? -13.327 -17.721 14.937 1.00 83.56 761 ILE A N 1
ATOM 5978 C CA . ILE A 1 761 ? -14.674 -18.153 15.337 1.00 83.56 761 ILE A CA 1
ATOM 5979 C C . ILE A 1 761 ? -14.734 -18.291 16.861 1.00 83.56 761 ILE A C 1
ATOM 5981 O O . ILE A 1 761 ? -13.930 -18.998 17.467 1.00 83.56 761 ILE A O 1
ATOM 5985 N N . ILE A 1 762 ? -15.707 -17.644 17.489 1.00 85.81 762 ILE A N 1
ATOM 5986 C CA . ILE A 1 762 ? -15.959 -17.724 18.925 1.00 85.81 762 ILE A CA 1
ATOM 5987 C C . ILE A 1 762 ? -17.113 -18.697 19.148 1.00 85.81 762 ILE A C 1
ATOM 5989 O O . ILE A 1 762 ? -18.246 -18.422 18.752 1.00 85.81 762 ILE A O 1
ATOM 5993 N N . LEU A 1 763 ? -16.813 -19.818 19.804 1.00 90.19 763 LEU A N 1
ATOM 5994 C CA . LEU A 1 763 ? -17.768 -20.876 20.122 1.00 90.19 763 LEU A CA 1
ATOM 5995 C C . LEU A 1 763 ? -18.149 -20.796 21.610 1.00 90.19 763 LEU A C 1
ATOM 5997 O O . LEU A 1 763 ? -17.310 -21.061 22.477 1.00 90.19 763 LEU A O 1
ATOM 6001 N N . PRO A 1 764 ? -19.391 -20.426 21.950 1.00 89.56 764 PRO A N 1
ATOM 6002 C CA . PRO A 1 764 ? -19.881 -20.488 23.316 1.00 89.56 764 PRO A CA 1
ATOM 6003 C C . PRO A 1 764 ? -19.876 -21.930 23.832 1.00 89.56 764 PRO A C 1
ATOM 6005 O O . PRO A 1 764 ? -20.443 -22.818 23.198 1.00 89.56 764 PRO A O 1
ATOM 6008 N N . ILE A 1 765 ? -19.271 -22.155 24.998 1.00 92.12 765 ILE A N 1
ATOM 6009 C CA . ILE A 1 765 ? -19.171 -23.477 25.623 1.00 92.12 765 ILE A CA 1
ATOM 6010 C C . ILE A 1 765 ? -19.755 -23.456 27.037 1.00 92.12 765 ILE A C 1
ATOM 6012 O O . ILE A 1 765 ? -19.517 -22.530 27.819 1.00 92.12 765 ILE A O 1
ATOM 6016 N N . ARG A 1 766 ? -20.493 -24.511 27.379 1.00 93.69 766 ARG A N 1
ATOM 6017 C CA . ARG A 1 766 ? -20.888 -24.842 28.747 1.00 93.69 766 ARG A CA 1
ATOM 6018 C C . ARG A 1 766 ? -19.989 -25.959 29.259 1.00 93.69 766 ARG A C 1
ATOM 6020 O O . ARG A 1 766 ? -20.016 -27.070 28.733 1.00 93.69 766 ARG A O 1
ATOM 6027 N N . LEU A 1 767 ? -19.185 -25.653 30.270 1.00 94.56 767 LEU A N 1
ATOM 6028 C CA . LEU A 1 767 ? -18.236 -26.601 30.850 1.00 94.56 767 LEU A CA 1
ATOM 6029 C C . LEU A 1 767 ? -18.934 -27.604 31.773 1.00 94.56 767 LEU A C 1
ATOM 6031 O O . LEU A 1 767 ? -19.925 -27.270 32.428 1.00 94.56 767 LEU A O 1
ATOM 6035 N N . VAL A 1 768 ? -18.400 -28.824 31.829 1.00 94.56 768 VAL A N 1
ATOM 6036 C CA . VAL A 1 768 ? -18.766 -29.798 32.869 1.00 94.56 768 VAL A CA 1
ATOM 6037 C C . VAL A 1 768 ? -18.044 -29.468 34.180 1.00 94.56 768 VAL A C 1
ATOM 6039 O O . VAL A 1 768 ? -17.074 -28.713 34.199 1.00 94.56 768 VAL A O 1
ATOM 6042 N N . GLU A 1 769 ? -18.524 -30.009 35.295 1.00 92.12 769 GLU A N 1
ATOM 6043 C CA . GLU A 1 769 ? -17.880 -29.818 36.599 1.00 92.12 769 GLU A CA 1
ATOM 6044 C C . GLU A 1 769 ? -16.657 -30.736 36.758 1.00 92.12 769 GLU A C 1
ATOM 6046 O O . GLU A 1 769 ? -16.583 -31.794 36.138 1.00 92.12 769 GLU A O 1
ATOM 6051 N N . GLY A 1 770 ? -15.702 -30.339 37.606 1.00 89.69 770 GLY A N 1
ATOM 6052 C CA . GLY A 1 770 ? -14.538 -31.170 37.941 1.00 89.69 770 GLY A CA 1
ATOM 6053 C C . GLY A 1 770 ? -13.384 -31.146 36.932 1.00 89.69 770 GLY A C 1
ATOM 6054 O O . GLY A 1 770 ? -12.530 -32.026 36.989 1.00 89.69 770 GLY A O 1
ATOM 6055 N N . LEU A 1 771 ? -13.335 -30.157 36.031 1.00 93.19 771 LEU A N 1
ATOM 6056 C CA . LEU A 1 771 ? -12.206 -29.974 35.111 1.00 93.19 771 LEU A CA 1
ATOM 6057 C C . LEU A 1 771 ? -10.913 -29.637 35.858 1.00 93.19 771 LEU A C 1
ATOM 6059 O O . LEU A 1 771 ? -10.916 -28.847 36.804 1.00 93.19 771 LEU A O 1
ATOM 6063 N N . SER A 1 772 ? -9.800 -30.194 35.388 1.00 91.75 772 SER A N 1
ATOM 6064 C CA . SER A 1 772 ? -8.464 -29.826 35.863 1.00 91.75 772 SER A CA 1
ATOM 6065 C C . SER A 1 772 ? -8.027 -28.448 35.346 1.00 91.75 772 SER A C 1
ATOM 6067 O O . SER A 1 772 ? -8.477 -27.990 34.292 1.00 91.75 772 SER A O 1
ATOM 6069 N N . ASP A 1 773 ? -7.082 -27.808 36.044 1.00 88.56 773 ASP A N 1
ATOM 6070 C CA . ASP A 1 773 ? -6.498 -26.524 35.619 1.00 88.56 773 ASP A CA 1
ATOM 6071 C C . ASP A 1 773 ? -5.894 -26.591 34.208 1.00 88.56 773 ASP A C 1
ATOM 6073 O O . ASP A 1 773 ? -5.927 -25.613 33.460 1.00 88.56 773 ASP A O 1
ATOM 6077 N N . GLU A 1 774 ? -5.355 -27.751 33.826 1.00 88.88 774 GLU A N 1
ATOM 6078 C CA . GLU A 1 774 ? -4.761 -27.950 32.507 1.00 88.88 774 GLU A CA 1
ATOM 6079 C C . GLU A 1 774 ? -5.827 -28.055 31.411 1.00 88.88 774 GLU A C 1
ATOM 6081 O O . GLU A 1 774 ? -5.678 -27.447 30.355 1.00 88.88 774 GLU A O 1
ATOM 6086 N N . GLU A 1 775 ? -6.944 -28.741 31.664 1.00 92.75 775 GLU A N 1
ATOM 6087 C CA . GLU A 1 775 ? -8.072 -28.770 30.725 1.00 92.75 775 GLU A CA 1
ATOM 6088 C C . GLU A 1 775 ? -8.676 -27.374 30.546 1.00 92.75 775 GLU A C 1
ATOM 6090 O O . GLU A 1 775 ? -8.930 -26.955 29.417 1.00 92.75 775 GLU A O 1
ATOM 6095 N N . ILE A 1 776 ? -8.825 -26.610 31.634 1.00 90.69 776 ILE A N 1
ATOM 6096 C CA . ILE A 1 776 ? -9.277 -25.212 31.578 1.00 90.69 776 ILE A CA 1
ATOM 6097 C C . ILE A 1 776 ? -8.293 -24.358 30.767 1.00 90.69 776 ILE A C 1
ATOM 6099 O O . ILE A 1 776 ? -8.714 -23.541 29.944 1.00 90.69 776 ILE A O 1
ATOM 6103 N N . ARG A 1 777 ? -6.982 -24.552 30.953 1.00 86.62 777 ARG A N 1
ATOM 6104 C CA . ARG A 1 777 ? -5.944 -23.855 30.181 1.00 86.62 777 ARG A CA 1
ATOM 6105 C C . ARG A 1 777 ? -6.023 -24.187 28.692 1.00 86.62 777 ARG A C 1
ATOM 6107 O O . ARG A 1 777 ? -5.931 -23.269 27.880 1.00 86.62 777 ARG A O 1
ATOM 6114 N N . ILE A 1 778 ? -6.215 -25.459 28.336 1.00 89.12 778 ILE A N 1
ATOM 6115 C CA . ILE A 1 778 ? -6.375 -25.889 26.942 1.00 89.12 778 ILE A CA 1
ATOM 6116 C C . ILE A 1 778 ? -7.620 -25.238 26.337 1.00 89.12 778 ILE A C 1
ATOM 6118 O O . ILE A 1 778 ? -7.510 -24.627 25.281 1.00 89.12 778 ILE A O 1
ATOM 6122 N N . ILE A 1 779 ? -8.772 -25.286 27.011 1.00 90.56 779 ILE A N 1
ATOM 6123 C CA . ILE A 1 779 ? -10.031 -24.703 26.507 1.00 90.56 779 ILE A CA 1
ATOM 6124 C C . ILE A 1 779 ? -9.924 -23.185 26.309 1.00 90.56 779 ILE A C 1
ATOM 6126 O O . ILE A 1 779 ? -10.448 -22.645 25.337 1.00 90.56 779 ILE A O 1
ATOM 6130 N N . ASN A 1 780 ? -9.242 -22.488 27.220 1.00 85.38 780 ASN A N 1
ATOM 6131 C CA . ASN A 1 780 ? -9.057 -21.037 27.139 1.00 85.38 780 ASN A CA 1
ATOM 6132 C C . ASN A 1 780 ? -7.962 -20.616 26.144 1.00 85.38 780 ASN A C 1
ATOM 6134 O O . ASN A 1 780 ? -7.788 -19.421 25.895 1.00 85.38 780 ASN A O 1
ATOM 6138 N N . SER A 1 781 ? -7.210 -21.567 25.583 1.00 80.81 781 SER A N 1
ATOM 6139 C CA . SER A 1 781 ? -6.189 -21.282 24.579 1.00 80.81 781 SER A CA 1
ATOM 6140 C C . SER A 1 781 ? -6.811 -21.066 23.190 1.00 80.81 781 SER A C 1
ATOM 6142 O O . SER A 1 781 ? -7.859 -21.629 22.872 1.00 80.81 781 SER A O 1
ATOM 6144 N N . PRO A 1 782 ? -6.187 -20.252 22.324 1.00 79.75 782 PRO A N 1
ATOM 6145 C CA . PRO A 1 782 ? -6.618 -20.139 20.939 1.00 79.75 782 PRO A CA 1
ATOM 6146 C C . PRO A 1 782 ? -6.330 -21.440 20.180 1.00 79.75 782 PRO A C 1
ATOM 6148 O O . PRO A 1 782 ? -5.268 -22.055 20.318 1.00 79.75 782 PRO A O 1
ATOM 6151 N N . HIS A 1 783 ? -7.258 -21.830 19.314 1.00 85.94 783 HIS A N 1
ATOM 6152 C CA . HIS A 1 783 ? -7.179 -23.052 18.529 1.00 85.94 783 HIS A CA 1
ATOM 6153 C C . HIS A 1 783 ? -7.197 -22.771 17.031 1.00 85.94 783 HIS A C 1
ATOM 6155 O O . HIS A 1 783 ? -7.594 -21.708 16.550 1.00 85.94 783 HIS A O 1
ATOM 6161 N N . ARG A 1 784 ? -6.761 -23.770 16.266 1.00 84.62 784 ARG A N 1
ATOM 6162 C CA . ARG A 1 784 ? -6.876 -23.781 14.813 1.00 84.62 784 ARG A CA 1
ATOM 6163 C C . ARG A 1 784 ? -7.337 -25.158 14.366 1.00 84.62 784 ARG A C 1
ATOM 6165 O O . ARG A 1 784 ? -6.800 -26.166 14.820 1.00 84.62 784 ARG A O 1
ATOM 6172 N N . SER A 1 785 ? -8.343 -25.187 13.499 1.00 83.94 785 SER A N 1
ATOM 6173 C CA . SER A 1 785 ? -8.867 -26.425 12.929 1.00 83.94 785 SER A CA 1
ATOM 6174 C C . SER A 1 785 ? -7.802 -27.088 12.056 1.00 83.94 785 SER A C 1
ATOM 6176 O O . SER A 1 785 ? -7.102 -26.414 11.294 1.00 83.94 785 SER A O 1
ATOM 6178 N N . ARG A 1 786 ? -7.648 -28.405 12.173 1.00 83.31 786 ARG A N 1
ATOM 6179 C CA . ARG A 1 786 ? -6.691 -29.174 11.374 1.00 83.31 786 ARG A CA 1
ATOM 6180 C C . ARG A 1 786 ? -7.042 -29.176 9.887 1.00 83.31 786 ARG A C 1
ATOM 6182 O O . ARG A 1 786 ? -8.200 -29.036 9.515 1.00 83.31 786 ARG A O 1
ATOM 6189 N N . MET A 1 787 ? -6.015 -29.365 9.054 1.00 78.75 787 MET A N 1
ATOM 6190 C CA . MET A 1 787 ? -6.170 -29.454 7.597 1.00 78.75 787 MET A CA 1
ATOM 6191 C C . MET A 1 787 ? -6.877 -30.743 7.155 1.00 78.75 787 MET A C 1
ATOM 6193 O O . MET A 1 787 ? -7.540 -30.755 6.125 1.00 78.75 787 MET A O 1
ATOM 6197 N N . ASP A 1 788 ? -6.737 -31.825 7.927 1.00 80.50 788 ASP A N 1
ATOM 6198 C CA . ASP A 1 788 ? -7.334 -33.127 7.643 1.00 80.50 788 ASP A CA 1
ATOM 6199 C C . ASP A 1 788 ? -8.720 -33.286 8.292 1.00 80.50 788 ASP A C 1
ATOM 6201 O O . ASP A 1 788 ? -8.845 -33.429 9.517 1.00 80.50 788 ASP A O 1
ATOM 6205 N N . GLU A 1 789 ? -9.757 -33.276 7.449 1.00 72.06 789 GLU A N 1
ATOM 6206 C CA . GLU A 1 789 ? -11.166 -33.327 7.847 1.00 72.06 789 GLU A CA 1
ATOM 6207 C C . GLU A 1 789 ? -11.638 -34.722 8.271 1.00 72.06 789 GLU A C 1
ATOM 6209 O O . GLU A 1 789 ? -11.197 -35.751 7.761 1.00 72.06 789 GLU A O 1
ATOM 6214 N N . SER A 1 790 ? -12.584 -34.746 9.209 1.00 86.56 790 SER A N 1
ATOM 6215 C CA . SER A 1 790 ? -13.343 -35.928 9.606 1.00 86.56 790 SER A CA 1
ATOM 6216 C C . SER A 1 790 ? -14.806 -35.538 9.750 1.00 86.56 790 SER A C 1
ATOM 6218 O O . SER A 1 790 ? -15.115 -34.485 10.306 1.00 86.56 790 SER A O 1
ATOM 6220 N N . VAL A 1 791 ? -15.707 -36.409 9.294 1.00 88.75 791 VAL A N 1
ATOM 6221 C CA . VAL A 1 791 ? -17.155 -36.223 9.480 1.00 88.75 791 VAL A CA 1
ATOM 6222 C C . VAL A 1 791 ? -17.577 -36.353 10.948 1.00 88.75 791 VAL A C 1
ATOM 6224 O O . VAL A 1 791 ? -18.620 -35.841 11.326 1.00 88.75 791 VAL A O 1
ATOM 6227 N N . TYR A 1 792 ? -16.759 -36.998 11.787 1.00 93.19 792 TYR A N 1
ATOM 6228 C CA . TYR A 1 792 ? -17.070 -37.237 13.201 1.00 93.19 792 TYR A CA 1
ATOM 6229 C C . TYR A 1 792 ? -16.485 -36.183 14.143 1.00 93.19 792 TYR A C 1
ATOM 6231 O O . TYR A 1 792 ? -17.032 -35.966 15.222 1.00 93.19 792 TYR A O 1
ATOM 6239 N N . LEU A 1 793 ? -15.355 -35.562 13.784 1.00 92.44 793 LEU A N 1
ATOM 6240 C CA . LEU A 1 793 ? -14.582 -34.705 14.687 1.00 92.44 793 LEU A CA 1
ATOM 6241 C C . LEU A 1 793 ? -13.969 -33.512 13.946 1.00 92.44 793 LEU A C 1
ATOM 6243 O O . LEU A 1 793 ? -13.233 -33.694 12.974 1.00 92.44 793 LEU A O 1
ATOM 6247 N N . LYS A 1 794 ? -14.157 -32.302 14.481 1.00 91.81 794 LYS A N 1
ATOM 6248 C CA . LYS A 1 794 ? -13.303 -31.146 14.173 1.00 91.81 794 LYS A CA 1
ATOM 6249 C C . LYS A 1 794 ? -12.186 -31.097 15.212 1.00 91.81 794 LYS A C 1
ATOM 6251 O O . LYS A 1 794 ? -12.448 -31.042 16.410 1.00 91.81 794 LYS A O 1
ATOM 6256 N N . ARG A 1 795 ? -10.936 -31.174 14.761 1.00 91.81 795 ARG A N 1
ATOM 6257 C CA . ARG A 1 795 ? -9.766 -31.380 15.631 1.00 91.81 795 ARG A CA 1
ATOM 6258 C C . ARG A 1 795 ? -8.886 -30.140 15.669 1.00 91.81 795 ARG A C 1
ATOM 6260 O O . ARG A 1 795 ? -8.686 -29.506 14.631 1.00 91.81 795 ARG A O 1
ATOM 6267 N N . SER A 1 796 ? -8.339 -29.826 16.837 1.00 89.06 796 SER A N 1
ATOM 6268 C CA . SER A 1 796 ? -7.407 -28.711 17.023 1.00 89.06 796 SER A CA 1
ATOM 6269 C C . SER A 1 796 ? -5.971 -29.097 16.644 1.00 89.06 796 SER A C 1
ATOM 6271 O O . SER A 1 796 ? -5.539 -30.227 16.858 1.00 89.06 796 SER A O 1
ATOM 6273 N N . THR A 1 797 ? -5.200 -28.163 16.077 1.00 78.69 797 THR A N 1
ATOM 6274 C CA . THR A 1 797 ? -3.744 -28.320 15.878 1.00 78.69 797 THR A CA 1
ATOM 6275 C C . THR A 1 797 ? -2.938 -28.025 17.147 1.00 78.69 797 THR A C 1
ATOM 6277 O O . THR A 1 797 ? -1.735 -28.283 17.174 1.00 78.69 797 THR A O 1
ATOM 6280 N N . ALA A 1 798 ? -3.557 -27.410 18.158 1.00 64.69 798 ALA A N 1
ATOM 6281 C CA . ALA A 1 798 ? -2.885 -26.976 19.377 1.00 64.69 798 ALA A CA 1
ATOM 6282 C C . ALA A 1 798 ? -2.780 -28.126 20.395 1.00 64.69 798 ALA A C 1
ATOM 6284 O O . ALA A 1 798 ? -3.710 -28.911 20.526 1.00 64.69 798 ALA A O 1
ATOM 6285 N N . TYR A 1 799 ? -1.658 -28.161 21.127 1.00 62.19 799 TYR A N 1
ATOM 6286 C CA . TYR A 1 799 ? -1.336 -29.083 22.228 1.00 62.19 799 TYR A CA 1
ATOM 6287 C C . TYR A 1 799 ? -1.238 -30.575 21.857 1.00 62.19 799 TYR A C 1
ATOM 6289 O O . TYR A 1 799 ? -2.221 -31.274 21.651 1.00 62.19 799 TYR A O 1
ATOM 6297 N N . ARG A 1 800 ? 0.005 -31.084 21.837 1.00 62.28 800 ARG A N 1
ATOM 6298 C CA . ARG A 1 800 ? 0.322 -32.520 21.767 1.00 62.28 800 ARG A CA 1
ATOM 6299 C C . ARG A 1 800 ? 1.452 -32.892 22.713 1.00 62.28 800 ARG A C 1
ATOM 6301 O O . ARG A 1 800 ? 2.541 -32.322 22.636 1.00 62.28 800 ARG A O 1
ATOM 6308 N N . GLY A 1 801 ? 1.210 -33.886 23.566 1.00 57.56 801 GLY A N 1
ATOM 6309 C CA . GLY A 1 801 ? 2.264 -34.680 24.206 1.00 57.56 801 GLY A CA 1
ATOM 6310 C C . GLY A 1 801 ? 3.040 -34.032 25.362 1.00 57.56 801 GLY A C 1
ATOM 6311 O O . GLY A 1 801 ? 3.895 -34.714 25.927 1.00 57.56 801 GLY A O 1
ATOM 6312 N N . LYS A 1 802 ? 2.743 -32.781 25.747 1.00 63.34 802 LYS A N 1
ATOM 6313 C CA . LYS A 1 802 ? 3.492 -32.008 26.767 1.00 63.34 802 LYS A CA 1
ATOM 6314 C C . LYS A 1 802 ? 2.772 -31.805 28.112 1.00 63.34 802 LYS A C 1
ATOM 6316 O O . LYS A 1 802 ? 3.298 -31.097 28.962 1.00 63.34 802 LYS A O 1
ATOM 6321 N N . VAL A 1 803 ? 1.596 -32.399 28.300 1.00 73.69 803 VAL A N 1
ATOM 6322 C CA . VAL A 1 803 ? 0.720 -32.185 29.465 1.00 73.69 803 VAL A CA 1
ATOM 6323 C C . VAL A 1 803 ? 0.167 -33.516 29.970 1.00 73.69 803 VAL A C 1
ATOM 6325 O O . VAL A 1 803 ? -0.038 -34.422 29.164 1.00 73.69 803 VAL A O 1
ATOM 6328 N N . THR A 1 804 ? -0.031 -33.638 31.283 1.00 85.50 804 THR A N 1
ATOM 6329 C CA . THR A 1 804 ? -0.604 -34.828 31.937 1.00 85.50 804 THR A CA 1
ATOM 6330 C C . THR A 1 804 ? -2.089 -34.590 32.166 1.00 85.50 804 THR A C 1
ATOM 6332 O O . THR A 1 804 ? -2.450 -33.586 32.780 1.00 85.50 804 THR A O 1
ATOM 6335 N N . ILE A 1 805 ? -2.941 -35.493 31.680 1.00 90.81 805 ILE A N 1
ATOM 6336 C CA . ILE A 1 805 ? -4.400 -35.372 31.792 1.00 90.81 805 ILE A CA 1
ATOM 6337 C C . ILE A 1 805 ? -4.963 -36.715 32.252 1.00 90.81 805 ILE A C 1
ATOM 6339 O O . ILE A 1 805 ? -5.008 -37.675 31.484 1.00 90.81 805 ILE A O 1
ATOM 6343 N N . SER A 1 806 ? -5.413 -36.782 33.505 1.00 93.44 806 SER A N 1
ATOM 6344 C CA . SER A 1 806 ? -6.022 -37.988 34.073 1.00 93.44 806 SER A CA 1
ATOM 6345 C C . SER A 1 806 ? -7.378 -38.289 33.434 1.00 93.44 806 SER A C 1
ATOM 6347 O O . SER A 1 806 ? -8.117 -37.383 33.050 1.00 93.44 806 SER A O 1
ATOM 6349 N N . ALA A 1 807 ? -7.737 -39.570 33.356 1.00 95.44 807 ALA A N 1
ATOM 6350 C CA . ALA A 1 807 ? -9.046 -39.981 32.866 1.00 95.44 807 ALA A CA 1
ATOM 6351 C C . ALA A 1 807 ? -10.163 -39.573 33.838 1.00 95.44 807 ALA A C 1
ATOM 6353 O O . ALA A 1 807 ? -10.154 -39.976 35.003 1.00 95.44 807 ALA A O 1
ATOM 6354 N N . HIS A 1 808 ? -11.142 -38.814 33.348 1.00 94.38 808 HIS A N 1
ATOM 6355 C CA . HIS A 1 808 ? -12.388 -38.510 34.053 1.00 94.38 808 HIS A CA 1
ATOM 6356 C C . HIS A 1 808 ? -13.481 -38.136 33.045 1.00 94.38 808 HIS A C 1
ATOM 6358 O O . HIS A 1 808 ? -13.192 -37.801 31.901 1.00 94.38 808 HIS A O 1
ATOM 6364 N N . ASN A 1 809 ? -14.747 -38.255 33.444 1.00 95.94 809 ASN A N 1
ATOM 6365 C CA . ASN A 1 809 ? -15.895 -37.998 32.569 1.00 95.94 809 ASN A CA 1
ATOM 6366 C C . ASN A 1 809 ? -15.794 -38.675 31.176 1.00 95.94 809 ASN A C 1
ATOM 6368 O O . ASN A 1 809 ? -16.074 -38.074 30.136 1.00 95.94 809 ASN A O 1
ATOM 6372 N N . THR A 1 810 ? -15.371 -39.943 31.162 1.00 96.56 810 THR A N 1
ATOM 6373 C CA . THR A 1 810 ? -15.134 -40.770 29.964 1.00 96.56 810 THR A CA 1
ATOM 6374 C C . THR A 1 810 ? -16.420 -41.435 29.463 1.00 96.56 810 THR A C 1
ATOM 6376 O O . THR A 1 810 ? -16.517 -42.652 29.289 1.00 96.56 810 THR A O 1
ATOM 6379 N N . ILE A 1 811 ? -17.452 -40.617 29.286 1.00 96.88 811 ILE A N 1
ATOM 6380 C CA . ILE A 1 811 ? -18.814 -41.033 28.938 1.00 96.88 811 ILE A CA 1
ATOM 6381 C C . ILE A 1 811 ? -19.042 -41.038 27.420 1.00 96.88 811 ILE A C 1
ATOM 6383 O O . ILE A 1 811 ? -18.150 -40.711 26.635 1.00 96.88 811 ILE A O 1
ATOM 6387 N N . ALA A 1 812 ? -20.246 -41.430 26.989 1.00 97.25 812 ALA A N 1
ATOM 6388 C CA . ALA A 1 812 ? -20.661 -41.268 25.598 1.00 97.25 812 ALA A CA 1
ATOM 6389 C C . ALA A 1 812 ? -20.559 -39.792 25.179 1.00 97.25 812 ALA A C 1
ATOM 6391 O O . ALA A 1 812 ? -20.873 -38.889 25.951 1.00 97.25 812 ALA A O 1
ATOM 6392 N N . ARG A 1 813 ? -20.084 -39.557 23.957 1.00 96.88 813 ARG A N 1
ATOM 6393 C CA . ARG A 1 813 ? -19.749 -38.229 23.442 1.00 96.88 813 ARG A CA 1
ATOM 6394 C C . ARG A 1 813 ? -20.859 -37.785 22.508 1.00 96.88 813 ARG A C 1
ATOM 6396 O O . ARG A 1 813 ? -20.908 -38.212 21.355 1.00 96.88 813 ARG A O 1
ATOM 6403 N N . GLU A 1 814 ? -21.775 -36.985 23.028 1.00 95.69 814 GLU A N 1
ATOM 6404 C CA . GLU A 1 814 ? -22.903 -36.469 22.254 1.00 95.69 814 GLU A CA 1
ATOM 6405 C C . GLU A 1 814 ? -22.437 -35.509 21.150 1.00 95.69 814 GLU A C 1
ATOM 6407 O O . GLU A 1 814 ? -21.325 -34.973 21.178 1.00 95.69 814 GLU A O 1
ATOM 6412 N N . LYS A 1 815 ? -23.299 -35.288 20.154 1.00 94.31 815 LYS A N 1
ATOM 6413 C CA . LYS A 1 815 ? -23.046 -34.302 19.100 1.00 94.31 815 LYS A CA 1
ATOM 6414 C C . LYS A 1 815 ? -22.841 -32.918 19.735 1.00 94.31 815 LYS A C 1
ATOM 6416 O O . LYS A 1 815 ? -23.589 -32.523 20.620 1.00 94.31 815 LYS A O 1
ATOM 6421 N N . TYR A 1 816 ? -21.800 -32.220 19.292 1.00 94.50 816 TYR A N 1
ATOM 6422 C CA . TYR A 1 816 ? -21.304 -30.934 19.800 1.00 94.50 816 TYR A CA 1
ATOM 6423 C C . TYR A 1 816 ? -20.677 -30.950 21.201 1.00 94.50 816 TYR A C 1
ATOM 6425 O O . TYR A 1 816 ? -20.383 -29.889 21.761 1.00 94.50 816 TYR A O 1
ATOM 6433 N N . ALA A 1 817 ? -20.382 -32.135 21.744 1.00 96.25 817 ALA A N 1
ATOM 6434 C CA . ALA A 1 817 ? -19.482 -32.251 22.883 1.00 96.25 817 ALA A CA 1
ATOM 6435 C C . ALA A 1 817 ? -18.067 -31.778 22.506 1.00 96.25 817 ALA A C 1
ATOM 6437 O O . ALA A 1 817 ? -17.557 -32.058 21.418 1.00 96.25 817 ALA A O 1
ATOM 6438 N N . VAL A 1 818 ? -17.414 -31.086 23.433 1.00 96.94 818 VAL A N 1
ATOM 6439 C CA . VAL A 1 818 ? -15.988 -30.763 23.376 1.00 96.94 818 VAL A CA 1
ATOM 6440 C C . VAL A 1 818 ? -15.258 -31.764 24.248 1.00 96.94 818 VAL A C 1
ATOM 6442 O O . VAL A 1 818 ? -15.648 -32.011 25.392 1.00 96.94 818 VAL A O 1
ATOM 6445 N N . THR A 1 819 ? -14.205 -32.359 23.706 1.00 97.12 819 THR A N 1
ATOM 6446 C CA . THR A 1 819 ? -13.468 -33.434 24.364 1.00 97.12 819 THR A CA 1
ATOM 6447 C C . THR A 1 819 ? -11.973 -33.180 24.338 1.00 97.12 819 THR A C 1
ATOM 6449 O O . THR A 1 819 ? -11.473 -32.623 23.361 1.00 97.12 819 THR A O 1
ATOM 6452 N N . ILE A 1 820 ? -11.263 -33.651 25.359 1.00 96.06 820 ILE A N 1
ATOM 6453 C CA . ILE A 1 820 ? -9.799 -33.631 25.413 1.00 96.06 820 ILE A CA 1
ATOM 6454 C C . ILE A 1 820 ? -9.288 -35.061 25.592 1.00 96.06 820 ILE A C 1
ATOM 6456 O O . ILE A 1 820 ? -9.777 -35.812 26.441 1.00 96.06 820 ILE A O 1
ATOM 6460 N N . ASP A 1 821 ? -8.304 -35.438 24.780 1.00 95.19 821 ASP A N 1
ATOM 6461 C CA . ASP A 1 821 ? -7.666 -36.750 24.858 1.00 95.19 821 ASP A CA 1
ATOM 6462 C C . ASP A 1 821 ? -6.784 -36.839 26.117 1.00 95.19 821 ASP A C 1
ATOM 6464 O O . ASP A 1 821 ? -5.884 -36.018 26.322 1.00 95.19 821 ASP A O 1
ATOM 6468 N N . ASN A 1 822 ? -7.038 -37.839 26.966 1.00 94.56 822 ASN A N 1
ATOM 6469 C CA . ASN A 1 822 ? -6.346 -38.028 28.242 1.00 94.56 822 ASN A CA 1
ATOM 6470 C C . ASN A 1 822 ? -5.064 -38.877 28.084 1.00 94.56 822 ASN A C 1
ATOM 6472 O O . ASN A 1 822 ? -4.672 -39.255 26.974 1.00 94.56 822 ASN A O 1
ATOM 6476 N N . ASP A 1 823 ? -4.379 -39.187 29.187 1.00 93.00 823 ASP A N 1
ATOM 6477 C CA . ASP A 1 823 ? -3.105 -39.922 29.185 1.00 93.00 823 ASP A CA 1
ATOM 6478 C C . ASP A 1 823 ? -3.177 -41.293 28.485 1.00 93.00 823 ASP A C 1
ATOM 6480 O O . ASP A 1 823 ? -2.172 -41.777 27.953 1.00 93.00 823 ASP A O 1
ATOM 6484 N N . GLY A 1 824 ? -4.368 -41.891 28.396 1.00 93.06 824 GLY A N 1
ATOM 6485 C CA . GLY A 1 824 ? -4.611 -43.136 27.672 1.00 93.06 824 GLY A CA 1
ATOM 6486 C C . GLY A 1 824 ? -4.403 -43.048 26.151 1.00 93.06 824 GLY A C 1
ATOM 6487 O O . GLY A 1 824 ? -4.251 -44.088 25.506 1.00 93.06 824 GLY A O 1
ATOM 6488 N N . TYR A 1 825 ? -4.351 -41.842 25.568 1.00 91.31 825 TYR A N 1
ATOM 6489 C CA . TYR A 1 825 ? -4.067 -41.604 24.141 1.00 91.31 825 TYR A CA 1
ATOM 6490 C C . TYR A 1 825 ? -2.586 -41.298 23.833 1.00 91.31 825 TYR A C 1
ATOM 6492 O O . TYR A 1 825 ? -2.223 -41.021 22.682 1.00 91.31 825 TYR A O 1
ATOM 6500 N N . LEU A 1 826 ? -1.701 -41.414 24.832 1.00 88.94 826 LEU A N 1
ATOM 6501 C CA . LEU A 1 826 ? -0.242 -41.322 24.698 1.00 88.94 826 LEU A CA 1
ATOM 6502 C C . LEU A 1 826 ? 0.209 -40.055 23.948 1.00 88.94 826 LEU A C 1
ATOM 6504 O O . LEU A 1 826 ? 0.098 -38.946 24.463 1.00 88.94 826 LEU A O 1
ATOM 6508 N N . ARG A 1 827 ? 0.722 -40.196 22.717 1.00 86.19 827 ARG A N 1
ATOM 6509 C CA . ARG A 1 827 ? 1.238 -39.078 21.908 1.00 86.19 827 ARG A CA 1
ATOM 6510 C C . ARG A 1 827 ? 0.180 -38.025 21.560 1.00 86.19 827 ARG A C 1
ATOM 6512 O O . ARG A 1 827 ? 0.554 -36.909 21.212 1.00 86.19 827 ARG A O 1
ATOM 6519 N N . TYR A 1 828 ? -1.100 -38.393 21.623 1.00 85.81 828 TYR A N 1
ATOM 6520 C CA . TYR A 1 828 ? -2.233 -37.519 21.311 1.00 85.81 828 TYR A CA 1
ATOM 6521 C C . TYR A 1 828 ? -2.837 -36.846 22.546 1.00 85.81 828 TYR A C 1
ATOM 6523 O O . TYR A 1 828 ? -3.748 -36.042 22.404 1.00 85.81 828 TYR A O 1
ATOM 6531 N N . ARG A 1 829 ? -2.317 -37.114 23.751 1.00 90.06 829 ARG A N 1
ATOM 6532 C CA . ARG A 1 829 ? -2.816 -36.459 24.966 1.00 90.06 829 ARG A CA 1
ATOM 6533 C C . ARG A 1 829 ? -2.771 -34.932 24.850 1.00 90.06 829 ARG A C 1
ATOM 6535 O O . ARG A 1 829 ? -1.779 -34.369 24.359 1.00 90.06 829 ARG A O 1
ATOM 6542 N N . GLY A 1 830 ? -3.831 -34.296 25.337 1.00 89.38 830 GLY A N 1
ATOM 6543 C CA . GLY A 1 830 ? -4.066 -32.857 25.241 1.00 89.38 830 GLY A CA 1
ATOM 6544 C C . GLY A 1 830 ? -4.702 -32.394 23.928 1.00 89.38 830 GLY A C 1
ATOM 6545 O O . GLY A 1 830 ? -5.003 -31.208 23.818 1.00 89.38 830 GLY A O 1
ATOM 6546 N N . GLU A 1 831 ? -4.931 -33.283 22.950 1.00 91.50 831 GLU A N 1
ATOM 6547 C CA . GLU A 1 831 ? -5.617 -32.915 21.705 1.00 91.50 831 GLU A CA 1
ATOM 6548 C C . GLU A 1 831 ? -7.097 -32.623 22.006 1.00 91.50 831 GLU A C 1
ATOM 6550 O O . GLU A 1 831 ? -7.821 -33.457 22.555 1.00 91.50 831 GLU A O 1
ATOM 6555 N N . LEU A 1 832 ? -7.527 -31.402 21.673 1.00 94.56 832 LEU A N 1
ATOM 6556 C CA . LEU A 1 832 ? -8.908 -30.951 21.819 1.00 94.56 832 LEU A CA 1
ATOM 6557 C C . LEU A 1 832 ? -9.700 -31.229 20.540 1.00 94.56 832 LEU A C 1
ATOM 6559 O O . LEU A 1 832 ? -9.264 -30.895 19.430 1.00 94.56 832 LEU A O 1
ATOM 6563 N N . ASN A 1 833 ? -10.903 -31.772 20.710 1.00 94.94 833 ASN A N 1
ATOM 6564 C CA . ASN A 1 833 ? -11.800 -32.146 19.626 1.00 94.94 833 ASN A CA 1
ATOM 6565 C C . ASN A 1 833 ? -13.222 -31.616 19.871 1.00 94.94 833 ASN A C 1
ATOM 6567 O O . ASN A 1 833 ? -13.683 -31.563 21.010 1.00 94.94 833 ASN A O 1
ATOM 6571 N N . ILE A 1 834 ? -13.925 -31.270 18.793 1.00 95.88 834 ILE A N 1
ATOM 6572 C CA . ILE A 1 834 ? -15.364 -30.984 18.781 1.00 95.88 834 ILE A CA 1
ATOM 6573 C C . ILE A 1 834 ? -16.059 -32.126 18.045 1.00 95.88 834 ILE A C 1
ATOM 6575 O O . ILE A 1 834 ? -15.713 -32.448 16.904 1.00 95.88 834 ILE A O 1
ATOM 6579 N N . VAL A 1 835 ? -17.034 -32.738 18.704 1.00 96.06 835 VAL A N 1
ATOM 6580 C CA . VAL A 1 835 ? -17.781 -33.890 18.204 1.00 96.06 835 VAL A CA 1
ATOM 6581 C C . VAL A 1 835 ? -18.858 -33.422 17.232 1.00 96.06 835 VAL A C 1
ATOM 6583 O O . VAL A 1 835 ? -19.704 -32.609 17.582 1.00 96.06 835 VAL A O 1
ATOM 6586 N N . MET A 1 836 ? -18.834 -33.928 16.002 1.00 94.44 836 MET A N 1
ATOM 6587 C CA . MET A 1 836 ? -19.797 -33.564 14.953 1.00 94.44 836 MET A CA 1
ATOM 6588 C C . MET A 1 836 ? -20.907 -34.602 14.788 1.00 94.44 836 MET A C 1
ATOM 6590 O O . MET A 1 836 ? -21.996 -34.259 14.344 1.00 94.44 836 MET A O 1
ATOM 6594 N N . GLU A 1 837 ? -20.661 -35.841 15.207 1.00 94.44 837 GLU A N 1
ATOM 6595 C CA . GLU A 1 837 ? -21.625 -36.942 15.230 1.00 94.44 837 GLU A CA 1
ATOM 6596 C C . GLU A 1 837 ? -21.444 -37.732 16.525 1.00 94.44 837 GLU A C 1
ATOM 6598 O O . GLU A 1 837 ? -20.316 -37.875 16.988 1.00 94.44 837 GLU A O 1
ATOM 6603 N N . SER A 1 838 ? -22.528 -38.224 17.134 1.00 95.94 838 SER A N 1
ATOM 6604 C CA . SER A 1 838 ? -22.441 -38.876 18.451 1.00 95.94 838 SER A CA 1
ATOM 6605 C C . SER A 1 838 ? -21.560 -40.130 18.416 1.00 95.94 838 SER A C 1
ATOM 6607 O O . SER A 1 838 ? -21.691 -40.975 17.530 1.00 95.94 838 SER A O 1
ATOM 6609 N N . LEU A 1 839 ? -20.673 -40.264 19.403 1.00 97.00 839 LEU A N 1
ATOM 6610 C CA . LEU A 1 839 ? -19.707 -41.356 19.520 1.00 97.00 839 LEU A CA 1
ATOM 6611 C C . LEU A 1 839 ? -19.893 -42.114 20.846 1.00 97.00 839 LEU A C 1
ATOM 6613 O O . LEU A 1 839 ? -20.261 -41.514 21.859 1.00 97.00 839 LEU A O 1
ATOM 6617 N N . PRO A 1 840 ? -19.588 -43.426 20.892 1.00 97.38 840 PRO A N 1
ATOM 6618 C CA . PRO A 1 840 ? -19.645 -44.196 22.134 1.00 97.38 840 PRO A CA 1
ATOM 6619 C C . PRO A 1 840 ? -18.628 -43.684 23.162 1.00 97.38 840 PRO A C 1
ATOM 6621 O O . PRO A 1 840 ? -17.712 -42.924 22.828 1.00 97.38 840 PRO A O 1
ATOM 6624 N N . ALA A 1 841 ? -18.768 -44.128 24.410 1.00 97.25 841 ALA A N 1
ATOM 6625 C CA . ALA A 1 841 ? -17.791 -43.850 25.458 1.00 97.25 841 ALA A CA 1
ATOM 6626 C C . ALA A 1 841 ? -16.394 -44.371 25.078 1.00 97.25 841 ALA A C 1
ATOM 6628 O O . ALA A 1 841 ? -16.267 -45.444 24.486 1.00 97.25 841 ALA A O 1
ATOM 6629 N N . ASP A 1 842 ? -15.349 -43.616 25.419 1.00 97.44 842 ASP A N 1
ATOM 6630 C CA . ASP A 1 842 ? -13.953 -44.033 25.264 1.00 97.44 842 ASP A CA 1
ATOM 6631 C C . ASP A 1 842 ? -13.205 -43.716 26.568 1.00 97.44 842 ASP A C 1
ATOM 6633 O O . ASP A 1 842 ? -13.119 -42.543 26.934 1.00 97.44 842 ASP A O 1
ATOM 6637 N N . PRO A 1 843 ? -12.640 -44.718 27.273 1.00 96.62 843 PRO A N 1
ATOM 6638 C CA . PRO A 1 843 ? -11.928 -44.497 28.535 1.00 96.62 843 PRO A CA 1
ATOM 6639 C C . PRO A 1 843 ? -10.706 -43.572 28.401 1.00 96.62 843 PRO A C 1
ATOM 6641 O O . PRO A 1 843 ? -10.147 -43.133 29.405 1.00 96.62 843 PRO A O 1
ATOM 6644 N N . ARG A 1 844 ? -10.277 -43.272 27.172 1.00 96.81 844 ARG A N 1
ATOM 6645 C CA . ARG A 1 844 ? -9.126 -42.419 26.873 1.00 96.81 844 ARG A CA 1
ATOM 6646 C C . ARG A 1 844 ? -9.513 -40.970 26.531 1.00 96.81 844 ARG A C 1
ATOM 6648 O O . ARG A 1 844 ? -8.629 -40.164 26.263 1.00 96.81 844 ARG A O 1
ATOM 6655 N N . VAL A 1 845 ? -10.803 -40.626 26.519 1.00 96.81 845 VAL A N 1
ATOM 6656 C CA . VAL A 1 845 ? -11.293 -39.292 26.127 1.00 96.81 845 VAL A CA 1
ATOM 6657 C C . VAL A 1 845 ? -12.155 -38.702 27.231 1.00 96.81 845 VAL A C 1
ATOM 6659 O O . VAL A 1 845 ? -13.161 -39.300 27.603 1.00 96.81 845 VAL A O 1
ATOM 6662 N N . ASN A 1 846 ? -11.809 -37.507 27.703 1.00 97.62 846 ASN A N 1
ATOM 6663 C CA . ASN A 1 846 ? -12.619 -36.777 28.672 1.00 97.62 846 ASN A CA 1
ATOM 6664 C C . ASN A 1 846 ? -13.601 -35.865 27.925 1.00 97.62 846 ASN A C 1
ATOM 6666 O O . ASN A 1 846 ? -13.194 -35.109 27.037 1.00 97.62 846 ASN A O 1
ATOM 6670 N N . VAL A 1 847 ? -14.887 -35.894 28.280 1.00 97.88 847 VAL A N 1
ATOM 6671 C CA . VAL A 1 847 ? -15.843 -34.863 27.842 1.00 97.88 847 VAL A CA 1
ATOM 6672 C C . VAL A 1 847 ? -15.685 -33.647 28.750 1.00 97.88 847 VAL A C 1
ATOM 6674 O O . VAL A 1 847 ? -15.830 -33.772 29.962 1.00 97.88 847 VAL A O 1
ATOM 6677 N N . VAL A 1 848 ? -15.397 -32.473 28.183 1.00 96.94 848 VAL A N 1
ATOM 6678 C CA . VAL A 1 848 ? -15.069 -31.263 28.962 1.00 96.94 848 VAL A CA 1
ATOM 6679 C C . VAL A 1 848 ? -16.109 -30.146 28.856 1.00 96.94 848 VAL A C 1
ATOM 6681 O O . VAL A 1 848 ? -16.139 -29.230 29.678 1.00 96.94 848 VAL A O 1
ATOM 6684 N N . GLY A 1 849 ? -17.014 -30.223 27.885 1.00 96.38 849 GLY A N 1
ATOM 6685 C CA . GLY A 1 849 ? -18.103 -29.264 27.752 1.00 96.38 849 GLY A CA 1
ATOM 6686 C C . GLY A 1 849 ? -18.975 -29.524 26.535 1.00 96.38 849 GLY A C 1
ATOM 6687 O O . GLY A 1 849 ? -18.757 -30.485 25.801 1.00 96.38 849 GLY A O 1
ATOM 6688 N N . TYR A 1 850 ? -19.953 -28.651 26.326 1.00 95.19 850 TYR A N 1
ATOM 6689 C CA . TYR A 1 850 ? -20.908 -28.721 25.221 1.00 95.19 850 TYR A CA 1
ATOM 6690 C C . TYR A 1 850 ? -21.069 -27.348 24.574 1.00 95.19 850 TYR A C 1
ATOM 6692 O O . TYR A 1 850 ? -21.106 -26.331 25.273 1.00 95.19 850 TYR A O 1
ATOM 6700 N N . ILE A 1 851 ? -21.144 -27.325 23.245 1.00 92.44 851 ILE A N 1
ATOM 6701 C CA . ILE A 1 851 ? -21.427 -26.117 22.464 1.00 92.44 851 ILE A CA 1
ATOM 6702 C C . ILE A 1 851 ? -22.936 -26.046 22.226 1.00 92.44 851 ILE A C 1
ATOM 6704 O O . ILE A 1 851 ? -23.523 -27.003 21.731 1.00 92.44 851 ILE A O 1
ATOM 6708 N N . ASP A 1 852 ? -23.548 -24.902 22.540 1.00 80.25 852 ASP A N 1
ATOM 6709 C CA . ASP A 1 852 ? -24.993 -24.694 22.383 1.00 80.25 852 ASP A CA 1
ATOM 6710 C C . ASP A 1 852 ? -25.291 -23.648 21.291 1.00 80.25 852 ASP A C 1
ATOM 6712 O O . ASP A 1 852 ? -24.704 -22.560 21.309 1.00 80.25 852 ASP A O 1
ATOM 6716 N N . ASN A 1 853 ? -26.284 -23.917 20.431 1.00 75.06 853 ASN A N 1
ATOM 6717 C CA . ASN A 1 853 ? -26.876 -22.976 19.460 1.00 75.06 853 ASN A CA 1
ATOM 6718 C C . ASN A 1 853 ? -25.873 -22.353 18.467 1.00 75.06 853 ASN A C 1
ATOM 6720 O O . ASN A 1 853 ? -25.865 -21.135 18.295 1.00 75.06 853 ASN A O 1
ATOM 6724 N N . CYS A 1 854 ? -24.990 -23.161 17.875 1.00 84.62 854 CYS A N 1
ATOM 6725 C CA . CYS A 1 854 ? -23.940 -22.704 16.949 1.00 84.62 854 CYS A CA 1
ATOM 6726 C C . CYS A 1 854 ? -23.759 -23.649 15.750 1.00 84.62 854 CYS A C 1
ATOM 6728 O O . CYS A 1 854 ? -22.646 -23.774 15.232 1.00 84.62 854 CYS A O 1
ATOM 6730 N N . GLU A 1 855 ? -24.810 -24.359 15.324 1.00 88.25 855 GLU A N 1
ATOM 6731 C CA . GLU A 1 855 ? -24.706 -25.384 14.277 1.00 88.25 855 GLU A CA 1
ATOM 6732 C C . GLU A 1 855 ? -24.084 -24.819 12.996 1.00 88.25 855 GLU A C 1
ATOM 6734 O O . GLU A 1 855 ? -23.140 -25.398 12.458 1.00 88.25 855 GLU A O 1
ATOM 6739 N N . TYR A 1 856 ? -24.527 -23.634 12.568 1.00 89.25 856 TYR A N 1
ATOM 6740 C CA . TYR A 1 856 ? -24.002 -22.988 11.368 1.00 89.25 856 TYR A CA 1
ATOM 6741 C C . TYR A 1 856 ? -22.516 -22.627 11.506 1.00 89.25 856 TYR A C 1
ATOM 6743 O O . TYR A 1 856 ? -21.742 -22.862 10.576 1.00 89.25 856 TYR A O 1
ATOM 6751 N N . LEU A 1 857 ? -22.080 -22.094 12.655 1.00 89.62 857 LEU A N 1
ATOM 6752 C CA . LEU A 1 857 ? -20.660 -21.799 12.896 1.00 89.62 857 LEU A CA 1
ATOM 6753 C C . LEU A 1 857 ? -19.801 -23.069 12.867 1.00 89.62 857 LEU A C 1
ATOM 6755 O O . LEU A 1 857 ? -18.696 -23.050 12.325 1.00 89.62 857 LEU A O 1
ATOM 6759 N N . LEU A 1 858 ? -20.306 -24.176 13.416 1.00 90.19 858 LEU A N 1
ATOM 6760 C CA . LEU A 1 858 ? -19.606 -25.462 13.442 1.00 90.19 858 LEU A CA 1
ATOM 6761 C C . LEU A 1 858 ? -19.504 -26.099 12.053 1.00 90.19 858 LEU A C 1
ATOM 6763 O O . LEU A 1 858 ? -18.438 -26.592 11.678 1.00 90.19 858 LEU A O 1
ATOM 6767 N N . GLU A 1 859 ? -20.578 -26.045 11.267 1.00 85.56 859 GLU A N 1
ATOM 6768 C CA . GLU A 1 859 ? -20.580 -26.484 9.867 1.00 85.56 859 GLU A CA 1
ATOM 6769 C C . GLU A 1 859 ? -19.609 -25.658 9.010 1.00 85.56 859 GLU A C 1
ATOM 6771 O O . GLU A 1 859 ? -18.955 -26.195 8.115 1.00 85.56 859 GLU A O 1
ATOM 6776 N N . ASN A 1 860 ? -19.453 -24.367 9.325 1.00 80.81 860 ASN A N 1
ATOM 6777 C CA . ASN A 1 860 ? -18.560 -23.449 8.617 1.00 80.81 860 ASN A CA 1
ATOM 6778 C C . ASN A 1 860 ? -17.158 -23.324 9.243 1.00 80.81 860 ASN A C 1
ATOM 6780 O O . ASN A 1 860 ? -16.333 -22.549 8.748 1.00 80.81 860 ASN A O 1
ATOM 6784 N N . LEU A 1 861 ? -16.834 -24.123 10.268 1.00 85.50 861 LEU A N 1
ATOM 6785 C CA . LEU A 1 861 ? -15.479 -24.242 10.811 1.00 85.50 861 LEU A CA 1
ATOM 6786 C C . LEU A 1 861 ? -14.601 -25.049 9.838 1.00 85.50 861 LEU A C 1
ATOM 6788 O O . LEU A 1 861 ? -14.390 -26.263 9.981 1.00 85.50 861 LEU A O 1
ATOM 6792 N N . LYS A 1 862 ? -14.125 -24.361 8.797 1.00 82.31 862 LYS A N 1
ATOM 6793 C CA . LYS A 1 862 ? -13.293 -24.928 7.731 1.00 82.31 862 LYS A CA 1
ATOM 6794 C C . LYS A 1 862 ? -11.889 -25.305 8.237 1.00 82.31 862 LYS A C 1
ATOM 6796 O O . LYS A 1 862 ? -11.440 -24.821 9.283 1.00 82.31 862 LYS A O 1
ATOM 6801 N N . PRO A 1 863 ? -11.179 -26.189 7.520 1.00 80.19 863 PRO A N 1
ATOM 6802 C CA . PRO A 1 863 ? -9.793 -26.520 7.829 1.00 80.19 863 PRO A CA 1
ATOM 6803 C C . PRO A 1 863 ? -8.906 -25.271 7.876 1.00 80.19 863 PRO A C 1
ATOM 6805 O O . PRO A 1 863 ? -9.025 -24.381 7.038 1.00 80.19 863 PRO A O 1
ATOM 6808 N N . GLY A 1 864 ? -8.027 -25.182 8.873 1.00 73.19 864 GLY A N 1
ATOM 6809 C CA . GLY A 1 864 ? -7.133 -24.038 9.059 1.00 73.19 864 GLY A CA 1
ATOM 6810 C C . GLY A 1 864 ? -7.771 -22.804 9.709 1.00 73.19 864 GLY A C 1
ATOM 6811 O O . GLY A 1 864 ? -7.033 -21.879 10.056 1.00 73.19 864 GLY A O 1
ATOM 6812 N N . THR A 1 865 ? -9.088 -22.775 9.937 1.00 75.81 865 THR A N 1
ATOM 6813 C CA . THR A 1 865 ? -9.769 -21.653 10.601 1.00 75.81 865 THR A CA 1
ATOM 6814 C C . THR A 1 865 ? -9.371 -21.555 12.075 1.00 75.81 865 THR A C 1
ATOM 6816 O O . THR A 1 865 ? -9.320 -22.565 12.784 1.00 75.81 865 THR A O 1
ATOM 6819 N N . ARG A 1 866 ? -9.078 -20.335 12.546 1.00 80.38 866 ARG A N 1
ATOM 6820 C CA . ARG A 1 866 ? -8.858 -20.056 13.972 1.00 80.38 866 ARG A CA 1
ATOM 6821 C C . ARG A 1 866 ? -10.187 -20.036 14.714 1.00 80.38 866 ARG A C 1
ATOM 6823 O O . ARG A 1 866 ? -11.161 -19.484 14.205 1.00 80.38 866 ARG A O 1
ATOM 6830 N N . PHE A 1 867 ? -10.208 -20.603 15.910 1.00 86.62 867 PHE A N 1
ATOM 6831 C CA . PHE A 1 867 ? -11.364 -20.545 16.788 1.00 86.62 867 PHE A CA 1
ATOM 6832 C C . PHE A 1 867 ? -10.943 -20.524 18.254 1.00 86.62 867 PHE A C 1
ATOM 6834 O O . PHE A 1 867 ? -9.844 -20.951 18.605 1.00 86.62 867 PHE A O 1
ATOM 6841 N N . ARG A 1 868 ? -11.839 -20.058 19.116 1.00 89.50 868 ARG A N 1
ATOM 6842 C CA . ARG A 1 868 ? -11.686 -20.124 20.568 1.00 89.50 868 ARG A CA 1
ATOM 6843 C C . ARG A 1 868 ? -13.020 -20.389 21.238 1.00 89.50 868 ARG A C 1
ATOM 6845 O O . ARG A 1 868 ? -14.078 -20.149 20.653 1.00 89.50 868 ARG A O 1
ATOM 6852 N N . PHE A 1 869 ? -12.959 -20.821 22.488 1.00 89.75 869 PHE A N 1
ATOM 6853 C CA . PHE A 1 869 ? -14.148 -20.996 23.301 1.00 89.75 869 PHE A CA 1
ATOM 6854 C C . PHE A 1 869 ? -14.442 -19.762 24.154 1.00 89.75 869 PHE A C 1
ATOM 6856 O O . PHE A 1 869 ? -13.537 -19.081 24.638 1.00 89.75 869 PHE A O 1
ATOM 6863 N N . ARG A 1 870 ? -15.730 -19.475 24.347 1.00 86.69 870 ARG A N 1
ATOM 6864 C CA . ARG A 1 870 ? -16.217 -18.496 25.324 1.00 86.69 870 ARG A CA 1
ATOM 6865 C C . ARG A 1 870 ? -17.047 -19.235 26.361 1.00 86.69 870 ARG A C 1
ATOM 6867 O O . ARG A 1 870 ? -18.141 -19.704 26.059 1.00 86.69 870 ARG A O 1
ATOM 6874 N N . VAL A 1 871 ? -16.519 -19.348 27.573 1.00 85.31 871 VAL A N 1
ATOM 6875 C CA . VAL A 1 871 ? -17.232 -19.992 28.679 1.00 85.31 871 VAL A CA 1
ATOM 6876 C C . VAL A 1 871 ? -18.461 -19.156 29.025 1.00 85.31 871 VAL A C 1
ATOM 6878 O O . VAL A 1 871 ? -18.340 -17.963 29.311 1.00 85.31 871 VAL A O 1
ATOM 6881 N N . LYS A 1 872 ? -19.649 -19.765 28.981 1.00 74.19 872 LYS A N 1
ATOM 6882 C CA . LYS A 1 872 ? -20.865 -19.124 29.493 1.00 74.19 872 LYS A CA 1
ATOM 6883 C C . LYS A 1 872 ? -20.837 -19.168 31.021 1.00 74.19 872 LYS A C 1
ATOM 6885 O O . LYS A 1 872 ? -20.699 -20.245 31.600 1.00 74.19 872 LYS A O 1
ATOM 6890 N N . ASN A 1 873 ? -20.985 -18.012 31.668 1.00 56.72 873 ASN A N 1
ATOM 6891 C CA . ASN A 1 873 ? -21.295 -17.975 33.097 1.00 56.72 873 ASN A CA 1
ATOM 6892 C C . ASN A 1 873 ? -22.685 -18.605 33.293 1.00 56.72 873 ASN A C 1
ATOM 6894 O O . ASN A 1 873 ? -23.582 -18.320 32.498 1.00 56.72 873 ASN A O 1
ATOM 6898 N N . LYS A 1 874 ? -22.803 -19.514 34.273 1.00 38.38 874 LYS A N 1
ATOM 6899 C CA . LYS A 1 874 ? -24.035 -20.265 34.576 1.00 38.38 874 LYS A CA 1
ATOM 6900 C C . LYS A 1 874 ? -25.247 -19.355 34.752 1.00 38.38 874 LYS A C 1
ATOM 6902 O O . LYS A 1 874 ? -25.080 -18.281 35.374 1.00 38.38 874 LYS A O 1
#

Secondary structure (DSSP, 8-state):
---GGGS-HHHHHHHHEEE--S-SS--HHHHHHHHTS---EEEE-GGG-S-HHHHHHHHHHHHHHHHHHHSSPPEEEE---BTTB-S--SSS--PPPHHHHHHTT-HHHHHHHHHHHHHHHHHTT--EE---B------TT-SSSGGGSS-SSHHHHHHHHHHHHHHHHHTT-EEEEEEET--TT-SS-TTTS--B----HHHHHHTTTHHHHHHHHTT-SEEEEPS-B-TTT-TT--BGGG-HIIIIIIIIIIT---SEEEEPPTTSHHHHTTT-HHHHHHHHHHHT-SBEEE-S-HHHHHHHHHHHHHHHHTTSS-HHHHHHHHHHHHHHHHHTHHHHHHHHHS-HHHHHHHHT-HHHHHHHHHHHHHH-EEEESPPP---SSEEEEEEPP---STT----GGG-HHHHHHHH-TTSEEEEE-SS--HHHHHHHHHHHTT-SEEEEEESSTTT-HHHHHHHHHHHTSSSEEEEEESS-S-HHHH-TT-SEEEE-S--SHHHHHHHHHHHTTSS------SS-----SEEEEEE--S-TTS-HHHHHHHHHHHHHTT--EEEEEE-STT--TTHHHHHHHHHHHHHHTTPEEEEEE-HHHHTT-PPPTT--EEEE-SS--HHHHHHHHHH-SSEEEEETTT--HHHHHHHHHTT--GGGEEEEPPP--STT-SBPHHHHHHHHHHHHHTT--EEEEE--SS-PPTTT-S---SBGGGGGS-HHHHHHHHHHTT-SEEEEEEE---HHHHHHHHT---SSEEEEEEEPTT--HHHHHHHHS-EEB-SS--SSEEEBSS--SSS---------B-TTEEEEE-GGGGGGTT-EEEESS-B---TTEEEEEEE-S-HHHHHT--TT-EEEEEEPP-